Protein AF-0000000077149762 (afdb_homodimer)

Organism: Ruminiclostridium cellulolyticum (strain ATCC 35319 / DSM 5812 / JCM 6584 / H10) (NCBI:txid394503)

InterPro domains:
  IPR023753 FAD/NAD(P)-binding domain [PF07992] (4-326)
  IPR036188 FAD/NAD(P)-binding domain superfamily [SSF51905] (1-201)
  IPR036188 FAD/NAD(P)-binding domain superfamily [SSF51905] (157-342)
  IPR045024 Alternative NADH dehydrogenase [PTHR43706] (2-403)

Radius of gyration: 37.46 Å; Cα contacts (8 Å, |Δi|>4): 2854; chains: 2; bounding box: 97×114×78 Å

Structure (mmCIF, N/CA/C/O backbone):
data_AF-0000000077149762-model_v1
#
loop_
_entity.id
_entity.type
_entity.pdbx_description
1 polymer 'NADH:ubiquinone reductase (non-electrogenic)'
#
loop_
_atom_site.group_PDB
_atom_site.id
_atom_site.type_symbol
_atom_site.label_atom_id
_atom_site.label_alt_id
_atom_site.label_comp_id
_atom_site.label_asym_id
_atom_site.label_entity_id
_atom_site.label_seq_id
_atom_site.pdbx_PDB_ins_code
_atom_site.Cartn_x
_atom_site.Cartn_y
_atom_site.Cartn_z
_atom_site.occupancy
_atom_site.B_iso_or_equiv
_atom_site.auth_seq_id
_atom_site.auth_comp_id
_atom_site.auth_asym_id
_atom_site.auth_atom_id
_atom_site.pdbx_PDB_model_num
ATOM 1 N N . MET A 1 1 ? -48.406 -6.746 23.219 1 47.84 1 MET A N 1
ATOM 2 C CA . MET A 1 1 ? -47.719 -7.703 22.344 1 47.84 1 MET A CA 1
ATOM 3 C C . MET A 1 1 ? -46.562 -7.051 21.609 1 47.84 1 MET A C 1
ATOM 5 O O . MET A 1 1 ? -46.625 -5.879 21.25 1 47.84 1 MET A O 1
ATOM 9 N N . LYS A 1 2 ? -45.281 -7.645 21.672 1 76.12 2 LYS A N 1
ATOM 10 C CA . LYS A 1 2 ? -44.094 -7.02 21.109 1 76.12 2 LYS A CA 1
ATOM 11 C C . LYS A 1 2 ? -44.125 -7.043 19.578 1 76.12 2 LYS A C 1
ATOM 13 O O . LYS A 1 2 ? -44.406 -8.078 18.969 1 76.12 2 LYS A O 1
ATOM 18 N N . SER A 1 3 ? -44.219 -5.879 18.953 1 90.88 3 SER A N 1
ATOM 19 C CA . SER A 1 3 ? -44.188 -5.773 17.5 1 90.88 3 SER A CA 1
ATOM 20 C C . SER A 1 3 ? -42.844 -6.152 16.922 1 90.88 3 SER A C 1
ATOM 22 O O . SER A 1 3 ? -41.812 -5.723 17.438 1 90.88 3 SER A O 1
ATOM 24 N N . LYS A 1 4 ? -42.875 -7.105 15.977 1 97.12 4 LYS A N 1
ATOM 25 C CA . LYS A 1 4 ? -41.656 -7.59 15.344 1 97.12 4 LYS A CA 1
ATOM 26 C C . LYS A 1 4 ? -41.531 -7.082 13.914 1 97.12 4 LYS A C 1
ATOM 28 O O . LYS A 1 4 ? -42.375 -7.395 13.062 1 97.12 4 LYS A O 1
ATOM 33 N N . ILE A 1 5 ? -40.562 -6.266 13.711 1 98.5 5 ILE A N 1
ATOM 34 C CA . ILE A 1 5 ? -40.25 -5.809 12.359 1 98.5 5 ILE A CA 1
ATOM 35 C C . ILE A 1 5 ? -39.031 -6.582 11.82 1 98.5 5 ILE A C 1
ATOM 37 O O . ILE A 1 5 ? -38 -6.637 12.461 1 98.5 5 ILE A O 1
ATOM 41 N N . LEU A 1 6 ? -39.188 -7.246 10.688 1 98.81 6 LEU A N 1
ATOM 42 C CA . LEU A 1 6 ? -38.125 -8.008 10.047 1 98.81 6 LEU A CA 1
ATOM 43 C C . LEU A 1 6 ? -37.75 -7.379 8.719 1 98.81 6 LEU A C 1
ATOM 45 O O . LEU A 1 6 ? -38.594 -7.098 7.879 1 98.81 6 LEU A O 1
ATOM 49 N N . ILE A 1 7 ? -36.469 -7.07 8.547 1 98.81 7 ILE A N 1
ATOM 50 C CA . ILE A 1 7 ? -35.938 -6.5 7.32 1 98.81 7 ILE A CA 1
ATOM 51 C C . ILE A 1 7 ? -35.031 -7.523 6.629 1 98.81 7 ILE A C 1
ATOM 53 O O . ILE A 1 7 ? -34.094 -8.055 7.238 1 98.81 7 ILE A O 1
ATOM 57 N N . ILE A 1 8 ? -35.312 -7.828 5.344 1 98.69 8 ILE A N 1
ATOM 58 C CA . ILE A 1 8 ? -34.5 -8.766 4.57 1 98.69 8 ILE A CA 1
ATOM 59 C C . ILE A 1 8 ? -33.562 -8 3.654 1 98.69 8 ILE A C 1
ATOM 61 O O . ILE A 1 8 ? -33.969 -7.359 2.697 1 98.69 8 ILE A O 1
ATOM 65 N N . GLY A 1 9 ? -32.281 -8.117 3.938 1 98.38 9 GLY A N 1
ATOM 66 C CA . GLY A 1 9 ? -31.266 -7.457 3.127 1 98.38 9 GLY A CA 1
ATOM 67 C C . GLY A 1 9 ? -30.672 -6.234 3.795 1 98.38 9 GLY A C 1
ATOM 68 O O . GLY A 1 9 ? -31.391 -5.316 4.18 1 98.38 9 GLY A O 1
ATOM 69 N N . ALA A 1 10 ? -29.328 -6.23 3.92 1 98.25 10 ALA A N 1
ATOM 70 C CA . ALA A 1 10 ? -28.625 -5.105 4.52 1 98.25 10 ALA A CA 1
ATOM 71 C C . ALA A 1 10 ? -27.875 -4.305 3.463 1 98.25 10 ALA A C 1
ATOM 73 O O . ALA A 1 10 ? -26.688 -4.012 3.629 1 98.25 10 ALA A O 1
ATOM 74 N N . GLY A 1 11 ? -28.562 -4.008 2.322 1 96.94 11 GLY A N 1
ATOM 75 C CA . GLY A 1 11 ? -28.109 -2.988 1.393 1 96.94 11 GLY A CA 1
ATOM 76 C C . GLY A 1 11 ? -28.422 -1.577 1.854 1 96.94 11 GLY A C 1
ATOM 77 O O . GLY A 1 11 ? -28.781 -1.364 3.014 1 96.94 11 GLY A O 1
ATOM 78 N N . TYR A 1 12 ? -28.312 -0.644 1.003 1 96.5 12 TYR A N 1
ATOM 79 C CA . TYR A 1 12 ? -28.562 0.747 1.365 1 96.5 12 TYR A CA 1
ATOM 80 C C . TYR A 1 12 ? -29.969 0.922 1.92 1 96.5 12 TYR A C 1
ATOM 82 O O . TYR A 1 12 ? -30.156 1.502 2.992 1 96.5 12 TYR A O 1
ATOM 90 N N . ALA A 1 13 ? -30.938 0.388 1.232 1 98 13 ALA A N 1
ATOM 91 C CA . ALA A 1 13 ? -32.344 0.579 1.619 1 98 13 ALA A CA 1
ATOM 92 C C . ALA A 1 13 ? -32.625 -0.089 2.959 1 98 13 ALA A C 1
ATOM 94 O O . ALA A 1 13 ? -33.281 0.503 3.826 1 98 13 ALA A O 1
ATOM 95 N N . GLY A 1 14 ? -32.125 -1.307 3.109 1 98.62 14 GLY A N 1
ATOM 96 C CA . GLY A 1 14 ? -32.344 -2.029 4.352 1 98.62 14 GLY A CA 1
ATOM 97 C C . GLY A 1 14 ? -31.703 -1.369 5.555 1 98.62 14 GLY A C 1
ATOM 98 O O . GLY A 1 14 ? -32.344 -1.189 6.59 1 98.62 14 GLY A O 1
ATOM 99 N N . ILE A 1 15 ? -30.5 -0.98 5.453 1 98.5 15 ILE A N 1
ATOM 100 C CA . ILE A 1 15 ? -29.75 -0.365 6.535 1 98.5 15 ILE A CA 1
ATOM 101 C C . ILE A 1 15 ? -30.406 0.948 6.949 1 98.5 15 ILE A C 1
ATOM 103 O O . ILE A 1 15 ? -30.609 1.198 8.141 1 98.5 15 ILE A O 1
ATOM 107 N N . LEU A 1 16 ? -30.75 1.756 5.98 1 98.44 16 LEU A N 1
ATOM 108 C CA . LEU A 1 16 ? -31.328 3.061 6.285 1 98.44 16 LEU A CA 1
ATOM 109 C C . LEU A 1 16 ? -32.719 2.912 6.902 1 98.44 16 LEU A C 1
ATOM 111 O O . LEU A 1 16 ? -33.094 3.68 7.789 1 98.44 16 LEU A O 1
ATOM 115 N N . THR A 1 17 ? -33.5 1.919 6.422 1 98.75 17 THR A N 1
ATOM 116 C CA . THR A 1 17 ? -34.812 1.645 7.039 1 98.75 17 THR A CA 1
ATOM 117 C C . THR A 1 17 ? -34.625 1.252 8.5 1 98.75 17 THR A C 1
ATOM 119 O O . THR A 1 17 ? -35.281 1.803 9.383 1 98.75 17 THR A O 1
ATOM 122 N N . ALA A 1 18 ? -33.688 0.333 8.734 1 98.69 18 ALA A N 1
ATOM 123 C CA . ALA A 1 18 ? -33.438 -0.144 10.094 1 98.69 18 ALA A CA 1
ATOM 124 C C . ALA A 1 18 ? -33.031 0.999 11.008 1 98.69 18 ALA A C 1
ATOM 126 O O . ALA A 1 18 ? -33.5 1.124 12.133 1 98.69 18 ALA A O 1
ATOM 127 N N . LYS A 1 19 ? -32.125 1.81 10.531 1 97.88 19 LYS A N 1
ATOM 128 C CA . LYS A 1 19 ? -31.625 2.924 11.328 1 97.88 19 LYS A CA 1
ATOM 129 C C . LYS A 1 19 ? -32.75 3.916 11.656 1 97.88 19 LYS A C 1
ATOM 131 O O . LYS A 1 19 ? -32.844 4.398 12.789 1 97.88 19 LYS A O 1
ATOM 136 N N . LYS A 1 20 ? -33.562 4.262 10.734 1 98.06 20 LYS A N 1
ATOM 137 C CA . LYS A 1 20 ? -34.625 5.223 10.938 1 98.06 20 LYS A CA 1
ATOM 138 C C . LYS A 1 20 ? -35.688 4.668 11.883 1 98.06 20 LYS A C 1
ATOM 140 O O . LYS A 1 20 ? -36.219 5.391 12.734 1 98.06 20 LYS A O 1
ATOM 145 N N . LEU A 1 21 ? -36 3.402 11.719 1 98.19 21 LEU A N 1
ATOM 146 C CA . LEU A 1 21 ? -36.938 2.76 12.641 1 98.19 21 LEU A CA 1
ATOM 147 C C . LEU A 1 21 ? -36.375 2.764 14.062 1 98.19 21 LEU A C 1
ATOM 149 O O . LEU A 1 21 ? -37.125 3.051 15.016 1 98.19 21 LEU A O 1
ATOM 153 N N . ALA A 1 22 ? -35.094 2.389 14.148 1 97.25 22 ALA A N 1
ATOM 154 C CA . ALA A 1 22 ? -34.469 2.375 15.461 1 97.25 22 ALA A CA 1
ATOM 155 C C . ALA A 1 22 ? -34.562 3.74 16.141 1 97.25 22 ALA A C 1
ATOM 157 O O . ALA A 1 22 ? -34.781 3.828 17.344 1 97.25 22 ALA A O 1
ATOM 158 N N . LYS A 1 23 ? -34.375 4.781 15.359 1 95.69 23 LYS A N 1
ATOM 159 C CA . LYS A 1 23 ? -34.469 6.141 15.883 1 95.69 23 LYS A CA 1
ATOM 160 C C . LYS A 1 23 ? -35.906 6.465 16.328 1 95.69 23 LYS A C 1
ATOM 162 O O . LYS A 1 23 ? -36.094 7.043 17.391 1 95.69 23 LYS A O 1
ATOM 167 N N . LYS A 1 24 ? -36.812 6.043 15.562 1 95.62 24 LYS A N 1
ATOM 168 C CA . LYS A 1 24 ? -38.219 6.344 15.836 1 95.62 24 LYS A CA 1
ATOM 169 C C . LYS A 1 24 ? -38.719 5.578 17.047 1 95.62 24 LYS A C 1
ATOM 171 O O . LYS A 1 24 ? -39.531 6.09 17.828 1 95.62 24 LYS A O 1
ATOM 176 N N . PHE A 1 25 ? -38.219 4.406 17.234 1 95.94 25 PHE A N 1
ATOM 177 C CA . PHE A 1 25 ? -38.688 3.559 18.312 1 95.94 25 PHE A CA 1
ATOM 178 C C . PHE A 1 25 ? -37.656 3.506 19.453 1 95.94 25 PHE A C 1
ATOM 180 O O . PHE A 1 25 ? -37.656 2.551 20.234 1 95.94 25 PHE A O 1
ATOM 187 N N . LYS A 1 26 ? -36.75 4.402 19.516 1 91.38 26 LYS A N 1
ATOM 188 C CA . LYS A 1 26 ? -35.656 4.414 20.469 1 91.38 26 LYS A CA 1
ATOM 189 C C . LYS A 1 26 ? -36.156 4.211 21.891 1 91.38 26 LYS A C 1
ATOM 191 O O . LYS A 1 26 ? -35.5 3.516 22.688 1 91.38 26 LYS A O 1
ATOM 196 N N . LYS A 1 27 ? -37.312 4.734 22.266 1 90.31 27 LYS A N 1
ATOM 197 C CA . LYS A 1 27 ? -37.812 4.688 23.641 1 90.31 27 LYS A CA 1
ATOM 198 C C . LYS A 1 27 ? -38.938 3.648 23.766 1 90.31 27 LYS A C 1
ATOM 200 O O . LYS A 1 27 ? -39.562 3.549 24.812 1 90.31 27 LYS A O 1
ATOM 205 N N . ASN A 1 28 ? -39.188 2.947 22.734 1 91.94 28 ASN A N 1
ATOM 206 C CA . ASN A 1 28 ? -40.25 1.927 22.75 1 91.94 28 ASN A CA 1
ATOM 207 C C . ASN A 1 28 ? -39.656 0.521 22.797 1 91.94 28 ASN A C 1
ATOM 209 O O . ASN A 1 28 ? -39.25 -0.018 21.766 1 91.94 28 ASN A O 1
ATOM 213 N N . TYR A 1 29 ? -39.688 -0.065 23.891 1 89.62 29 TYR A N 1
ATOM 214 C CA . TYR A 1 29 ? -39.031 -1.356 24.109 1 89.62 29 TYR A CA 1
ATOM 215 C C . TYR A 1 29 ? -39.969 -2.498 23.688 1 89.62 29 TYR A C 1
ATOM 217 O O . TYR A 1 29 ? -39.562 -3.664 23.703 1 89.62 29 TYR A O 1
ATOM 225 N N . ASP A 1 30 ? -41.094 -2.154 23.172 1 93.31 30 ASP A N 1
ATOM 226 C CA . ASP A 1 30 ? -42.031 -3.174 22.734 1 93.31 30 ASP A CA 1
ATOM 227 C C . ASP A 1 30 ? -41.906 -3.467 21.25 1 93.31 30 ASP A C 1
ATOM 229 O O . ASP A 1 30 ? -42.625 -4.293 20.703 1 93.31 30 ASP A O 1
ATOM 233 N N . VAL A 1 31 ? -41 -2.82 20.609 1 96.31 31 VAL A N 1
ATOM 234 C CA . VAL A 1 31 ? -40.781 -3.037 19.188 1 96.31 31 VAL A CA 1
ATOM 235 C C . VAL A 1 31 ? -39.406 -3.652 18.969 1 96.31 31 VAL A C 1
ATOM 237 O O . VAL A 1 31 ? -38.406 -3.123 19.453 1 96.31 31 VAL A O 1
ATOM 240 N N . ASN A 1 32 ? -39.344 -4.809 18.359 1 96.75 32 ASN A N 1
ATOM 241 C CA . ASN A 1 32 ? -38.094 -5.477 18 1 96.75 32 ASN A CA 1
ATOM 242 C C . ASN A 1 32 ? -37.812 -5.352 16.516 1 96.75 32 ASN A C 1
ATOM 244 O O . ASN A 1 32 ? -38.656 -5.684 15.672 1 96.75 32 ASN A O 1
ATOM 248 N N . ILE A 1 33 ? -36.625 -4.828 16.203 1 98.31 33 ILE A N 1
ATOM 249 C CA . ILE A 1 33 ? -36.219 -4.672 14.82 1 98.31 33 ILE A CA 1
ATOM 250 C C . ILE A 1 33 ? -35.062 -5.652 14.523 1 98.31 33 ILE A C 1
ATOM 252 O O . ILE A 1 33 ? -34.062 -5.656 15.203 1 98.31 33 ILE A O 1
ATOM 256 N N . THR A 1 34 ? -35.219 -6.535 13.531 1 98.44 34 THR A N 1
ATOM 257 C CA . THR A 1 34 ? -34.219 -7.5 13.102 1 98.44 34 THR A CA 1
ATOM 258 C C . THR A 1 34 ? -33.906 -7.32 11.617 1 98.44 34 THR A C 1
ATOM 260 O O . THR A 1 34 ? -34.781 -7.168 10.797 1 98.44 34 THR A O 1
ATOM 263 N N . ILE A 1 35 ? -32.656 -7.25 11.297 1 98.69 35 ILE A N 1
ATOM 264 C CA . ILE A 1 35 ? -32.219 -7.207 9.914 1 98.69 35 ILE A CA 1
ATOM 265 C C . ILE A 1 35 ? -31.375 -8.453 9.602 1 98.69 35 ILE A C 1
ATOM 267 O O . ILE A 1 35 ? -30.5 -8.836 10.383 1 98.69 35 ILE A O 1
ATOM 271 N N . ILE A 1 36 ? -31.703 -9.172 8.508 1 98.44 36 ILE A N 1
ATOM 272 C CA . ILE A 1 36 ? -31.016 -10.398 8.109 1 98.44 36 ILE A CA 1
ATOM 273 C C . ILE A 1 36 ? -30.25 -10.164 6.816 1 98.44 36 ILE A C 1
ATOM 275 O O . ILE A 1 36 ? -30.766 -9.562 5.871 1 98.44 36 ILE A O 1
ATOM 279 N N . ASP A 1 37 ? -29.047 -10.523 6.809 1 98.12 37 ASP A N 1
ATOM 280 C CA . ASP A 1 37 ? -28.25 -10.508 5.586 1 98.12 37 ASP A CA 1
ATOM 281 C C . ASP A 1 37 ? -27.312 -11.711 5.523 1 98.12 37 ASP A C 1
ATOM 283 O O . ASP A 1 37 ? -26.938 -12.266 6.555 1 98.12 37 ASP A O 1
ATOM 287 N N . LYS A 1 38 ? -26.969 -12.094 4.32 1 96.38 38 LYS A N 1
ATOM 288 C CA . LYS A 1 38 ? -26.078 -13.227 4.129 1 96.38 38 LYS A CA 1
ATOM 289 C C . LYS A 1 38 ? -24.625 -12.828 4.387 1 96.38 38 LYS A C 1
ATOM 291 O O . LYS A 1 38 ? -23.75 -13.695 4.516 1 96.38 38 LYS A O 1
ATOM 296 N N . ASN A 1 39 ? -24.359 -11.547 4.398 1 96.25 39 ASN A N 1
ATOM 297 C CA . ASN A 1 39 ? -23.031 -11.023 4.668 1 96.25 39 ASN A CA 1
ATOM 298 C C . ASN A 1 39 ? -22.984 -10.227 5.969 1 96.25 39 ASN A C 1
ATOM 300 O O . ASN A 1 39 ? -23.969 -9.586 6.34 1 96.25 39 ASN A O 1
ATOM 304 N N . PRO A 1 40 ? -21.891 -10.211 6.648 1 96.69 40 PRO A N 1
ATOM 305 C CA . PRO A 1 40 ? -21.75 -9.391 7.852 1 96.69 40 PRO A CA 1
ATOM 306 C C . PRO A 1 40 ? -21.375 -7.945 7.539 1 96.69 40 PRO A C 1
ATOM 308 O O . PRO A 1 40 ? -21.016 -7.188 8.445 1 96.69 40 PRO A O 1
ATOM 311 N N . PHE A 1 41 ? -21.391 -7.586 6.305 1 97.19 41 PHE A N 1
ATOM 312 C CA . PHE A 1 41 ? -21.031 -6.242 5.867 1 97.19 41 PHE A CA 1
ATOM 313 C C . PHE A 1 41 ? -21.922 -5.789 4.715 1 97.19 41 PHE A C 1
ATOM 315 O O . PHE A 1 41 ? -22.484 -6.621 4 1 97.19 41 PHE A O 1
ATOM 322 N N . HIS A 1 42 ? -22.078 -4.457 4.66 1 97 42 HIS A N 1
ATOM 323 C CA . HIS A 1 42 ? -22.672 -3.805 3.502 1 97 42 HIS A CA 1
ATOM 324 C C . HIS A 1 42 ? -21.641 -3.572 2.402 1 97 42 HIS A C 1
ATOM 326 O O . HIS A 1 42 ? -20.516 -3.174 2.682 1 97 42 HIS A O 1
ATOM 332 N N . THR A 1 43 ? -22 -3.912 1.165 1 96.75 43 THR A N 1
ATOM 333 C CA . THR A 1 43 ? -21.094 -3.717 0.036 1 96.75 43 THR A CA 1
ATOM 334 C C . THR A 1 43 ? -21.453 -2.443 -0.728 1 96.75 43 THR A C 1
ATOM 336 O O . THR A 1 43 ? -22.609 -2.227 -1.072 1 96.75 43 THR A O 1
ATOM 339 N N . MET A 1 44 ? -20.5 -1.652 -0.975 1 95.81 44 MET A N 1
ATOM 340 C CA . MET A 1 44 ? -20.672 -0.488 -1.84 1 95.81 44 MET A CA 1
ATOM 341 C C . MET A 1 44 ? -20.656 -0.895 -3.309 1 95.81 44 MET A C 1
ATOM 343 O O . MET A 1 44 ? -19.625 -0.774 -3.98 1 95.81 44 MET A O 1
ATOM 347 N N . LEU A 1 45 ? -21.766 -1.16 -3.822 1 94.06 45 LEU A N 1
ATOM 348 C CA . LEU A 1 45 ? -21.906 -1.725 -5.16 1 94.06 45 LEU A CA 1
ATOM 349 C C . LEU A 1 45 ? -21.406 -0.749 -6.219 1 94.06 45 LEU A C 1
ATOM 351 O O . LEU A 1 45 ? -20.891 -1.164 -7.262 1 94.06 45 LEU A O 1
ATOM 355 N N . THR A 1 46 ? -21.484 0.52 -5.93 1 92.19 46 THR A N 1
ATOM 356 C CA . THR A 1 46 ? -21.141 1.546 -6.906 1 92.19 46 THR A CA 1
ATOM 357 C C . THR A 1 46 ? -19.641 1.628 -7.094 1 92.19 46 THR A C 1
ATOM 359 O O . THR A 1 46 ? -19.156 2.285 -8.016 1 92.19 46 THR A O 1
ATOM 362 N N . GLU A 1 47 ? -18.891 0.898 -6.277 1 95.94 47 GLU A N 1
ATOM 363 C CA . GLU A 1 47 ? -17.438 1.016 -6.336 1 95.94 47 GLU A CA 1
ATOM 364 C C . GLU A 1 47 ? -16.781 -0.336 -6.605 1 95.94 47 GLU A C 1
ATOM 366 O O . GLU A 1 47 ? -15.578 -0.494 -6.43 1 95.94 47 GLU A O 1
ATOM 371 N N . LEU A 1 48 ? -17.5 -1.308 -7.039 1 97.81 48 LEU A N 1
ATOM 372 C CA . LEU A 1 48 ? -16.984 -2.654 -7.266 1 97.81 48 LEU A CA 1
ATOM 373 C C . LEU A 1 48 ? -15.852 -2.643 -8.297 1 97.81 48 LEU A C 1
ATOM 375 O O . LEU A 1 48 ? -14.852 -3.348 -8.133 1 97.81 48 LEU A O 1
ATOM 379 N N . HIS A 1 49 ? -16.031 -1.818 -9.375 1 98.19 49 HIS A N 1
ATOM 380 C CA . HIS A 1 49 ? -15.086 -1.791 -10.477 1 98.19 49 HIS A CA 1
ATOM 381 C C . HIS A 1 49 ? -13.719 -1.3 -10.016 1 98.19 49 HIS A C 1
ATOM 383 O O . HIS A 1 49 ? -12.688 -1.664 -10.594 1 98.19 49 HIS A O 1
ATOM 389 N N . GLU A 1 50 ? -13.688 -0.48 -8.945 1 98.25 50 GLU A N 1
ATOM 390 C CA . GLU A 1 50 ? -12.422 0.037 -8.43 1 98.25 50 GLU A CA 1
ATOM 391 C C . GLU A 1 50 ? -11.57 -1.078 -7.824 1 98.25 50 GLU A C 1
ATOM 393 O O . GLU A 1 50 ? -10.352 -1.094 -7.988 1 98.25 50 GLU A O 1
ATOM 398 N N . VAL A 1 51 ? -12.219 -2.016 -7.105 1 98.19 51 VAL A N 1
ATOM 399 C CA . VAL A 1 51 ? -11.531 -3.164 -6.531 1 98.19 51 VAL A CA 1
ATOM 400 C C . VAL A 1 51 ? -11.156 -4.148 -7.633 1 98.19 51 VAL A C 1
ATOM 402 O O . VAL A 1 51 ? -10.039 -4.672 -7.652 1 98.19 51 VAL A O 1
ATOM 405 N N . ALA A 1 52 ? -12.062 -4.332 -8.586 1 98.62 52 ALA A N 1
ATOM 406 C CA . ALA A 1 52 ? -11.844 -5.285 -9.672 1 98.62 52 ALA A CA 1
ATOM 407 C C . ALA A 1 52 ? -10.609 -4.91 -10.484 1 98.62 52 ALA A C 1
ATOM 409 O O . ALA A 1 52 ? -9.875 -5.785 -10.953 1 98.62 52 ALA A O 1
ATOM 410 N N . ALA A 1 53 ? -10.414 -3.619 -10.641 1 98.38 53 ALA A N 1
ATOM 411 C CA . ALA A 1 53 ? -9.258 -3.145 -11.391 1 98.38 53 ALA A CA 1
ATOM 412 C C . ALA A 1 53 ? -8.141 -2.688 -10.453 1 98.38 53 ALA A C 1
ATOM 414 O O . ALA A 1 53 ? -7.25 -1.938 -10.859 1 98.38 53 ALA A O 1
ATOM 415 N N . ASN A 1 54 ? -8.195 -2.969 -9.195 1 98 54 ASN A N 1
ATOM 416 C CA . ASN A 1 54 ? -7.129 -2.861 -8.203 1 98 54 ASN A CA 1
ATOM 417 C C . ASN A 1 54 ? -6.734 -1.407 -7.957 1 98 54 ASN A C 1
ATOM 419 O O . ASN A 1 54 ? -5.559 -1.105 -7.758 1 98 54 ASN A O 1
ATOM 423 N N . ARG A 1 55 ? -7.652 -0.526 -8.047 1 97.75 55 ARG A N 1
ATOM 424 C CA . ARG A 1 55 ? -7.352 0.874 -7.766 1 97.75 55 ARG A CA 1
ATOM 425 C C . ARG A 1 55 ? -7.34 1.137 -6.262 1 97.75 55 ARG A C 1
ATOM 427 O O . ARG A 1 55 ? -6.539 1.937 -5.773 1 97.75 55 ARG A O 1
ATOM 434 N N . VAL A 1 56 ? -8.234 0.45 -5.547 1 97.25 56 VAL A N 1
ATOM 435 C CA . VAL A 1 56 ? -8.352 0.59 -4.098 1 97.25 56 VAL A CA 1
ATOM 436 C C . VAL A 1 56 ? -8.32 -0.789 -3.443 1 97.25 56 VAL A C 1
ATOM 438 O O . VAL A 1 56 ? -8.492 -1.807 -4.117 1 97.25 56 VAL A O 1
ATOM 441 N N . ASP A 1 57 ? -8.078 -0.793 -2.137 1 94.69 57 ASP A N 1
ATOM 442 C CA . ASP A 1 57 ? -8.094 -2.029 -1.36 1 94.69 57 ASP A CA 1
ATOM 443 C C . ASP A 1 57 ? -9.508 -2.613 -1.293 1 94.69 57 ASP A C 1
ATOM 445 O O . ASP A 1 57 ? -10.492 -1.873 -1.324 1 94.69 57 ASP A O 1
ATOM 449 N N . GLU A 1 58 ? -9.594 -3.871 -1.203 1 95.69 58 GLU A N 1
ATOM 450 C CA . GLU A 1 58 ? -10.898 -4.531 -1.22 1 95.69 58 GLU A CA 1
ATOM 451 C C . GLU A 1 58 ? -11.742 -4.121 -0.013 1 95.69 58 GLU A C 1
ATOM 453 O O . GLU A 1 58 ? -12.969 -4.098 -0.086 1 95.69 58 GLU A O 1
ATOM 458 N N . ASP A 1 59 ? -11.141 -3.682 1.041 1 93.81 59 ASP A N 1
ATOM 459 C CA . ASP A 1 59 ? -11.875 -3.299 2.244 1 93.81 59 ASP A CA 1
ATOM 460 C C . ASP A 1 59 ? -12.57 -1.956 2.059 1 93.81 59 ASP A C 1
ATOM 462 O O . ASP A 1 59 ? -13.453 -1.593 2.844 1 93.81 59 ASP A O 1
ATOM 466 N N . SER A 1 60 ? -12.156 -1.307 1.041 1 95.56 60 SER A N 1
ATOM 467 C CA . SER A 1 60 ? -12.695 0.029 0.815 1 95.56 60 SER A CA 1
ATOM 468 C C . SER A 1 60 ? -14.188 -0.027 0.506 1 95.56 60 SER A C 1
ATOM 470 O O . SER A 1 60 ? -14.914 0.945 0.735 1 95.56 60 SER A O 1
ATOM 472 N N . ILE A 1 61 ? -14.648 -1.162 0.052 1 96.44 61 ILE A N 1
ATOM 473 C CA . ILE A 1 61 ? -16.031 -1.199 -0.432 1 96.44 61 ILE A CA 1
ATOM 474 C C . ILE A 1 61 ? -16.891 -1.976 0.551 1 96.44 61 ILE A C 1
ATOM 476 O O . ILE A 1 61 ? -18.016 -2.383 0.215 1 96.44 61 ILE A O 1
ATOM 480 N N . LYS A 1 62 ? -16.422 -2.229 1.743 1 95.81 62 LYS A N 1
ATOM 481 C CA . LYS A 1 62 ? -17.156 -2.928 2.785 1 95.81 62 LYS A CA 1
ATOM 482 C C . LYS A 1 62 ? -17.5 -1.994 3.945 1 95.81 62 LYS A C 1
ATOM 484 O O . LYS A 1 62 ? -16.672 -1.169 4.34 1 95.81 62 LYS A O 1
ATOM 489 N N . ILE A 1 63 ? -18.641 -2.164 4.5 1 96.88 63 ILE A N 1
ATOM 490 C CA . ILE A 1 63 ? -19.062 -1.487 5.723 1 96.88 63 ILE A CA 1
ATOM 491 C C . ILE A 1 63 ? -19.594 -2.512 6.723 1 96.88 63 ILE A C 1
ATOM 493 O O . ILE A 1 63 ? -20.625 -3.143 6.488 1 96.88 63 ILE A O 1
ATOM 497 N N . SER A 1 64 ? -18.953 -2.654 7.844 1 96.81 64 SER A N 1
ATOM 498 C CA . SER A 1 64 ? -19.328 -3.637 8.859 1 96.81 64 SER A CA 1
ATOM 499 C C . SER A 1 64 ? -20.703 -3.336 9.445 1 96.81 64 SER A C 1
ATOM 501 O O . SER A 1 64 ? -20.953 -2.215 9.891 1 96.81 64 SER A O 1
ATOM 503 N N . LEU A 1 65 ? -21.547 -4.34 9.453 1 97.94 65 LEU A N 1
ATOM 504 C CA . LEU A 1 65 ? -22.875 -4.152 10.008 1 97.94 65 LEU A CA 1
ATOM 505 C C . LEU A 1 65 ? -22.812 -4.008 11.523 1 97.94 65 LEU A C 1
ATOM 507 O O . LEU A 1 65 ? -23.625 -3.287 12.117 1 97.94 65 LEU A O 1
ATOM 511 N N . SER A 1 66 ? -21.812 -4.668 12.102 1 95.12 66 SER A N 1
ATOM 512 C CA . SER A 1 66 ? -21.625 -4.531 13.547 1 95.12 66 SER A CA 1
ATOM 513 C C . SER A 1 66 ? -21.281 -3.094 13.93 1 95.12 66 SER A C 1
ATOM 515 O O . SER A 1 66 ? -21.688 -2.617 14.984 1 95.12 66 SER A O 1
ATOM 517 N N . LYS A 1 67 ? -20.562 -2.441 13.109 1 95.62 67 LYS A N 1
ATOM 518 C CA . LYS A 1 67 ? -20.25 -1.035 13.344 1 95.62 67 LYS A CA 1
ATOM 519 C C . LYS A 1 67 ? -21.469 -0.149 13.102 1 95.62 67 LYS A C 1
ATOM 521 O O . LYS A 1 67 ? -21.75 0.769 13.875 1 95.62 67 LYS A O 1
ATOM 526 N N . VAL A 1 68 ? -22.188 -0.429 12.07 1 97.62 68 VAL A N 1
ATOM 527 C CA . VAL A 1 68 ? -23.328 0.38 11.656 1 97.62 68 VAL A CA 1
ATOM 528 C C . VAL A 1 68 ? -24.375 0.425 12.773 1 97.62 68 VAL A C 1
ATOM 530 O O . VAL A 1 68 ? -24.922 1.485 13.07 1 97.62 68 VAL A O 1
ATOM 533 N N . PHE A 1 69 ? -24.625 -0.682 13.406 1 97.44 69 PHE A N 1
ATOM 534 C CA . PHE A 1 69 ? -25.75 -0.754 14.32 1 97.44 69 PHE A CA 1
ATOM 535 C C . PHE A 1 69 ? -25.281 -0.815 15.766 1 97.44 69 PHE A C 1
ATOM 537 O O . PHE A 1 69 ? -26.047 -1.152 16.672 1 97.44 69 PHE A O 1
ATOM 544 N N . ALA A 1 70 ? -23.984 -0.515 15.938 1 94.44 70 ALA A N 1
ATOM 545 C CA . ALA A 1 70 ? -23.453 -0.498 17.297 1 94.44 70 ALA A CA 1
ATOM 546 C C . ALA A 1 70 ? -24.234 0.464 18.188 1 94.44 70 ALA A C 1
ATOM 548 O O . ALA A 1 70 ? -24.375 1.644 17.859 1 94.44 70 ALA A O 1
ATOM 549 N N . GLY A 1 71 ? -24.734 -0.1 19.297 1 91.44 71 GLY A N 1
ATOM 550 C CA . GLY A 1 71 ? -25.453 0.732 20.25 1 91.44 71 GLY A CA 1
ATOM 551 C C . GLY A 1 71 ? -26.875 1.05 19.828 1 91.44 71 GLY A C 1
ATOM 552 O O . GLY A 1 71 ? -27.547 1.853 20.469 1 91.44 71 GLY A O 1
ATOM 553 N N . ARG A 1 72 ? -27.328 0.486 18.766 1 93.12 72 ARG A N 1
ATOM 554 C CA . ARG A 1 72 ? -28.688 0.697 18.312 1 93.12 72 ARG A CA 1
ATOM 555 C C . ARG A 1 72 ? -29.547 -0.533 18.578 1 93.12 72 ARG A C 1
ATOM 557 O O . ARG A 1 72 ? -29.031 -1.64 18.734 1 93.12 72 ARG A O 1
ATOM 564 N N . LYS A 1 73 ? -30.812 -0.268 18.672 1 93.44 73 LYS A N 1
ATOM 565 C CA . LYS A 1 73 ? -31.781 -1.335 18.953 1 93.44 73 LYS A CA 1
ATOM 566 C C . LYS A 1 73 ? -32.156 -2.092 17.688 1 93.44 73 LYS A C 1
ATOM 568 O O . LYS A 1 73 ? -33.312 -2.096 17.281 1 93.44 73 LYS A O 1
ATOM 573 N N . VAL A 1 74 ? -31.188 -2.639 16.984 1 97.5 74 VAL A N 1
ATOM 574 C CA . VAL A 1 74 ? -31.359 -3.451 15.781 1 97.5 74 VAL A CA 1
ATOM 575 C C . VAL A 1 74 ? -30.609 -4.777 15.938 1 97.5 74 VAL A C 1
ATOM 577 O O . VAL A 1 74 ? -29.422 -4.793 16.234 1 97.5 74 VAL A O 1
ATOM 580 N N . ASN A 1 75 ? -31.281 -5.844 15.898 1 97.38 75 ASN A N 1
ATOM 581 C CA . ASN A 1 75 ? -30.672 -7.168 15.914 1 97.38 75 ASN A CA 1
ATOM 582 C C . ASN A 1 75 ? -30.203 -7.586 14.523 1 97.38 75 ASN A C 1
ATOM 584 O O . ASN A 1 75 ? -31.016 -7.777 13.617 1 97.38 75 ASN A O 1
ATOM 588 N N . VAL A 1 76 ? -28.906 -7.73 14.359 1 97.94 76 VAL A N 1
ATOM 589 C CA . VAL A 1 76 ? -28.328 -8.133 13.078 1 97.94 76 VAL A CA 1
ATOM 590 C C . VAL A 1 76 ? -28.141 -9.648 13.055 1 97.94 76 VAL A C 1
ATOM 592 O O . VAL A 1 76 ? -27.469 -10.211 13.922 1 97.94 76 VAL A O 1
ATOM 595 N N . VAL A 1 77 ? -28.719 -10.289 12.07 1 97.81 77 VAL A N 1
ATOM 596 C CA . VAL A 1 77 ? -28.625 -11.742 11.961 1 97.81 77 VAL A CA 1
ATOM 597 C C . VAL A 1 77 ? -27.938 -12.125 10.656 1 97.81 77 VAL A C 1
ATOM 599 O O . VAL A 1 77 ? -28.328 -11.672 9.586 1 97.81 77 VAL A O 1
ATOM 602 N N . LEU A 1 78 ? -26.906 -12.898 10.812 1 97.38 78 LEU A N 1
ATOM 603 C CA . LEU A 1 78 ? -26.25 -13.469 9.648 1 97.38 78 LEU A CA 1
ATOM 604 C C . LEU A 1 78 ? -26.938 -14.742 9.188 1 97.38 78 LEU A C 1
ATOM 606 O O . LEU A 1 78 ? -26.891 -15.766 9.875 1 97.38 78 LEU A O 1
ATOM 610 N N . ASP A 1 79 ? -27.641 -14.664 8.016 1 97.38 79 ASP A N 1
ATOM 611 C CA . ASP A 1 79 ? -28.359 -15.82 7.48 1 97.38 79 ASP A CA 1
ATOM 612 C C . ASP A 1 79 ? -28.75 -15.602 6.02 1 97.38 79 ASP A C 1
ATOM 614 O O . ASP A 1 79 ? -28.766 -14.469 5.539 1 97.38 79 ASP A O 1
ATOM 618 N N . THR A 1 80 ? -28.906 -16.703 5.316 1 96.75 80 THR A N 1
ATOM 619 C CA . THR A 1 80 ? -29.453 -16.656 3.961 1 96.75 80 THR A CA 1
ATOM 620 C C . THR A 1 80 ? -30.922 -17.031 3.955 1 96.75 80 THR A C 1
ATOM 622 O O . THR A 1 80 ? -31.281 -18.156 4.316 1 96.75 80 THR A O 1
ATOM 625 N N . VAL A 1 81 ? -31.75 -16.078 3.551 1 97.81 81 VAL A N 1
ATOM 626 C CA . VAL A 1 81 ? -33.188 -16.312 3.531 1 97.81 81 VAL A CA 1
ATOM 627 C C . VAL A 1 81 ? -33.562 -17.188 2.33 1 97.81 81 VAL A C 1
ATOM 629 O O . VAL A 1 81 ? -33.188 -16.875 1.197 1 97.81 81 VAL A O 1
ATOM 632 N N . GLU A 1 82 ? -34.375 -18.188 2.615 1 96.38 82 GLU A N 1
ATOM 633 C CA . GLU A 1 82 ? -34.688 -19.156 1.572 1 96.38 82 GLU A CA 1
ATOM 634 C C . GLU A 1 82 ? -36.125 -19 1.099 1 96.38 82 GLU A C 1
ATOM 636 O O . GLU A 1 82 ? -36.438 -19.219 -0.077 1 96.38 82 GLU A O 1
ATOM 641 N N . SER A 1 83 ? -37 -18.688 2.047 1 97.06 83 SER A N 1
ATOM 642 C CA . SER A 1 83 ? -38.406 -18.562 1.667 1 97.06 83 SER A CA 1
ATOM 643 C C . SER A 1 83 ? -39.156 -17.672 2.652 1 97.06 83 SER A C 1
ATOM 645 O O . SER A 1 83 ? -38.688 -17.453 3.777 1 97.06 83 SER A O 1
ATOM 647 N N . ILE A 1 84 ? -40.281 -17.172 2.145 1 98.06 84 ILE A N 1
ATOM 648 C CA . ILE A 1 84 ? -41.156 -16.344 2.945 1 98.06 84 ILE A CA 1
ATOM 649 C C . ILE A 1 84 ? -42.562 -16.953 2.951 1 98.06 84 ILE A C 1
ATOM 651 O O . ILE A 1 84 ? -43.125 -17.266 1.894 1 98.06 84 ILE A O 1
ATOM 655 N N . ASP A 1 85 ? -43.094 -17.188 4.164 1 97.69 85 ASP A N 1
ATOM 656 C CA . ASP A 1 85 ? -44.5 -17.625 4.344 1 97.69 85 ASP A CA 1
ATOM 657 C C . ASP A 1 85 ? -45.406 -16.469 4.738 1 97.69 85 ASP A C 1
ATOM 659 O O . ASP A 1 85 ? -45.531 -16.141 5.922 1 97.69 85 ASP A O 1
ATOM 663 N N . PHE A 1 86 ? -46.062 -15.891 3.729 1 97.44 86 PHE A N 1
ATOM 664 C CA . PHE A 1 86 ? -46.875 -14.688 3.945 1 97.44 86 PHE A CA 1
ATOM 665 C C . PHE A 1 86 ? -48.156 -15.023 4.715 1 97.44 86 PHE A C 1
ATOM 667 O O . PHE A 1 86 ? -48.781 -14.148 5.32 1 97.44 86 PHE A O 1
ATOM 674 N N . GLU A 1 87 ? -48.562 -16.219 4.75 1 95.88 87 GLU A N 1
ATOM 675 C CA . GLU A 1 87 ? -49.781 -16.641 5.465 1 95.88 87 GLU A CA 1
ATOM 676 C C . GLU A 1 87 ? -49.531 -16.703 6.969 1 95.88 87 GLU A C 1
ATOM 678 O O . GLU A 1 87 ? -50.375 -16.281 7.758 1 95.88 87 GLU A O 1
ATOM 683 N N . ASN A 1 88 ? -48.375 -17.25 7.281 1 96.94 88 ASN A N 1
ATOM 684 C CA . ASN A 1 88 ? -48.062 -17.438 8.695 1 96.94 88 ASN A CA 1
ATOM 685 C C . ASN A 1 88 ? -47.094 -16.344 9.195 1 96.94 88 ASN A C 1
ATOM 687 O O . ASN A 1 88 ? -46.688 -16.375 10.352 1 96.94 88 ASN A O 1
ATOM 691 N N . ASN A 1 89 ? -46.719 -15.414 8.367 1 97.44 89 ASN A N 1
ATOM 692 C CA . ASN A 1 89 ? -45.844 -14.305 8.695 1 97.44 89 ASN A CA 1
ATOM 693 C C . ASN A 1 89 ? -44.5 -14.797 9.266 1 97.44 89 ASN A C 1
ATOM 695 O O . ASN A 1 89 ? -44.094 -14.359 10.336 1 97.44 89 ASN A O 1
ATOM 699 N N . THR A 1 90 ? -43.844 -15.703 8.523 1 98 90 THR A N 1
ATOM 700 C CA . THR A 1 90 ? -42.562 -16.25 8.914 1 98 90 THR A CA 1
ATOM 701 C C . THR A 1 90 ? -41.594 -16.25 7.738 1 98 90 THR A C 1
ATOM 703 O O . THR A 1 90 ? -42 -16.375 6.586 1 98 90 THR A O 1
ATOM 706 N N . VAL A 1 91 ? -40.344 -16.062 8.047 1 98.25 91 VAL A N 1
ATOM 707 C CA . VAL A 1 91 ? -39.25 -16.125 7.082 1 98.25 91 VAL A CA 1
ATOM 708 C C . VAL A 1 91 ? -38.312 -17.281 7.449 1 98.25 91 VAL A C 1
ATOM 710 O O . VAL A 1 91 ? -37.875 -17.391 8.602 1 98.25 91 VAL A O 1
ATOM 713 N N . ALA A 1 92 ? -38.062 -18.141 6.469 1 98.06 92 ALA A N 1
ATOM 714 C CA . ALA A 1 92 ? -37.156 -19.25 6.699 1 98.06 92 ALA A CA 1
ATOM 715 C C . ALA A 1 92 ? -35.781 -18.969 6.129 1 98.06 92 ALA A C 1
ATOM 717 O O . ALA A 1 92 ? -35.625 -18.641 4.945 1 98.06 92 ALA A O 1
ATOM 718 N N . GLY A 1 93 ? -34.812 -19.047 7.023 1 95.88 93 GLY A N 1
ATOM 719 C CA . GLY A 1 93 ? -33.406 -18.984 6.59 1 95.88 93 GLY A CA 1
ATOM 720 C C . GLY A 1 93 ? -32.688 -20.312 6.699 1 95.88 93 GLY A C 1
ATOM 721 O O . GLY A 1 93 ? -33.312 -21.344 7.02 1 95.88 93 GLY A O 1
ATOM 722 N N . ASN A 1 94 ? -31.453 -20.312 6.293 1 94 94 ASN A N 1
ATOM 723 C CA . ASN A 1 94 ? -30.609 -21.5 6.395 1 94 94 ASN A CA 1
ATOM 724 C C . ASN A 1 94 ? -30.344 -21.875 7.852 1 94 94 ASN A C 1
ATOM 726 O O . ASN A 1 94 ? -30.188 -23.062 8.164 1 94 94 ASN A O 1
ATOM 730 N N . SER A 1 95 ? -30.391 -20.859 8.734 1 92.88 95 SER A N 1
ATOM 731 C CA . SER A 1 95 ? -29.938 -21.094 10.109 1 92.88 95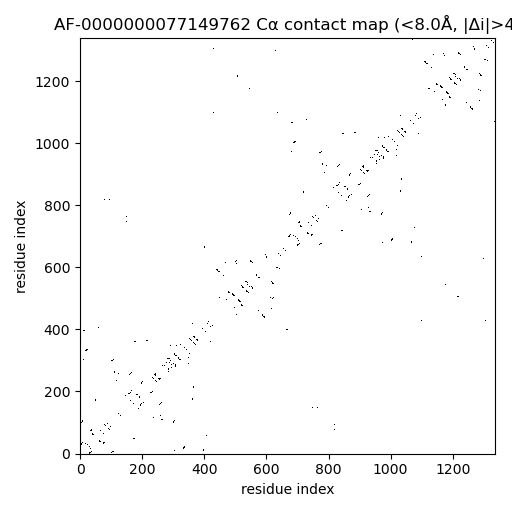 SER A CA 1
ATOM 732 C C . SER A 1 95 ? -31.109 -20.984 11.086 1 92.88 95 SER A C 1
ATOM 734 O O . SER A 1 95 ? -30.953 -21.281 12.281 1 92.88 95 SER A O 1
ATOM 736 N N . GLY A 1 96 ? -32.219 -20.516 10.594 1 94.81 96 GLY A N 1
ATOM 737 C CA . GLY A 1 96 ? -33.344 -20.359 11.523 1 94.81 96 GLY A CA 1
ATOM 738 C C . GLY A 1 96 ? -34.625 -19.875 10.852 1 94.81 96 GLY A C 1
ATOM 739 O O . GLY A 1 96 ? -34.656 -19.719 9.625 1 94.81 96 GLY A O 1
ATOM 740 N N . THR A 1 97 ? -35.656 -19.797 11.711 1 97.94 97 THR A N 1
ATOM 741 C CA . THR A 1 97 ? -36.938 -19.25 11.312 1 97.94 97 THR A CA 1
ATOM 742 C C . THR A 1 97 ? -37.25 -17.984 12.102 1 97.94 97 THR A C 1
ATOM 744 O O . THR A 1 97 ? -37 -17.922 13.305 1 97.94 97 THR A O 1
ATOM 747 N N . TYR A 1 98 ? -37.844 -17.031 11.391 1 98.12 98 TYR A N 1
ATOM 748 C CA . TYR A 1 98 ? -38.031 -15.711 11.984 1 98.12 98 TYR A CA 1
ATOM 749 C C . TYR A 1 98 ? -39.469 -15.242 11.805 1 98.12 98 TYR A C 1
ATOM 751 O O . TYR A 1 98 ? -39.969 -15.117 10.68 1 98.12 98 TYR A O 1
ATOM 759 N N . ASP A 1 99 ? -40.125 -14.914 12.914 1 97.69 99 ASP A N 1
ATOM 760 C CA . ASP A 1 99 ? -41.5 -14.375 12.875 1 97.69 99 ASP A CA 1
ATOM 761 C C . ASP A 1 99 ? -41.469 -12.859 12.672 1 97.69 99 ASP A C 1
ATOM 763 O O . ASP A 1 99 ? -40.5 -12.195 13.031 1 97.69 99 ASP A O 1
ATOM 767 N N . TYR A 1 100 ? -42.594 -12.406 12.047 1 97.94 100 TYR A N 1
ATOM 768 C CA . TYR A 1 100 ? -42.719 -10.961 11.891 1 97.94 100 TYR A CA 1
ATOM 769 C C . TYR A 1 100 ? -44.156 -10.508 11.938 1 97.94 100 TYR A C 1
ATOM 771 O O . TYR A 1 100 ? -45.062 -11.305 11.711 1 97.94 100 TYR A O 1
ATOM 779 N N . GLU A 1 101 ? -44.344 -9.258 12.328 1 98.06 101 GLU A N 1
ATOM 780 C CA . GLU A 1 101 ? -45.594 -8.555 12.133 1 98.06 101 GLU A CA 1
ATOM 781 C C . GLU A 1 101 ? -45.562 -7.676 10.883 1 98.06 101 GLU A C 1
ATOM 783 O O . GLU A 1 101 ? -46.531 -7.637 10.109 1 98.06 101 GLU A O 1
ATOM 788 N N . TYR A 1 102 ? -44.438 -6.984 10.766 1 98.31 102 TYR A N 1
ATOM 789 C CA . TYR A 1 102 ? -44.156 -6.211 9.562 1 98.31 102 TYR A CA 1
ATOM 790 C C . TYR A 1 102 ? -42.906 -6.699 8.883 1 98.31 102 TYR A C 1
ATOM 792 O O . TYR A 1 102 ? -41.906 -7 9.555 1 98.31 102 TYR A O 1
ATOM 800 N N . LEU A 1 103 ? -42.969 -6.859 7.57 1 98.62 103 LEU A N 1
ATOM 801 C CA . LEU A 1 103 ? -41.812 -7.305 6.766 1 98.62 103 LEU A CA 1
ATOM 802 C C . LEU A 1 103 ? -41.375 -6.207 5.801 1 98.62 103 LEU A C 1
ATOM 804 O O . LEU A 1 103 ? -42.219 -5.57 5.156 1 98.62 103 LEU A O 1
ATOM 808 N N . VAL A 1 104 ? -40.094 -5.906 5.777 1 98.81 104 VAL A N 1
ATOM 809 C CA . VAL A 1 104 ? -39.5 -5.016 4.777 1 98.81 104 VAL A CA 1
ATOM 810 C C . VAL A 1 104 ? -38.625 -5.812 3.816 1 98.81 104 VAL A C 1
ATOM 812 O O . VAL A 1 104 ? -37.625 -6.398 4.227 1 98.81 104 VAL A O 1
ATOM 815 N N . LEU A 1 105 ? -39.031 -5.852 2.562 1 98.56 105 LEU A N 1
ATOM 816 C CA . LEU A 1 105 ? -38.25 -6.516 1.527 1 98.56 105 LEU A CA 1
ATOM 817 C C . LEU A 1 105 ? -37.219 -5.555 0.907 1 98.56 105 LEU A C 1
ATOM 819 O O . LEU A 1 105 ? -37.594 -4.656 0.153 1 98.56 105 LEU A O 1
ATOM 823 N N . ALA A 1 106 ? -35.969 -5.746 1.203 1 98.44 106 ALA A N 1
ATOM 824 C CA . ALA A 1 106 ? -34.844 -4.922 0.733 1 98.44 106 ALA A CA 1
ATOM 825 C C . ALA A 1 106 ? -33.688 -5.789 0.29 1 98.44 106 ALA A C 1
ATOM 827 O O . ALA A 1 106 ? -32.531 -5.508 0.631 1 98.44 106 ALA A O 1
ATOM 828 N N . ALA A 1 107 ? -33.938 -6.797 -0.461 1 97.5 107 ALA A N 1
ATOM 829 C CA . ALA A 1 107 ? -32.969 -7.828 -0.773 1 97.5 107 ALA A CA 1
ATOM 830 C C . ALA A 1 107 ? -32.156 -7.461 -2.02 1 97.5 107 ALA A C 1
ATOM 832 O O . ALA A 1 107 ? -31.25 -8.188 -2.408 1 97.5 107 ALA A O 1
ATOM 833 N N . GLY A 1 108 ? -32.469 -6.406 -2.609 1 96.12 108 GLY A N 1
ATOM 834 C CA . GLY A 1 108 ? -31.688 -5.902 -3.725 1 96.12 108 GLY A CA 1
ATOM 835 C C . GLY A 1 108 ? -31.875 -6.695 -5 1 96.12 108 GLY A C 1
ATOM 836 O O . GLY A 1 108 ? -32.969 -7.25 -5.234 1 96.12 108 GLY A O 1
ATOM 837 N N . SER A 1 109 ? -30.906 -6.566 -5.934 1 96.25 109 SER A N 1
ATOM 838 C CA . SER A 1 109 ? -31 -7.148 -7.266 1 96.25 109 SER A CA 1
ATOM 839 C C . SER A 1 109 ? -29.812 -8.047 -7.562 1 96.25 109 SER A C 1
ATOM 841 O O . SER A 1 109 ? -28.922 -8.203 -6.723 1 96.25 109 SER A O 1
ATOM 843 N N . LYS A 1 110 ? -29.812 -8.797 -8.648 1 95.62 110 LYS A N 1
ATOM 844 C CA . LYS A 1 110 ? -28.734 -9.609 -9.195 1 95.62 110 LYS A CA 1
ATOM 845 C C . LYS A 1 110 ? -28.672 -9.492 -10.711 1 95.62 110 LYS A C 1
ATOM 847 O O . LYS A 1 110 ? -29.609 -9 -11.344 1 95.62 110 LYS A O 1
ATOM 852 N N . PRO A 1 111 ? -27.562 -9.898 -11.312 1 95.19 111 PRO A N 1
ATOM 853 C CA . PRO A 1 111 ? -27.469 -9.828 -12.773 1 95.19 111 PRO A CA 1
ATOM 854 C C . PRO A 1 111 ? -28.438 -10.758 -13.484 1 95.19 111 PRO A C 1
ATOM 856 O O . PRO A 1 111 ? -28.797 -11.812 -12.953 1 95.19 111 PRO A O 1
ATOM 859 N N . THR A 1 112 ? -28.875 -10.305 -14.617 1 95.31 112 THR A N 1
ATOM 860 C CA . THR A 1 112 ? -29.641 -11.148 -15.523 1 95.31 112 THR A CA 1
ATOM 861 C C . THR A 1 112 ? -28.844 -11.477 -16.781 1 95.31 112 THR A C 1
ATOM 863 O O . THR A 1 112 ? -28.062 -10.641 -17.266 1 95.31 112 THR A O 1
ATOM 866 N N . TYR A 1 113 ? -29.016 -12.703 -17.359 1 95.19 113 TYR A N 1
ATOM 867 C CA . TYR A 1 113 ? -28.234 -13.133 -18.516 1 95.19 113 TYR A CA 1
ATOM 868 C C . TYR A 1 113 ? -29.094 -13.227 -19.766 1 95.19 113 TYR A C 1
ATOM 870 O O . TYR A 1 113 ? -28.625 -13.625 -20.828 1 95.19 113 TYR A O 1
ATOM 878 N N . PHE A 1 114 ? -30.375 -12.93 -19.609 1 92.94 114 PHE A N 1
ATOM 879 C CA . PHE A 1 114 ? -31.359 -12.836 -20.688 1 92.94 114 PHE A CA 1
ATOM 880 C C . PHE A 1 114 ? -31.422 -14.141 -21.469 1 92.94 114 PHE A C 1
ATOM 882 O O . PHE A 1 114 ? -31.641 -14.133 -22.672 1 92.94 114 PHE A O 1
ATOM 889 N N . GLY A 1 115 ? -30.984 -15.203 -20.891 1 93.38 115 GLY A N 1
ATOM 890 C CA . GLY A 1 115 ? -31.078 -16.5 -21.516 1 93.38 115 GLY A CA 1
ATOM 891 C C . GLY A 1 115 ? -29.969 -16.75 -22.531 1 93.38 115 GLY A C 1
ATOM 892 O O . GLY A 1 115 ? -30 -17.75 -23.266 1 93.38 115 GLY A O 1
ATOM 893 N N . VAL A 1 116 ? -29 -15.891 -22.641 1 96.62 116 VAL A N 1
ATOM 894 C CA . VAL A 1 116 ? -27.875 -16.047 -23.562 1 96.62 116 VAL A CA 1
ATOM 895 C C . VAL A 1 116 ? -27.094 -17.312 -23.203 1 96.62 116 VAL A C 1
ATOM 897 O O . VAL A 1 116 ? -26.609 -17.453 -22.078 1 96.62 116 VAL A O 1
ATOM 900 N N . PRO A 1 117 ? -26.953 -18.25 -24.188 1 97.75 117 PRO A N 1
ATOM 901 C CA . PRO A 1 117 ? -26.25 -19.5 -23.891 1 97.75 117 PRO A CA 1
ATOM 902 C C . PRO A 1 117 ? -24.812 -19.281 -23.438 1 97.75 117 PRO A C 1
ATOM 904 O O . PRO A 1 117 ? -24.062 -18.531 -24.078 1 97.75 117 PRO A O 1
ATOM 907 N N . GLY A 1 118 ? -24.484 -19.875 -22.297 1 97.94 118 GLY A N 1
ATOM 908 C CA . GLY A 1 118 ? -23.109 -19.875 -21.812 1 97.94 118 GLY A CA 1
ATOM 909 C C . GLY A 1 118 ? -22.75 -18.609 -21.031 1 97.94 118 GLY A C 1
ATOM 910 O O . GLY A 1 118 ? -21.703 -18.547 -20.391 1 97.94 118 GLY A O 1
ATOM 911 N N . ALA A 1 119 ? -23.594 -17.625 -21.031 1 97.12 119 ALA A N 1
ATOM 912 C CA . ALA A 1 119 ? -23.266 -16.328 -20.422 1 97.12 119 ALA A CA 1
ATOM 913 C C . ALA A 1 119 ? -23.031 -16.484 -18.922 1 97.12 119 ALA A C 1
ATOM 915 O O . ALA A 1 119 ? -22.031 -15.992 -18.406 1 97.12 119 ALA A O 1
ATOM 916 N N . GLU A 1 120 ? -23.859 -17.156 -18.266 1 95.94 120 GLU A N 1
ATOM 917 C CA . GLU A 1 120 ? -23.719 -17.312 -16.828 1 95.94 120 GLU A CA 1
ATOM 918 C C . GLU A 1 120 ? -22.516 -18.172 -16.469 1 95.94 120 GLU A C 1
ATOM 920 O O . GLU A 1 120 ? -21.812 -17.891 -15.5 1 95.94 120 GLU A O 1
ATOM 925 N N . GLU A 1 121 ? -22.203 -19.094 -17.281 1 96.88 121 GLU A N 1
ATOM 926 C CA . GLU A 1 121 ? -21.156 -20.062 -17 1 96.88 121 GLU A CA 1
ATOM 927 C C . GLU A 1 121 ? -19.781 -19.5 -17.328 1 96.88 121 GLU A C 1
ATOM 929 O O . GLU A 1 121 ? -18.812 -19.766 -16.625 1 96.88 121 GLU A O 1
ATOM 934 N N . PHE A 1 122 ? -19.688 -18.703 -18.328 1 97.94 122 PHE A N 1
ATOM 935 C CA . PHE A 1 122 ? -18.359 -18.422 -18.859 1 97.94 122 PHE A CA 1
ATOM 936 C C . PHE A 1 122 ? -18.016 -16.953 -18.719 1 97.94 122 PHE A C 1
ATOM 938 O O . PHE A 1 122 ? -16.953 -16.516 -19.141 1 97.94 122 PHE A O 1
ATOM 945 N N . SER A 1 123 ? -18.875 -16.156 -18.109 1 98 123 SER A N 1
ATOM 946 C CA . SER A 1 123 ? -18.562 -14.758 -17.891 1 98 123 SER A CA 1
ATOM 947 C C . SER A 1 123 ? -18.344 -14.461 -16.422 1 98 123 SER A C 1
ATOM 949 O O . SER A 1 123 ? -18.672 -15.281 -15.555 1 98 123 SER A O 1
ATOM 951 N N . HIS A 1 124 ? -17.672 -13.406 -16.172 1 98.12 124 HIS A N 1
ATOM 952 C CA . HIS A 1 124 ? -17.5 -12.883 -14.828 1 98.12 124 HIS A CA 1
ATOM 953 C C . HIS A 1 124 ? -18.531 -11.797 -14.531 1 98.12 124 HIS A C 1
ATOM 955 O O . HIS A 1 124 ? -18.641 -10.82 -15.273 1 98.12 124 HIS A O 1
ATOM 961 N N . LYS A 1 125 ? -19.297 -11.969 -13.531 1 96.62 125 LYS A N 1
ATOM 962 C CA . LYS A 1 125 ? -20.219 -10.922 -13.109 1 96.62 125 LYS A CA 1
ATOM 963 C C . LYS A 1 125 ? -19.547 -9.938 -12.156 1 96.62 125 LYS A C 1
ATOM 965 O O . LYS A 1 125 ? -18.453 -10.219 -11.641 1 96.62 125 LYS A O 1
ATOM 970 N N . LEU A 1 126 ? -20.094 -8.812 -11.961 1 96.31 126 LEU A N 1
ATOM 971 C CA . LEU A 1 126 ? -19.609 -7.77 -11.055 1 96.31 126 LEU A CA 1
ATOM 972 C C . LEU A 1 126 ? -20.766 -7.184 -10.242 1 96.31 126 LEU A C 1
ATOM 974 O O . LEU A 1 126 ? -21.234 -6.082 -10.539 1 96.31 126 LEU A O 1
ATOM 978 N N . TRP A 1 127 ? -21.172 -7.926 -9.203 1 96.25 127 TRP A N 1
ATOM 979 C CA . TRP A 1 127 ? -22.375 -7.504 -8.484 1 96.25 127 TRP A CA 1
ATOM 980 C C . TRP A 1 127 ? -22.234 -7.77 -6.992 1 96.25 127 TRP A C 1
ATOM 982 O O . TRP A 1 127 ? -23.203 -7.633 -6.238 1 96.25 127 TRP A O 1
ATOM 992 N N . SER A 1 128 ? -21.141 -8.242 -6.562 1 96.25 128 SER A N 1
ATOM 993 C CA . SER A 1 128 ? -20.859 -8.492 -5.152 1 96.25 128 SER A CA 1
ATOM 994 C C . SER A 1 128 ? -19.406 -8.211 -4.809 1 96.25 128 SER A C 1
ATOM 996 O O . SER A 1 128 ? -18.578 -8.016 -5.699 1 96.25 128 SER A O 1
ATOM 998 N N . PHE A 1 129 ? -19.172 -8.148 -3.514 1 96.25 129 PHE A N 1
ATOM 999 C CA . PHE A 1 129 ? -17.797 -8.031 -3.018 1 96.25 129 PHE A CA 1
ATOM 1000 C C . PHE A 1 129 ? -16.922 -9.141 -3.572 1 96.25 129 PHE A C 1
ATOM 1002 O O . PHE A 1 129 ? -15.836 -8.883 -4.086 1 96.25 129 PHE A O 1
ATOM 1009 N N . GLU A 1 130 ? -17.375 -10.32 -3.523 1 96.5 130 GLU A N 1
ATOM 1010 C CA . GLU A 1 130 ? -16.641 -11.492 -3.992 1 96.5 130 GLU A CA 1
ATOM 1011 C C . GLU A 1 130 ? -16.375 -11.406 -5.492 1 96.5 130 GLU A C 1
ATOM 1013 O O . GLU A 1 130 ? -15.281 -11.766 -5.949 1 96.5 130 GLU A O 1
ATOM 1018 N N . ASP A 1 131 ? -17.391 -10.945 -6.203 1 97.69 131 ASP A N 1
ATOM 1019 C CA . ASP A 1 131 ? -17.219 -10.812 -7.648 1 97.69 131 ASP A CA 1
ATOM 1020 C C . ASP A 1 131 ? -16.047 -9.875 -7.98 1 97.69 131 ASP A C 1
ATOM 1022 O O . ASP A 1 131 ? -15.242 -10.172 -8.859 1 97.69 131 ASP A O 1
ATOM 1026 N N . ALA A 1 132 ? -15.984 -8.773 -7.281 1 98.31 132 ALA A N 1
ATOM 1027 C CA . ALA A 1 132 ? -14.938 -7.785 -7.52 1 98.31 132 ALA A CA 1
ATOM 1028 C C . ALA A 1 132 ? -13.555 -8.367 -7.242 1 98.31 132 ALA A C 1
ATOM 1030 O O . ALA A 1 132 ? -12.633 -8.203 -8.039 1 98.31 132 ALA A O 1
ATOM 1031 N N . VAL A 1 133 ? -13.422 -9.07 -6.148 1 97.81 133 VAL A N 1
ATOM 1032 C CA . VAL A 1 133 ? -12.148 -9.664 -5.746 1 97.81 133 VAL A CA 1
ATOM 1033 C C . VAL A 1 133 ? -11.758 -10.758 -6.742 1 97.81 133 VAL A C 1
ATOM 1035 O O . VAL A 1 133 ? -10.609 -10.805 -7.195 1 97.81 133 VAL A O 1
ATOM 1038 N N . ASN A 1 134 ? -12.719 -11.562 -7.113 1 97.56 134 ASN A N 1
ATOM 1039 C CA . ASN A 1 134 ? -12.461 -12.656 -8.047 1 97.56 134 ASN A CA 1
ATOM 1040 C C . ASN A 1 134 ? -12.031 -12.133 -9.414 1 97.56 134 ASN A C 1
ATOM 1042 O O . ASN A 1 134 ? -11.125 -12.688 -10.039 1 97.56 134 ASN A O 1
ATOM 1046 N N . LEU A 1 135 ? -12.695 -11.109 -9.828 1 98.44 135 LEU A N 1
ATOM 1047 C CA . LEU A 1 135 ? -12.344 -10.539 -11.125 1 98.44 135 LEU A CA 1
ATOM 1048 C C . LEU A 1 135 ? -10.945 -9.945 -11.094 1 98.44 135 LEU A C 1
ATOM 1050 O O . LEU A 1 135 ? -10.172 -10.109 -12.047 1 98.44 135 LEU A O 1
ATOM 1054 N N . ARG A 1 136 ? -10.617 -9.25 -10.039 1 98.31 136 ARG A N 1
ATOM 1055 C CA . ARG A 1 136 ? -9.266 -8.719 -9.875 1 98.31 136 ARG A CA 1
ATOM 1056 C C . ARG A 1 136 ? -8.227 -9.828 -9.984 1 98.31 136 ARG A C 1
ATOM 1058 O O . ARG A 1 136 ? -7.258 -9.703 -10.742 1 98.31 136 ARG A O 1
ATOM 1065 N N . GLU A 1 137 ? -8.422 -10.898 -9.258 1 97.62 137 GLU A N 1
ATOM 1066 C CA . GLU A 1 137 ? -7.484 -12.016 -9.25 1 97.62 137 GLU A CA 1
ATOM 1067 C C . GLU A 1 137 ? -7.398 -12.664 -10.633 1 97.62 137 GLU A C 1
ATOM 1069 O O . GLU A 1 137 ? -6.312 -13.047 -11.078 1 97.62 137 GLU A O 1
ATOM 1074 N N . HIS A 1 138 ? -8.539 -12.742 -11.266 1 98.19 138 HIS A N 1
ATOM 1075 C CA . HIS A 1 138 ? -8.586 -13.328 -12.602 1 98.19 138 HIS A CA 1
ATOM 1076 C C . HIS A 1 138 ? -7.762 -12.508 -13.586 1 98.19 138 HIS A C 1
ATOM 1078 O O . HIS A 1 138 ? -6.965 -13.055 -14.344 1 98.19 138 HIS A O 1
ATOM 1084 N N . ILE A 1 139 ? -7.941 -11.234 -13.531 1 98.56 139 ILE A N 1
ATOM 1085 C CA . ILE A 1 139 ? -7.215 -10.344 -14.43 1 98.56 139 ILE A CA 1
ATOM 108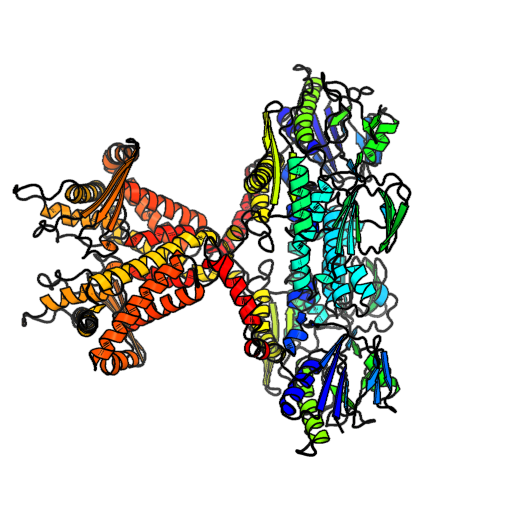6 C C . ILE A 1 139 ? -5.715 -10.5 -14.203 1 98.56 139 ILE A C 1
ATOM 1088 O O . ILE A 1 139 ? -4.949 -10.656 -15.156 1 98.56 139 ILE A O 1
ATOM 1092 N N . HIS A 1 140 ? -5.293 -10.508 -12.984 1 98 140 HIS A N 1
ATOM 1093 C CA . HIS A 1 140 ? -3.879 -10.68 -12.672 1 98 140 HIS A CA 1
ATOM 1094 C C . HIS A 1 140 ? -3.371 -12.031 -13.164 1 98 140 HIS A C 1
ATOM 1096 O O . HIS A 1 140 ? -2.266 -12.125 -13.703 1 98 140 HIS A O 1
ATOM 1102 N N . ASN A 1 141 ? -4.156 -13.023 -12.977 1 97.81 141 ASN A N 1
ATOM 1103 C CA . ASN A 1 141 ? -3.77 -14.359 -13.414 1 97.81 141 ASN A CA 1
ATOM 1104 C C . ASN A 1 141 ? -3.594 -14.43 -14.922 1 97.81 141 ASN A C 1
ATOM 1106 O O . ASN A 1 141 ? -2.676 -15.086 -15.422 1 97.81 141 ASN A O 1
ATOM 1110 N N . CYS A 1 142 ? -4.492 -13.75 -15.633 1 98.38 142 CYS A N 1
ATOM 1111 C CA . CYS A 1 142 ? -4.367 -13.703 -17.078 1 98.38 142 CYS A CA 1
ATOM 1112 C C . CYS A 1 142 ? -3.031 -13.094 -17.5 1 98.38 142 CYS A C 1
ATOM 1114 O O . CYS A 1 142 ? -2.342 -13.633 -18.359 1 98.38 142 CYS A O 1
ATOM 1116 N N . PHE A 1 143 ? -2.656 -12.047 -16.891 1 98.25 143 PHE A N 1
ATOM 1117 C CA . PHE A 1 143 ? -1.397 -11.391 -17.219 1 98.25 143 PHE A CA 1
ATOM 1118 C C . PHE A 1 143 ? -0.212 -12.25 -16.812 1 98.25 143 PHE A C 1
ATOM 1120 O O . PHE A 1 143 ? 0.785 -12.328 -17.531 1 98.25 143 PHE A O 1
ATOM 1127 N N . ARG A 1 144 ? -0.298 -12.906 -15.641 1 96.88 144 ARG A N 1
ATOM 1128 C CA . ARG A 1 144 ? 0.767 -13.805 -15.195 1 96.88 144 ARG A CA 1
ATOM 1129 C C . ARG A 1 144 ? 0.984 -14.938 -16.188 1 96.88 144 ARG A C 1
ATOM 1131 O O . ARG A 1 144 ? 2.119 -15.219 -16.578 1 96.88 144 ARG A O 1
ATOM 1138 N N . LYS A 1 145 ? -0.089 -15.516 -16.625 1 97.44 145 LYS A N 1
ATOM 1139 C CA . LYS A 1 145 ? -0.009 -16.609 -17.578 1 97.44 145 LYS A CA 1
ATOM 1140 C C . LYS A 1 145 ? 0.517 -16.125 -18.938 1 97.44 145 LYS A C 1
ATOM 1142 O O . LYS A 1 145 ? 1.338 -16.797 -19.562 1 97.44 145 LYS A O 1
ATOM 1147 N N . ALA A 1 146 ? 0.044 -14.961 -19.297 1 98.12 146 ALA A N 1
ATOM 1148 C CA . ALA A 1 146 ? 0.468 -14.406 -20.578 1 98.12 146 ALA A CA 1
ATOM 1149 C C . ALA A 1 146 ? 1.967 -14.117 -20.594 1 98.12 146 ALA A C 1
ATOM 1151 O O . ALA A 1 146 ? 2.631 -14.273 -21.609 1 98.12 146 ALA A O 1
ATOM 1152 N N . ALA A 1 147 ? 2.459 -13.742 -19.469 1 96.06 147 ALA A N 1
ATOM 1153 C CA . ALA A 1 147 ? 3.869 -13.375 -19.359 1 96.06 147 ALA A CA 1
ATOM 1154 C C . ALA A 1 147 ? 4.766 -14.578 -19.656 1 96.06 147 ALA A C 1
ATOM 1156 O O . ALA A 1 147 ? 5.891 -14.414 -20.141 1 96.06 147 ALA A O 1
ATOM 1157 N N . THR A 1 148 ? 4.32 -15.797 -19.391 1 95.19 148 THR A N 1
ATOM 1158 C CA . THR A 1 148 ? 5.141 -17 -19.562 1 95.19 148 THR A CA 1
ATOM 1159 C C . THR A 1 148 ? 4.711 -17.766 -20.797 1 95.19 148 THR A C 1
ATOM 1161 O O . THR A 1 148 ? 5.277 -18.812 -21.109 1 95.19 148 THR A O 1
ATOM 1164 N N . GLU A 1 149 ? 3.691 -17.203 -21.531 1 95.88 149 GLU A N 1
ATOM 1165 C CA . GLU A 1 149 ? 3.145 -17.891 -22.703 1 95.88 149 GLU A CA 1
ATOM 1166 C C . GLU A 1 149 ? 4 -17.641 -23.938 1 95.88 149 GLU A C 1
ATOM 1168 O O . GLU A 1 149 ? 4.25 -16.484 -24.312 1 95.88 149 GLU A O 1
ATOM 1173 N N . THR A 1 150 ? 4.438 -18.766 -24.578 1 94.38 150 THR A N 1
ATOM 1174 C CA . THR A 1 150 ? 5.32 -18.625 -25.734 1 94.38 150 THR A CA 1
ATOM 1175 C C . THR A 1 150 ? 4.52 -18.625 -27.031 1 94.38 150 THR A C 1
ATOM 1177 O O . THR A 1 150 ? 5 -18.156 -28.062 1 94.38 150 THR A O 1
ATOM 1180 N N . ASN A 1 151 ? 3.328 -19.188 -27.016 1 95.5 151 ASN A N 1
ATOM 1181 C CA . ASN A 1 151 ? 2.439 -19.125 -28.172 1 95.5 151 ASN A CA 1
ATOM 1182 C C . ASN A 1 151 ? 1.761 -17.766 -28.281 1 95.5 151 ASN A C 1
ATOM 1184 O O . ASN A 1 151 ? 0.962 -17.391 -27.422 1 95.5 151 ASN A O 1
ATOM 1188 N N . LEU A 1 152 ? 2.014 -17.062 -29.312 1 95.69 152 LEU A N 1
ATOM 1189 C CA . LEU A 1 152 ? 1.558 -15.68 -29.453 1 95.69 152 LEU A CA 1
ATOM 1190 C C . LEU A 1 152 ? 0.035 -15.617 -29.516 1 95.69 152 LEU A C 1
ATOM 1192 O O . LEU A 1 152 ? -0.572 -14.703 -28.938 1 95.69 152 LEU A O 1
ATOM 1196 N N . GLU A 1 153 ? -0.637 -16.531 -30.203 1 96.75 153 GLU A N 1
ATOM 1197 C CA . GLU A 1 153 ? -2.092 -16.547 -30.312 1 96.75 153 GLU A CA 1
ATOM 1198 C C . GLU A 1 153 ? -2.746 -16.766 -28.938 1 96.75 153 GLU A C 1
ATOM 1200 O O . GLU A 1 153 ? -3.721 -16.094 -28.609 1 96.75 153 GLU A O 1
ATOM 1205 N N . GLU A 1 154 ? -2.172 -17.688 -28.203 1 97 154 GLU A N 1
ATOM 1206 C CA . GLU A 1 154 ? -2.688 -17.953 -26.859 1 97 154 GLU A CA 1
ATOM 1207 C C . GLU A 1 154 ? -2.438 -16.766 -25.938 1 97 154 GLU A C 1
ATOM 1209 O O . GLU A 1 154 ? -3.295 -16.422 -25.125 1 97 154 GLU A O 1
ATOM 1214 N N . LYS A 1 155 ? -1.243 -16.172 -26.109 1 97.5 155 LYS A N 1
ATOM 1215 C CA . LYS A 1 155 ? -0.92 -14.977 -25.328 1 97.5 155 LYS A CA 1
ATOM 1216 C C . LYS A 1 155 ? -1.941 -13.867 -25.578 1 97.5 155 LYS A C 1
ATOM 1218 O O . LYS A 1 155 ? -2.48 -13.289 -24.641 1 97.5 155 LYS A O 1
ATOM 1223 N N . LYS A 1 156 ? -2.262 -13.641 -26.812 1 98.19 156 LYS A N 1
ATOM 1224 C CA . LYS A 1 156 ? -3.229 -12.617 -27.188 1 98.19 156 LYS A CA 1
ATOM 1225 C C . LYS A 1 156 ? -4.621 -12.953 -26.656 1 98.19 156 LYS A C 1
ATOM 1227 O O . LYS A 1 156 ? -5.336 -12.078 -26.172 1 98.19 156 LYS A O 1
ATOM 1232 N N . ARG A 1 157 ? -5 -14.195 -26.766 1 98.38 157 ARG A N 1
ATOM 1233 C CA . ARG A 1 157 ? -6.305 -14.609 -26.266 1 98.38 157 ARG A CA 1
ATOM 1234 C C . ARG A 1 157 ? -6.445 -14.32 -24.781 1 98.38 157 ARG A C 1
ATOM 1236 O O . ARG A 1 157 ? -7.449 -13.75 -24.344 1 98.38 157 ARG A O 1
ATOM 1243 N N . LEU A 1 158 ? -5.367 -14.703 -24.016 1 98.5 158 LEU A N 1
ATOM 1244 C CA . LEU A 1 158 ? -5.367 -14.508 -22.562 1 98.5 158 LEU A CA 1
ATOM 1245 C C . LEU A 1 158 ? -5.555 -13.031 -22.219 1 98.5 158 LEU A C 1
ATOM 1247 O O . LEU A 1 158 ? -6.098 -12.695 -21.172 1 98.5 158 LEU A O 1
ATOM 1251 N N . LEU A 1 159 ? -5.137 -12.172 -23.203 1 98.81 159 LEU A N 1
ATOM 1252 C CA . LEU A 1 159 ? -5.105 -10.734 -22.953 1 98.81 159 LEU A CA 1
ATOM 1253 C C . LEU A 1 159 ? -6.215 -10.023 -23.703 1 98.81 159 LEU A C 1
ATOM 1255 O O . LEU A 1 159 ? -6.094 -8.836 -24.016 1 98.81 159 LEU A O 1
ATOM 1259 N N . THR A 1 160 ? -7.277 -10.703 -24.047 1 98.81 160 THR A N 1
ATOM 1260 C CA . THR A 1 160 ? -8.438 -10.117 -24.719 1 98.81 160 THR A CA 1
ATOM 1261 C C . THR A 1 160 ? -9.633 -10.07 -23.766 1 98.81 160 THR A C 1
ATOM 1263 O O . THR A 1 160 ? -10.102 -11.109 -23.297 1 98.81 160 THR A O 1
ATOM 1266 N N . PHE A 1 161 ? -10.117 -8.883 -23.516 1 98.88 161 PHE A N 1
ATOM 1267 C CA . PHE A 1 161 ? -11.18 -8.656 -22.547 1 98.88 161 PHE A CA 1
ATOM 1268 C C . PHE A 1 161 ? -12.406 -8.055 -23.219 1 98.88 161 PHE A C 1
ATOM 1270 O O . PHE A 1 161 ? -12.305 -7.055 -23.938 1 98.88 161 PHE A O 1
ATOM 1277 N N . HIS A 1 162 ? -13.578 -8.648 -23.016 1 98.81 162 HIS A N 1
ATOM 1278 C CA . HIS A 1 162 ? -14.859 -8.125 -23.469 1 98.81 162 HIS A CA 1
ATOM 1279 C C . HIS A 1 162 ? -15.75 -7.754 -22.297 1 98.81 162 HIS A C 1
ATOM 1281 O O . HIS A 1 162 ? -16.125 -8.617 -21.5 1 98.81 162 HIS A O 1
ATOM 1287 N N . VAL A 1 163 ? -16.047 -6.504 -22.141 1 98.81 163 VAL A N 1
ATOM 1288 C CA . VAL A 1 163 ? -17.031 -6.055 -21.156 1 98.81 163 VAL A CA 1
ATOM 1289 C C . VAL A 1 163 ? -18.391 -5.883 -21.828 1 98.81 163 VAL A C 1
ATOM 1291 O O . VAL A 1 163 ? -18.562 -5.043 -22.719 1 98.81 163 VAL A O 1
ATOM 1294 N N . VAL A 1 164 ? -19.359 -6.688 -21.391 1 98.62 164 VAL A N 1
ATOM 1295 C CA . VAL A 1 164 ? -20.688 -6.664 -21.953 1 98.62 164 VAL A CA 1
ATOM 1296 C C . VAL A 1 164 ? -21.562 -5.672 -21.188 1 98.62 164 VAL A C 1
ATOM 1298 O O . VAL A 1 164 ? -21.734 -5.785 -19.984 1 98.62 164 VAL A O 1
ATOM 1301 N N . GLY A 1 165 ? -22.141 -4.707 -21.906 1 97.75 165 GLY A N 1
ATOM 1302 C CA . GLY A 1 165 ? -22.938 -3.637 -21.328 1 97.75 165 GLY A CA 1
ATOM 1303 C C . GLY A 1 165 ? -22.297 -2.27 -21.484 1 97.75 165 GLY A C 1
ATOM 1304 O O . GLY A 1 165 ? -21.172 -2.051 -21.031 1 97.75 165 GLY A O 1
ATOM 1305 N N . ALA A 1 166 ? -23 -1.377 -22.125 1 97.81 166 ALA A N 1
ATOM 1306 C CA . ALA A 1 166 ? -22.516 -0.013 -22.297 1 97.81 166 ALA A CA 1
ATOM 1307 C C . ALA A 1 166 ? -23.344 0.974 -21.469 1 97.81 166 ALA A C 1
ATOM 1309 O O . ALA A 1 166 ? -23.438 2.15 -21.828 1 97.81 166 ALA A O 1
ATOM 1310 N N . GLY A 1 167 ? -23.953 0.454 -20.453 1 95.69 167 GLY A N 1
ATOM 1311 C CA . GLY A 1 167 ? -24.578 1.302 -19.453 1 95.69 167 GLY A CA 1
ATOM 1312 C C . GLY A 1 167 ? -23.594 1.795 -18.406 1 95.69 167 GLY A C 1
ATOM 1313 O O . GLY A 1 167 ? -22.375 1.816 -18.641 1 95.69 167 GLY A O 1
ATOM 1314 N N . PHE A 1 168 ? -24.078 2.139 -17.234 1 93.81 168 PHE A N 1
ATOM 1315 C CA . PHE A 1 168 ? -23.25 2.73 -16.188 1 93.81 168 PHE A CA 1
ATOM 1316 C C . PHE A 1 168 ? -22.203 1.745 -15.711 1 93.81 168 PHE A C 1
ATOM 1318 O O . PHE A 1 168 ? -21 2.016 -15.805 1 93.81 168 PHE A O 1
ATOM 1325 N N . THR A 1 169 ? -22.594 0.563 -15.312 1 95.19 169 THR A N 1
ATOM 1326 C CA . THR A 1 169 ? -21.688 -0.423 -14.727 1 95.19 169 THR A CA 1
ATOM 1327 C C . THR A 1 169 ? -20.641 -0.859 -15.75 1 95.19 169 THR A C 1
ATOM 1329 O O . THR A 1 169 ? -19.453 -0.95 -15.422 1 95.19 169 THR A O 1
ATOM 1332 N N . GLY A 1 170 ? -21.094 -1.09 -16.969 1 97.56 170 GLY A N 1
ATOM 1333 C CA . GLY A 1 170 ? -20.156 -1.529 -18 1 97.56 170 GLY A CA 1
ATOM 1334 C C . GLY A 1 170 ? -19.125 -0.484 -18.359 1 97.56 170 GLY A C 1
ATOM 1335 O O . GLY A 1 170 ? -17.938 -0.797 -18.469 1 97.56 170 GLY A O 1
ATOM 1336 N N . VAL A 1 171 ? -19.578 0.75 -18.5 1 97.94 171 VAL A N 1
ATOM 1337 C CA . VAL A 1 171 ? -18.688 1.848 -18.859 1 97.94 171 VAL A CA 1
ATOM 1338 C C . VAL A 1 171 ? -17.688 2.098 -17.719 1 97.94 171 VAL A C 1
ATOM 1340 O O . VAL A 1 171 ? -16.5 2.316 -17.969 1 97.94 171 VAL A O 1
ATOM 1343 N N . GLU A 1 172 ? -18.156 2.029 -16.516 1 97.81 172 GLU A N 1
ATOM 1344 C CA . GLU A 1 172 ? -17.266 2.197 -15.375 1 97.81 172 GLU A CA 1
ATOM 1345 C C . GLU A 1 172 ? -16.219 1.095 -15.32 1 97.81 172 GLU A C 1
ATOM 1347 O O . GLU A 1 172 ? -15.031 1.37 -15.125 1 97.81 172 GLU A O 1
ATOM 1352 N N . MET A 1 173 ? -16.609 -0.12 -15.555 1 98.56 173 MET A N 1
ATOM 1353 C CA . MET A 1 173 ? -15.695 -1.261 -15.484 1 98.56 173 MET A CA 1
ATOM 1354 C C . MET A 1 173 ? -14.664 -1.208 -16.609 1 98.56 173 MET A C 1
ATOM 1356 O O . MET A 1 173 ? -13.469 -1.385 -16.375 1 98.56 173 MET A O 1
ATOM 1360 N N . VAL A 1 174 ? -15.156 -0.947 -17.828 1 98.75 174 VAL A N 1
ATOM 1361 C CA . VAL A 1 174 ? -14.234 -0.956 -18.969 1 98.75 174 VAL A CA 1
ATOM 1362 C C . VAL A 1 174 ? -13.266 0.223 -18.859 1 98.75 174 VAL A C 1
ATOM 1364 O O . VAL A 1 174 ? -12.102 0.111 -19.219 1 98.75 174 VAL A O 1
ATOM 1367 N N . GLY A 1 175 ? -13.812 1.349 -18.391 1 98.56 175 GLY A N 1
ATOM 1368 C CA . GLY A 1 175 ? -12.938 2.488 -18.156 1 98.56 175 GLY A CA 1
ATOM 1369 C C . GLY A 1 175 ? -11.844 2.207 -17.141 1 98.56 175 GLY A C 1
ATOM 1370 O O . GLY A 1 175 ? -10.688 2.559 -17.359 1 98.56 175 GLY A O 1
ATOM 1371 N N . GLU A 1 176 ? -12.195 1.571 -16.047 1 98.38 176 GLU A N 1
ATOM 1372 C CA . GLU A 1 176 ? -11.242 1.199 -15 1 98.38 176 GLU A CA 1
ATOM 1373 C C . GLU A 1 176 ? -10.195 0.228 -15.531 1 98.38 176 GLU A C 1
ATOM 1375 O O . GLU A 1 176 ? -9.008 0.366 -15.234 1 98.38 176 GLU A O 1
ATOM 1380 N N . LEU A 1 177 ? -10.648 -0.693 -16.281 1 98.75 177 LEU A N 1
ATOM 1381 C CA . LEU A 1 177 ? -9.75 -1.691 -16.844 1 98.75 177 LEU A CA 1
ATOM 1382 C C . LEU A 1 177 ? -8.789 -1.053 -17.844 1 98.75 177 LEU A C 1
ATOM 1384 O O . LEU A 1 177 ? -7.586 -1.327 -17.812 1 98.75 177 LEU A O 1
ATOM 1388 N N . ALA A 1 178 ? -9.32 -0.203 -18.688 1 98.75 178 ALA A N 1
ATOM 1389 C CA . ALA A 1 178 ? -8.508 0.474 -19.688 1 98.75 178 ALA A CA 1
ATOM 1390 C C . ALA A 1 178 ? -7.402 1.302 -19.047 1 98.75 178 ALA A C 1
ATOM 1392 O O . ALA A 1 178 ? -6.281 1.365 -19.547 1 98.75 178 ALA A O 1
ATOM 1393 N N . GLU A 1 179 ? -7.73 1.907 -17.953 1 98.06 179 GLU A N 1
ATOM 1394 C CA . GLU A 1 179 ? -6.754 2.697 -17.219 1 98.06 179 GLU A CA 1
ATOM 1395 C C . GLU A 1 179 ? -5.711 1.804 -16.547 1 98.06 179 GLU A C 1
ATOM 1397 O O . GLU A 1 179 ? -4.562 2.213 -16.359 1 98.06 179 GLU A O 1
ATOM 1402 N N . TYR A 1 180 ? -6.035 0.631 -16.234 1 98.44 180 TYR A N 1
ATOM 1403 C CA . TYR A 1 180 ? -5.191 -0.286 -15.477 1 98.44 180 TYR A CA 1
ATOM 1404 C C . TYR A 1 180 ? -4.273 -1.074 -16.406 1 98.44 180 TYR A C 1
ATOM 1406 O O . TYR A 1 180 ? -3.172 -1.463 -16.016 1 98.44 180 TYR A O 1
ATOM 1414 N N . VAL A 1 181 ? -4.652 -1.261 -17.609 1 98.62 181 VAL A N 1
ATOM 1415 C CA . VAL A 1 181 ? -3.988 -2.146 -18.562 1 98.62 181 VAL A CA 1
ATOM 1416 C C . VAL A 1 181 ? -2.541 -1.7 -18.766 1 98.62 181 VAL A C 1
ATOM 1418 O O . VAL A 1 181 ? -1.616 -2.51 -18.656 1 98.62 181 VAL A O 1
ATOM 1421 N N . PRO A 1 182 ? -2.299 -0.385 -19 1 98.06 182 PRO A N 1
ATOM 1422 C CA . PRO A 1 182 ? -0.9 0.012 -19.172 1 98.06 182 PRO A CA 1
ATOM 1423 C C . PRO A 1 182 ? -0.04 -0.291 -17.953 1 98.06 182 PRO A C 1
ATOM 1425 O O . PRO A 1 182 ? 1.137 -0.634 -18.078 1 98.06 182 PRO A O 1
ATOM 1428 N N . ILE A 1 183 ? -0.565 -0.181 -16.781 1 97.56 183 ILE A N 1
ATOM 1429 C CA . ILE A 1 183 ? 0.144 -0.466 -15.531 1 97.56 183 ILE A CA 1
ATOM 1430 C C . ILE A 1 183 ? 0.459 -1.958 -15.453 1 97.56 183 ILE A C 1
ATOM 1432 O O . ILE A 1 183 ? 1.57 -2.344 -15.078 1 97.56 183 ILE A O 1
ATOM 1436 N N . LEU A 1 184 ? -0.533 -2.754 -15.828 1 98.31 184 LEU A N 1
ATOM 1437 C CA . LEU A 1 184 ? -0.341 -4.199 -15.844 1 98.31 184 LEU A CA 1
ATOM 1438 C C . LEU A 1 184 ? 0.734 -4.594 -16.859 1 98.31 184 LEU A C 1
ATOM 1440 O O . LEU A 1 184 ? 1.551 -5.477 -16.578 1 98.31 184 LEU A O 1
ATOM 1444 N N . CYS A 1 185 ? 0.694 -3.953 -18.016 1 98.31 185 CYS A N 1
ATOM 1445 C CA . CYS A 1 185 ? 1.684 -4.238 -19.047 1 98.31 185 CYS A CA 1
ATOM 1446 C C . CYS A 1 185 ? 3.096 -3.982 -18.531 1 98.31 185 CYS A C 1
ATOM 1448 O O . CYS A 1 185 ? 4.004 -4.777 -18.781 1 98.31 185 CYS A O 1
ATOM 1450 N N . GLU A 1 186 ? 3.281 -2.936 -17.812 1 94.81 186 GLU A N 1
ATOM 1451 C CA . GLU A 1 186 ? 4.586 -2.637 -17.234 1 94.81 186 GLU A CA 1
ATOM 1452 C C . GLU A 1 186 ? 4.945 -3.645 -16.141 1 94.81 186 GLU A C 1
ATOM 1454 O O . GLU A 1 186 ? 6.062 -4.172 -16.125 1 94.81 186 GLU A O 1
ATOM 1459 N N . LYS A 1 187 ? 4.023 -3.938 -15.305 1 94.56 187 LYS A N 1
ATOM 1460 C CA . LYS A 1 187 ? 4.23 -4.828 -14.172 1 94.56 187 LYS A CA 1
ATOM 1461 C C . LYS A 1 187 ? 4.656 -6.219 -14.633 1 94.56 187 LYS A C 1
ATOM 1463 O O . LYS A 1 187 ? 5.539 -6.836 -14.031 1 94.56 187 LYS A O 1
ATOM 1468 N N . TYR A 1 188 ? 4.062 -6.664 -15.703 1 96.38 188 TYR A N 1
ATOM 1469 C CA . TYR A 1 188 ? 4.289 -8.039 -16.141 1 96.38 188 TYR A CA 1
ATOM 1470 C C . TYR A 1 188 ? 5.172 -8.078 -17.375 1 96.38 188 TYR A C 1
ATOM 1472 O O . TYR A 1 188 ? 5.344 -9.133 -17.984 1 96.38 188 TYR A O 1
ATOM 1480 N N . GLU A 1 189 ? 5.68 -6.902 -17.766 1 94.56 189 GLU A N 1
ATOM 1481 C CA . GLU A 1 189 ? 6.586 -6.777 -18.906 1 94.56 189 GLU A CA 1
ATOM 1482 C C . GLU A 1 189 ? 5.953 -7.344 -20.188 1 94.56 189 GLU A C 1
ATOM 1484 O O . GLU A 1 189 ? 6.555 -8.18 -20.859 1 94.56 189 GLU A O 1
ATOM 1489 N N . ILE A 1 190 ? 4.758 -6.863 -20.453 1 97.69 190 ILE A N 1
ATOM 1490 C CA . ILE A 1 190 ? 4.004 -7.254 -21.641 1 97.69 190 ILE A CA 1
ATOM 1491 C C . ILE A 1 190 ? 3.785 -6.039 -22.547 1 97.69 190 ILE A C 1
ATOM 1493 O O . ILE A 1 190 ? 3.438 -4.957 -22.062 1 97.69 190 ILE A O 1
ATOM 1497 N N . ASP A 1 191 ? 4.051 -6.191 -23.812 1 97.62 191 ASP A N 1
ATOM 1498 C CA . ASP A 1 191 ? 3.795 -5.113 -24.766 1 97.62 191 ASP A CA 1
ATOM 1499 C C . ASP A 1 191 ? 2.305 -4.793 -24.844 1 97.62 191 ASP A C 1
ATOM 1501 O O . ASP A 1 191 ? 1.478 -5.695 -24.984 1 97.62 191 ASP A O 1
ATOM 1505 N N . ARG A 1 192 ? 1.98 -3.564 -24.781 1 97.81 192 ARG A N 1
ATOM 1506 C CA . ARG A 1 192 ? 0.599 -3.096 -24.766 1 97.81 192 ARG A CA 1
ATOM 1507 C C . ARG A 1 192 ? -0.143 -3.543 -26.031 1 97.81 192 ARG A C 1
ATOM 1509 O O . ARG A 1 192 ? -1.356 -3.756 -26 1 97.81 192 ARG A O 1
ATOM 1516 N N . LYS A 1 193 ? 0.556 -3.795 -27.109 1 97.81 193 LYS A N 1
ATOM 1517 C CA . LYS A 1 193 ? -0.052 -4.137 -28.391 1 97.81 193 LYS A CA 1
ATOM 1518 C C . LYS A 1 193 ? -0.737 -5.496 -28.328 1 97.81 193 LYS A C 1
ATOM 1520 O O . LYS A 1 193 ? -1.568 -5.82 -29.172 1 97.81 193 LYS A O 1
ATOM 1525 N N . TYR A 1 194 ? -0.381 -6.293 -27.297 1 98.25 194 TYR A N 1
ATOM 1526 C CA . TYR A 1 194 ? -0.934 -7.637 -27.219 1 98.25 194 TYR A CA 1
ATOM 1527 C C . TYR A 1 194 ? -2.26 -7.633 -26.469 1 98.25 194 TYR A C 1
ATOM 1529 O O . TYR A 1 194 ? -2.971 -8.641 -26.438 1 98.25 194 TYR A O 1
ATOM 1537 N N . VAL A 1 195 ? -2.656 -6.527 -25.828 1 98.75 195 VAL A N 1
ATOM 1538 C CA . VAL A 1 195 ? -3.855 -6.469 -25 1 98.75 195 VAL A CA 1
ATOM 1539 C C . VAL A 1 195 ? -4.992 -5.809 -25.781 1 98.75 195 VAL A C 1
ATOM 1541 O O . VAL A 1 195 ? -4.816 -4.73 -26.344 1 98.75 195 VAL A O 1
ATOM 1544 N N . SER A 1 196 ? -6.109 -6.426 -25.828 1 98.75 196 SER A N 1
ATOM 1545 C CA . SER A 1 196 ? -7.305 -5.875 -26.469 1 98.75 196 SER A CA 1
ATOM 1546 C C . SER A 1 196 ? -8.453 -5.762 -25.469 1 98.75 196 SER A C 1
ATOM 1548 O O . SER A 1 196 ? -8.727 -6.699 -24.719 1 98.75 196 SER A O 1
ATOM 1550 N N . VAL A 1 197 ? -9.109 -4.637 -25.453 1 98.81 197 VAL A N 1
ATOM 1551 C CA . VAL A 1 197 ? -10.258 -4.387 -24.578 1 98.81 197 VAL A CA 1
ATOM 1552 C C . VAL A 1 197 ? -11.453 -3.936 -25.422 1 98.81 197 VAL A C 1
ATOM 1554 O O . VAL A 1 197 ? -11.352 -2.986 -26.203 1 98.81 197 VAL A O 1
ATOM 1557 N N . TYR A 1 198 ? -12.609 -4.59 -25.234 1 98.81 198 TYR A N 1
ATOM 1558 C CA . TYR A 1 198 ? -13.82 -4.312 -26 1 98.81 198 TYR A CA 1
ATOM 1559 C C . TYR A 1 198 ? -14.984 -3.969 -25.062 1 98.81 198 TYR A C 1
ATOM 1561 O O . TYR A 1 198 ? -15.094 -4.523 -23.969 1 98.81 198 TYR A O 1
ATOM 1569 N N . ASN A 1 199 ? -15.781 -3.039 -25.453 1 98.75 199 ASN A N 1
ATOM 1570 C CA . ASN A 1 199 ? -17.094 -2.795 -24.844 1 98.75 199 ASN A CA 1
ATOM 1571 C C . ASN A 1 199 ? -18.219 -3.152 -25.797 1 98.75 199 ASN A C 1
ATOM 1573 O O . ASN A 1 199 ? -18.375 -2.527 -26.859 1 98.75 199 ASN A O 1
ATOM 1577 N N . VAL A 1 200 ? -19.031 -4.16 -25.406 1 98.44 200 VAL A N 1
ATOM 1578 C CA . VAL A 1 200 ? -20.016 -4.742 -26.312 1 98.44 200 VAL A CA 1
ATOM 1579 C C . VAL A 1 200 ? -21.422 -4.473 -25.781 1 98.44 200 VAL A C 1
ATOM 1581 O O . VAL A 1 200 ? -21.703 -4.688 -24.609 1 98.44 200 VAL A O 1
ATOM 1584 N N . ASP A 1 201 ? -22.25 -4.016 -26.656 1 97.75 201 ASP A N 1
ATOM 1585 C CA . ASP A 1 201 ? -23.641 -3.805 -26.266 1 97.75 201 ASP A CA 1
ATOM 1586 C C . ASP A 1 201 ? -24.547 -3.691 -27.5 1 97.75 201 ASP A C 1
ATOM 1588 O O . ASP A 1 201 ? -24.078 -3.352 -28.578 1 97.75 201 ASP A O 1
ATOM 1592 N N . VAL A 1 202 ? -25.812 -3.979 -27.344 1 96 202 VAL A N 1
ATOM 1593 C CA . VAL A 1 202 ? -26.812 -3.801 -28.406 1 96 202 VAL A CA 1
ATOM 1594 C C . VAL A 1 202 ? -27.172 -2.322 -28.531 1 96 202 VAL A C 1
ATOM 1596 O O . VAL A 1 202 ? -27.672 -1.892 -29.578 1 96 202 VAL A O 1
ATOM 1599 N N . LEU A 1 203 ? -26.844 -1.514 -27.578 1 95.69 203 LEU A N 1
ATOM 1600 C CA . LEU A 1 203 ? -27.156 -0.089 -27.562 1 95.69 203 LEU A CA 1
ATOM 1601 C C . LEU A 1 203 ? -26.453 0.636 -28.703 1 95.69 203 LEU A C 1
ATOM 1603 O O . LEU A 1 203 ? -25.375 0.218 -29.141 1 95.69 203 LEU A O 1
ATOM 1607 N N . THR A 1 204 ? -27.062 1.799 -29.094 1 95.94 204 THR A N 1
ATOM 1608 C CA . THR A 1 204 ? -26.5 2.582 -30.188 1 95.94 204 THR A CA 1
ATOM 1609 C C . THR A 1 204 ? -25.516 3.621 -29.672 1 95.94 204 THR A C 1
ATOM 1611 O O . THR A 1 204 ? -24.719 4.172 -30.422 1 95.94 204 THR A O 1
ATOM 1614 N N . ARG A 1 205 ? -25.672 3.904 -28.422 1 95.88 205 ARG A N 1
ATOM 1615 C CA . ARG A 1 205 ? -24.75 4.828 -27.766 1 95.88 205 ARG A CA 1
ATOM 1616 C C . ARG A 1 205 ? -24.484 4.426 -26.328 1 95.88 205 ARG A C 1
ATOM 1618 O O . ARG A 1 205 ? -25.266 3.67 -25.734 1 95.88 205 ARG A O 1
ATOM 1625 N N . THR A 1 206 ? -23.406 4.93 -25.812 1 96.56 206 THR A N 1
ATOM 1626 C CA . THR A 1 206 ? -23.047 4.602 -24.438 1 96.56 206 THR A CA 1
ATOM 1627 C C . THR A 1 206 ? -23.938 5.359 -23.453 1 96.56 206 THR A C 1
ATOM 1629 O O . THR A 1 206 ? -24.266 6.523 -23.688 1 96.56 206 THR A O 1
ATOM 1632 N N . VAL A 1 207 ? -24.328 4.738 -22.406 1 95.75 207 VAL A N 1
ATOM 1633 C CA . VAL A 1 207 ? -25.094 5.297 -21.297 1 95.75 207 VAL A CA 1
ATOM 1634 C C . VAL A 1 207 ? -26.219 6.188 -21.844 1 95.75 207 VAL A C 1
ATOM 1636 O O . VAL A 1 207 ? -26.234 7.395 -21.578 1 95.75 207 VAL A O 1
ATOM 1639 N N . PRO A 1 208 ? -27.125 5.613 -22.422 1 93.56 208 PRO A N 1
ATOM 1640 C CA . PRO A 1 208 ? -28.172 6.375 -23.109 1 93.56 208 PRO A CA 1
ATOM 1641 C C . PRO A 1 208 ? -29.016 7.199 -22.156 1 93.56 208 PRO A C 1
ATOM 1643 O O . PRO A 1 208 ? -29.781 8.07 -22.594 1 93.56 208 PRO A O 1
ATOM 1646 N N . ASN A 1 209 ? -28.953 6.953 -20.859 1 89 209 ASN A N 1
ATOM 1647 C CA . ASN A 1 209 ? -29.656 7.754 -19.859 1 89 209 ASN A CA 1
ATOM 1648 C C . ASN A 1 209 ? -29.109 9.18 -19.797 1 89 209 ASN A C 1
ATOM 1650 O O . ASN A 1 209 ? -29.766 10.07 -19.25 1 89 209 ASN A O 1
ATOM 1654 N N . LEU A 1 210 ? -27.984 9.391 -20.375 1 92.56 210 LEU A N 1
ATOM 1655 C CA . LEU A 1 210 ? -27.359 10.711 -20.422 1 92.56 210 LEU A CA 1
ATOM 1656 C C . LEU A 1 210 ? -27.656 11.414 -21.734 1 92.56 210 LEU A C 1
ATOM 1658 O O . LEU A 1 210 ? -27.969 10.758 -22.734 1 92.56 210 LEU A O 1
ATOM 1662 N N . PRO A 1 211 ? -27.547 12.773 -21.672 1 93.19 211 PRO A N 1
ATOM 1663 C CA . PRO A 1 211 ? -27.656 13.477 -22.938 1 93.19 211 PRO A CA 1
ATOM 1664 C C . PRO A 1 211 ? -26.609 13.023 -23.969 1 93.19 211 PRO A C 1
ATOM 1666 O O . PRO A 1 211 ? -25.531 12.578 -23.594 1 93.19 211 PRO A O 1
ATOM 1669 N N . GLU A 1 212 ? -26.984 13.203 -25.172 1 95.69 212 GLU A N 1
ATOM 1670 C CA . GLU A 1 212 ? -26.156 12.727 -26.281 1 95.69 212 GLU A CA 1
ATOM 1671 C C . GLU A 1 212 ? -24.75 13.297 -26.188 1 95.69 212 GLU A C 1
ATOM 1673 O O . GLU A 1 212 ? -23.766 12.594 -26.453 1 95.69 212 GLU A O 1
ATOM 1678 N N . LYS A 1 213 ? -24.672 14.508 -25.828 1 95.5 213 LYS A N 1
ATOM 1679 C CA . LYS A 1 213 ? -23.359 15.156 -25.734 1 95.5 213 LYS A CA 1
ATOM 1680 C C . LYS A 1 213 ? -22.469 14.453 -24.719 1 95.5 213 LYS A C 1
ATOM 1682 O O . LYS A 1 213 ? -21.281 14.258 -24.969 1 95.5 213 LYS A O 1
ATOM 1687 N N . LEU A 1 214 ? -23.031 14.125 -23.641 1 96.25 214 LEU A N 1
ATOM 1688 C CA . LEU A 1 214 ? -22.266 13.453 -22.594 1 96.25 214 LEU A CA 1
ATOM 1689 C C . LEU A 1 214 ? -21.953 12.016 -22.984 1 96.25 214 LEU A C 1
ATOM 1691 O O . LEU A 1 214 ? -20.859 11.523 -22.719 1 96.25 214 LEU A O 1
ATOM 1695 N N . SER A 1 215 ? -22.891 11.336 -23.594 1 96.62 215 SER A N 1
ATOM 1696 C CA . SER A 1 215 ? -22.641 9.992 -24.094 1 96.62 215 SER A CA 1
ATOM 1697 C C . SER A 1 215 ? -21.469 9.969 -25.078 1 96.62 215 SER A C 1
ATOM 1699 O O . SER A 1 215 ? -20.641 9.07 -25.031 1 96.62 215 SER A O 1
ATOM 1701 N N . ASN A 1 216 ? -21.438 10.977 -25.906 1 97.06 216 ASN A N 1
ATOM 1702 C CA . ASN A 1 216 ? -20.359 11.094 -26.875 1 97.06 216 ASN A CA 1
ATOM 1703 C C . ASN A 1 216 ? -19 11.305 -26.188 1 97.06 216 ASN A C 1
ATOM 1705 O O . ASN A 1 216 ? -17.984 10.766 -26.625 1 97.06 216 ASN A O 1
ATOM 1709 N N . LYS A 1 217 ? -19.047 12.102 -25.172 1 96.94 217 LYS A N 1
ATOM 1710 C CA . LYS A 1 217 ? -17.812 12.336 -24.422 1 96.94 217 LYS A CA 1
ATOM 1711 C C . LYS A 1 217 ? -17.297 11.031 -23.797 1 96.94 217 LYS A C 1
ATOM 1713 O O . LYS A 1 217 ? -16.094 10.789 -23.797 1 96.94 217 LYS A O 1
ATOM 1718 N N . VAL A 1 218 ? -18.172 10.234 -23.328 1 97.69 218 VAL A N 1
ATOM 1719 C CA . VAL A 1 218 ? -17.812 8.945 -22.734 1 97.69 218 VAL A CA 1
ATOM 1720 C C . VAL A 1 218 ? -17.172 8.055 -23.797 1 97.69 218 VAL A C 1
ATOM 1722 O O . VAL A 1 218 ? -16.078 7.516 -23.578 1 97.69 218 VAL A O 1
ATOM 1725 N N . GLU A 1 219 ? -17.812 7.965 -24.906 1 97.88 219 GLU A N 1
ATOM 1726 C CA . GLU A 1 219 ? -17.328 7.117 -26 1 97.88 219 GLU A CA 1
ATOM 1727 C C . GLU A 1 219 ? -15.961 7.578 -26.484 1 97.88 219 GLU A C 1
ATOM 1729 O O . GLU A 1 219 ? -15.062 6.758 -26.672 1 97.88 219 GLU A O 1
ATOM 1734 N N . ASN A 1 220 ? -15.828 8.875 -26.672 1 98 220 ASN A N 1
ATOM 1735 C CA . ASN A 1 220 ? -14.562 9.43 -27.141 1 98 220 ASN A CA 1
ATOM 1736 C C . ASN A 1 220 ? -13.43 9.156 -26.156 1 98 220 ASN A C 1
ATOM 1738 O O . ASN A 1 220 ? -12.32 8.828 -26.562 1 98 220 ASN A O 1
ATOM 1742 N N . ARG A 1 221 ? -13.719 9.328 -24.875 1 98.06 221 ARG A N 1
ATOM 1743 C CA . ARG A 1 221 ? -12.711 9.078 -23.844 1 98.06 221 ARG A CA 1
ATOM 1744 C C . ARG A 1 221 ? -12.273 7.613 -23.859 1 98.06 221 ARG A C 1
ATOM 1746 O O . ARG A 1 221 ? -11.086 7.316 -23.766 1 98.06 221 ARG A O 1
ATOM 1753 N N . LEU A 1 222 ? -13.203 6.695 -23.969 1 98.56 222 LEU A N 1
ATOM 1754 C CA . LEU A 1 222 ? -12.898 5.27 -23.984 1 98.56 222 LEU A CA 1
ATOM 1755 C C . LEU A 1 222 ? -12.055 4.914 -25.203 1 98.56 222 LEU A C 1
ATOM 1757 O O . LEU A 1 222 ? -11.07 4.172 -25.094 1 98.56 222 LEU A O 1
ATOM 1761 N N . LYS A 1 223 ? -12.422 5.504 -26.375 1 98.56 223 LYS A N 1
ATOM 1762 C CA . LYS A 1 223 ? -11.641 5.273 -27.578 1 98.56 223 LYS A CA 1
ATOM 1763 C C . LYS A 1 223 ? -10.211 5.766 -27.422 1 98.56 223 LYS A C 1
ATOM 1765 O O . LYS A 1 223 ? -9.258 5.078 -27.812 1 98.56 223 LYS A O 1
ATOM 1770 N N . LYS A 1 224 ? -10.07 6.867 -26.812 1 98 224 LYS A N 1
ATOM 1771 C CA . LYS A 1 224 ? -8.742 7.438 -26.562 1 98 224 LYS A CA 1
ATOM 1772 C C . LYS A 1 224 ? -7.918 6.539 -25.656 1 98 224 LYS A C 1
ATOM 1774 O O . LYS A 1 224 ? -6.691 6.512 -25.75 1 98 224 LYS A O 1
ATOM 1779 N N . MET A 1 225 ? -8.602 5.781 -24.828 1 98.06 225 MET A N 1
ATOM 1780 C CA . MET A 1 225 ? -7.93 4.898 -23.891 1 98.06 225 MET A CA 1
ATOM 1781 C C . MET A 1 225 ? -7.652 3.537 -24.516 1 98.06 225 MET A C 1
ATOM 1783 O O . MET A 1 225 ? -7.145 2.631 -23.859 1 98.06 225 MET A O 1
ATOM 1787 N N . GLY A 1 226 ? -8.031 3.365 -25.75 1 98 226 GLY A N 1
ATOM 1788 C CA . GLY A 1 226 ? -7.707 2.15 -26.469 1 98 226 GLY A CA 1
ATOM 1789 C C . GLY A 1 226 ? -8.812 1.113 -26.438 1 98 226 GLY A C 1
ATOM 1790 O O . GLY A 1 226 ? -8.594 -0.053 -26.766 1 98 226 GLY A O 1
ATOM 1791 N N . VAL A 1 227 ? -10.008 1.479 -26.031 1 98.81 227 VAL A N 1
ATOM 1792 C CA . VAL A 1 227 ? -11.141 0.554 -26 1 98.81 227 VAL A CA 1
ATOM 1793 C C . VAL A 1 227 ? -11.82 0.515 -27.359 1 98.81 227 VAL A C 1
ATOM 1795 O O . VAL A 1 227 ? -12.07 1.559 -27.969 1 98.81 227 VAL A O 1
ATOM 1798 N N . VAL A 1 228 ? -12.07 -0.63 -27.844 1 98.69 228 VAL A N 1
ATOM 1799 C CA . VAL A 1 228 ? -12.844 -0.797 -29.078 1 98.69 228 VAL A CA 1
ATOM 1800 C C . VAL A 1 228 ? -14.336 -0.881 -28.734 1 98.69 228 VAL A C 1
ATOM 1802 O O . VAL A 1 228 ? -14.766 -1.794 -28.031 1 98.69 228 VAL A O 1
ATOM 1805 N N . MET A 1 229 ? -15.07 0.061 -29.25 1 98.31 229 MET A N 1
ATOM 1806 C CA . MET A 1 229 ? -16.5 0.097 -28.984 1 98.31 229 MET A CA 1
ATOM 1807 C C . MET A 1 229 ? -17.266 -0.79 -29.969 1 98.31 229 MET A C 1
ATOM 1809 O O . MET A 1 229 ? -17.188 -0.584 -31.172 1 98.31 229 MET A O 1
ATOM 1813 N N . MET A 1 230 ? -17.938 -1.813 -29.469 1 97.94 230 MET A N 1
ATOM 1814 C CA . MET A 1 230 ? -18.781 -2.697 -30.266 1 97.94 230 MET A CA 1
ATOM 1815 C C . MET A 1 230 ? -20.266 -2.461 -29.969 1 97.94 230 MET A C 1
ATOM 1817 O O . MET A 1 230 ? -20.953 -3.357 -29.469 1 97.94 230 MET A O 1
ATOM 1821 N N . LEU A 1 231 ? -20.734 -1.34 -30.344 1 97.44 231 LEU A N 1
ATOM 1822 C CA . LEU A 1 231 ? -22.125 -0.978 -30.172 1 97.44 231 LEU A CA 1
ATOM 1823 C C . LEU A 1 231 ? -22.984 -1.571 -31.281 1 97.44 231 LEU A C 1
ATOM 1825 O O . LEU A 1 231 ? -22.469 -2.055 -32.281 1 97.44 231 LEU A O 1
ATOM 1829 N N . ASN A 1 232 ? -24.266 -1.659 -31.094 1 97.12 232 ASN A N 1
ATOM 1830 C CA . ASN A 1 232 ? -25.203 -2.291 -32.031 1 97.12 232 ASN A CA 1
ATOM 1831 C C . ASN A 1 232 ? -24.875 -3.771 -32.219 1 97.12 232 ASN A C 1
ATOM 1833 O O . ASN A 1 232 ? -25.125 -4.328 -33.281 1 97.12 232 ASN A O 1
ATOM 1837 N N . ASN A 1 233 ? -24.219 -4.355 -31.297 1 96.94 233 ASN A N 1
ATOM 1838 C CA . ASN A 1 233 ? -23.906 -5.777 -31.266 1 96.94 233 ASN A CA 1
ATOM 1839 C C . ASN A 1 233 ? -24.516 -6.473 -30.062 1 96.94 233 ASN A C 1
ATOM 1841 O O . ASN A 1 233 ? -24.125 -6.215 -28.922 1 96.94 233 ASN A O 1
ATOM 1845 N N . GLY A 1 234 ? -25.469 -7.312 -30.328 1 96.94 234 GLY A N 1
ATOM 1846 C CA . GLY A 1 234 ? -26.031 -8.109 -29.25 1 96.94 234 GLY A CA 1
ATOM 1847 C C . GLY A 1 234 ? -25.266 -9.398 -29 1 96.94 234 GLY A C 1
ATOM 1848 O O . GLY A 1 234 ? -24.812 -10.047 -29.953 1 96.94 234 GLY A O 1
ATOM 1849 N N . VAL A 1 235 ? -25 -9.727 -27.75 1 98 235 VAL A N 1
ATOM 1850 C CA . VAL A 1 235 ? -24.328 -10.977 -27.422 1 98 235 VAL A CA 1
ATOM 1851 C C . VAL A 1 235 ? -25.312 -12.141 -27.516 1 98 235 VAL A C 1
ATOM 1853 O O . VAL A 1 235 ? -26.375 -12.117 -26.875 1 98 235 VAL A O 1
ATOM 1856 N N . VAL A 1 236 ? -24.938 -13.172 -28.219 1 98 236 VAL A N 1
ATOM 1857 C CA . VAL A 1 236 ? -25.891 -14.258 -28.438 1 98 236 VAL A CA 1
ATOM 1858 C C . VAL A 1 236 ? -25.297 -15.57 -27.953 1 98 236 VAL A C 1
ATOM 1860 O O . VAL A 1 236 ? -25.953 -16.609 -27.969 1 98 236 VAL A O 1
ATOM 1863 N N . GLY A 1 237 ? -24.062 -15.523 -27.531 1 98.25 237 GLY A N 1
ATOM 1864 C CA . GLY A 1 237 ? -23.406 -16.703 -26.969 1 98.25 237 GLY A CA 1
ATOM 1865 C C . GLY A 1 237 ? -22.047 -16.406 -26.359 1 98.25 237 GLY A C 1
ATOM 1866 O O . GLY A 1 237 ? -21.312 -15.539 -26.844 1 98.25 237 GLY A O 1
ATOM 1867 N N . VAL A 1 238 ? -21.734 -17.094 -25.281 1 98.44 238 VAL A N 1
ATOM 1868 C CA . VAL A 1 238 ? -20.422 -17 -24.641 1 98.44 238 VAL A CA 1
ATOM 1869 C C . VAL A 1 238 ? -19.859 -18.391 -24.375 1 98.44 238 VAL A C 1
ATOM 1871 O O . VAL A 1 238 ? -20.594 -19.297 -23.938 1 98.44 238 VAL A O 1
ATOM 1874 N N . GLY A 1 239 ? -18.625 -18.625 -24.719 1 97.81 239 GLY A N 1
ATOM 1875 C CA . GLY A 1 239 ? -17.938 -19.875 -24.438 1 97.81 239 GLY A CA 1
ATOM 1876 C C . GLY A 1 239 ? -16.672 -19.703 -23.641 1 97.81 239 GLY A C 1
ATOM 1877 O O . GLY A 1 239 ? -16.422 -18.625 -23.094 1 97.81 239 GLY A O 1
ATOM 1878 N N . ALA A 1 240 ? -15.93 -20.797 -23.516 1 96.69 240 ALA A N 1
ATOM 1879 C CA . ALA A 1 240 ? -14.719 -20.812 -22.703 1 96.69 240 ALA A CA 1
ATOM 1880 C C . ALA A 1 240 ? -13.664 -19.875 -23.297 1 96.69 240 ALA A C 1
ATOM 1882 O O . ALA A 1 240 ? -12.883 -19.281 -22.547 1 96.69 240 ALA A O 1
ATOM 1883 N N . ASP A 1 241 ? -13.719 -19.75 -24.625 1 97.38 241 ASP A N 1
ATOM 1884 C CA . ASP A 1 241 ? -12.648 -18.969 -25.25 1 97.38 241 ASP A CA 1
ATOM 1885 C C . ASP A 1 241 ? -13.195 -18.062 -26.344 1 97.38 241 ASP A C 1
ATOM 1887 O O . ASP A 1 241 ? -12.445 -17.625 -27.219 1 97.38 241 ASP A O 1
ATOM 1891 N N . PHE A 1 242 ? -14.578 -17.797 -26.266 1 97.75 242 PHE A N 1
ATOM 1892 C CA . PHE A 1 242 ? -15.109 -16.969 -27.344 1 97.75 242 PHE A CA 1
ATOM 1893 C C . PHE A 1 242 ? -16.359 -16.219 -26.875 1 97.75 242 PHE A C 1
ATOM 1895 O O . PHE A 1 242 ? -16.922 -16.531 -25.812 1 97.75 242 PHE A O 1
ATOM 1902 N N . ILE A 1 243 ? -16.781 -15.25 -27.578 1 98.5 243 ILE A N 1
ATOM 1903 C CA . ILE A 1 243 ? -18.016 -14.5 -27.469 1 98.5 243 ILE A CA 1
ATOM 1904 C C . ILE A 1 243 ? -18.641 -14.32 -28.844 1 98.5 243 ILE A C 1
ATOM 1906 O O . ILE A 1 243 ? -17.938 -14.062 -29.828 1 98.5 243 ILE A O 1
ATOM 1910 N N . GLU A 1 244 ? -19.906 -14.594 -28.938 1 98.56 244 GLU A N 1
ATOM 1911 C CA . GLU A 1 244 ? -20.641 -14.438 -30.188 1 98.56 244 GLU A CA 1
ATOM 1912 C C . GLU A 1 244 ? -21.562 -13.219 -30.141 1 98.56 244 GLU A C 1
ATOM 1914 O O . GLU A 1 244 ? -22.344 -13.062 -29.188 1 98.56 244 GLU A O 1
ATOM 1919 N N . THR A 1 245 ? -21.422 -12.414 -31.125 1 98.12 245 THR A N 1
ATOM 1920 C CA . THR A 1 245 ? -22.234 -11.203 -31.203 1 98.12 245 THR A CA 1
ATOM 1921 C C . THR A 1 245 ? -23.062 -11.195 -32.5 1 98.12 245 THR A C 1
ATOM 1923 O O . THR A 1 245 ? -22.688 -11.828 -33.469 1 98.12 245 THR A O 1
ATOM 1926 N N . LYS A 1 246 ? -24.156 -10.547 -32.375 1 97.5 246 LYS A N 1
ATOM 1927 C CA . LYS A 1 246 ? -25.062 -10.398 -33.5 1 97.5 246 LYS A CA 1
ATOM 1928 C C . LYS A 1 246 ? -25.281 -8.93 -33.844 1 97.5 246 LYS A C 1
ATOM 1930 O O . LYS A 1 246 ? -25.672 -8.141 -32.969 1 97.5 246 LYS A O 1
ATOM 1935 N N . ASN A 1 247 ? -24.953 -8.547 -35 1 95.88 247 ASN A N 1
ATOM 1936 C CA . ASN A 1 247 ? -25.234 -7.238 -35.594 1 95.88 247 ASN A CA 1
ATOM 1937 C C . ASN A 1 247 ? -26.141 -7.355 -36.812 1 95.88 247 ASN A C 1
ATOM 1939 O O . ASN A 1 247 ? -25.703 -7.793 -37.875 1 95.88 247 ASN A O 1
ATOM 1943 N N . GLY A 1 248 ? -27.375 -6.949 -36.719 1 92.69 248 GLY A N 1
ATOM 1944 C CA . GLY A 1 248 ? -28.344 -7.273 -37.781 1 92.69 248 GLY A CA 1
ATOM 1945 C C . GLY A 1 248 ? -28.547 -8.766 -37.938 1 92.69 248 GLY A C 1
ATOM 1946 O O . GLY A 1 248 ? -28.922 -9.461 -36.969 1 92.69 248 GLY A O 1
ATOM 1947 N N . ASP A 1 249 ? -28.234 -9.25 -39.125 1 91.88 249 ASP A N 1
ATOM 1948 C CA . ASP A 1 249 ? -28.438 -10.672 -39.375 1 91.88 249 ASP A CA 1
ATOM 1949 C C . ASP A 1 249 ? -27.109 -11.422 -39.344 1 91.88 249 ASP A C 1
ATOM 1951 O O . ASP A 1 249 ? -27.078 -12.648 -39.5 1 91.88 249 ASP A O 1
ATOM 1955 N N . LYS A 1 250 ? -26.078 -10.781 -38.938 1 95.75 250 LYS A N 1
ATOM 1956 C CA . LYS A 1 250 ? -24.766 -11.391 -38.969 1 95.75 250 LYS A CA 1
ATOM 1957 C C . LYS A 1 250 ? -24.297 -11.773 -37.562 1 95.75 250 LYS A C 1
ATOM 1959 O O . LYS A 1 250 ? -24.281 -10.93 -36.656 1 95.75 250 LYS A O 1
ATOM 1964 N N . VAL A 1 251 ? -24 -12.984 -37.375 1 97.25 251 VAL A N 1
ATOM 1965 C CA . VAL A 1 251 ? -23.453 -13.492 -36.125 1 97.25 251 VAL A CA 1
ATOM 1966 C C . VAL A 1 251 ? -21.938 -13.695 -36.281 1 97.25 251 VAL A C 1
ATOM 1968 O O . VAL A 1 251 ? -21.484 -14.312 -37.25 1 97.25 251 VAL A O 1
ATOM 1971 N N . THR A 1 252 ? -21.125 -13.133 -35.5 1 97.75 252 THR A N 1
ATOM 1972 C CA . THR A 1 252 ? -19.672 -13.227 -35.531 1 97.75 252 THR A CA 1
ATOM 1973 C C . THR A 1 252 ? -19.125 -13.797 -34.219 1 97.75 252 THR A C 1
ATOM 1975 O O . THR A 1 252 ? -19.531 -13.375 -33.156 1 97.75 252 THR A O 1
ATOM 1978 N N . ARG A 1 253 ? -18.25 -14.797 -34.344 1 97.44 253 ARG A N 1
ATOM 1979 C CA . ARG A 1 253 ? -17.562 -15.367 -33.188 1 97.44 253 ARG A CA 1
ATOM 1980 C C . ARG A 1 253 ? -16.203 -14.711 -33 1 97.44 253 ARG A C 1
ATOM 1982 O O . ARG A 1 253 ? -15.375 -14.672 -33.906 1 97.44 253 ARG A O 1
ATOM 1989 N N . HIS A 1 254 ? -15.938 -14.102 -31.891 1 97.94 254 HIS A N 1
ATOM 1990 C CA . HIS A 1 254 ? -14.68 -13.445 -31.531 1 97.94 254 HIS A CA 1
ATOM 1991 C C . HIS A 1 254 ? -13.93 -14.234 -30.469 1 97.94 254 HIS A C 1
ATOM 1993 O O . HIS A 1 254 ? -14.555 -14.805 -29.562 1 97.94 254 HIS A O 1
ATOM 1999 N N . THR A 1 255 ? -12.617 -14.281 -30.578 1 97 255 THR A N 1
ATOM 2000 C CA . THR A 1 255 ? -11.797 -14.852 -29.516 1 97 255 THR A CA 1
ATOM 2001 C C . THR A 1 255 ? -11.883 -14.008 -28.25 1 97 255 THR A C 1
ATOM 2003 O O . THR A 1 255 ? -11.844 -12.773 -28.312 1 97 255 THR A O 1
ATOM 2006 N N . ALA A 1 256 ? -12.094 -14.695 -27.125 1 97.12 256 ALA A N 1
ATOM 2007 C CA . ALA A 1 256 ? -12.211 -13.984 -25.844 1 97.12 256 ALA A CA 1
ATOM 2008 C C . ALA A 1 256 ? -11.414 -14.695 -24.75 1 97.12 256 ALA A C 1
ATOM 2010 O O . ALA A 1 256 ? -11.477 -15.914 -24.625 1 97.12 256 ALA A O 1
ATOM 2011 N N . GLY A 1 257 ? -10.562 -13.961 -24.062 1 97.75 257 GLY A N 1
ATOM 2012 C CA . GLY A 1 257 ? -9.922 -14.484 -22.875 1 97.75 257 GLY A CA 1
ATOM 2013 C C . GLY A 1 257 ? -10.766 -14.305 -21.625 1 97.75 257 GLY A C 1
ATOM 2014 O O . GLY A 1 257 ? -10.828 -15.203 -20.781 1 97.75 257 GLY A O 1
ATOM 2015 N N . THR A 1 258 ? -11.391 -13.172 -21.5 1 98.62 258 THR A N 1
ATOM 2016 C CA . THR A 1 258 ? -12.242 -12.828 -20.375 1 98.62 258 THR A CA 1
ATOM 2017 C C . THR A 1 258 ? -13.5 -12.109 -20.844 1 98.62 258 THR A C 1
ATOM 2019 O O . THR A 1 258 ? -13.43 -11.18 -21.656 1 98.62 258 THR A O 1
ATOM 2022 N N . VAL A 1 259 ? -14.641 -12.562 -20.422 1 98.81 259 VAL A N 1
ATOM 2023 C CA . VAL A 1 259 ? -15.906 -11.867 -20.656 1 98.81 259 VAL A CA 1
ATOM 2024 C C . VAL A 1 259 ? -16.469 -11.391 -19.312 1 98.81 259 VAL A C 1
ATOM 2026 O O . VAL A 1 259 ? -16.672 -12.188 -18.391 1 98.81 259 VAL A O 1
ATOM 2029 N N . ILE A 1 260 ? -16.641 -10.109 -19.172 1 98.75 260 ILE A N 1
ATOM 2030 C CA . ILE A 1 260 ? -17.234 -9.5 -17.984 1 98.75 260 ILE A CA 1
ATOM 2031 C C . ILE A 1 260 ? -18.672 -9.07 -18.297 1 98.75 260 ILE A C 1
ATOM 2033 O O . ILE A 1 260 ? -18.906 -8.297 -19.219 1 98.75 260 ILE A O 1
ATOM 2037 N N . TRP A 1 261 ? -19.609 -9.555 -17.516 1 98.38 261 TRP A N 1
ATOM 2038 C CA . TRP A 1 261 ? -21.016 -9.344 -17.781 1 98.38 261 TRP A CA 1
ATOM 2039 C C . TRP A 1 261 ? -21.578 -8.227 -16.906 1 98.38 261 TRP A C 1
ATOM 2041 O O . TRP A 1 261 ? -21.703 -8.375 -15.695 1 98.38 261 TRP A O 1
ATOM 2051 N N . ALA A 1 262 ? -21.875 -7.141 -17.531 1 96.38 262 ALA A N 1
ATOM 2052 C CA . ALA A 1 262 ? -22.484 -5.988 -16.859 1 96.38 262 ALA A CA 1
ATOM 2053 C C . ALA A 1 262 ? -23.734 -5.512 -17.609 1 96.38 262 ALA A C 1
ATOM 2055 O O . ALA A 1 262 ? -23.984 -4.309 -17.703 1 96.38 262 ALA A O 1
ATOM 2056 N N . ALA A 1 263 ? -24.5 -6.504 -18.125 1 91.75 263 ALA A N 1
ATOM 2057 C CA . ALA A 1 263 ? -25.641 -6.145 -18.969 1 91.75 263 ALA A CA 1
ATOM 2058 C C . ALA A 1 263 ? -26.969 -6.488 -18.297 1 91.75 263 ALA A C 1
ATOM 2060 O O . ALA A 1 263 ? -27.469 -7.605 -18.422 1 91.75 263 ALA A O 1
ATOM 2061 N N . GLY A 1 264 ? -27.547 -5.645 -17.422 1 88.88 264 GLY A N 1
ATOM 2062 C CA . GLY A 1 264 ? -28.906 -5.793 -16.922 1 88.88 264 GLY A CA 1
ATOM 2063 C C . GLY A 1 264 ? -28.953 -6.41 -15.539 1 88.88 264 GLY A C 1
ATOM 2064 O O . GLY A 1 264 ? -28.047 -7.145 -15.141 1 88.88 264 GLY A O 1
ATOM 2065 N N . ILE A 1 265 ? -30.109 -6.148 -14.852 1 92.19 265 ILE A N 1
ATOM 2066 C CA . ILE A 1 265 ? -30.312 -6.684 -13.508 1 92.19 265 ILE A CA 1
ATOM 2067 C C . ILE A 1 265 ? -31.734 -7.188 -13.359 1 92.19 265 ILE A C 1
ATOM 2069 O O . ILE A 1 265 ? -32.594 -6.859 -14.172 1 92.19 265 ILE A O 1
ATOM 2073 N N . GLU A 1 266 ? -31.969 -8.07 -12.492 1 95.38 266 GLU A N 1
ATOM 2074 C CA . GLU A 1 266 ? -33.281 -8.555 -12.047 1 95.38 266 GLU A CA 1
ATOM 2075 C C . GLU A 1 266 ? -33.344 -8.625 -10.523 1 95.38 266 GLU A C 1
ATOM 2077 O O . GLU A 1 266 ? -32.344 -8.398 -9.844 1 95.38 266 GLU A O 1
ATOM 2082 N N . SER A 1 267 ? -34.531 -8.844 -10.023 1 96.5 267 SER A N 1
ATOM 2083 C CA . SER A 1 267 ? -34.688 -8.891 -8.578 1 96.5 267 SER A CA 1
ATOM 2084 C C . SER A 1 267 ? -33.906 -10.055 -7.977 1 96.5 267 SER A C 1
ATOM 2086 O O . SER A 1 267 ? -33.625 -11.039 -8.664 1 96.5 267 SER A O 1
ATOM 2088 N N . SER A 1 268 ? -33.531 -9.961 -6.766 1 96.5 268 SER A N 1
ATOM 2089 C CA . SER A 1 268 ? -32.844 -11.023 -6.051 1 96.5 268 SER A CA 1
ATOM 2090 C C . SER A 1 268 ? -33.625 -12.312 -6.047 1 96.5 268 SER A C 1
ATOM 2092 O O . SER A 1 268 ? -34.844 -12.312 -6.355 1 96.5 268 SER A O 1
ATOM 2094 N N . ASP A 1 269 ? -33 -13.414 -5.676 1 95.19 269 ASP A N 1
ATOM 2095 C CA . ASP A 1 269 ? -33.656 -14.719 -5.68 1 95.19 269 ASP A CA 1
ATOM 2096 C C . ASP A 1 269 ? -34.844 -14.742 -4.723 1 95.19 269 ASP A C 1
ATOM 2098 O O . ASP A 1 269 ? -35.938 -15.242 -5.074 1 95.19 269 ASP A O 1
ATOM 2102 N N . ILE A 1 270 ? -34.688 -14.18 -3.568 1 96.94 270 ILE A N 1
ATOM 2103 C CA . ILE A 1 270 ? -35.719 -14.227 -2.562 1 96.94 270 ILE A CA 1
ATOM 2104 C C . ILE A 1 270 ? -36.906 -13.344 -2.998 1 96.94 270 ILE A C 1
ATOM 2106 O O . ILE A 1 270 ? -38.062 -13.664 -2.75 1 96.94 270 ILE A O 1
ATOM 2110 N N . THR A 1 271 ? -36.594 -12.211 -3.609 1 97.25 271 THR A N 1
ATOM 2111 C CA . THR A 1 271 ? -37.656 -11.344 -4.105 1 97.25 271 THR A CA 1
ATOM 2112 C C . THR A 1 271 ? -38.375 -12 -5.27 1 97.25 271 THR A C 1
ATOM 2114 O O . THR A 1 271 ? -39.594 -11.875 -5.395 1 97.25 271 THR A O 1
ATOM 2117 N N . ASN A 1 272 ? -37.625 -12.656 -6.129 1 96.38 272 ASN A N 1
ATOM 2118 C CA . ASN A 1 272 ? -38.25 -13.398 -7.219 1 96.38 272 ASN A CA 1
ATOM 2119 C C . ASN A 1 272 ? -39.188 -14.484 -6.691 1 96.38 272 ASN A C 1
ATOM 2121 O O . ASN A 1 272 ? -40.25 -14.727 -7.266 1 96.38 272 ASN A O 1
ATOM 2125 N N . LYS A 1 273 ? -38.812 -15.125 -5.656 1 96.56 273 LYS A N 1
ATOM 2126 C CA . LYS A 1 273 ? -39.656 -16.125 -5.027 1 96.56 273 LYS A CA 1
ATOM 2127 C C . LYS A 1 273 ? -40.906 -15.461 -4.438 1 96.56 273 LYS A C 1
ATOM 2129 O O . LYS A 1 273 ? -42.031 -15.984 -4.57 1 96.56 273 LYS A O 1
ATOM 2134 N N . ALA A 1 274 ? -40.719 -14.359 -3.814 1 96.56 274 ALA A N 1
ATOM 2135 C CA . ALA A 1 274 ? -41.844 -13.602 -3.27 1 96.56 274 ALA A CA 1
ATOM 2136 C C . ALA A 1 274 ? -42.812 -13.172 -4.375 1 96.56 274 ALA A C 1
ATOM 2138 O O . ALA A 1 274 ? -44 -13.094 -4.16 1 96.56 274 ALA A O 1
ATOM 2139 N N . ALA A 1 275 ? -42.25 -12.906 -5.496 1 95.81 275 ALA A N 1
ATOM 2140 C CA . ALA A 1 275 ? -43 -12.43 -6.656 1 95.81 275 ALA A CA 1
ATOM 2141 C C . ALA A 1 275 ? -43.938 -13.5 -7.172 1 95.81 275 ALA A C 1
ATOM 2143 O O . ALA A 1 275 ? -44.875 -13.203 -7.926 1 95.81 275 ALA A O 1
ATOM 2144 N N . ASN A 1 276 ? -43.75 -14.734 -6.758 1 94.75 276 ASN A N 1
ATOM 2145 C CA . ASN A 1 276 ? -44.688 -15.805 -7.113 1 94.75 276 ASN A CA 1
ATOM 2146 C C . ASN A 1 276 ? -46 -15.68 -6.344 1 94.75 276 ASN A C 1
ATOM 2148 O O . ASN A 1 276 ? -47 -16.219 -6.766 1 94.75 276 ASN A O 1
ATOM 2152 N N . THR A 1 277 ? -45.906 -14.984 -5.211 1 95.81 277 THR A N 1
ATOM 2153 C CA . THR A 1 277 ? -47.094 -14.836 -4.352 1 95.81 277 THR A CA 1
ATOM 2154 C C . THR A 1 277 ? -47.625 -13.414 -4.406 1 95.81 277 THR A C 1
ATOM 2156 O O . THR A 1 277 ? -48.844 -13.203 -4.383 1 95.81 277 THR A O 1
ATOM 2159 N N . LEU A 1 278 ? -46.75 -12.508 -4.484 1 97.19 278 LEU A N 1
ATOM 2160 C CA . LEU A 1 278 ? -47.125 -11.094 -4.551 1 97.19 278 LEU A CA 1
ATOM 2161 C C . LEU A 1 278 ? -47.156 -10.609 -5.996 1 97.19 278 LEU A C 1
ATOM 2163 O O . LEU A 1 278 ? -46.312 -10.992 -6.801 1 97.19 278 LEU A O 1
ATOM 2167 N N . GLN A 1 279 ? -48.094 -9.719 -6.309 1 97.56 279 GLN A N 1
ATOM 2168 C CA . GLN A 1 279 ? -48.125 -9.164 -7.656 1 97.56 279 GLN A CA 1
ATOM 2169 C C . GLN A 1 279 ? -46.812 -8.484 -8.008 1 97.56 279 GLN A C 1
ATOM 2171 O O . GLN A 1 279 ? -46.281 -7.691 -7.223 1 97.56 279 GLN A O 1
ATOM 2176 N N . SER A 1 280 ? -46.281 -8.891 -9.156 1 97.06 280 SER A N 1
ATOM 2177 C CA . SER A 1 280 ? -44.969 -8.438 -9.57 1 97.06 280 SER A CA 1
ATOM 2178 C C . SER A 1 280 ? -44.906 -8.25 -11.078 1 97.06 280 SER A C 1
ATOM 2180 O O . SER A 1 280 ? -45.781 -8.688 -11.812 1 97.06 280 SER A O 1
ATOM 2182 N N . ALA A 1 281 ? -44 -7.496 -11.562 1 95.38 281 ALA A N 1
ATOM 2183 C CA . ALA A 1 281 ? -43.656 -7.301 -12.961 1 95.38 281 ALA A CA 1
ATOM 2184 C C . ALA A 1 281 ? -42.219 -6.836 -13.109 1 95.38 281 ALA A C 1
ATOM 2186 O O . ALA A 1 281 ? -41.469 -6.785 -12.125 1 95.38 281 ALA A O 1
ATOM 2187 N N . ALA A 1 282 ? -41.781 -6.668 -14.367 1 93.06 282 ALA A N 1
ATOM 2188 C CA . ALA A 1 282 ? -40.469 -6.066 -14.672 1 93.06 282 ALA A CA 1
ATOM 2189 C C . ALA A 1 282 ? -39.344 -6.836 -14 1 93.06 282 ALA A C 1
ATOM 2191 O O . ALA A 1 282 ? -38.531 -6.254 -13.258 1 93.06 282 ALA A O 1
ATOM 2192 N N . ARG A 1 283 ? -39.312 -8.148 -14.234 1 92.56 283 ARG A N 1
ATOM 2193 C CA . ARG A 1 283 ? -38.219 -9.023 -13.82 1 92.56 283 ARG A CA 1
ATOM 2194 C C . ARG A 1 283 ? -38.188 -9.156 -12.305 1 92.56 283 ARG A C 1
ATOM 2196 O O . ARG A 1 283 ? -37.125 -8.93 -11.68 1 92.56 283 ARG A O 1
ATOM 2203 N N . GLY A 1 284 ? -39.375 -9.359 -11.656 1 95.12 284 GLY A N 1
ATOM 2204 C CA . GLY A 1 284 ? -39.438 -9.773 -10.266 1 95.12 284 GLY A CA 1
ATOM 2205 C C . GLY A 1 284 ? -39.656 -8.617 -9.312 1 95.12 284 GLY A C 1
ATOM 2206 O O . GLY A 1 284 ? -39.625 -8.805 -8.094 1 95.12 284 GLY A O 1
ATOM 2207 N N . ARG A 1 285 ? -39.906 -7.41 -9.805 1 97.5 285 ARG A N 1
ATOM 2208 C CA . ARG A 1 285 ? -40.188 -6.285 -8.922 1 97.5 285 ARG A CA 1
ATOM 2209 C C . ARG A 1 285 ? -41.625 -6.344 -8.414 1 97.5 285 ARG A C 1
ATOM 2211 O O . ARG A 1 285 ? -42.531 -6.719 -9.156 1 97.5 285 ARG A O 1
ATOM 2218 N N . ILE A 1 286 ? -41.844 -5.926 -7.199 1 98.44 286 ILE A N 1
ATOM 2219 C CA . ILE A 1 286 ? -43.125 -6.086 -6.539 1 98.44 286 ILE A CA 1
ATOM 2220 C C . ILE A 1 286 ? -43.969 -4.824 -6.723 1 98.44 286 ILE A C 1
ATOM 2222 O O . ILE A 1 286 ? -43.469 -3.711 -6.527 1 98.44 286 ILE A O 1
ATOM 2226 N N . LYS A 1 287 ? -45.219 -4.996 -7.098 1 98.25 287 LYS A N 1
ATOM 2227 C CA . LYS A 1 287 ? -46.125 -3.867 -7.266 1 98.25 287 LYS A CA 1
ATOM 2228 C C . LYS A 1 287 ? -46.531 -3.283 -5.918 1 98.25 287 LYS A C 1
ATOM 2230 O O . LYS A 1 287 ? -46.906 -4.02 -5.008 1 98.25 287 LYS A O 1
ATOM 2235 N N . LEU A 1 288 ? -46.5 -1.95 -5.855 1 98.44 288 LEU A N 1
ATOM 2236 C CA . LEU A 1 288 ? -46.719 -1.317 -4.559 1 98.44 288 LEU A CA 1
ATOM 2237 C C . LEU A 1 288 ? -47.812 -0.257 -4.645 1 98.44 288 LEU A C 1
ATOM 2239 O O . LEU A 1 288 ? -48.094 0.258 -5.727 1 98.44 288 LEU A O 1
ATOM 2243 N N . ASP A 1 289 ? -48.406 0.014 -3.459 1 97.69 289 ASP A N 1
ATOM 2244 C CA . ASP A 1 289 ? -49.25 1.188 -3.346 1 97.69 289 ASP A CA 1
ATOM 2245 C C . ASP A 1 289 ? -48.438 2.441 -3.043 1 97.69 289 ASP A C 1
ATOM 2247 O O . ASP A 1 289 ? -47.219 2.391 -3.004 1 97.69 289 ASP A O 1
ATOM 2251 N N . LYS A 1 290 ? -49.062 3.549 -2.867 1 97.31 290 LYS A N 1
ATOM 2252 C CA . LYS A 1 290 ? -48.375 4.84 -2.73 1 97.31 290 LYS A CA 1
ATOM 2253 C C . LYS A 1 290 ? -47.656 4.949 -1.387 1 97.31 290 LYS A C 1
ATOM 2255 O O . LYS A 1 290 ? -46.875 5.879 -1.169 1 97.31 290 LYS A O 1
ATOM 2260 N N . TYR A 1 291 ? -47.969 4.008 -0.444 1 98.06 291 TYR A N 1
ATOM 2261 C CA . TYR A 1 291 ? -47.312 4.004 0.869 1 98.06 291 TYR A CA 1
ATOM 2262 C C . TYR A 1 291 ? -46.188 2.988 0.927 1 98.06 291 TYR A C 1
ATOM 2264 O O . TYR A 1 291 ? -45.625 2.727 1.997 1 98.06 291 TYR A O 1
ATOM 2272 N N . LEU A 1 292 ? -45.875 2.359 -0.201 1 98.31 292 LEU A N 1
ATOM 2273 C CA . LEU A 1 292 ? -44.781 1.413 -0.427 1 98.31 292 LEU A CA 1
ATOM 2274 C C . LEU A 1 292 ? -45.125 0.052 0.179 1 98.31 292 LEU A C 1
ATOM 2276 O O . LEU A 1 292 ? -44.219 -0.705 0.54 1 98.31 292 LEU A O 1
ATOM 2280 N N . ARG A 1 293 ? -46.469 -0.281 0.349 1 97.75 293 ARG A N 1
ATOM 2281 C CA . ARG A 1 293 ? -46.969 -1.598 0.745 1 97.75 293 ARG A CA 1
ATOM 2282 C C . ARG A 1 293 ? -47.312 -2.445 -0.476 1 97.75 293 ARG A C 1
ATOM 2284 O O . ARG A 1 293 ? -47.781 -1.924 -1.49 1 97.75 293 ARG A O 1
ATOM 2291 N N . SER A 1 294 ? -46.938 -3.727 -0.31 1 98.25 294 SER A N 1
ATOM 2292 C CA . SER A 1 294 ? -47.438 -4.613 -1.354 1 98.25 294 SER A CA 1
ATOM 2293 C C . SER A 1 294 ? -48.938 -4.441 -1.551 1 98.25 294 SER A C 1
ATOM 2295 O O . SER A 1 294 ? -49.688 -4.309 -0.579 1 98.25 294 SER A O 1
ATOM 2297 N N . ILE A 1 295 ? -49.375 -4.516 -2.781 1 97.62 295 ILE A N 1
ATOM 2298 C CA . ILE A 1 295 ? -50.812 -4.34 -3.068 1 97.62 295 ILE A CA 1
ATOM 2299 C C . ILE A 1 295 ? -51.594 -5.535 -2.533 1 97.62 295 ILE A C 1
ATOM 2301 O O . ILE A 1 295 ? -52.812 -5.457 -2.361 1 97.62 295 ILE A O 1
ATOM 2305 N N . ASP A 1 296 ? -50.844 -6.594 -2.201 1 97.38 296 ASP A N 1
ATOM 2306 C CA . ASP A 1 296 ? -51.5 -7.836 -1.788 1 97.38 296 ASP A CA 1
ATOM 2307 C C . ASP A 1 296 ? -51.406 -8.023 -0.276 1 97.38 296 ASP A C 1
ATOM 2309 O O . ASP A 1 296 ? -52.094 -8.875 0.291 1 97.38 296 ASP A O 1
ATOM 2313 N N . ASN A 1 297 ? -50.562 -7.277 0.384 1 97.31 297 ASN A N 1
ATOM 2314 C CA . ASN A 1 297 ? -50.344 -7.461 1.812 1 97.31 297 ASN A CA 1
ATOM 2315 C C . ASN A 1 297 ? -49.844 -6.176 2.473 1 97.31 297 ASN A C 1
ATOM 2317 O O . ASN A 1 297 ? -48.688 -5.797 2.328 1 97.31 297 ASN A O 1
ATOM 2321 N N . ASP A 1 298 ? -50.656 -5.562 3.293 1 96.19 298 ASP A N 1
ATOM 2322 C CA . ASP A 1 298 ? -50.344 -4.242 3.84 1 96.19 298 ASP A CA 1
ATOM 2323 C C . ASP A 1 298 ? -49.312 -4.324 4.953 1 96.19 298 ASP A C 1
ATOM 2325 O O . ASP A 1 298 ? -48.844 -3.299 5.461 1 96.19 298 ASP A O 1
ATOM 2329 N N . HIS A 1 299 ? -48.875 -5.535 5.297 1 97.25 299 HIS A N 1
ATOM 2330 C CA . HIS A 1 299 ? -47.812 -5.703 6.301 1 97.25 299 HIS A CA 1
ATOM 2331 C C . HIS A 1 299 ? -46.469 -5.902 5.648 1 97.25 299 HIS A C 1
ATOM 2333 O O . HIS A 1 299 ? -45.438 -6.012 6.34 1 97.25 299 HIS A O 1
ATOM 2339 N N . VAL A 1 300 ? -46.469 -5.895 4.336 1 98.5 300 VAL A N 1
ATOM 2340 C CA . VAL A 1 300 ? -45.25 -6.098 3.596 1 98.5 300 VAL A CA 1
ATOM 2341 C C . VAL A 1 300 ? -44.844 -4.809 2.871 1 98.5 300 VAL A C 1
ATOM 2343 O O . VAL A 1 300 ? -45.562 -4.379 1.947 1 98.5 300 VAL A O 1
ATOM 2346 N N . TYR A 1 301 ? -43.812 -4.203 3.344 1 98.69 301 TYR A N 1
ATOM 2347 C CA . TYR A 1 301 ? -43.219 -3.039 2.691 1 98.69 301 TYR A CA 1
ATOM 2348 C C . TYR A 1 301 ? -42.031 -3.443 1.814 1 98.69 301 TYR A C 1
ATOM 2350 O O . TYR A 1 301 ? -41.312 -4.402 2.123 1 98.69 301 TYR A O 1
ATOM 2358 N N . VAL A 1 302 ? -41.875 -2.781 0.635 1 98.62 302 VAL A N 1
ATOM 2359 C CA . VAL A 1 302 ? -40.781 -3.041 -0.287 1 98.62 302 VAL A CA 1
ATOM 2360 C C . VAL A 1 302 ? -40 -1.744 -0.575 1 98.62 302 VAL A C 1
ATOM 2362 O O . VAL A 1 302 ? -40.625 -0.713 -0.858 1 98.62 302 VAL A O 1
ATOM 2365 N N . VAL A 1 303 ? -38.688 -1.788 -0.46 1 98.44 303 VAL A N 1
ATOM 2366 C CA . VAL A 1 303 ? -37.875 -0.591 -0.66 1 98.44 303 VAL A CA 1
ATOM 2367 C C . VAL A 1 303 ? -36.688 -0.909 -1.58 1 98.44 303 VAL A C 1
ATOM 2369 O O . VAL A 1 303 ? -36.312 -2.074 -1.744 1 98.44 303 VAL A O 1
ATOM 2372 N N . GLY A 1 304 ? -36.125 0.12 -2.229 1 97.19 304 GLY A N 1
ATOM 2373 C CA . GLY A 1 304 ? -34.969 -0.014 -3.061 1 97.19 304 GLY A CA 1
ATOM 2374 C C . GLY A 1 304 ? -35.25 -0.631 -4.414 1 97.19 304 GLY A C 1
ATOM 2375 O O . GLY A 1 304 ? -36.25 -0.285 -5.062 1 97.19 304 GLY A O 1
ATOM 2376 N N . ASP A 1 305 ? -34.375 -1.545 -4.82 1 95.88 305 ASP A N 1
ATOM 2377 C CA . ASP A 1 305 ? -34.406 -2.086 -6.176 1 95.88 305 ASP A CA 1
ATOM 2378 C C . ASP A 1 305 ? -35.594 -3.016 -6.379 1 95.88 305 ASP A C 1
ATOM 2380 O O . ASP A 1 305 ? -35.969 -3.334 -7.516 1 95.88 305 ASP A O 1
ATOM 2384 N N . ASN A 1 306 ? -36.25 -3.418 -5.34 1 96.94 306 ASN A N 1
ATOM 2385 C CA . ASN A 1 306 ? -37.312 -4.426 -5.441 1 96.94 306 ASN A CA 1
ATOM 2386 C C . ASN A 1 306 ? -38.656 -3.787 -5.699 1 96.94 306 ASN A C 1
ATOM 2388 O O . ASN A 1 306 ? -39.656 -4.492 -5.902 1 96.94 306 ASN A O 1
ATOM 2392 N N . MET A 1 307 ? -38.719 -2.547 -5.867 1 97 307 MET A N 1
ATOM 2393 C CA . MET A 1 307 ? -39.969 -1.805 -5.945 1 97 307 MET A CA 1
ATOM 2394 C C . MET A 1 307 ? -40.438 -1.665 -7.395 1 97 307 MET A C 1
ATOM 2396 O O . MET A 1 307 ? -39.625 -1.315 -8.273 1 97 307 MET A O 1
ATOM 2400 N N . LEU A 1 308 ? -41.594 -1.995 -7.641 1 97.75 308 LEU A N 1
ATOM 2401 C CA . LEU A 1 308 ? -42.281 -1.527 -8.836 1 97.75 308 LEU A CA 1
ATOM 2402 C C . LEU A 1 308 ? -43.344 -0.491 -8.477 1 97.75 308 LEU A C 1
ATOM 2404 O O . LEU A 1 308 ? -44.469 -0.846 -8.117 1 97.75 308 LEU A O 1
ATOM 2408 N N . TYR A 1 309 ? -43 0.775 -8.531 1 97.69 309 TYR A N 1
ATOM 2409 C CA . TYR A 1 309 ? -43.844 1.89 -8.156 1 97.69 309 TYR A CA 1
ATOM 2410 C C . TYR A 1 309 ? -43.75 3.02 -9.172 1 97.69 309 TYR A C 1
ATOM 2412 O O . TYR A 1 309 ? -42.656 3.463 -9.516 1 97.69 309 TYR A O 1
ATOM 2420 N N . ILE A 1 310 ? -44.844 3.451 -9.656 1 96.19 310 ILE A N 1
ATOM 2421 C CA . ILE A 1 310 ? -44.906 4.59 -10.562 1 96.19 310 ILE A CA 1
ATOM 2422 C C . ILE A 1 310 ? -45.531 5.781 -9.844 1 96.19 310 ILE A C 1
ATOM 2424 O O . ILE A 1 310 ? -46.719 5.777 -9.531 1 96.19 310 ILE A O 1
ATOM 2428 N N . PRO A 1 311 ? -44.75 6.754 -9.547 1 94.75 311 PRO A N 1
ATOM 2429 C CA . PRO A 1 311 ? -45.281 7.926 -8.852 1 94.75 311 PRO A CA 1
ATOM 2430 C C . PRO A 1 311 ? -46.406 8.609 -9.625 1 94.75 311 PRO A C 1
ATOM 2432 O O . PRO A 1 311 ? -46.438 8.523 -10.859 1 94.75 311 PRO A O 1
ATOM 2435 N N . GLU A 1 312 ? -47.188 9.328 -8.883 1 91.31 312 GLU A N 1
ATOM 2436 C CA . GLU A 1 312 ? -48.281 10.062 -9.516 1 91.31 312 GLU A CA 1
ATOM 2437 C C . GLU A 1 312 ? -47.75 11.078 -10.523 1 91.31 312 GLU A C 1
ATOM 2439 O O . GLU A 1 312 ? -46.812 11.836 -10.227 1 91.31 312 GLU A O 1
ATOM 2444 N N . GLY A 1 313 ? -48.219 10.992 -11.633 1 89.56 313 GLY A N 1
ATOM 2445 C CA . GLY A 1 313 ? -47.844 11.938 -12.664 1 89.56 313 GLY A CA 1
ATOM 2446 C C . GLY A 1 313 ? -46.688 11.438 -13.531 1 89.56 313 GLY A C 1
ATOM 2447 O O . GLY A 1 313 ? -46.312 12.078 -14.508 1 89.56 313 GLY A O 1
ATOM 2448 N N . GLU A 1 314 ? -46.188 10.305 -13.148 1 91.12 314 GLU A N 1
ATOM 2449 C CA . GLU A 1 314 ? -45.094 9.719 -13.922 1 91.12 314 GLU A CA 1
ATOM 2450 C C . GLU A 1 314 ? -45.562 8.523 -14.734 1 91.12 314 GLU A C 1
ATOM 2452 O O . GLU A 1 314 ? -46.625 7.961 -14.453 1 91.12 314 GLU A O 1
ATOM 2457 N N . GLU A 1 315 ? -44.781 8.258 -15.781 1 91.12 315 GLU A N 1
ATOM 2458 C CA . GLU A 1 315 ? -45.125 7.125 -16.641 1 91.12 315 GLU A CA 1
ATOM 2459 C C . GLU A 1 315 ? -44.25 5.922 -16.359 1 91.12 315 GLU A C 1
ATOM 2461 O O . GLU A 1 315 ? -44.594 4.785 -16.672 1 91.12 315 GLU A O 1
ATOM 2466 N N . ARG A 1 316 ? -43.125 6.184 -15.945 1 89 316 ARG A N 1
ATOM 2467 C CA . ARG A 1 316 ? -42.125 5.117 -15.734 1 89 316 ARG A CA 1
ATOM 2468 C C . ARG A 1 316 ? -41.938 4.832 -14.25 1 89 316 ARG A C 1
ATOM 2470 O O . ARG A 1 316 ? -42.094 5.73 -13.414 1 89 316 ARG A O 1
ATOM 2477 N N . PRO A 1 317 ? -41.594 3.586 -13.961 1 94.5 317 PRO A N 1
ATOM 2478 C CA . PRO A 1 317 ? -41.312 3.252 -12.562 1 94.5 317 PRO A CA 1
ATOM 2479 C C . PRO A 1 317 ? -40.031 3.934 -12.039 1 94.5 317 PRO A C 1
ATOM 2481 O O . PRO A 1 317 ? -39.188 4.332 -12.828 1 94.5 317 PRO A O 1
ATOM 2484 N N . VAL A 1 318 ? -40 4.043 -10.758 1 94.25 318 VAL A N 1
ATOM 2485 C CA . VAL A 1 318 ? -38.812 4.633 -10.125 1 94.25 318 VAL A CA 1
ATOM 2486 C C . VAL A 1 318 ? -37.562 3.83 -10.508 1 94.25 318 VAL A C 1
ATOM 2488 O O . VAL A 1 318 ? -37.625 2.604 -10.617 1 94.25 318 VAL A O 1
ATOM 2491 N N . PRO A 1 319 ? -36.5 4.535 -10.742 1 90.31 319 PRO A N 1
ATOM 2492 C CA . PRO A 1 319 ? -35.281 3.842 -11.141 1 90.31 319 PRO A CA 1
ATOM 2493 C C . PRO A 1 319 ? -34.625 3.082 -9.984 1 90.31 319 PRO A C 1
ATOM 2495 O O . PRO A 1 319 ? -34.938 3.338 -8.82 1 90.31 319 PRO A O 1
ATOM 2498 N N . GLN A 1 320 ? -33.812 2.137 -10.305 1 91.62 320 GLN A N 1
ATOM 2499 C CA . GLN A 1 320 ? -33.062 1.345 -9.328 1 91.62 320 GLN A CA 1
ATOM 2500 C C . GLN A 1 320 ? -31.703 1.967 -9.039 1 91.62 320 GLN A C 1
ATOM 2502 O O . GLN A 1 320 ? -30.688 1.523 -9.578 1 91.62 320 GLN A O 1
ATOM 2507 N N . MET A 1 321 ? -31.672 3 -8.219 1 90.44 321 MET A N 1
ATOM 2508 C CA . MET A 1 321 ? -30.469 3.754 -7.863 1 90.44 321 MET A CA 1
ATOM 2509 C C . MET A 1 321 ? -30.406 3.99 -6.355 1 90.44 321 MET A C 1
ATOM 2511 O O . MET A 1 321 ? -31.406 3.834 -5.656 1 90.44 321 MET A O 1
ATOM 2515 N N . VAL A 1 322 ? -29.312 4.41 -5.895 1 91 322 VAL A N 1
ATOM 2516 C CA . VAL A 1 322 ? -29.047 4.582 -4.465 1 91 322 VAL A CA 1
ATOM 2517 C C . VAL A 1 322 ? -29.984 5.652 -3.9 1 91 322 VAL A C 1
ATOM 2519 O O . VAL A 1 322 ? -30.5 5.512 -2.787 1 91 322 VAL A O 1
ATOM 2522 N N . GLU A 1 323 ? -30.203 6.672 -4.668 1 91.31 323 GLU A N 1
ATOM 2523 C CA . GLU A 1 323 ? -31.078 7.746 -4.195 1 91.31 323 GLU A CA 1
ATOM 2524 C C . GLU A 1 323 ? -32.5 7.23 -3.91 1 91.31 323 GLU A C 1
ATOM 2526 O O . GLU A 1 323 ? -33.125 7.684 -2.967 1 91.31 323 GLU A O 1
ATOM 2531 N N . ASN A 1 324 ? -32.969 6.363 -4.734 1 95.19 324 ASN A N 1
ATOM 2532 C CA . ASN A 1 324 ? -34.25 5.738 -4.488 1 95.19 324 ASN A CA 1
ATOM 2533 C C . ASN A 1 324 ? -34.219 4.914 -3.203 1 95.19 324 ASN A C 1
ATOM 2535 O O . ASN A 1 324 ? -35.219 4.863 -2.48 1 95.19 324 ASN A O 1
ATOM 2539 N N . CYS A 1 325 ? -33.125 4.234 -2.938 1 95.88 325 CYS A N 1
ATOM 2540 C CA . CYS A 1 325 ? -33 3.469 -1.703 1 95.88 325 CYS A CA 1
ATOM 2541 C C . CYS A 1 325 ? -33.156 4.367 -0.484 1 95.88 325 CYS A C 1
ATOM 2543 O O . CYS A 1 325 ? -33.906 4.031 0.437 1 95.88 325 CYS A O 1
ATOM 2545 N N . GLU A 1 326 ? -32.531 5.508 -0.549 1 95.31 326 GLU A N 1
ATOM 2546 C CA . GLU A 1 326 ? -32.562 6.441 0.573 1 95.31 326 GLU A CA 1
ATOM 2547 C C . GLU A 1 326 ? -33.969 6.984 0.804 1 95.31 326 GLU A C 1
ATOM 2549 O O . GLU A 1 326 ? -34.469 6.973 1.932 1 95.31 326 GLU A O 1
ATOM 2554 N N . GLN A 1 327 ? -34.594 7.402 -0.245 1 96.31 327 GLN A N 1
ATOM 2555 C CA . GLN A 1 327 ? -35.906 8.055 -0.135 1 96.31 327 GLN A CA 1
ATOM 2556 C C . GLN A 1 327 ? -37 7.051 0.227 1 96.31 327 GLN A C 1
ATOM 2558 O O . GLN A 1 327 ? -37.844 7.34 1.059 1 96.31 327 GLN A O 1
ATOM 2563 N N . SER A 1 328 ? -36.938 5.918 -0.369 1 98.31 328 SER A N 1
ATOM 2564 C CA . SER A 1 328 ? -37.938 4.902 -0.064 1 98.31 328 SER A CA 1
ATOM 2565 C C . SER A 1 328 ? -37.781 4.406 1.372 1 98.31 328 SER A C 1
ATOM 2567 O O . SER A 1 328 ? -38.781 4.141 2.039 1 98.31 328 SER A O 1
ATOM 2569 N N . ALA A 1 329 ? -36.562 4.266 1.84 1 98.38 329 ALA A N 1
ATOM 2570 C CA . ALA A 1 329 ? -36.312 3.828 3.213 1 98.38 329 ALA A CA 1
ATOM 2571 C C . ALA A 1 329 ? -36.969 4.777 4.215 1 98.38 329 ALA A C 1
ATOM 2573 O O . ALA A 1 329 ? -37.594 4.336 5.184 1 98.38 329 ALA A O 1
ATOM 2574 N N . ALA A 1 330 ? -36.812 6.055 3.986 1 97.75 330 ALA A N 1
ATOM 2575 C CA . ALA A 1 330 ? -37.375 7.066 4.883 1 97.75 330 ALA A CA 1
ATOM 2576 C C . ALA A 1 330 ? -38.906 6.965 4.941 1 97.75 330 ALA A C 1
ATOM 2578 O O . ALA A 1 330 ? -39.5 7.02 6.023 1 97.75 330 ALA A O 1
ATOM 2579 N N . VAL A 1 331 ? -39.531 6.785 3.832 1 98.31 331 VAL A N 1
ATOM 2580 C CA . VAL A 1 331 ? -40.969 6.727 3.748 1 98.31 331 VAL A CA 1
ATOM 2581 C C . VAL A 1 331 ? -41.469 5.434 4.383 1 98.31 331 VAL A C 1
ATOM 2583 O O . VAL A 1 331 ? -42.438 5.449 5.152 1 98.31 331 VAL A O 1
ATOM 2586 N N . ALA A 1 332 ? -40.844 4.324 4.066 1 98.62 332 ALA A N 1
ATOM 2587 C CA . ALA A 1 332 ? -41.25 3.049 4.648 1 98.62 332 ALA A CA 1
ATOM 2588 C C . ALA A 1 332 ? -41.156 3.084 6.168 1 98.62 332 ALA A C 1
ATOM 2590 O O . ALA A 1 332 ? -42.062 2.629 6.867 1 98.62 332 ALA A O 1
ATOM 2591 N N . ALA A 1 333 ? -40.062 3.607 6.688 1 98.44 333 ALA A N 1
ATOM 2592 C CA . ALA A 1 333 ? -39.844 3.684 8.133 1 98.44 333 ALA A CA 1
ATOM 2593 C C . ALA A 1 333 ? -40.938 4.527 8.789 1 98.44 333 ALA A C 1
ATOM 2595 O O . ALA A 1 333 ? -41.5 4.145 9.82 1 98.44 333 ALA A O 1
ATOM 2596 N N . LYS A 1 334 ? -41.25 5.637 8.203 1 98.06 334 LYS A N 1
ATOM 2597 C CA . LYS A 1 334 ? -42.281 6.52 8.734 1 98.06 334 LYS A CA 1
ATOM 2598 C C . LYS A 1 334 ? -43.656 5.828 8.734 1 98.06 334 LYS A C 1
ATOM 2600 O O . LYS A 1 334 ? -44.406 5.906 9.711 1 98.06 334 LYS A O 1
ATOM 2605 N N . ASN A 1 335 ? -43.969 5.188 7.688 1 98.56 335 ASN A N 1
ATOM 2606 C CA . ASN A 1 335 ? -45.281 4.566 7.539 1 98.56 335 ASN A CA 1
ATOM 2607 C C . ASN A 1 335 ? -45.438 3.359 8.453 1 98.56 335 ASN A C 1
ATOM 2609 O O . ASN A 1 335 ? -46.5 3.125 9.008 1 98.56 335 ASN A O 1
ATOM 2613 N N . ILE A 1 336 ? -44.375 2.549 8.633 1 98.19 336 ILE A N 1
ATOM 2614 C CA . ILE A 1 336 ? -44.406 1.431 9.57 1 98.19 336 ILE A CA 1
ATOM 2615 C C . ILE A 1 336 ? -44.625 1.953 10.992 1 98.19 336 ILE A C 1
ATOM 2617 O O . ILE A 1 336 ? -45.406 1.393 11.766 1 98.19 336 ILE A O 1
ATOM 2621 N N . CYS A 1 337 ? -43.906 3.016 11.305 1 97 337 CYS A N 1
ATOM 2622 C CA . CYS A 1 337 ? -44.062 3.625 12.625 1 97 337 CYS A CA 1
ATOM 2623 C C . CYS A 1 337 ? -45.5 4.078 12.852 1 97 337 CYS A C 1
ATOM 2625 O O . CYS A 1 337 ? -46.062 3.82 13.914 1 97 337 CYS A O 1
ATOM 2627 N N . SER A 1 338 ? -46.031 4.699 11.859 1 96.94 338 SER A N 1
ATOM 2628 C CA . SER A 1 338 ? -47.438 5.152 11.953 1 96.94 338 SER A CA 1
ATOM 2629 C C . SER A 1 338 ? -48.375 3.973 12.117 1 96.94 338 SER A C 1
ATOM 2631 O O . SER A 1 338 ? -49.344 4.047 12.883 1 96.94 338 SER A O 1
ATOM 2633 N N . ALA A 1 339 ? -48.156 2.926 11.438 1 96.69 339 ALA A N 1
ATOM 2634 C CA . ALA A 1 339 ? -49 1.742 11.492 1 96.69 339 ALA A CA 1
ATOM 2635 C C . ALA A 1 339 ? -48.938 1.089 12.867 1 96.69 339 ALA A C 1
ATOM 2637 O O . ALA A 1 339 ? -49.969 0.636 13.391 1 96.69 339 ALA A O 1
ATOM 2638 N N . ILE A 1 340 ? -47.812 1.039 13.438 1 95.69 340 ILE A N 1
ATOM 2639 C CA . ILE A 1 340 ? -47.625 0.348 14.711 1 95.69 340 ILE A CA 1
ATOM 2640 C C . ILE A 1 340 ? -48.156 1.203 15.852 1 95.69 340 ILE A C 1
ATOM 2642 O O . ILE A 1 340 ? -48.812 0.694 16.75 1 95.69 340 ILE A O 1
ATOM 2646 N N . THR A 1 341 ? -47.938 2.504 15.805 1 94.38 341 THR A N 1
ATOM 2647 C CA . THR A 1 341 ? -48.281 3.377 16.922 1 94.38 341 THR A CA 1
ATOM 2648 C C . THR A 1 341 ? -49.688 3.9 16.797 1 94.38 341 THR A C 1
ATOM 2650 O O . THR A 1 341 ? -50.281 4.348 17.781 1 94.38 341 THR A O 1
ATOM 2653 N N . GLY A 1 342 ? -50.125 3.93 15.609 1 93.31 342 GLY A N 1
ATOM 2654 C CA . GLY A 1 342 ? -51.406 4.547 15.359 1 93.31 342 GLY A CA 1
ATOM 2655 C C . GLY A 1 342 ? -51.375 6.062 15.383 1 93.31 342 GLY A C 1
ATOM 2656 O O . GLY A 1 342 ? -52.406 6.723 15.398 1 93.31 342 GLY A O 1
ATOM 2657 N N . LYS A 1 343 ? -50.188 6.512 15.422 1 92.69 343 LYS A N 1
ATOM 2658 C CA . LYS A 1 343 ? -50 7.957 15.484 1 92.69 343 LYS A CA 1
ATOM 2659 C C . LYS A 1 343 ? -49.406 8.484 14.172 1 92.69 343 LYS A C 1
ATOM 2661 O O . LYS A 1 343 ? -48.531 7.852 13.578 1 92.69 343 LYS A O 1
ATOM 2666 N N . GLY A 1 344 ? -49.969 9.531 13.711 1 89.06 344 GLY A N 1
ATOM 2667 C CA . GLY A 1 344 ? -49.469 10.172 12.516 1 89.06 344 GLY A CA 1
ATOM 2668 C C . GLY A 1 344 ? -50.125 9.68 11.242 1 89.06 344 GLY A C 1
ATOM 2669 O O . GLY A 1 344 ? -50.812 8.664 11.25 1 89.06 344 GLY A O 1
ATOM 2670 N N . GLU A 1 345 ? -49.969 10.43 10.148 1 94.06 345 GLU A N 1
ATOM 2671 C CA . GLU A 1 345 ? -50.469 10.062 8.836 1 94.06 345 GLU A CA 1
ATOM 2672 C C . GLU A 1 345 ? -49.406 9.398 7.977 1 94.06 345 GLU A C 1
ATOM 2674 O O . GLU A 1 345 ? -48.219 9.75 8.07 1 94.06 345 GLU A O 1
ATOM 2679 N N . MET A 1 346 ? -49.875 8.398 7.293 1 96.19 346 MET A N 1
ATOM 2680 C CA . MET A 1 346 ? -48.969 7.77 6.344 1 96.19 346 MET A CA 1
ATOM 2681 C C . MET A 1 346 ? -48.531 8.758 5.266 1 96.19 346 MET A C 1
ATOM 2683 O O . MET A 1 346 ? -49.312 9.633 4.875 1 96.19 346 MET A O 1
ATOM 2687 N N . THR A 1 347 ? -47.375 8.609 4.832 1 96.81 347 THR A N 1
ATOM 2688 C CA . THR A 1 347 ? -46.781 9.5 3.836 1 96.81 347 THR A CA 1
ATOM 2689 C C . THR A 1 347 ? -46.75 8.836 2.463 1 96.81 347 THR A C 1
ATOM 2691 O O . THR A 1 347 ? -46.375 7.668 2.334 1 96.81 347 THR A O 1
ATOM 2694 N N . VAL A 1 348 ? -47.156 9.609 1.459 1 97.44 348 VAL A N 1
ATOM 2695 C CA . VAL A 1 348 ? -47.094 9.156 0.074 1 97.44 348 VAL A CA 1
ATOM 2696 C C . VAL A 1 348 ? -45.656 9.297 -0.447 1 97.44 348 VAL A C 1
ATOM 2698 O O . VAL A 1 348 ? -45 10.297 -0.177 1 97.44 348 VAL A O 1
ATOM 2701 N N . TYR A 1 349 ? -45.219 8.289 -1.186 1 97.62 349 TYR A N 1
ATOM 2702 C CA . TYR A 1 349 ? -43.875 8.328 -1.735 1 97.62 349 TYR A CA 1
ATOM 2703 C C . TYR A 1 349 ? -43.812 9.211 -2.977 1 97.62 349 TYR A C 1
ATOM 2705 O O . TYR A 1 349 ? -44.406 8.875 -4.012 1 97.62 349 TYR A O 1
ATOM 2713 N N . LYS A 1 350 ? -43.125 10.352 -2.936 1 95.44 350 LYS A N 1
ATOM 2714 C CA . LYS A 1 350 ? -42.906 11.305 -4.02 1 95.44 350 LYS A CA 1
ATOM 2715 C C . LYS A 1 350 ? -41.406 11.57 -4.195 1 95.44 350 LYS A C 1
ATOM 2717 O O . LYS A 1 350 ? -40.906 12.586 -3.721 1 95.44 350 LYS A O 1
ATOM 2722 N N . PRO A 1 351 ? -40.844 10.688 -4.977 1 92.94 351 PRO A N 1
ATOM 2723 C CA . PRO A 1 351 ? -39.375 10.781 -5.09 1 92.94 351 PRO A CA 1
ATOM 2724 C C . PRO A 1 351 ? -38.938 11.945 -5.973 1 92.94 351 PRO A C 1
ATOM 2726 O O . PRO A 1 351 ? -39.688 12.391 -6.848 1 92.94 351 PRO A O 1
ATOM 2729 N N . SER A 1 352 ? -37.781 12.523 -5.688 1 90.5 352 SER A N 1
ATOM 2730 C CA . SER A 1 352 ? -37.062 13.5 -6.504 1 90.5 352 SER A CA 1
ATOM 2731 C C . SER A 1 352 ? -35.594 13.07 -6.73 1 90.5 352 SER A C 1
ATOM 2733 O O . SER A 1 352 ? -34.875 12.828 -5.773 1 90.5 352 SER A O 1
ATOM 2735 N N . PHE A 1 353 ? -35.25 12.977 -7.98 1 89.06 353 PHE A N 1
ATOM 2736 C CA . PHE A 1 353 ? -33.906 12.508 -8.305 1 89.06 353 PHE A CA 1
ATOM 2737 C C . PHE A 1 353 ? -33.062 13.656 -8.812 1 89.06 353 PHE A C 1
ATOM 2739 O O . PHE A 1 353 ? -33.531 14.523 -9.555 1 89.06 353 PHE A O 1
ATOM 2746 N N . HIS A 1 354 ? -31.75 13.75 -8.469 1 88.5 354 HIS A N 1
ATOM 2747 C CA . HIS A 1 354 ? -30.891 14.922 -8.633 1 88.5 354 HIS A CA 1
ATOM 2748 C C . HIS A 1 354 ? -29.828 14.688 -9.703 1 88.5 354 HIS A C 1
ATOM 2750 O O . HIS A 1 354 ? -28.859 15.438 -9.789 1 88.5 354 HIS A O 1
ATOM 2756 N N . GLY A 1 355 ? -29.969 13.664 -10.461 1 87.62 355 GLY A N 1
ATOM 2757 C CA . GLY A 1 355 ? -29.062 13.531 -11.594 1 87.62 355 GLY A CA 1
ATOM 2758 C C . GLY A 1 355 ? -28.312 12.211 -11.602 1 87.62 355 GLY A C 1
ATOM 2759 O O . GLY A 1 355 ? -28.641 11.305 -10.836 1 87.62 355 GLY A O 1
ATOM 2760 N N . MET A 1 356 ? -27.375 12.102 -12.648 1 89.44 356 MET A N 1
ATOM 2761 C CA . MET A 1 356 ? -26.594 10.891 -12.875 1 89.44 356 MET A CA 1
ATOM 2762 C C . MET A 1 356 ? -25.156 11.242 -13.219 1 89.44 356 MET A C 1
ATOM 2764 O O . MET A 1 356 ? -24.875 12.336 -13.703 1 89.44 356 MET A O 1
ATOM 2768 N N . MET A 1 357 ? -24.359 10.328 -12.852 1 92.06 357 MET A N 1
ATOM 2769 C CA . MET A 1 357 ? -22.938 10.508 -13.148 1 92.06 357 MET A CA 1
ATOM 2770 C C . MET A 1 357 ? -22.281 9.172 -13.5 1 92.06 357 MET A C 1
ATOM 2772 O O . MET A 1 357 ? -22.75 8.117 -13.086 1 92.06 357 MET A O 1
ATOM 2776 N N . VAL A 1 358 ? -21.219 9.234 -14.328 1 94.75 358 VAL A N 1
ATOM 2777 C CA . VAL A 1 358 ? -20.469 8.039 -14.688 1 94.75 358 VAL A CA 1
ATOM 2778 C C . VAL A 1 358 ? -18.969 8.375 -14.766 1 94.75 358 VAL A C 1
ATOM 2780 O O . VAL A 1 358 ? -18.594 9.406 -15.32 1 94.75 358 VAL A O 1
ATOM 2783 N N . CYS A 1 359 ? -18.25 7.57 -14.102 1 96.44 359 CYS A N 1
ATOM 2784 C CA . CYS A 1 359 ? -16.812 7.762 -14.156 1 96.44 359 CYS A CA 1
ATOM 2785 C C . CYS A 1 359 ? -16.172 6.836 -15.188 1 96.44 359 CYS A C 1
ATOM 2787 O O . CYS A 1 359 ? -16.641 5.711 -15.383 1 96.44 359 CYS A O 1
ATOM 2789 N N . ILE A 1 360 ? -15.172 7.289 -15.891 1 97.69 360 ILE A N 1
ATOM 2790 C CA . ILE A 1 360 ? -14.32 6.512 -16.781 1 97.69 360 ILE A CA 1
ATOM 2791 C C . ILE A 1 360 ? -12.914 6.418 -16.203 1 97.69 360 ILE A C 1
ATOM 2793 O O . ILE A 1 360 ? -12.078 7.289 -16.438 1 97.69 360 ILE A O 1
ATOM 2797 N N . GLY A 1 361 ? -12.703 5.312 -15.469 1 96.56 361 GLY A N 1
ATOM 2798 C CA . GLY A 1 361 ? -11.484 5.266 -14.68 1 96.56 361 GLY A CA 1
ATOM 2799 C C . GLY A 1 361 ? -11.492 6.238 -13.516 1 96.56 361 GLY A C 1
ATOM 2800 O O . GLY A 1 361 ? -12.555 6.688 -13.078 1 96.56 361 GLY A O 1
ATOM 2801 N N . GLY A 1 362 ? -10.383 6.48 -12.977 1 96.38 362 GLY A N 1
ATOM 2802 C CA . GLY A 1 362 ? -10.273 7.332 -11.805 1 96.38 362 GLY A CA 1
ATOM 2803 C C . GLY A 1 362 ? -10.047 8.789 -12.141 1 96.38 362 GLY A C 1
ATOM 2804 O O . GLY A 1 362 ? -10.164 9.664 -11.281 1 96.38 362 GLY A O 1
ATOM 2805 N N . ARG A 1 363 ? -9.906 9.195 -13.383 1 95.88 363 ARG A N 1
ATOM 2806 C CA . ARG A 1 363 ? -9.398 10.531 -13.703 1 95.88 363 ARG A CA 1
ATOM 2807 C C . ARG A 1 363 ? -10.43 11.344 -14.477 1 95.88 363 ARG A C 1
ATOM 2809 O O . ARG A 1 363 ? -10.297 12.562 -14.609 1 95.88 363 ARG A O 1
ATOM 2816 N N . TYR A 1 364 ? -11.453 10.656 -14.992 1 97.06 364 TYR A N 1
ATOM 2817 C CA . TYR A 1 364 ? -12.398 11.32 -15.883 1 97.06 364 TYR A CA 1
ATOM 2818 C C . TYR A 1 364 ? -13.828 10.898 -15.562 1 97.06 364 TYR A C 1
ATOM 2820 O O . TYR A 1 364 ? -14.07 9.773 -15.125 1 97.06 364 TYR A O 1
ATOM 2828 N N . GLY A 1 365 ? -14.75 11.789 -15.664 1 96.75 365 GLY A N 1
ATOM 2829 C CA . GLY A 1 365 ? -16.156 11.492 -15.477 1 96.75 365 GLY A CA 1
ATOM 2830 C C . GLY A 1 365 ? -17.078 12.539 -16.094 1 96.75 365 GLY A C 1
ATOM 2831 O O . GLY A 1 365 ? -16.609 13.609 -16.484 1 96.75 365 GLY A O 1
ATOM 2832 N N . VAL A 1 366 ? -18.25 12.172 -16.359 1 96.75 366 VAL A N 1
ATOM 2833 C CA . VAL A 1 366 ? -19.297 13.086 -16.828 1 96.75 366 VAL A CA 1
ATOM 2834 C C . VAL A 1 366 ? -20.484 13.047 -15.867 1 96.75 366 VAL A C 1
ATOM 2836 O O . VAL A 1 366 ? -20.703 12.047 -15.172 1 96.75 366 VAL A O 1
ATOM 2839 N N . ALA A 1 367 ? -21.172 14.164 -15.805 1 95.38 367 ALA A N 1
ATOM 2840 C CA . ALA A 1 367 ? -22.297 14.234 -14.883 1 95.38 367 ALA A CA 1
ATOM 2841 C C . ALA A 1 367 ? -23.344 15.219 -15.383 1 95.38 367 ALA A C 1
ATOM 2843 O O . ALA A 1 367 ? -23.016 16.234 -15.992 1 95.38 367 ALA A O 1
ATOM 2844 N N . ARG A 1 368 ? -24.531 14.859 -15.258 1 94.06 368 ARG A N 1
ATOM 2845 C CA . ARG A 1 368 ? -25.703 15.727 -15.367 1 94.06 368 ARG A CA 1
ATOM 2846 C C . ARG A 1 368 ? -26.438 15.828 -14.031 1 94.06 368 ARG A C 1
ATOM 2848 O O . ARG A 1 368 ? -27.078 14.867 -13.594 1 94.06 368 ARG A O 1
ATOM 2855 N N . VAL A 1 369 ? -26.219 16.984 -13.391 1 92.19 369 VAL A N 1
ATOM 2856 C CA . VAL A 1 369 ? -26.734 17.109 -12.031 1 92.19 369 VAL A CA 1
ATOM 2857 C C . VAL A 1 369 ? -27.562 18.391 -11.906 1 92.19 369 VAL A C 1
ATOM 2859 O O . VAL A 1 369 ? -27.469 19.297 -12.734 1 92.19 369 VAL A O 1
ATOM 2862 N N . GLY A 1 370 ? -28.469 18.453 -10.93 1 87.75 370 GLY A N 1
ATOM 2863 C CA . GLY A 1 370 ? -29.297 19.625 -10.648 1 87.75 370 GLY A CA 1
ATOM 2864 C C . GLY A 1 370 ? -30.625 19.266 -10.008 1 87.75 370 GLY A C 1
ATOM 2865 O O . GLY A 1 370 ? -30.766 18.203 -9.422 1 87.75 370 GLY A O 1
ATOM 2866 N N . LEU A 1 371 ? -31.469 20.25 -10.047 1 82.75 371 LEU A N 1
ATOM 2867 C CA . LEU A 1 371 ? -32.844 20.047 -9.617 1 82.75 371 LEU A CA 1
ATOM 2868 C C . LEU A 1 371 ? -33.719 19.516 -10.758 1 82.75 371 LEU A C 1
ATOM 2870 O O . LEU A 1 371 ? -33.406 19.75 -11.93 1 82.75 371 LEU A O 1
ATOM 2874 N N . PRO A 1 372 ? -34.688 18.656 -10.461 1 75.25 372 PRO A N 1
ATOM 2875 C CA . PRO A 1 372 ? -35.5 18.016 -11.492 1 75.25 372 PRO A CA 1
ATOM 2876 C C . PRO A 1 372 ? -35.875 18.953 -12.641 1 75.25 372 PRO A C 1
ATOM 2878 O O . PRO A 1 372 ? -35.938 18.531 -13.797 1 75.25 372 PRO A O 1
ATOM 2881 N N . LYS A 1 373 ? -36.062 20.266 -12.477 1 80.44 373 LYS A N 1
ATOM 2882 C CA . LYS A 1 373 ? -36.438 21.188 -13.547 1 80.44 373 LYS A CA 1
ATOM 2883 C C . LYS A 1 373 ? -35.25 21.984 -14.055 1 80.44 373 LYS A C 1
ATOM 2885 O O . LYS A 1 373 ? -35.344 22.719 -15.039 1 80.44 373 LYS A O 1
ATOM 2890 N N . PHE A 1 374 ? -34.156 21.703 -13.445 1 87 374 PHE A N 1
ATOM 2891 C CA . PHE A 1 374 ? -33 22.484 -13.836 1 87 374 PHE A CA 1
ATOM 2892 C C . PHE A 1 374 ? -31.719 21.641 -13.727 1 87 374 PHE A C 1
ATOM 2894 O O . PHE A 1 374 ? -31.016 21.703 -12.727 1 87 374 PHE A O 1
ATOM 2901 N N . MET A 1 375 ? -31.453 20.906 -14.781 1 88.62 375 MET A N 1
ATOM 2902 C CA . MET A 1 375 ? -30.281 20.047 -14.805 1 88.62 375 MET A CA 1
ATOM 2903 C C . MET A 1 375 ? -29.172 20.672 -15.641 1 88.62 375 MET A C 1
ATOM 2905 O O . MET A 1 375 ? -29.438 21.344 -16.641 1 88.62 375 MET A O 1
ATOM 2909 N N . PHE A 1 376 ? -27.891 20.531 -15.219 1 91.25 376 PHE A N 1
ATOM 2910 C CA . PHE A 1 376 ? -26.766 21.031 -16 1 91.25 376 PHE A CA 1
ATOM 2911 C C . PHE A 1 376 ? -25.656 19.984 -16.094 1 91.25 376 PHE A C 1
ATOM 2913 O O . PHE A 1 376 ? -25.594 19.078 -15.266 1 91.25 376 PHE A O 1
ATOM 2920 N N . ASN A 1 377 ? -24.922 20.125 -17.188 1 93.25 377 ASN A N 1
ATOM 2921 C CA . ASN A 1 377 ? -23.781 19.234 -17.422 1 93.25 377 ASN A CA 1
ATOM 2922 C C . ASN A 1 377 ? -22.516 19.766 -16.734 1 93.25 377 ASN A C 1
ATOM 2924 O O . ASN A 1 377 ? -22.266 20.984 -16.734 1 93.25 377 ASN A O 1
ATOM 2928 N N . LEU A 1 378 ? -21.781 18.891 -16.156 1 92.88 378 LEU A N 1
ATOM 2929 C CA . LEU A 1 378 ? -20.547 19.281 -15.492 1 92.88 378 LEU A CA 1
ATOM 2930 C C . LEU A 1 378 ? -19.328 18.812 -16.297 1 92.88 378 LEU A C 1
ATOM 2932 O O . LEU A 1 378 ? -19.359 17.734 -16.891 1 92.88 378 LEU A O 1
ATOM 2936 N N . PRO A 1 379 ? -18.328 19.719 -16.266 1 90.69 379 PRO A N 1
ATOM 2937 C CA . PRO A 1 379 ? -17.078 19.219 -16.812 1 90.69 379 PRO A CA 1
ATOM 2938 C C . PRO A 1 379 ? -16.469 18.078 -15.992 1 90.69 379 PRO A C 1
ATOM 2940 O O . PRO A 1 379 ? -16.906 17.828 -14.867 1 90.69 379 PRO A O 1
ATOM 2943 N N . SER A 1 380 ? -15.516 17.438 -16.578 1 94.44 380 SER A N 1
ATOM 2944 C CA . SER A 1 380 ? -15 16.188 -16.031 1 94.44 380 SER A CA 1
ATOM 2945 C C . SER A 1 380 ? -14.5 16.375 -14.602 1 94.44 380 SER A C 1
ATOM 2947 O O . SER A 1 380 ? -14.859 15.602 -13.703 1 94.44 380 SER A O 1
ATOM 2949 N N . PHE A 1 381 ? -13.688 17.375 -14.344 1 94.81 381 PHE A N 1
ATOM 2950 C CA . PHE A 1 381 ? -13.109 17.578 -13.023 1 94.81 381 PHE A CA 1
ATOM 2951 C C . PHE A 1 381 ? -14.203 17.781 -11.977 1 94.81 381 PHE A C 1
ATOM 2953 O O . PHE A 1 381 ? -14.18 17.156 -10.914 1 94.81 381 PHE A O 1
ATOM 2960 N N . LEU A 1 382 ? -15.141 18.594 -12.266 1 95.56 382 LEU A N 1
ATOM 2961 C CA . LEU A 1 382 ? -16.234 18.891 -11.344 1 95.56 382 LEU A CA 1
ATOM 2962 C C . LEU A 1 382 ? -17.172 17.688 -11.227 1 95.56 382 LEU A C 1
ATOM 2964 O O . LEU A 1 382 ? -17.766 17.453 -10.164 1 95.56 382 LEU A O 1
ATOM 2968 N N . ALA A 1 383 ? -17.297 16.953 -12.336 1 96.25 383 ALA A N 1
ATOM 2969 C CA . ALA A 1 383 ? -18.109 15.734 -12.297 1 96.25 383 ALA A CA 1
ATOM 2970 C C . ALA A 1 383 ? -17.531 14.727 -11.297 1 96.25 383 ALA A C 1
ATOM 2972 O O . ALA A 1 383 ? -18.281 14.148 -10.5 1 96.25 383 ALA A O 1
ATOM 2973 N N . MET A 1 384 ? -16.25 14.633 -11.328 1 96.44 384 MET A N 1
ATOM 2974 C CA . MET A 1 384 ? -15.586 13.711 -10.406 1 96.44 384 MET A CA 1
ATOM 2975 C C . MET A 1 384 ? -15.719 14.195 -8.969 1 96.44 384 MET A C 1
ATOM 2977 O O . MET A 1 384 ? -15.945 13.398 -8.055 1 96.44 384 MET A O 1
ATOM 2981 N N . PHE A 1 385 ? -15.547 15.469 -8.789 1 95.31 385 PHE A N 1
ATOM 2982 C CA . PHE A 1 385 ? -15.742 16.047 -7.465 1 95.31 385 PHE A CA 1
ATOM 2983 C C . PHE A 1 385 ? -17.141 15.773 -6.953 1 95.31 385 PHE A C 1
ATOM 2985 O O . PHE A 1 385 ? -17.328 15.375 -5.801 1 95.31 385 PHE A O 1
ATOM 2992 N N . ALA A 1 386 ? -18.125 15.961 -7.809 1 93.75 386 ALA A N 1
ATOM 2993 C CA . ALA A 1 386 ? -19.516 15.727 -7.445 1 93.75 386 ALA A CA 1
ATOM 2994 C C . ALA A 1 386 ? -19.75 14.266 -7.074 1 93.75 386 ALA A C 1
ATOM 2996 O O . ALA A 1 386 ? -20.469 13.969 -6.117 1 93.75 386 ALA A O 1
ATOM 2997 N N . LYS A 1 387 ? -19.172 13.422 -7.816 1 93.69 387 LYS A N 1
ATOM 2998 C CA . LYS A 1 387 ? -19.312 12 -7.52 1 93.69 387 LYS A CA 1
ATOM 2999 C C . LYS A 1 387 ? -18.828 11.688 -6.105 1 93.69 387 LYS A C 1
ATOM 3001 O O . LYS A 1 387 ? -19.547 11.031 -5.336 1 93.69 387 LYS A O 1
ATOM 3006 N N . HIS A 1 388 ? -17.656 12.133 -5.789 1 95.5 388 HIS A N 1
ATOM 3007 C CA . HIS A 1 388 ? -17.094 11.867 -4.469 1 95.5 388 HIS A CA 1
ATOM 3008 C C . HIS A 1 388 ? -17.906 12.555 -3.379 1 95.5 388 HIS A C 1
ATOM 3010 O O . HIS A 1 388 ? -18.094 12 -2.293 1 95.5 388 HIS A O 1
ATOM 3016 N N . PHE A 1 389 ? -18.375 13.734 -3.629 1 94.12 389 PHE A N 1
ATOM 3017 C CA . PHE A 1 389 ? -19.188 14.461 -2.668 1 94.12 389 PHE A CA 1
ATOM 3018 C C . PHE A 1 389 ? -20.484 13.711 -2.371 1 94.12 389 PHE A C 1
ATOM 3020 O O . PHE A 1 389 ? -20.875 13.57 -1.211 1 94.12 389 PHE A O 1
ATOM 3027 N N . ILE A 1 390 ? -21.125 13.242 -3.391 1 92.12 390 ILE A N 1
ATOM 3028 C CA . ILE A 1 390 ? -22.391 12.516 -3.236 1 92.12 390 ILE A CA 1
ATOM 3029 C C . ILE A 1 390 ? -22.141 11.227 -2.459 1 92.12 390 ILE A C 1
ATOM 3031 O O . ILE A 1 390 ? -22.938 10.852 -1.595 1 92.12 390 ILE A O 1
ATOM 3035 N N . ASN A 1 391 ? -21.062 10.531 -2.785 1 93.5 391 ASN A N 1
ATOM 3036 C CA . ASN A 1 391 ? -20.719 9.336 -2.029 1 93.5 391 ASN A CA 1
ATOM 3037 C C . ASN A 1 391 ? -20.531 9.641 -0.544 1 93.5 391 ASN A C 1
ATOM 3039 O O . ASN A 1 391 ? -21 8.883 0.309 1 93.5 391 ASN A O 1
ATOM 3043 N N . ILE A 1 392 ? -19.906 10.711 -0.26 1 94.81 392 ILE A N 1
ATOM 3044 C CA . ILE A 1 392 ? -19.672 11.109 1.124 1 94.81 392 ILE A CA 1
ATOM 3045 C C . ILE A 1 392 ? -21.016 11.344 1.823 1 94.81 392 ILE A C 1
ATOM 3047 O O . ILE A 1 392 ? -21.188 10.93 2.971 1 94.81 392 ILE A O 1
ATOM 3051 N N . ILE A 1 393 ? -21.953 11.914 1.144 1 92.06 393 ILE A N 1
ATOM 3052 C CA . ILE A 1 393 ? -23.281 12.164 1.701 1 92.06 393 ILE A CA 1
ATOM 3053 C C . ILE A 1 393 ? -23.969 10.836 2.018 1 92.06 393 ILE A C 1
ATOM 3055 O O . ILE A 1 393 ? -24.578 10.688 3.08 1 92.06 393 ILE A O 1
ATOM 3059 N N . TYR A 1 394 ? -23.844 9.883 1.134 1 91.75 394 TYR A N 1
ATOM 3060 C CA . TYR A 1 394 ? -24.453 8.578 1.356 1 91.75 394 TYR A CA 1
ATOM 3061 C C . TYR A 1 394 ? -23.797 7.867 2.539 1 91.75 394 TYR A C 1
ATOM 3063 O O . TYR A 1 394 ? -24.484 7.301 3.389 1 91.75 394 TYR A O 1
ATOM 3071 N N . PHE A 1 395 ? -22.5 7.977 2.662 1 94.12 395 PHE A N 1
ATOM 3072 C CA . PHE A 1 395 ? -21.75 7.23 3.67 1 94.12 395 PHE A CA 1
ATOM 3073 C C . PHE A 1 395 ? -21.969 7.832 5.055 1 94.12 395 PHE A C 1
ATOM 3075 O O . PHE A 1 395 ? -21.969 7.113 6.055 1 94.12 395 PHE A O 1
ATOM 3082 N N . ILE A 1 396 ? -22.188 9.156 5.051 1 94.44 396 ILE A N 1
ATOM 3083 C CA . ILE A 1 396 ? -22.484 9.797 6.332 1 94.44 396 ILE A CA 1
ATOM 3084 C C . ILE A 1 396 ? -23.75 9.203 6.934 1 94.44 396 ILE A C 1
ATOM 3086 O O . ILE A 1 396 ? -23.844 9.031 8.148 1 94.44 396 ILE A O 1
ATOM 3090 N N . GLN A 1 397 ? -24.688 8.844 6.086 1 94.81 397 GLN A N 1
ATOM 3091 C CA . GLN A 1 397 ? -25.953 8.312 6.547 1 94.81 397 GLN A CA 1
ATOM 3092 C C . GLN A 1 397 ? -25.797 6.879 7.059 1 94.81 397 GLN A C 1
ATOM 3094 O O . GLN A 1 397 ? -26.547 6.445 7.938 1 94.81 397 GLN A O 1
ATOM 3099 N N . VAL A 1 398 ? -24.828 6.195 6.559 1 95.75 398 VAL A N 1
ATOM 3100 C CA . VAL A 1 398 ? -24.703 4.773 6.871 1 95.75 398 VAL A CA 1
ATOM 3101 C C . VAL A 1 398 ? -23.797 4.59 8.094 1 95.75 398 VAL A C 1
ATOM 3103 O O . VAL A 1 398 ? -24.188 3.936 9.062 1 95.75 398 VAL A O 1
ATOM 3106 N N . LEU A 1 399 ? -22.625 5.246 8.055 1 95.31 399 LEU A N 1
ATOM 3107 C CA . LEU A 1 399 ? -21.656 4.988 9.109 1 95.31 399 LEU A CA 1
ATOM 3108 C C . LEU A 1 399 ? -20.953 6.273 9.531 1 95.31 399 LEU A C 1
ATOM 3110 O O . LEU A 1 399 ? -19.812 6.242 9.984 1 95.31 399 LEU A O 1
ATOM 3114 N N . GLY A 1 400 ? -21.453 7.348 9.258 1 94.94 400 GLY A N 1
ATOM 3115 C CA . GLY A 1 400 ? -21 8.633 9.758 1 94.94 400 GLY A CA 1
ATOM 3116 C C . GLY A 1 400 ? -19.547 8.922 9.406 1 94.94 400 GLY A C 1
ATOM 3117 O O . GLY A 1 400 ? -19.109 8.633 8.297 1 94.94 400 GLY A O 1
ATOM 3118 N N . TRP A 1 401 ? -18.891 9.484 10.375 1 94.12 401 TRP A N 1
ATOM 3119 C CA . TRP A 1 401 ? -17.531 9.961 10.211 1 94.12 401 TRP A CA 1
ATOM 3120 C C . TRP A 1 401 ? -16.578 8.797 9.922 1 94.12 401 TRP A C 1
ATOM 3122 O O . TRP A 1 401 ? -15.617 8.945 9.172 1 94.12 401 TRP A O 1
ATOM 3132 N N . ASN A 1 402 ? -16.828 7.695 10.469 1 95.31 402 ASN A N 1
ATOM 3133 C CA . ASN A 1 402 ? -15.953 6.543 10.289 1 95.31 402 ASN A CA 1
ATOM 3134 C C . ASN A 1 402 ? -15.812 6.172 8.82 1 95.31 402 ASN A C 1
ATOM 3136 O O . ASN A 1 402 ? -14.703 6.004 8.32 1 95.31 402 ASN A O 1
ATOM 3140 N N . LYS A 1 403 ? -16.844 6.113 8.086 1 95 403 LYS A N 1
ATOM 3141 C CA . LYS A 1 403 ? -16.766 5.707 6.684 1 95 403 LYS A CA 1
ATOM 3142 C C . LYS A 1 403 ? -16.266 6.848 5.809 1 95 403 LYS A C 1
ATOM 3144 O O . LYS A 1 403 ? -15.578 6.613 4.812 1 95 403 LYS A O 1
ATOM 3149 N N . ILE A 1 404 ? -16.594 8.086 6.195 1 95.38 404 ILE A N 1
ATOM 3150 C CA . ILE A 1 404 ? -16.078 9.227 5.445 1 95.38 404 ILE A CA 1
ATOM 3151 C C . ILE A 1 404 ? -14.555 9.188 5.43 1 95.38 404 ILE A C 1
ATOM 3153 O O . ILE A 1 404 ? -13.93 9.305 4.371 1 95.38 404 ILE A O 1
ATOM 3157 N N . PHE A 1 405 ? -14.016 9 6.555 1 94.69 405 PHE A N 1
ATOM 3158 C CA . PHE A 1 405 ? -12.555 8.977 6.656 1 94.69 405 PHE A CA 1
ATOM 3159 C C . PHE A 1 405 ? -11.977 7.809 5.859 1 94.69 405 PHE A C 1
ATOM 3161 O O . PHE A 1 405 ? -11.008 7.977 5.125 1 94.69 405 PHE A O 1
ATOM 3168 N N . SER A 1 406 ? -12.602 6.676 6.074 1 95.25 406 SER A N 1
ATOM 3169 C CA . SER A 1 406 ? -12.133 5.5 5.348 1 95.25 406 SER A CA 1
ATOM 3170 C C . SER A 1 406 ? -12.203 5.719 3.84 1 95.25 406 SER A C 1
ATOM 3172 O O . SER A 1 406 ? -11.273 5.359 3.113 1 95.25 406 SER A O 1
ATOM 3174 N N . TYR A 1 407 ? -13.266 6.34 3.389 1 96.31 407 TYR A N 1
ATOM 3175 C CA . TYR A 1 407 ? -13.469 6.605 1.969 1 96.31 407 TYR A CA 1
ATOM 3176 C C . TYR A 1 407 ? -12.422 7.578 1.442 1 96.31 407 TYR A C 1
ATOM 3178 O O . TYR A 1 407 ? -11.789 7.324 0.416 1 96.31 407 TYR A O 1
ATOM 3186 N N . ILE A 1 408 ? -12.18 8.633 2.082 1 96.12 408 ILE A N 1
ATOM 3187 C CA . ILE A 1 408 ? -11.211 9.648 1.676 1 96.12 408 ILE A CA 1
ATOM 3188 C C . ILE A 1 408 ? -9.812 9.047 1.673 1 96.12 408 ILE A C 1
ATOM 3190 O O . ILE A 1 408 ? -9.016 9.312 0.764 1 96.12 408 ILE A O 1
ATOM 3194 N N . LYS A 1 409 ? -9.539 8.297 2.662 1 95.56 409 LYS A N 1
ATOM 3195 C CA . LYS A 1 409 ? -8.242 7.633 2.738 1 95.56 409 LYS A CA 1
ATOM 3196 C C . LYS A 1 409 ? -8 6.75 1.518 1 95.56 409 LYS A C 1
ATOM 3198 O O . LYS A 1 409 ? -6.961 6.855 0.864 1 95.56 409 LYS A O 1
ATOM 3203 N N . HIS A 1 410 ? -8.953 5.934 1.115 1 96 410 HIS A N 1
ATOM 3204 C CA . HIS A 1 410 ? -8.797 4.969 0.033 1 96 410 HIS A CA 1
ATOM 3205 C C . HIS A 1 410 ? -8.805 5.66 -1.326 1 96 410 HIS A C 1
ATOM 3207 O O . HIS A 1 410 ? -8.047 5.281 -2.223 1 96 410 HIS A O 1
ATOM 3213 N N . GLU A 1 411 ? -9.617 6.715 -1.422 1 96.5 411 GLU A N 1
ATOM 3214 C CA . GLU A 1 411 ? -9.828 7.328 -2.729 1 96.5 411 GLU A CA 1
ATOM 3215 C C . GLU A 1 411 ? -8.758 8.375 -3.027 1 96.5 411 GLU A C 1
ATOM 3217 O O . GLU A 1 411 ? -8.508 8.703 -4.191 1 96.5 411 GLU A O 1
ATOM 3222 N N . PHE A 1 412 ? -8.125 8.891 -1.942 1 96 412 PHE A N 1
ATOM 3223 C CA . PHE A 1 412 ? -7.234 10.016 -2.211 1 96 412 PHE A CA 1
ATOM 3224 C C . PHE A 1 412 ? -5.867 9.781 -1.582 1 96 412 PHE A C 1
ATOM 3226 O O . PHE A 1 412 ? -4.836 10.016 -2.219 1 96 412 PHE A O 1
ATOM 3233 N N . PHE A 1 413 ? -5.836 9.281 -0.41 1 94.75 413 PHE A N 1
ATOM 3234 C CA . PHE A 1 413 ? -4.574 9.266 0.325 1 94.75 413 PHE A CA 1
ATOM 3235 C C . PHE A 1 413 ? -3.783 8 0.008 1 94.75 413 PHE A C 1
ATOM 3237 O O . PHE A 1 413 ? -2.551 8 0.069 1 94.75 413 PHE A O 1
ATOM 3244 N N . THR A 1 414 ? -4.457 6.914 -0.275 1 94.62 414 THR A N 1
ATOM 3245 C CA . THR A 1 414 ? -3.75 5.656 -0.499 1 94.62 414 THR A CA 1
ATOM 3246 C C . THR A 1 414 ? -4.102 5.074 -1.865 1 94.62 414 THR A C 1
ATOM 3248 O O . THR A 1 414 ? -3.9 3.883 -2.107 1 94.62 414 THR A O 1
ATOM 3251 N N . ILE A 1 415 ? -4.672 5.883 -2.734 1 96.5 415 ILE A N 1
ATOM 3252 C CA . ILE A 1 415 ? -5.062 5.422 -4.062 1 96.5 415 ILE A CA 1
ATOM 3253 C C . ILE A 1 415 ? -3.84 4.887 -4.805 1 96.5 415 ILE A C 1
ATOM 3255 O O . ILE A 1 415 ? -2.746 5.445 -4.695 1 96.5 415 ILE A O 1
ATOM 3259 N N . ARG A 1 416 ? -3.996 3.828 -5.535 1 96.56 416 ARG A N 1
ATOM 3260 C CA . ARG A 1 416 ? -2.877 3.182 -6.211 1 96.56 416 ARG A CA 1
ATOM 3261 C C . ARG A 1 416 ? -2.629 3.809 -7.578 1 96.56 416 ARG A C 1
ATOM 3263 O O . ARG A 1 416 ? -3.574 4.145 -8.297 1 96.56 416 ARG A O 1
ATOM 3270 N N . ASN A 1 417 ? -1.37 4.078 -7.934 1 96.25 417 ASN A N 1
ATOM 3271 C CA . ASN A 1 417 ? -0.909 4.488 -9.258 1 96.25 417 ASN A CA 1
ATOM 3272 C C . ASN A 1 417 ? -1.44 5.867 -9.633 1 96.25 417 ASN A C 1
ATOM 3274 O O . ASN A 1 417 ? -1.715 6.133 -10.805 1 96.25 417 ASN A O 1
ATOM 3278 N N . CYS A 1 418 ? -1.774 6.641 -8.664 1 95.69 418 CYS A N 1
ATOM 3279 C CA . CYS A 1 418 ? -2.18 8.023 -8.859 1 95.69 418 CYS A CA 1
ATOM 3280 C C . CYS A 1 418 ? -3.451 8.109 -9.695 1 95.69 418 CYS A C 1
ATOM 3282 O O . CYS A 1 418 ? -3.617 9.039 -10.492 1 95.69 418 CYS A O 1
ATOM 3284 N N . ARG A 1 419 ? -4.348 7.078 -9.617 1 96.75 419 ARG A N 1
ATOM 3285 C CA . ARG A 1 419 ? -5.559 7.035 -10.438 1 96.75 419 ARG A CA 1
ATOM 3286 C C . ARG A 1 419 ? -6.711 7.746 -9.734 1 96.75 419 ARG A C 1
ATOM 3288 O O . ARG A 1 419 ? -7.668 7.105 -9.297 1 96.75 419 ARG A O 1
ATOM 3295 N N . SER A 1 420 ? -6.586 9.023 -9.664 1 96.81 420 SER A N 1
ATOM 3296 C CA . SER A 1 420 ? -7.578 9.953 -9.125 1 96.81 420 SER A CA 1
ATOM 3297 C C . SER A 1 420 ? -7.688 11.211 -9.977 1 96.81 420 SER A C 1
ATOM 3299 O O . SER A 1 420 ? -6.785 11.508 -10.766 1 96.81 420 SER A O 1
ATOM 3301 N N . PHE A 1 421 ? -8.773 11.906 -9.844 1 96.12 421 PHE A N 1
ATOM 3302 C CA . PHE A 1 421 ? -8.953 13.109 -10.641 1 96.12 421 PHE A CA 1
ATOM 3303 C C . PHE A 1 421 ? -8.016 14.219 -10.172 1 96.12 421 PHE A C 1
ATOM 3305 O O . PHE A 1 421 ? -7.805 15.195 -10.891 1 96.12 421 PHE A O 1
ATOM 3312 N N . VAL A 1 422 ? -7.355 14 -8.992 1 95.88 422 VAL A N 1
ATOM 3313 C CA . VAL A 1 422 ? -6.371 14.969 -8.508 1 95.88 422 VAL A CA 1
ATOM 3314 C C . VAL A 1 422 ? -4.965 14.391 -8.656 1 95.88 422 VAL A C 1
ATOM 3316 O O . VAL A 1 422 ? -4.008 14.922 -8.086 1 95.88 422 VAL A O 1
ATOM 3319 N N . GLY A 1 423 ? -4.898 13.344 -9.375 1 95.12 423 GLY A N 1
ATOM 3320 C CA . GLY A 1 423 ? -3.605 12.719 -9.586 1 95.12 423 GLY A CA 1
ATOM 3321 C C . GLY A 1 423 ? -3.008 12.148 -8.312 1 95.12 423 GLY A C 1
ATOM 3322 O O . GLY A 1 423 ? -3.727 11.594 -7.477 1 95.12 423 GLY A O 1
ATOM 3323 N N . GLY A 1 424 ? -1.731 12.188 -8.219 1 95.19 424 GLY A N 1
ATOM 3324 C CA . GLY A 1 424 ? -1.029 11.664 -7.055 1 95.19 424 GLY A CA 1
ATOM 3325 C C . GLY A 1 424 ? -0.721 12.727 -6.016 1 95.19 424 GLY A C 1
ATOM 3326 O O . GLY A 1 424 ? 0.03 12.477 -5.07 1 95.19 424 GLY A O 1
ATOM 3327 N N . HIS A 1 425 ? -1.298 13.859 -6.055 1 95.62 425 HIS A N 1
ATOM 3328 C CA . HIS A 1 425 ? -0.914 15 -5.223 1 95.62 425 HIS A CA 1
ATOM 3329 C C . HIS A 1 425 ? -1.305 14.773 -3.766 1 95.62 425 HIS A C 1
ATOM 3331 O O . HIS A 1 425 ? -0.685 15.328 -2.859 1 95.62 425 HIS A O 1
ATOM 3337 N N . PHE A 1 426 ? -2.289 13.898 -3.564 1 95.44 426 PHE A N 1
ATOM 3338 C CA . PHE A 1 426 ? -2.682 13.641 -2.184 1 95.44 426 PHE A CA 1
ATOM 3339 C C . PHE A 1 426 ? -2.303 12.227 -1.765 1 95.44 426 PHE A C 1
ATOM 3341 O O . PHE A 1 426 ? -2.395 11.875 -0.587 1 95.44 426 PHE A O 1
ATOM 3348 N N . SER A 1 427 ? -1.887 11.406 -2.734 1 95.62 427 SER A N 1
ATOM 3349 C CA . SER A 1 427 ? -1.55 10.023 -2.406 1 95.62 427 SER A CA 1
ATOM 3350 C C . SER A 1 427 ? -0.042 9.844 -2.266 1 95.62 427 SER A C 1
ATOM 3352 O O . SER A 1 427 ? 0.42 8.828 -1.744 1 95.62 427 SER A O 1
ATOM 3354 N N . ASN A 1 428 ? 0.701 10.875 -2.748 1 94.94 428 ASN A N 1
ATOM 3355 C CA . ASN A 1 428 ? 2.143 10.797 -2.541 1 94.94 428 ASN A CA 1
ATOM 3356 C C . ASN A 1 428 ? 2.504 10.906 -1.062 1 94.94 428 ASN A C 1
ATOM 3358 O O . ASN A 1 428 ? 1.9 11.688 -0.328 1 94.94 428 ASN A O 1
ATOM 3362 N N . ARG A 1 429 ? 3.496 10.141 -0.646 1 93.25 429 ARG A N 1
ATOM 3363 C CA . ARG A 1 429 ? 3.867 10.102 0.764 1 93.25 429 ARG A CA 1
ATOM 3364 C C . ARG A 1 429 ? 5.383 10.164 0.933 1 93.25 429 ARG A C 1
ATOM 3366 O O . ARG A 1 429 ? 6.129 9.703 0.068 1 93.25 429 ARG A O 1
ATOM 3373 N N . THR A 1 430 ? 5.766 10.711 2.01 1 93.81 430 THR A N 1
ATOM 3374 C CA . THR A 1 430 ? 7.164 10.836 2.402 1 93.81 430 THR A CA 1
ATOM 3375 C C . THR A 1 430 ? 7.461 9.977 3.629 1 93.81 430 THR A C 1
ATOM 3377 O O . THR A 1 430 ? 6.637 9.883 4.539 1 93.81 430 THR A O 1
ATOM 3380 N N . PRO A 1 431 ? 8.641 9.273 3.637 1 94.19 431 PRO A N 1
ATOM 3381 C CA . PRO A 1 431 ? 8.984 8.523 4.844 1 94.19 431 PRO A CA 1
ATOM 3382 C C . PRO A 1 431 ? 9 9.398 6.098 1 94.19 431 PRO A C 1
ATOM 3384 O O . PRO A 1 431 ? 9.672 10.43 6.129 1 94.19 431 PRO A O 1
ATOM 3387 N N . SER A 1 432 ? 8.344 8.977 7.105 1 96.12 432 SER A N 1
ATOM 3388 C CA . SER A 1 432 ? 8.18 9.773 8.312 1 96.12 432 SER A CA 1
ATOM 3389 C C . SER A 1 432 ? 9.508 9.938 9.055 1 96.12 432 SER A C 1
ATOM 3391 O O . SER A 1 432 ? 9.672 10.875 9.836 1 96.12 432 SER A O 1
ATOM 3393 N N . PHE A 1 433 ? 10.406 8.977 8.883 1 96.25 433 PHE A N 1
ATOM 3394 C CA . PHE A 1 433 ? 11.656 9.055 9.633 1 96.25 433 PHE A CA 1
ATOM 3395 C C . PHE A 1 433 ? 12.453 10.289 9.227 1 96.25 433 PHE A C 1
ATOM 3397 O O . PHE A 1 433 ? 13.289 10.773 9.984 1 96.25 433 PHE A O 1
ATOM 3404 N N . LEU A 1 434 ? 12.203 10.859 8.055 1 97.06 434 LEU A N 1
ATOM 3405 C CA . LEU A 1 434 ? 12.867 12.078 7.605 1 97.06 434 LEU A CA 1
ATOM 3406 C C . LEU A 1 434 ? 12.383 13.289 8.398 1 97.06 434 LEU A C 1
ATOM 3408 O O . LEU A 1 434 ? 13.023 14.336 8.391 1 97.06 434 LEU A O 1
ATOM 3412 N N . LEU A 1 435 ? 11.227 13.164 9.07 1 97.88 435 LEU A N 1
ATOM 3413 C CA . LEU A 1 435 ? 10.625 14.281 9.781 1 97.88 435 LEU A CA 1
ATOM 3414 C C . LEU A 1 435 ? 11.031 14.281 11.25 1 97.88 435 LEU A C 1
ATOM 3416 O O . LEU A 1 435 ? 10.734 15.227 11.984 1 97.88 435 LEU A O 1
ATOM 3420 N N . VAL A 1 436 ? 11.75 13.242 11.711 1 98.19 436 VAL A N 1
ATOM 3421 C CA . VAL A 1 436 ? 12.047 13.062 13.125 1 98.19 436 VAL A CA 1
ATOM 3422 C C . VAL A 1 436 ? 12.883 14.234 13.633 1 98.19 436 VAL A C 1
ATOM 3424 O O . VAL A 1 436 ? 12.562 14.836 14.656 1 98.19 436 VAL A O 1
ATOM 3427 N N . ALA A 1 437 ? 13.906 14.562 12.867 1 98.19 437 ALA A N 1
ATOM 3428 C CA . ALA A 1 437 ? 14.789 15.641 13.297 1 98.19 437 ALA A CA 1
ATOM 3429 C C . ALA A 1 437 ? 14.039 16.969 13.344 1 98.19 437 ALA A C 1
ATOM 3431 O O . ALA A 1 437 ? 14.258 17.781 14.258 1 98.19 437 ALA A O 1
ATOM 3432 N N . LEU A 1 438 ? 13.211 17.188 12.383 1 98.44 438 LEU A N 1
ATOM 3433 C CA . LEU A 1 438 ? 12.414 18.406 12.344 1 98.44 438 LEU A CA 1
ATOM 3434 C C . LEU A 1 438 ? 11.453 18.469 13.523 1 98.44 438 LEU A C 1
ATOM 3436 O O . LEU A 1 438 ? 11.297 19.516 14.156 1 98.44 438 LEU A O 1
ATOM 3440 N N . ARG A 1 439 ? 10.758 17.359 13.789 1 98.5 439 ARG A N 1
ATOM 3441 C CA . ARG A 1 439 ? 9.828 17.297 14.914 1 98.5 439 ARG A CA 1
ATOM 3442 C C . ARG A 1 439 ? 10.539 17.578 16.234 1 98.5 439 ARG A C 1
ATOM 3444 O O . ARG A 1 439 ? 10.062 18.391 17.031 1 98.5 439 ARG A O 1
ATOM 3451 N N . VAL A 1 440 ? 11.688 16.969 16.438 1 98.62 440 VAL A N 1
ATOM 3452 C CA . VAL A 1 440 ? 12.445 17.125 17.672 1 98.62 440 VAL A CA 1
ATOM 3453 C C . VAL A 1 440 ? 12.93 18.562 17.797 1 98.62 440 VAL A C 1
ATOM 3455 O O . VAL A 1 440 ? 12.859 19.156 18.875 1 98.62 440 VAL A O 1
ATOM 3458 N N . TRP A 1 441 ? 13.367 19.109 16.688 1 98.31 441 TRP A N 1
ATOM 3459 C CA . TRP A 1 441 ? 13.867 20.484 16.719 1 98.31 441 TRP A CA 1
ATOM 3460 C C . TRP A 1 441 ? 12.734 21.469 17.031 1 98.31 441 TRP A C 1
ATOM 3462 O O . TRP A 1 441 ? 12.898 22.359 17.859 1 98.31 441 TRP A O 1
ATOM 3472 N N . LEU A 1 442 ? 11.609 21.312 16.359 1 98.38 442 LEU A N 1
ATOM 3473 C CA . LEU A 1 442 ? 10.453 22.156 16.641 1 98.38 442 LEU A CA 1
ATOM 3474 C C . LEU A 1 442 ? 10.094 22.078 18.125 1 98.38 442 LEU A C 1
ATOM 3476 O O . LEU A 1 442 ? 9.82 23.109 18.766 1 98.38 442 LEU A O 1
ATOM 3480 N N . GLY A 1 443 ? 10.125 20.859 18.656 1 98.56 443 GLY A N 1
ATOM 3481 C CA . GLY A 1 443 ? 9.859 20.688 20.078 1 98.56 443 GLY A CA 1
ATOM 3482 C C . GLY A 1 443 ? 10.891 21.359 20.953 1 98.56 443 GLY A C 1
ATOM 3483 O O . GLY A 1 443 ? 10.547 21.984 21.953 1 98.56 443 GLY A O 1
ATOM 3484 N N . ALA A 1 444 ? 12.133 21.25 20.594 1 98.19 444 ALA A N 1
ATOM 3485 C CA . ALA A 1 444 ? 13.211 21.844 21.375 1 98.19 444 ALA A CA 1
ATOM 3486 C C . ALA A 1 444 ? 13.07 23.375 21.422 1 98.19 444 ALA A C 1
ATOM 3488 O O . ALA A 1 444 ? 13.32 23.984 22.453 1 98.19 444 ALA A O 1
ATOM 3489 N N . VAL A 1 445 ? 12.688 23.922 20.344 1 97.38 445 VAL A N 1
ATOM 3490 C CA . VAL A 1 445 ? 12.531 25.375 20.281 1 97.38 445 VAL A CA 1
ATOM 3491 C C . VAL A 1 445 ? 11.375 25.797 21.172 1 97.38 445 VAL A C 1
ATOM 3493 O O . VAL A 1 445 ? 11.484 26.781 21.938 1 97.38 445 VAL A O 1
ATOM 3496 N N . TRP A 1 446 ? 10.25 25.062 21.109 1 97.69 446 TRP A N 1
ATOM 3497 C CA . TRP A 1 446 ? 9.133 25.375 21.984 1 97.69 446 TRP A CA 1
ATOM 3498 C C . TRP A 1 446 ? 9.547 25.25 23.453 1 97.69 446 TRP A C 1
ATOM 3500 O O . TRP A 1 446 ? 9.195 26.109 24.266 1 97.69 446 TRP A O 1
ATOM 3510 N N . LEU A 1 447 ? 10.242 24.188 23.781 1 97.56 447 LEU A N 1
ATOM 3511 C CA . LEU A 1 447 ? 10.695 23.969 25.141 1 97.56 447 LEU A CA 1
ATOM 3512 C C . LEU A 1 447 ? 11.609 25.094 25.594 1 97.56 447 LEU A C 1
ATOM 3514 O O . LEU A 1 447 ? 11.469 25.609 26.719 1 97.56 447 LEU A O 1
ATOM 3518 N N . PHE A 1 448 ? 12.539 25.469 24.766 1 96.06 448 PHE A N 1
ATOM 3519 C CA . PHE A 1 448 ? 13.469 26.547 25.062 1 96.06 448 PHE A CA 1
ATOM 3520 C C . PHE A 1 448 ? 12.727 27.844 25.328 1 96.06 448 PHE A C 1
ATOM 3522 O O . PHE A 1 448 ? 13.008 28.547 26.312 1 96.06 448 PHE A O 1
ATOM 3529 N N . GLU A 1 449 ? 11.789 28.188 24.469 1 93.69 449 GLU A N 1
ATOM 3530 C CA . GLU A 1 449 ? 11.016 29.422 24.625 1 93.69 449 GLU A CA 1
ATOM 3531 C C . GLU A 1 449 ? 10.258 29.422 25.953 1 93.69 449 GLU A C 1
ATOM 3533 O O . GLU A 1 449 ? 10.203 30.438 26.656 1 93.69 449 GLU A O 1
ATOM 3538 N N . GLY A 1 450 ? 9.656 28.297 26.281 1 94.69 450 GLY A N 1
ATOM 3539 C CA . GLY A 1 450 ? 8.961 28.188 27.547 1 94.69 450 GLY A CA 1
ATOM 3540 C C . GLY A 1 450 ? 9.875 28.391 28.75 1 94.69 450 GLY A C 1
ATOM 3541 O O . GLY A 1 450 ? 9.555 29.141 29.672 1 94.69 450 GLY A O 1
ATOM 3542 N N . ILE A 1 451 ? 11 27.75 28.734 1 95 451 ILE A N 1
ATOM 3543 C CA . ILE A 1 451 ? 11.945 27.812 29.828 1 95 451 ILE A CA 1
ATOM 3544 C C . ILE A 1 451 ? 12.469 29.25 29.969 1 95 451 ILE A C 1
ATOM 3546 O O . ILE A 1 451 ? 12.57 29.766 31.078 1 95 451 ILE A O 1
ATOM 3550 N N . MET A 1 452 ? 12.82 29.906 28.875 1 92.12 452 MET A N 1
ATOM 3551 C CA . MET A 1 452 ? 13.375 31.266 28.922 1 92.12 452 MET A CA 1
ATOM 3552 C C . MET A 1 452 ? 12.336 32.25 29.438 1 92.12 452 MET A C 1
ATOM 3554 O O . MET A 1 452 ? 12.688 33.219 30.109 1 92.12 452 MET A O 1
ATOM 3558 N N . LYS A 1 453 ? 11.078 32.031 29.172 1 92.12 453 LYS A N 1
ATOM 3559 C CA . LYS A 1 453 ? 10.031 32.875 29.719 1 92.12 453 LYS A CA 1
ATOM 3560 C C . LYS A 1 453 ? 9.914 32.719 31.234 1 92.12 453 LYS A C 1
ATOM 3562 O O . LYS A 1 453 ? 9.625 33.656 31.953 1 92.12 453 LYS A O 1
ATOM 3567 N N . ILE A 1 454 ? 10.141 31.469 31.656 1 93.19 454 ILE A N 1
ATOM 3568 C CA . ILE A 1 454 ? 10.156 31.25 33.094 1 93.19 454 ILE A CA 1
ATOM 3569 C C . ILE A 1 454 ? 11.305 32.031 33.719 1 93.19 454 ILE A C 1
ATOM 3571 O O . ILE A 1 454 ? 11.117 32.719 34.75 1 93.19 454 ILE A O 1
ATOM 3575 N N . VAL A 1 455 ? 12.43 32 33.094 1 90.94 455 VAL A N 1
ATOM 3576 C CA . VAL A 1 455 ? 13.609 32.719 33.562 1 90.94 455 VAL A CA 1
ATOM 3577 C C . VAL A 1 455 ? 13.359 34.219 33.5 1 90.94 455 VAL A C 1
ATOM 3579 O O . VAL A 1 455 ? 13.836 34.969 34.375 1 90.94 455 VAL A O 1
ATOM 3582 N N . GLY A 1 456 ? 12.578 34.625 32.531 1 87.88 456 GLY A N 1
ATOM 3583 C CA . GLY A 1 456 ? 12.266 36.031 32.375 1 87.88 456 GLY A CA 1
ATOM 3584 C C . GLY A 1 456 ? 11.219 36.531 33.344 1 87.88 456 GLY A C 1
ATOM 3585 O O . GLY A 1 456 ? 10.844 37.688 33.312 1 87.88 456 GLY A O 1
ATOM 3586 N N . GLY A 1 457 ? 10.617 35.688 34.219 1 90.38 457 GLY A N 1
ATOM 3587 C CA . GLY A 1 457 ? 9.75 36.125 35.312 1 90.38 457 GLY A CA 1
ATOM 3588 C C . GLY A 1 457 ? 8.281 36.031 34.969 1 90.38 457 GLY A C 1
ATOM 3589 O O . GLY A 1 457 ? 7.445 36.656 35.625 1 90.38 457 GLY A O 1
ATOM 3590 N N . TRP A 1 458 ? 7.891 35.281 33.969 1 92.19 458 TRP A N 1
ATOM 3591 C CA . TRP A 1 458 ? 6.504 35.219 33.5 1 92.19 458 TRP A CA 1
ATOM 3592 C C . TRP A 1 458 ? 5.633 34.5 34.531 1 92.19 458 TRP A C 1
ATOM 3594 O O . TRP A 1 458 ? 4.406 34.594 34.5 1 92.19 458 TRP A O 1
ATOM 3604 N N . PHE A 1 459 ? 6.23 33.844 35.531 1 93.44 459 PHE A N 1
ATOM 3605 C CA . PHE A 1 459 ? 5.465 33.188 36.594 1 93.44 459 PHE A CA 1
ATOM 3606 C C . PHE A 1 459 ? 5.328 34.094 37.781 1 93.44 459 PHE A C 1
ATOM 3608 O O . PHE A 1 459 ? 4.547 33.812 38.688 1 93.44 459 PHE A O 1
ATOM 3615 N N . ASN A 1 460 ? 6.02 35.281 37.781 1 92.62 460 ASN A N 1
ATOM 3616 C CA . ASN A 1 460 ? 6.133 36.094 39 1 92.62 460 ASN A CA 1
ATOM 3617 C C . ASN A 1 460 ? 5.324 37.375 38.906 1 92.62 460 ASN A C 1
ATOM 3619 O O . ASN A 1 460 ? 4.688 37.781 39.875 1 92.62 460 ASN A O 1
ATOM 3623 N N . LYS A 1 461 ? 5.414 38.062 37.781 1 91.06 461 LYS A N 1
ATOM 3624 C CA . LYS A 1 461 ? 4.734 39.344 37.625 1 91.06 461 LYS A CA 1
ATOM 3625 C C . LYS A 1 461 ? 4.039 39.406 36.25 1 91.06 461 LYS A C 1
ATOM 3627 O O . LYS A 1 461 ? 4.457 38.75 35.312 1 91.06 461 LYS A O 1
ATOM 3632 N N . PRO A 1 462 ? 2.934 40.156 36.219 1 90.31 462 PRO A N 1
ATOM 3633 C CA . PRO A 1 462 ? 2.268 40.312 34.938 1 90.31 462 PRO A CA 1
ATOM 3634 C C . PRO A 1 462 ? 3.158 41.031 33.906 1 90.31 462 PRO A C 1
ATOM 3636 O O . PRO A 1 462 ? 3.732 42.062 34.188 1 90.31 462 PRO A O 1
ATOM 3639 N N . GLN A 1 463 ? 3.309 40.438 32.75 1 86.88 463 GLN A N 1
ATOM 3640 C CA . GLN A 1 463 ? 4.219 40.938 31.734 1 86.88 463 GLN A CA 1
ATOM 3641 C C . GLN A 1 463 ? 3.473 41.25 30.438 1 86.88 463 GLN A C 1
ATOM 3643 O O . GLN A 1 463 ? 4.016 41.906 29.547 1 86.88 463 GLN A O 1
ATOM 3648 N N . LEU A 1 464 ? 2.197 40.938 30.312 1 89.19 464 LEU A N 1
ATOM 3649 C CA . LEU A 1 464 ? 1.506 40.969 29.031 1 89.19 464 LEU A CA 1
ATOM 3650 C C . LEU A 1 464 ? 1.213 42.375 28.594 1 89.19 464 LEU A C 1
ATOM 3652 O O . LEU A 1 464 ? 1.201 42.688 27.406 1 89.19 464 LEU A O 1
ATOM 3656 N N . LYS A 1 465 ? 0.918 43.219 29.562 1 85.62 465 LYS A N 1
ATOM 3657 C CA . LYS A 1 465 ? 0.673 44.625 29.219 1 85.62 465 LYS A CA 1
ATOM 3658 C C . LYS A 1 465 ? 1.881 45.219 28.531 1 85.62 465 LYS A C 1
ATOM 3660 O O . LYS A 1 465 ? 1.736 45.906 27.5 1 85.62 465 LYS A O 1
ATOM 3665 N N . GLY A 1 466 ? 2.992 45 29.094 1 79.88 466 GLY A N 1
ATOM 3666 C CA . GLY A 1 466 ? 4.215 45.469 28.469 1 79.88 466 GLY A CA 1
ATOM 3667 C C . GLY A 1 466 ? 4.527 44.781 27.156 1 79.88 466 GLY A C 1
ATOM 3668 O O . GLY A 1 466 ? 5.008 45.406 26.219 1 79.88 466 GLY A O 1
ATOM 3669 N N . PHE A 1 467 ? 4.195 43.594 27.203 1 84.5 467 PHE A N 1
ATOM 3670 C CA . PHE A 1 467 ? 4.484 42.75 26.047 1 84.5 467 PHE A CA 1
ATOM 3671 C C . PHE A 1 467 ? 3.654 43.188 24.844 1 84.5 467 PHE A C 1
ATOM 3673 O O . PHE A 1 467 ? 4.195 43.438 23.766 1 84.5 467 PHE A O 1
ATOM 3680 N N . PHE A 1 468 ? 2.424 43.312 24.969 1 86.62 468 PHE A N 1
ATOM 3681 C CA . PHE A 1 468 ? 1.535 43.75 23.891 1 86.62 468 PHE A CA 1
ATOM 3682 C C . PHE A 1 468 ? 1.731 45.219 23.562 1 86.62 468 PHE A C 1
ATOM 3684 O O . PHE A 1 468 ? 1.714 45.594 22.391 1 86.62 468 PHE A O 1
ATOM 3691 N N . GLY A 1 469 ? 1.865 46 24.578 1 80.19 469 GLY A N 1
ATOM 3692 C CA . GLY A 1 469 ? 2.098 47.438 24.375 1 80.19 469 GLY A CA 1
ATOM 3693 C C . GLY A 1 469 ? 3.377 47.719 23.625 1 80.19 469 GLY A C 1
ATOM 3694 O O . GLY A 1 469 ? 3.404 48.594 22.766 1 80.19 469 GLY A O 1
ATOM 3695 N N . GLY A 1 470 ? 4.348 47 24 1 78.12 470 GLY A N 1
ATOM 3696 C CA . GLY A 1 470 ? 5.609 47.156 23.281 1 78.12 470 GLY A CA 1
ATOM 3697 C C . GLY A 1 470 ? 5.512 46.812 21.812 1 78.12 470 GLY A C 1
ATOM 3698 O O . GLY A 1 470 ? 6.047 47.5 20.969 1 78.12 470 GLY A O 1
ATOM 3699 N N . ALA A 1 471 ? 4.875 45.719 21.531 1 84.75 471 ALA A N 1
ATOM 3700 C CA . ALA A 1 471 ? 4.691 45.312 20.141 1 84.75 471 ALA A CA 1
ATOM 3701 C C . ALA A 1 471 ? 3.887 46.344 19.359 1 84.75 471 ALA A C 1
ATOM 3703 O O . ALA A 1 471 ? 4.273 46.75 18.266 1 84.75 471 ALA A O 1
ATOM 3704 N N . ASN A 1 472 ? 2.84 46.781 19.953 1 84.12 472 ASN A N 1
ATOM 3705 C CA . ASN A 1 472 ? 2.01 47.781 19.297 1 84.12 472 ASN A CA 1
ATOM 3706 C C . ASN A 1 472 ? 2.783 49.062 19.062 1 84.12 472 ASN A C 1
ATOM 3708 O O . ASN A 1 472 ? 2.652 49.688 18 1 84.12 472 ASN A O 1
ATOM 3712 N N . GLY A 1 473 ? 3.51 49.469 20.078 1 81.38 473 GLY A N 1
ATOM 3713 C CA . GLY A 1 473 ? 4.328 50.656 19.938 1 81.38 473 GLY A CA 1
ATOM 3714 C C . GLY A 1 473 ? 5.34 50.562 18.812 1 81.38 473 GLY A C 1
ATOM 3715 O O . GLY A 1 473 ? 5.559 51.531 18.078 1 81.38 473 GLY A O 1
ATOM 3716 N N . TRP A 1 474 ? 5.898 49.406 18.672 1 82.62 474 TRP A N 1
ATOM 3717 C CA . TRP A 1 474 ? 6.879 49.188 17.609 1 82.62 474 TRP A CA 1
ATOM 3718 C C . TRP A 1 474 ? 6.23 49.281 16.234 1 82.62 474 TRP A C 1
ATOM 3720 O O . TRP A 1 474 ? 6.742 50 15.359 1 82.62 474 TRP A O 1
ATOM 3730 N N . TYR A 1 475 ? 5.137 48.625 16 1 87.19 475 TYR A N 1
ATOM 3731 C CA . TYR A 1 475 ? 4.438 48.688 14.719 1 87.19 475 TYR A CA 1
ATOM 3732 C C . TYR A 1 475 ? 3.996 50.125 14.414 1 87.19 475 TYR A C 1
ATOM 3734 O O . TYR A 1 475 ? 4.133 50.594 13.273 1 87.19 475 TYR A O 1
ATOM 3742 N N . ASP A 1 476 ? 3.514 50.844 15.43 1 84.75 476 ASP A N 1
ATOM 3743 C CA . ASP A 1 476 ? 3.043 52.219 15.25 1 84.75 476 ASP A CA 1
ATOM 3744 C C . ASP A 1 476 ? 4.191 53.125 14.844 1 84.75 476 ASP A C 1
ATOM 3746 O O . ASP A 1 476 ? 4.004 54.031 14.039 1 84.75 476 ASP A O 1
ATOM 3750 N N . SER A 1 477 ? 5.293 52.875 15.445 1 83 477 SER A N 1
ATOM 3751 C CA . SER A 1 477 ? 6.453 53.688 15.125 1 83 477 SER A CA 1
ATOM 3752 C C . SER A 1 477 ? 6.836 53.562 13.656 1 83 477 SER A C 1
ATOM 3754 O O . SER A 1 477 ? 7.34 54.5 13.055 1 83 477 SER A O 1
ATOM 3756 N N . ILE A 1 478 ? 6.684 52.375 13.055 1 86.5 478 ILE A N 1
ATOM 3757 C CA . ILE A 1 478 ? 7.031 52.125 11.656 1 86.5 478 ILE A CA 1
ATOM 3758 C C . ILE A 1 478 ? 5.906 52.594 10.75 1 86.5 478 ILE A C 1
ATOM 3760 O O . ILE A 1 478 ? 6.16 53.188 9.695 1 86.5 478 ILE A O 1
ATOM 3764 N N . LEU A 1 479 ? 4.727 52.406 11.086 1 87.44 479 LEU A N 1
ATOM 3765 C CA . LEU A 1 479 ? 3.576 52.75 10.258 1 87.44 479 LEU A CA 1
ATOM 3766 C C . LEU A 1 479 ? 3.367 54.281 10.219 1 87.44 479 LEU A C 1
ATOM 3768 O O . LEU A 1 479 ? 2.932 54.812 9.195 1 87.44 479 LEU A O 1
ATOM 3772 N N . LYS A 1 480 ? 3.508 55.156 11.266 1 79.88 480 LYS A N 1
ATOM 3773 C CA . LYS A 1 480 ? 3.27 56.594 11.305 1 79.88 480 LYS A CA 1
ATOM 3774 C C . LYS A 1 480 ? 4.504 57.375 10.859 1 79.88 480 LYS A C 1
ATOM 3776 O O . LYS A 1 480 ? 4.402 58.531 10.445 1 79.88 480 LYS A O 1
ATOM 3781 N N . GLY A 1 481 ? 5.574 56.875 10.273 1 61.5 481 GLY A N 1
ATOM 3782 C CA . GLY A 1 481 ? 6.77 57.594 9.844 1 61.5 481 GLY A CA 1
ATOM 3783 C C . GLY A 1 481 ? 7.406 58.406 10.953 1 61.5 481 GLY A C 1
ATOM 3784 O O . GLY A 1 481 ? 6.801 58.625 12.008 1 61.5 481 GLY A O 1
ATOM 3785 N N . ALA A 1 482 ? 8.859 58.625 10.914 1 44.69 482 ALA A N 1
ATOM 3786 C CA . ALA A 1 482 ? 9.539 59.594 11.797 1 44.69 482 ALA A CA 1
ATOM 3787 C C . ALA A 1 482 ? 8.812 60.938 11.812 1 44.69 482 ALA A C 1
ATOM 3789 O O . ALA A 1 482 ? 8.938 61.719 10.875 1 44.69 482 ALA A O 1
ATOM 3790 N N . THR A 1 483 ? 7.59 61.062 11.945 1 37.44 483 THR A N 1
ATOM 3791 C CA . THR A 1 483 ? 7.277 62.5 12.07 1 37.44 483 THR A CA 1
ATOM 3792 C C . THR A 1 483 ? 8.359 63.219 12.867 1 37.44 483 THR A C 1
ATOM 3794 O O . THR A 1 483 ? 9.078 62.594 13.648 1 37.44 483 THR A O 1
ATOM 3797 N N . ASP A 1 484 ? 8.258 64.812 12.844 1 32.72 484 ASP A N 1
ATOM 3798 C CA . ASP A 1 484 ? 9.148 65.812 13.383 1 32.72 484 ASP A CA 1
ATOM 3799 C C . ASP A 1 484 ? 9.734 65.375 14.727 1 32.72 484 ASP A C 1
ATOM 3801 O O . ASP A 1 484 ? 9.211 64.5 15.383 1 32.72 484 ASP A O 1
ATOM 3805 N N . GLY A 1 485 ? 10.492 66.438 15.469 1 31.55 485 GLY A N 1
ATOM 3806 C CA . GLY A 1 485 ? 11.383 66.812 16.562 1 31.55 485 GLY A CA 1
ATOM 3807 C C . GLY A 1 485 ? 10.93 66.25 17.906 1 31.55 485 GLY A C 1
ATOM 3808 O O . GLY A 1 485 ? 11.453 66.625 18.953 1 31.55 485 GLY A O 1
ATOM 3809 N N . THR A 1 486 ? 9.68 66.188 18.234 1 30.23 486 THR A N 1
ATOM 3810 C CA . THR A 1 486 ? 9.508 66.125 19.688 1 30.23 486 THR A CA 1
ATOM 3811 C C . THR A 1 486 ? 10.172 64.875 20.266 1 30.23 486 THR A C 1
ATOM 3813 O O . THR A 1 486 ? 10.172 63.812 19.641 1 30.23 486 THR A O 1
ATOM 3816 N N . SER A 1 487 ? 10.922 65.062 21.5 1 29.06 487 SER A N 1
ATOM 3817 C CA . SER A 1 487 ? 12.023 64.562 22.297 1 29.06 487 SER A CA 1
ATOM 3818 C C . SER A 1 487 ? 11.891 63.031 22.453 1 29.06 487 SER A C 1
ATOM 3820 O O . SER A 1 487 ? 12.82 62.281 22.141 1 29.06 487 SER A O 1
ATOM 3822 N N . SER A 1 488 ? 11.742 62.562 23.828 1 31.72 488 SER A N 1
ATOM 3823 C CA . SER A 1 488 ? 12.414 61.781 24.875 1 31.72 488 SER A CA 1
ATOM 3824 C C . SER A 1 488 ? 11.961 60.312 24.859 1 31.72 488 SER A C 1
ATOM 3826 O O . SER A 1 488 ? 12.578 59.469 25.5 1 31.72 488 SER A O 1
ATOM 3828 N N . ALA A 1 489 ? 10.711 60.031 24.75 1 30.58 489 ALA A N 1
ATOM 3829 C CA . ALA A 1 489 ? 10.227 58.781 25.328 1 30.58 489 ALA A CA 1
ATOM 3830 C C . ALA A 1 489 ? 10.516 57.594 24.406 1 30.58 489 ALA A C 1
ATOM 3832 O O . ALA A 1 489 ? 10.078 56.469 24.672 1 30.58 489 ALA A O 1
ATOM 3833 N N . PRO A 1 490 ? 10.984 57.844 23.312 1 33.84 490 PRO A N 1
ATOM 3834 C CA . PRO A 1 490 ? 10.914 56.688 22.406 1 33.84 490 PRO A CA 1
ATOM 3835 C C . PRO A 1 490 ? 11.891 55.594 22.797 1 33.84 490 PRO A C 1
ATOM 3837 O O . PRO A 1 490 ? 11.883 54.5 22.188 1 33.84 490 PRO A O 1
ATOM 3840 N N . ALA A 1 491 ? 13.016 55.938 23.469 1 34.06 491 ALA A N 1
ATOM 3841 C CA . ALA A 1 491 ? 14.109 54.969 23.609 1 34.06 491 ALA A CA 1
ATOM 3842 C C . ALA A 1 491 ? 13.656 53.75 24.406 1 34.06 491 ALA A C 1
ATOM 3844 O O . ALA A 1 491 ? 14.211 52.656 24.25 1 34.06 491 ALA A O 1
ATOM 3845 N N . LYS A 1 492 ? 12.906 53.938 25.422 1 35.97 492 LYS A N 1
ATOM 3846 C CA . LYS A 1 492 ? 12.531 52.844 26.328 1 35.97 492 LYS A CA 1
ATOM 3847 C C . LYS A 1 492 ? 11.578 51.875 25.641 1 35.97 492 LYS A C 1
ATOM 3849 O O . LYS A 1 492 ? 11.523 50.688 26.016 1 35.97 492 LYS A O 1
ATOM 3854 N N . ALA A 1 493 ? 10.734 52.375 24.844 1 33.62 493 ALA A N 1
ATOM 3855 C CA . ALA A 1 493 ? 9.734 51.5 24.219 1 33.62 493 ALA A CA 1
ATOM 3856 C C . ALA A 1 493 ? 10.375 50.562 23.203 1 33.62 493 ALA A C 1
ATOM 3858 O O . ALA A 1 493 ? 9.883 49.438 22.984 1 33.62 493 ALA A O 1
ATOM 3859 N N . GLY A 1 494 ? 11.406 50.938 22.5 1 34.81 494 GLY A N 1
ATOM 3860 C CA . GLY A 1 494 ? 12.078 50.125 21.516 1 34.81 494 GLY A CA 1
ATOM 3861 C C . GLY A 1 494 ? 12.664 48.844 22.094 1 34.81 494 GLY A C 1
ATOM 3862 O O . GLY A 1 494 ? 12.688 47.812 21.438 1 34.81 494 GLY A O 1
ATOM 3863 N N . ALA A 1 495 ? 13.336 49.062 23.281 1 36.38 495 ALA A N 1
ATOM 3864 C CA . ALA A 1 495 ? 13.938 47.906 23.969 1 36.38 495 ALA A CA 1
ATOM 3865 C C . ALA A 1 495 ? 12.875 46.875 24.328 1 36.38 495 ALA A C 1
ATOM 3867 O O . ALA A 1 495 ? 13.117 45.656 24.219 1 36.38 495 ALA A O 1
ATOM 3868 N N . ALA A 1 496 ? 11.828 47.344 24.859 1 37.84 496 ALA A N 1
ATOM 3869 C CA . ALA A 1 496 ? 10.727 46.438 25.25 1 37.84 496 ALA A CA 1
ATOM 3870 C C . ALA A 1 496 ? 10.086 45.812 24.031 1 37.84 496 ALA A C 1
ATOM 3872 O O . ALA A 1 496 ? 9.547 44.688 24.109 1 37.84 496 ALA A O 1
ATOM 3873 N N . VAL A 1 497 ? 9.992 46.438 22.906 1 39.38 497 VAL A N 1
ATOM 3874 C CA . VAL A 1 497 ? 9.328 46.062 21.672 1 39.38 497 VAL A CA 1
ATOM 3875 C C . VAL A 1 497 ? 10.07 44.875 21.031 1 39.38 497 VAL A C 1
ATOM 3877 O O . VAL A 1 497 ? 9.445 43.938 20.547 1 39.38 497 VAL A O 1
ATOM 3880 N N . ALA A 1 498 ? 11.414 45.156 20.859 1 39.41 498 ALA A N 1
ATOM 3881 C CA . ALA A 1 498 ? 12.25 44.094 20.297 1 39.41 498 ALA A CA 1
ATOM 3882 C C . ALA A 1 498 ? 12.086 42.812 21.078 1 39.41 498 ALA A C 1
ATOM 3884 O O . ALA A 1 498 ? 12.07 41.719 20.484 1 39.41 498 ALA A O 1
ATOM 3885 N N . GLU A 1 499 ? 11.852 42.969 22.281 1 39.97 499 GLU A N 1
ATOM 3886 C CA . GLU A 1 499 ? 11.617 41.812 23.141 1 39.97 499 GLU A CA 1
ATOM 3887 C C . GLU A 1 499 ? 10.25 41.188 22.875 1 39.97 499 GLU A C 1
ATOM 3889 O O . GLU A 1 499 ? 10.094 39.969 22.922 1 39.97 499 GLU A O 1
ATOM 3894 N N . ALA A 1 500 ? 9.281 42.062 22.688 1 38.5 500 ALA A N 1
ATOM 3895 C CA . ALA A 1 500 ? 7.895 41.625 22.562 1 38.5 500 ALA A CA 1
ATOM 3896 C C . ALA A 1 500 ? 7.664 40.875 21.25 1 38.5 500 ALA A C 1
ATOM 3898 O O . ALA A 1 500 ? 6.973 39.875 21.219 1 38.5 500 ALA A O 1
ATOM 3899 N N . VAL A 1 501 ? 8.047 41.531 20.141 1 38.59 501 VAL A N 1
ATOM 3900 C CA . VAL A 1 501 ? 7.855 40.844 18.859 1 38.59 501 VAL A CA 1
ATOM 3901 C C . VAL A 1 501 ? 8.727 39.594 18.812 1 38.59 501 VAL A C 1
ATOM 3903 O O . VAL A 1 501 ? 8.367 38.594 18.156 1 38.59 501 VAL A O 1
ATOM 3906 N N . SER A 1 502 ? 9.945 39.781 19.5 1 36.88 502 SER A N 1
ATOM 3907 C CA . SER A 1 502 ? 10.852 38.625 19.531 1 36.88 502 SER A CA 1
ATOM 3908 C C . SER A 1 502 ? 10.258 37.469 20.344 1 36.88 502 SER A C 1
ATOM 3910 O O . SER A 1 502 ? 10.781 36.375 20.328 1 36.88 502 SER A O 1
ATOM 3912 N N . SER A 1 503 ? 9.523 37.844 21.406 1 37.03 503 SER A N 1
ATOM 3913 C CA . SER A 1 503 ? 9.133 36.719 22.266 1 37.03 503 SER A CA 1
ATOM 3914 C C . SER A 1 503 ? 8.281 35.719 21.5 1 37.03 503 SER A C 1
ATOM 3916 O O . SER A 1 503 ? 7.688 34.812 22.094 1 37.03 503 SER A O 1
ATOM 3918 N N . ALA A 1 504 ? 7.676 35.812 20.469 1 36.75 504 ALA A N 1
ATOM 3919 C CA . ALA A 1 504 ? 7.328 34.469 20.078 1 36.75 504 ALA A CA 1
ATOM 3920 C C . ALA A 1 504 ? 8.57 33.594 19.984 1 36.75 504 ALA A C 1
ATOM 3922 O O . ALA A 1 504 ? 8.516 32.375 20.25 1 36.75 504 ALA A O 1
ATOM 3923 N N . THR A 1 505 ? 9.711 33.562 19.234 1 34.53 505 THR A N 1
ATOM 3924 C CA . THR A 1 505 ? 11.086 33.156 19.516 1 34.53 505 THR A CA 1
ATOM 3925 C C . THR A 1 505 ? 11.898 34.344 20.031 1 34.53 505 THR A C 1
ATOM 3927 O O . THR A 1 505 ? 13.125 34.25 20.141 1 34.53 505 THR A O 1
ATOM 3930 N N . THR A 1 506 ? 11.742 35.688 19.922 1 31.56 506 THR A N 1
ATOM 3931 C CA . THR A 1 506 ? 12.688 36.781 20 1 31.56 506 THR A CA 1
ATOM 3932 C C . THR A 1 506 ? 13.141 37 21.438 1 31.56 506 THR A C 1
ATOM 3934 O O . THR A 1 506 ? 12.305 37.125 22.344 1 31.56 506 THR A O 1
ATOM 3937 N N . ALA A 1 507 ? 14.523 36.906 21.766 1 31.58 507 ALA A N 1
ATOM 3938 C CA . ALA A 1 507 ? 15.461 37.344 22.797 1 31.58 507 ALA A CA 1
ATOM 3939 C C . ALA A 1 507 ? 15.234 38.812 23.172 1 31.58 507 ALA A C 1
ATOM 3941 O O . ALA A 1 507 ? 14.445 39.5 22.516 1 31.58 507 ALA A O 1
ATOM 3942 N N . GLY A 1 508 ? 16.531 39.531 23.281 1 29.03 508 GLY A N 1
ATOM 3943 C CA . GLY A 1 508 ? 17.328 40.531 23.938 1 29.03 508 GLY A CA 1
ATOM 3944 C C . GLY A 1 508 ? 17.031 41.938 23.438 1 29.03 508 GLY A C 1
ATOM 3945 O O . GLY A 1 508 ? 17.812 42.875 23.672 1 29.03 508 GLY A O 1
ATOM 3946 N N . GLY A 1 509 ? 16.297 42.219 22.484 1 28.86 509 GLY A N 1
ATOM 3947 C CA . GLY A 1 509 ? 16.609 43.562 22 1 28.86 509 GLY A CA 1
ATOM 3948 C C . GLY A 1 509 ? 16.297 44.656 23 1 28.86 509 GLY A C 1
ATOM 3949 O O . GLY A 1 509 ? 15.18 45.188 23 1 28.86 509 GLY A O 1
ATOM 3950 N N . GLY A 1 510 ? 16.688 44.438 24.312 1 28.41 510 GLY A N 1
ATOM 3951 C CA . GLY A 1 510 ? 16.359 45.594 25.141 1 28.41 510 GLY A CA 1
ATOM 3952 C C . GLY A 1 510 ? 16.641 46.906 24.469 1 28.41 510 GLY A C 1
ATOM 3953 O O . GLY A 1 510 ? 15.727 47.625 24.078 1 28.41 510 GLY A O 1
ATOM 3954 N N . GLU A 1 511 ? 17.984 47.531 24.812 1 28.78 511 GLU A N 1
ATOM 3955 C CA . GLU A 1 511 ? 18.422 48.906 24.984 1 28.78 511 GLU A CA 1
ATOM 3956 C C . GLU A 1 511 ? 18.641 49.594 23.625 1 28.78 511 GLU A C 1
ATOM 3958 O O . GLU A 1 511 ? 19.141 50.719 23.562 1 28.78 511 GLU A O 1
ATOM 3963 N N . ALA A 1 512 ? 18.641 48.938 22.531 1 31.95 512 ALA A N 1
ATOM 3964 C CA . ALA A 1 512 ? 19.031 49.688 21.344 1 31.95 512 ALA A CA 1
ATOM 3965 C C . ALA A 1 512 ? 18.094 50.844 21.109 1 31.95 512 ALA A C 1
ATOM 3967 O O . ALA A 1 512 ? 18.266 51.625 20.156 1 31.95 512 ALA A O 1
ATOM 3968 N N . VAL A 1 513 ? 16.906 50.781 21.672 1 31.28 513 VAL A N 1
ATOM 3969 C CA . VAL A 1 513 ? 16.094 51.781 20.984 1 31.28 513 VAL A CA 1
ATOM 3970 C C . VAL A 1 513 ? 16.516 53.188 21.406 1 31.28 513 VAL A C 1
ATOM 3972 O O . VAL A 1 513 ? 15.875 54.156 21.031 1 31.28 513 VAL A O 1
ATOM 3975 N N . ALA A 1 514 ? 17.203 53.344 22.484 1 29.16 514 ALA A N 1
ATOM 3976 C CA . ALA A 1 514 ? 17.047 54.75 22.812 1 29.16 514 ALA A CA 1
ATOM 3977 C C . ALA A 1 514 ? 17.719 55.656 21.766 1 29.16 514 ALA A C 1
ATOM 3979 O O . ALA A 1 514 ? 17.266 56.75 21.484 1 29.16 514 ALA A O 1
ATOM 3980 N N . GLU A 1 515 ? 19.047 55.375 21.422 1 30.3 515 GLU A N 1
ATOM 3981 C CA . GLU A 1 515 ? 19.609 56.5 20.703 1 30.3 515 GLU A CA 1
ATOM 39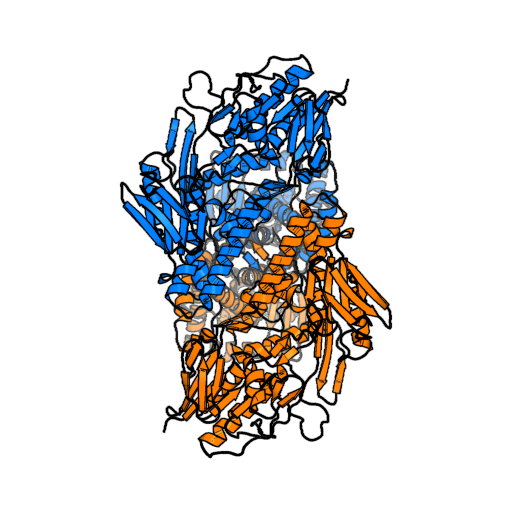82 C C . GLU A 1 515 ? 19 56.625 19.297 1 30.3 515 GLU A C 1
ATOM 3984 O O . GLU A 1 515 ? 18.562 57.719 18.906 1 30.3 515 GLU A O 1
ATOM 3989 N N . GLY A 1 516 ? 19.672 55.938 18.156 1 30.12 516 GLY A N 1
ATOM 3990 C CA . GLY A 1 516 ? 19.375 56.344 16.797 1 30.12 516 GLY A CA 1
ATOM 3991 C C . GLY A 1 516 ? 18.016 55.875 16.312 1 30.12 516 GLY A C 1
ATOM 3992 O O . GLY A 1 516 ? 17.891 54.75 15.812 1 30.12 516 GLY A O 1
ATOM 3993 N N . ILE A 1 517 ? 16.938 55.969 16.938 1 35.72 517 ILE A N 1
ATOM 3994 C CA . ILE A 1 517 ? 15.555 56.031 16.484 1 35.72 517 ILE A CA 1
ATOM 3995 C C . ILE A 1 517 ? 15.508 56.594 15.062 1 35.72 517 ILE A C 1
ATOM 3997 O O . ILE A 1 517 ? 14.422 56.812 14.516 1 35.72 517 ILE A O 1
ATOM 4001 N N . ASN A 1 518 ? 16.609 57.156 14.586 1 36.44 518 ASN A N 1
ATOM 4002 C CA . ASN A 1 518 ? 16.359 57.75 13.281 1 36.44 518 ASN A CA 1
ATOM 4003 C C . ASN A 1 518 ? 16.016 56.688 12.242 1 36.44 518 ASN A C 1
ATOM 4005 O O . ASN A 1 518 ? 15.781 57 11.07 1 36.44 518 ASN A O 1
ATOM 4009 N N . GLN A 1 519 ? 16.672 55.469 12.258 1 47.03 519 GLN A N 1
ATOM 4010 C CA . GLN A 1 519 ? 16.438 54.719 11.023 1 47.03 519 GLN A CA 1
ATOM 4011 C C . GLN A 1 519 ? 15.07 54.062 11.031 1 47.03 519 GLN A C 1
ATOM 4013 O O . GLN A 1 519 ? 14.805 53.188 11.852 1 47.03 519 GLN A O 1
ATOM 4018 N N . ILE A 1 520 ? 13.953 54.656 10.555 1 59.34 520 ILE A N 1
ATOM 4019 C CA . ILE A 1 520 ? 12.531 54.406 10.359 1 59.34 520 ILE A CA 1
ATOM 4020 C C . ILE A 1 520 ? 12.32 53.094 9.594 1 59.34 520 ILE A C 1
ATOM 4022 O O . ILE A 1 520 ? 12.906 52.906 8.523 1 59.34 520 ILE A O 1
ATOM 4026 N N . GLY A 1 521 ? 11.891 51.906 10.188 1 76.81 521 GLY A N 1
ATOM 4027 C CA . GLY A 1 521 ? 11.375 50.719 9.531 1 76.81 521 GLY A CA 1
ATOM 4028 C C . GLY A 1 521 ? 10.594 51.031 8.266 1 76.81 521 GLY A C 1
ATOM 4029 O O . GLY A 1 521 ? 10.461 52.219 7.883 1 76.81 521 GLY A O 1
ATOM 4030 N N . THR A 1 522 ? 10.477 50.094 7.41 1 88 522 THR A N 1
ATOM 4031 C CA . THR A 1 522 ? 9.766 50.25 6.145 1 88 522 THR A CA 1
ATOM 4032 C C . THR A 1 522 ? 8.461 49.469 6.168 1 88 522 THR A C 1
ATOM 4034 O O . THR A 1 522 ? 8.438 48.281 6.566 1 88 522 THR A O 1
ATOM 4037 N N . THR A 1 523 ? 7.336 50.094 5.812 1 90.81 523 THR A N 1
ATOM 4038 C CA . THR A 1 523 ? 6.051 49.438 5.672 1 90.81 523 THR A CA 1
ATOM 4039 C C . THR A 1 523 ? 5.926 48.812 4.285 1 90.81 523 THR A C 1
ATOM 4041 O O . THR A 1 523 ? 6.016 49.5 3.271 1 90.81 523 THR A O 1
ATOM 4044 N N . ILE A 1 524 ? 5.727 47.531 4.18 1 91.94 524 ILE A N 1
ATOM 4045 C CA . ILE A 1 524 ? 5.613 46.844 2.91 1 91.94 524 ILE A CA 1
ATOM 4046 C C . ILE A 1 524 ? 4.141 46.656 2.557 1 91.94 524 ILE A C 1
ATOM 4048 O O . ILE A 1 524 ? 3.727 46.906 1.427 1 91.94 524 ILE A O 1
ATOM 4052 N N . ILE A 1 525 ? 3.414 46.125 3.473 1 92.12 525 ILE A N 1
ATOM 4053 C CA . ILE A 1 525 ? 1.979 45.969 3.283 1 92.12 525 ILE A CA 1
ATOM 4054 C C . ILE A 1 525 ? 1.226 46.5 4.496 1 92.12 525 ILE A C 1
ATOM 4056 O O . ILE A 1 525 ? 1.624 46.281 5.637 1 92.12 525 ILE A O 1
ATOM 4060 N N . ASN A 1 526 ? 0.312 47.312 4.367 1 92.5 526 ASN A N 1
ATOM 4061 C CA . ASN A 1 526 ? -0.675 47.781 5.332 1 92.5 526 ASN A CA 1
ATOM 4062 C C . ASN A 1 526 ? -2.066 47.875 4.711 1 92.5 526 ASN A C 1
ATOM 4064 O O . ASN A 1 526 ? -2.463 48.938 4.227 1 92.5 526 ASN A O 1
ATOM 4068 N N . PHE A 1 527 ? -2.699 46.781 4.75 1 93.31 527 PHE A N 1
ATOM 4069 C CA . PHE A 1 527 ? -3.947 46.688 4 1 93.31 527 PHE A CA 1
ATOM 4070 C C . PHE A 1 527 ? -5.105 46.344 4.926 1 93.31 527 PHE A C 1
ATOM 4072 O O . PHE A 1 527 ? -5.016 45.406 5.719 1 93.31 527 PHE A O 1
ATOM 4079 N N . ASP A 1 528 ? -6.129 47.094 4.895 1 90.81 528 ASP A N 1
ATOM 4080 C CA . ASP A 1 528 ? -7.336 46.875 5.688 1 90.81 528 ASP A CA 1
ATOM 4081 C C . ASP A 1 528 ? -8.383 46.094 4.887 1 90.81 528 ASP A C 1
ATOM 4083 O O . ASP A 1 528 ? -8.852 46.562 3.846 1 90.81 528 ASP A O 1
ATOM 4087 N N . PHE A 1 529 ? -8.711 44.938 5.254 1 92.5 529 PHE A N 1
ATOM 4088 C CA . PHE A 1 529 ? -9.711 44.125 4.578 1 92.5 529 PHE A CA 1
ATOM 4089 C C . PHE A 1 529 ? -11.094 44.375 5.152 1 92.5 529 PHE A C 1
ATOM 4091 O O . PHE A 1 529 ? -11.57 43.625 6.008 1 92.5 529 PHE A O 1
ATOM 4098 N N . LEU A 1 530 ? -11.93 45.281 4.672 1 89.56 530 LEU A N 1
ATOM 4099 C CA . LEU A 1 530 ? -13.312 45.625 4.961 1 89.56 530 LEU A CA 1
ATOM 4100 C C . LEU A 1 530 ? -13.523 45.812 6.457 1 89.56 530 LEU A C 1
ATOM 4102 O O . LEU A 1 530 ? -14.523 45.375 7.016 1 89.56 530 LEU A O 1
ATOM 4106 N N . ASN A 1 531 ? -12.523 46.281 7.176 1 83.06 531 ASN A N 1
ATOM 4107 C CA . ASN A 1 531 ? -12.586 46.594 8.602 1 83.06 531 ASN A CA 1
ATOM 4108 C C . ASN A 1 531 ? -12.727 45.312 9.43 1 83.06 531 ASN A C 1
ATOM 4110 O O . ASN A 1 531 ? -13.141 45.375 10.594 1 83.06 531 ASN A O 1
ATOM 4114 N N . LEU A 1 532 ? -12.555 44.188 8.711 1 89.44 532 LEU A N 1
ATOM 4115 C CA . LEU A 1 532 ? -12.594 42.938 9.43 1 89.44 532 LEU A CA 1
ATOM 4116 C C . LEU A 1 532 ? -11.234 42.594 10.047 1 89.44 532 LEU A C 1
ATOM 4118 O O . LEU A 1 532 ? -11.164 42.125 11.18 1 89.44 532 LEU A O 1
ATOM 4122 N N . PHE A 1 533 ? -10.273 42.844 9.312 1 91.06 533 PHE A N 1
ATOM 4123 C CA . PHE A 1 533 ? -8.906 42.688 9.812 1 91.06 533 PHE A CA 1
ATOM 4124 C C . PHE A 1 533 ? -7.926 43.469 8.953 1 91.06 533 PHE A C 1
ATOM 4126 O O . PHE A 1 533 ? -8.234 43.812 7.812 1 91.06 533 PHE A O 1
ATOM 4133 N N . ARG A 1 534 ? -6.777 43.875 9.492 1 93.06 534 ARG A N 1
ATOM 4134 C CA . ARG A 1 534 ? -5.703 44.594 8.805 1 93.06 534 ARG A CA 1
ATOM 4135 C C . ARG A 1 534 ? -4.473 43.688 8.656 1 93.06 534 ARG A C 1
ATOM 4137 O O . ARG A 1 534 ? -4.066 43.031 9.609 1 93.06 534 ARG A O 1
ATOM 4144 N N . VAL A 1 535 ? -3.971 43.531 7.43 1 94.88 535 VAL A N 1
ATOM 4145 C CA . VAL A 1 535 ? -2.736 42.812 7.152 1 94.88 535 VAL A CA 1
ATOM 4146 C C . VAL A 1 535 ? -1.553 43.781 7.168 1 94.88 535 VAL A C 1
ATOM 4148 O O . VAL A 1 535 ? -1.508 44.719 6.383 1 94.88 535 VAL A O 1
ATOM 4151 N N . ILE A 1 536 ? -0.601 43.594 8.109 1 93.94 536 ILE A N 1
ATOM 4152 C CA . ILE A 1 536 ? 0.546 44.469 8.281 1 93.94 536 ILE A CA 1
ATOM 4153 C C . ILE A 1 536 ? 1.839 43.688 8.062 1 93.94 536 ILE A C 1
ATOM 4155 O O . ILE A 1 536 ? 2.059 42.656 8.703 1 93.94 536 ILE A O 1
ATOM 4159 N N . PHE A 1 537 ? 2.602 44.031 7.168 1 94.12 537 PHE A N 1
ATOM 4160 C CA . PHE A 1 537 ? 3.922 43.469 6.875 1 94.12 537 PHE A CA 1
ATOM 4161 C C . PHE A 1 537 ? 4.969 44.594 6.836 1 94.12 537 PHE A C 1
ATOM 4163 O O . PHE A 1 537 ? 4.879 45.5 6.02 1 94.12 537 PHE A O 1
ATOM 4170 N N . VAL A 1 538 ? 5.961 44.594 7.805 1 91.94 538 VAL A N 1
ATOM 4171 C CA . VAL A 1 538 ? 6.918 45.688 7.934 1 91.94 538 VAL A CA 1
ATOM 4172 C C . VAL A 1 538 ? 8.328 45.125 8.07 1 91.94 538 VAL A C 1
ATOM 4174 O O . VAL A 1 538 ? 8.508 43.938 8.312 1 91.94 538 VAL A O 1
ATOM 4177 N N . SER A 1 539 ? 9.266 45.938 7.816 1 90.62 539 SER A N 1
ATOM 4178 C CA . SER A 1 539 ? 10.664 45.688 8.125 1 90.62 539 SER A CA 1
ATOM 4179 C C . SER A 1 539 ? 11.203 46.656 9.156 1 90.62 539 SER A C 1
ATOM 4181 O O . SER A 1 539 ? 10.953 47.875 9.055 1 90.62 539 SER A O 1
ATOM 4183 N N . GLY A 1 540 ? 11.867 46.156 10.164 1 83.5 540 GLY A N 1
ATOM 4184 C CA . GLY A 1 540 ? 12.438 47.031 11.195 1 83.5 540 GLY A CA 1
ATOM 4185 C C . GLY A 1 540 ? 13.602 47.844 10.695 1 83.5 540 GLY A C 1
ATOM 4186 O O . GLY A 1 540 ? 14.047 48.781 11.375 1 83.5 540 GLY A O 1
ATOM 4187 N N . LYS A 1 541 ? 14.047 47.469 9.508 1 83.06 541 LYS A N 1
ATOM 4188 C CA . LYS A 1 541 ? 15.133 48.156 8.844 1 83.06 541 LYS A CA 1
ATOM 4189 C C . LYS A 1 541 ? 14.781 48.469 7.387 1 83.06 541 LYS A C 1
ATOM 4191 O O . LYS A 1 541 ? 13.688 48.125 6.922 1 83.06 541 LYS A O 1
ATOM 4196 N N . GLN A 1 542 ? 15.711 49.25 6.785 1 85.31 542 GLN A N 1
ATOM 4197 C CA . GLN A 1 542 ? 15.562 49.406 5.344 1 85.31 542 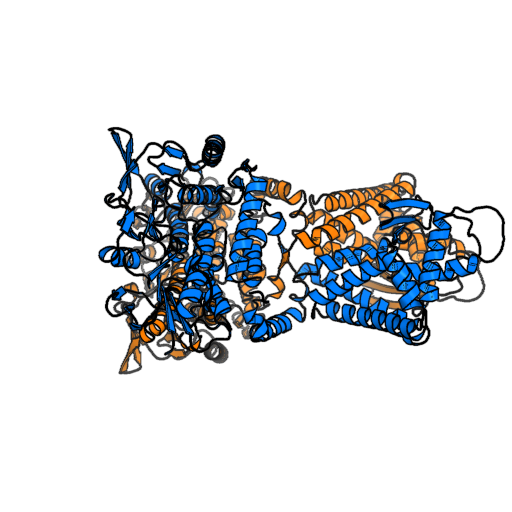GLN A CA 1
ATOM 4198 C C . GLN A 1 542 ? 15.672 48.062 4.629 1 85.31 542 GLN A C 1
ATOM 4200 O O . GLN A 1 542 ? 16.484 47.219 5.008 1 85.31 542 GLN A O 1
ATOM 4205 N N . ILE A 1 543 ? 14.906 47.875 3.672 1 83.94 543 ILE A N 1
ATOM 4206 C CA . ILE A 1 543 ? 14.734 46.594 2.996 1 83.94 543 ILE A CA 1
ATOM 4207 C C . ILE A 1 543 ? 16.094 46.094 2.516 1 83.94 543 ILE A C 1
ATOM 4209 O O . ILE A 1 543 ? 16.406 44.906 2.656 1 83.94 543 ILE A O 1
ATOM 4213 N N . ALA A 1 544 ? 16.922 46.969 2.016 1 81.31 544 ALA A N 1
ATOM 4214 C CA . ALA A 1 544 ? 18.203 46.562 1.434 1 81.31 544 ALA A CA 1
ATOM 4215 C C . ALA A 1 544 ? 19.156 46.031 2.502 1 81.31 544 ALA A C 1
ATOM 4217 O O . ALA A 1 544 ? 20.078 45.281 2.195 1 81.31 544 ALA A O 1
ATOM 4218 N N . GLU A 1 545 ? 18.891 46.375 3.758 1 80.62 545 GLU A N 1
ATOM 4219 C CA . GLU A 1 545 ? 19.781 45.969 4.848 1 80.62 545 GLU A CA 1
ATOM 4220 C C . GLU A 1 545 ? 19.094 44.969 5.77 1 80.62 545 GLU A C 1
ATOM 4222 O O . GLU A 1 545 ? 19.672 44.531 6.77 1 80.62 545 GLU A O 1
ATOM 4227 N N . SER A 1 546 ? 17.969 44.562 5.324 1 82.5 546 SER A N 1
ATOM 4228 C CA . SER A 1 546 ? 17.156 43.719 6.219 1 82.5 546 SER A CA 1
ATOM 4229 C C . SER A 1 546 ? 17.469 42.25 6.059 1 82.5 546 SER A C 1
ATOM 4231 O O . SER A 1 546 ? 17.781 41.781 4.961 1 82.5 546 SER A O 1
ATOM 4233 N N . THR A 1 547 ? 17.438 41.531 7.168 1 82.88 547 THR A N 1
ATOM 4234 C CA . THR A 1 547 ? 17.438 40.062 7.207 1 82.88 547 THR A CA 1
ATOM 4235 C C . THR A 1 547 ? 16.047 39.531 7.48 1 82.88 547 THR A C 1
ATOM 4237 O O . THR A 1 547 ? 15.102 40.312 7.684 1 82.88 547 THR A O 1
ATOM 4240 N N . LEU A 1 548 ? 15.93 38.281 7.477 1 84.75 548 LEU A N 1
ATOM 4241 C CA . LEU A 1 548 ? 14.625 37.656 7.676 1 84.75 548 LEU A CA 1
ATOM 4242 C C . LEU A 1 548 ? 14.062 38 9.047 1 84.75 548 LEU A C 1
ATOM 4244 O O . LEU A 1 548 ? 12.844 38.094 9.219 1 84.75 548 LEU A O 1
ATOM 4248 N N . SER A 1 549 ? 14.93 38.25 9.992 1 81.25 549 SER A N 1
ATOM 4249 C CA . SER A 1 549 ? 14.516 38.5 11.367 1 81.25 549 SER A CA 1
ATOM 4250 C C . SER A 1 549 ? 14.102 39.938 11.547 1 81.25 549 SER A C 1
ATOM 4252 O O . SER A 1 549 ? 13.648 40.344 12.633 1 81.25 549 SER A O 1
ATOM 4254 N N . ASP A 1 550 ? 14.172 40.75 10.484 1 84.44 550 ASP A N 1
ATOM 4255 C CA . ASP A 1 550 ? 13.766 42.156 10.547 1 84.44 550 ASP A CA 1
ATOM 4256 C C . ASP A 1 550 ? 12.352 42.344 10.008 1 84.44 550 ASP A C 1
ATOM 4258 O O . ASP A 1 550 ? 11.734 43.375 10.219 1 84.44 550 ASP A O 1
ATOM 4262 N N . PHE A 1 551 ? 11.953 41.312 9.305 1 89.62 551 PHE A N 1
ATOM 4263 C CA . PHE A 1 551 ? 10.609 41.375 8.75 1 89.62 551 PHE A CA 1
ATOM 4264 C C . PHE A 1 551 ? 9.594 40.781 9.727 1 89.62 551 PHE A C 1
ATOM 4266 O O . PHE A 1 551 ? 9.852 39.781 10.367 1 89.62 551 PHE A O 1
ATOM 4273 N N . ALA A 1 552 ? 8.508 41.469 9.836 1 92.25 552 ALA A N 1
ATOM 4274 C CA . ALA A 1 552 ? 7.457 41 10.75 1 92.25 552 ALA A CA 1
ATOM 4275 C C . ALA A 1 552 ? 6.082 41.094 10.086 1 92.25 552 ALA A C 1
ATOM 4277 O O . ALA A 1 552 ? 5.816 42 9.305 1 92.25 552 ALA A O 1
ATOM 4278 N N . PHE A 1 553 ? 5.332 40.125 10.344 1 94.31 553 PHE A N 1
ATOM 4279 C CA . PHE A 1 553 ? 3.98 40.031 9.805 1 94.31 553 PHE A CA 1
ATOM 4280 C C . PHE A 1 553 ? 2.955 39.969 10.938 1 94.31 553 PHE A C 1
ATOM 4282 O O . PHE A 1 553 ? 3.148 39.281 11.93 1 94.31 553 PHE A O 1
ATOM 4289 N N . ARG A 1 554 ? 1.832 40.781 10.797 1 94.38 554 ARG A N 1
ATOM 4290 C CA . ARG A 1 554 ? 0.788 40.844 11.82 1 94.38 554 ARG A CA 1
ATOM 4291 C C . ARG A 1 554 ? -0.595 40.906 11.18 1 94.38 554 ARG A C 1
ATOM 4293 O O . ARG A 1 554 ? -0.779 41.625 10.172 1 94.38 554 ARG A O 1
ATOM 4300 N N . LEU A 1 555 ? -1.492 40.125 11.672 1 94.56 555 LEU A N 1
ATOM 4301 C CA . LEU A 1 555 ? -2.914 40.25 11.367 1 94.56 555 LEU A CA 1
ATOM 4302 C C . LEU A 1 555 ? -3.658 40.938 12.5 1 94.56 555 LEU A C 1
ATOM 4304 O O . LEU A 1 555 ? -3.941 40.344 13.531 1 94.56 555 LEU A O 1
ATOM 4308 N N . ASP A 1 556 ? -3.936 42.156 12.258 1 92.44 556 ASP A N 1
ATOM 4309 C CA . ASP A 1 556 ? -4.621 42.969 13.266 1 92.44 556 ASP A CA 1
ATOM 4310 C C . ASP A 1 556 ? -6.133 42.75 13.188 1 92.44 556 ASP A C 1
ATOM 4312 O O . ASP A 1 556 ? -6.789 43.281 12.289 1 92.44 556 ASP A O 1
ATOM 4316 N N . ILE A 1 557 ? -6.672 42.031 14.102 1 93.25 557 ILE A N 1
ATOM 4317 C CA . ILE A 1 557 ? -8.094 41.688 14.148 1 93.25 557 ILE A CA 1
ATOM 4318 C C . ILE A 1 557 ? -8.75 42.438 15.312 1 93.25 557 ILE A C 1
ATOM 4320 O O . ILE A 1 557 ? -8.453 42.156 16.484 1 93.25 557 ILE A O 1
ATOM 4324 N N . PRO A 1 558 ? -9.633 43.25 15.094 1 90.69 558 PRO A N 1
ATOM 4325 C CA . PRO A 1 558 ? -10.258 44.062 16.141 1 90.69 558 PRO A CA 1
ATOM 4326 C C . PRO A 1 558 ? -10.883 43.219 17.25 1 90.69 558 PRO A C 1
ATOM 4328 O O . PRO A 1 558 ? -10.758 43.562 18.422 1 90.69 558 PRO A O 1
ATOM 4331 N N . LEU A 1 559 ? -11.594 42.156 16.859 1 88.94 559 LEU A N 1
ATOM 4332 C CA . LEU A 1 559 ? -12.211 41.281 17.859 1 88.94 559 LEU A CA 1
ATOM 4333 C C . LEU A 1 559 ? -11.164 40.719 18.812 1 88.94 559 LEU A C 1
ATOM 4335 O O . LEU A 1 559 ? -11.414 40.625 20.016 1 88.94 559 LEU A O 1
ATOM 4339 N N . MET A 1 560 ? -10.102 40.406 18.297 1 90.25 560 MET A N 1
ATOM 4340 C CA . MET A 1 560 ? -9.023 39.875 19.125 1 90.25 560 MET A CA 1
ATOM 4341 C C . MET A 1 560 ? -8.445 40.969 20.031 1 90.25 560 MET A C 1
ATOM 4343 O O . MET A 1 560 ? -8.07 40.688 21.172 1 90.25 560 MET A O 1
ATOM 4347 N N . ASN A 1 561 ? -8.281 42.156 19.547 1 89 561 ASN A N 1
ATOM 4348 C CA . ASN A 1 561 ? -7.777 43.25 20.328 1 89 561 ASN A CA 1
ATOM 4349 C C . ASN A 1 561 ? -8.703 43.594 21.5 1 89 561 ASN A C 1
ATOM 4351 O O . ASN A 1 561 ? -8.234 43.906 22.609 1 89 561 ASN A O 1
ATOM 4355 N N . THR A 1 562 ? -9.922 43.469 21.172 1 90 562 THR A N 1
ATOM 4356 C CA . THR A 1 562 ? -10.891 43.719 22.219 1 90 562 THR A CA 1
ATOM 4357 C C . THR A 1 562 ? -10.805 42.656 23.312 1 90 562 THR A C 1
ATOM 4359 O O . THR A 1 562 ? -10.867 42.969 24.5 1 90 562 THR A O 1
ATOM 4362 N N . PHE A 1 563 ? -10.734 41.5 22.891 1 90.5 563 PHE A N 1
ATOM 4363 C CA . PHE A 1 563 ? -10.602 40.406 23.828 1 90.5 563 PHE A CA 1
ATOM 4364 C C . PHE A 1 563 ? -9.359 40.562 24.688 1 90.5 563 PHE A C 1
ATOM 4366 O O . PHE A 1 563 ? -9.414 40.406 25.906 1 90.5 563 PHE A O 1
ATOM 4373 N N . VAL A 1 564 ? -8.234 40.938 24.125 1 90 564 VAL A N 1
ATOM 4374 C CA . VAL A 1 564 ? -6.973 41.094 24.844 1 90 564 VAL A CA 1
ATOM 4375 C C . VAL A 1 564 ? -7.082 42.281 25.828 1 90 564 VAL A C 1
ATOM 4377 O O . VAL A 1 564 ? -6.699 42.156 27 1 90 564 VAL A O 1
ATOM 4380 N N . ASN A 1 565 ? -7.648 43.375 25.438 1 89.81 565 ASN A N 1
ATOM 4381 C CA . ASN A 1 565 ? -7.699 44.594 26.25 1 89.81 565 ASN A CA 1
ATOM 4382 C C . ASN A 1 565 ? -8.75 44.5 27.359 1 89.81 565 ASN A C 1
ATOM 4384 O O . ASN A 1 565 ? -8.508 44.906 28.484 1 89.81 565 ASN A O 1
ATOM 4388 N N . LYS A 1 566 ? -9.859 43.844 26.953 1 91.25 566 LYS A N 1
ATOM 4389 C CA . LYS A 1 566 ? -10.984 43.875 27.891 1 91.25 566 LYS A CA 1
ATOM 4390 C C . LYS A 1 566 ? -11.008 42.656 28.781 1 91.25 566 LYS A C 1
ATOM 4392 O O . LYS A 1 566 ? -11.562 42.656 29.875 1 91.25 566 LYS A O 1
ATOM 4397 N N . VAL A 1 567 ? -10.453 41.656 28.281 1 89.94 567 VAL A N 1
ATOM 4398 C CA . VAL A 1 567 ? -10.555 40.406 29.047 1 89.94 567 VAL A CA 1
ATOM 4399 C C . VAL A 1 567 ? -9.195 40.062 29.656 1 89.94 567 VAL A C 1
ATOM 4401 O O . VAL A 1 567 ? -9.062 39.969 30.875 1 89.94 567 VAL A O 1
ATOM 4404 N N . ILE A 1 568 ? -8.203 40.031 28.922 1 89.44 568 ILE A N 1
ATOM 4405 C CA . ILE A 1 568 ? -6.906 39.562 29.375 1 89.44 568 ILE A CA 1
ATOM 4406 C C . ILE A 1 568 ? -6.215 40.625 30.219 1 89.44 568 ILE A C 1
ATOM 4408 O O . ILE A 1 568 ? -5.746 40.344 31.312 1 89.44 568 ILE A O 1
ATOM 4412 N N . LEU A 1 569 ? -6.148 41.938 29.75 1 89.56 569 LEU A N 1
ATOM 4413 C CA . LEU A 1 569 ? -5.371 43 30.391 1 89.56 569 LEU A CA 1
ATOM 4414 C C . LEU A 1 569 ? -6.207 43.75 31.422 1 89.56 569 LEU A C 1
ATOM 4416 O O . LEU A 1 569 ? -5.699 44.625 32.125 1 89.56 569 LEU A O 1
ATOM 4420 N N . ALA A 1 570 ? -7.473 43.375 31.531 1 85.69 570 ALA A N 1
ATOM 4421 C CA . ALA A 1 570 ? -8.375 44.094 32.438 1 85.69 570 ALA A CA 1
ATOM 4422 C C . ALA A 1 570 ? -8.039 43.812 33.906 1 85.69 570 ALA A C 1
ATOM 4424 O O . ALA A 1 570 ? -8.305 44.625 34.781 1 85.69 570 ALA A O 1
ATOM 4425 N N . ASN A 1 571 ? -7.535 42.531 34.125 1 89.25 571 ASN A N 1
ATOM 4426 C CA . ASN A 1 571 ? -7.23 42.094 35.5 1 89.25 571 ASN A CA 1
ATOM 4427 C C . ASN A 1 571 ? -5.883 41.406 35.594 1 89.25 571 ASN A C 1
ATOM 4429 O O . ASN A 1 571 ? -5.57 40.562 34.75 1 89.25 571 ASN A O 1
ATOM 4433 N N . ASP A 1 572 ? -5.145 41.688 36.594 1 90.06 572 ASP A N 1
ATOM 4434 C CA . ASP A 1 572 ? -3.816 41.125 36.781 1 90.06 572 ASP A CA 1
ATOM 4435 C C . ASP A 1 572 ? -3.9 39.625 37 1 90.06 572 ASP A C 1
ATOM 4437 O O . ASP A 1 572 ? -3.01 38.875 36.562 1 90.06 572 ASP A O 1
ATOM 4441 N N . SER A 1 573 ? -4.934 39.219 37.594 1 92.19 573 SER A N 1
ATOM 4442 C CA . SER A 1 573 ? -5.086 37.812 37.844 1 92.19 573 SER A CA 1
ATOM 4443 C C . SER A 1 573 ? -5.305 37.031 36.531 1 92.19 573 SER A C 1
ATOM 4445 O O . SER A 1 573 ? -4.758 35.938 36.344 1 92.19 573 SER A O 1
ATOM 4447 N N . ILE A 1 574 ? -6.059 37.625 35.719 1 93.12 574 ILE A N 1
ATOM 4448 C CA . ILE A 1 574 ? -6.32 36.969 34.438 1 93.12 574 ILE A CA 1
ATOM 4449 C C . ILE A 1 574 ? -5.062 37.031 33.562 1 93.12 574 ILE A C 1
ATOM 4451 O O . ILE A 1 574 ? -4.758 36.094 32.844 1 93.12 574 ILE A O 1
ATOM 4455 N N . GLN A 1 575 ? -4.379 38.094 33.656 1 92.88 575 GLN A N 1
ATOM 4456 C CA . GLN A 1 575 ? -3.121 38.25 32.938 1 92.88 575 GLN A CA 1
ATOM 4457 C C . GLN A 1 575 ? -2.119 37.156 33.344 1 92.88 575 GLN A C 1
ATOM 4459 O O . GLN A 1 575 ? -1.496 36.531 32.5 1 92.88 575 GLN A O 1
ATOM 4464 N N . MET A 1 576 ? -2.037 37 34.625 1 94.19 576 MET A N 1
ATOM 4465 C CA . MET A 1 576 ? -1.109 36 35.156 1 94.19 576 MET A CA 1
ATOM 4466 C C . MET A 1 576 ? -1.53 34.594 34.719 1 94.19 576 MET A C 1
ATOM 4468 O O . MET A 1 576 ? -0.688 33.75 34.344 1 94.19 576 MET A O 1
ATOM 4472 N N . PHE A 1 577 ? -2.789 34.344 34.812 1 94.06 577 PHE A N 1
ATOM 4473 C CA . PHE A 1 577 ? -3.299 33.031 34.438 1 94.06 577 PHE A CA 1
ATOM 4474 C C . PHE A 1 577 ? -2.992 32.75 32.969 1 94.06 577 PHE A C 1
ATOM 4476 O O . PHE A 1 577 ? -2.521 31.641 32.656 1 94.06 577 PHE A O 1
ATOM 4483 N N . MET A 1 578 ? -3.26 33.688 32.156 1 92.5 578 MET A N 1
ATOM 4484 C CA . MET A 1 578 ? -3.07 33.469 30.734 1 92.5 578 MET A CA 1
ATOM 4485 C C . MET A 1 578 ? -1.594 33.312 30.406 1 92.5 578 MET A C 1
ATOM 4487 O O . MET A 1 578 ? -1.23 32.406 29.625 1 92.5 578 MET A O 1
ATOM 4491 N N . GLN A 1 579 ? -0.758 34.188 30.922 1 93.44 579 GLN A N 1
ATOM 4492 C CA . GLN A 1 579 ? 0.66 34.094 30.594 1 93.44 579 GLN A CA 1
ATOM 4493 C C . GLN A 1 579 ? 1.26 32.781 31.125 1 93.44 579 GLN A C 1
ATOM 4495 O O . GLN A 1 579 ? 2.088 32.156 30.469 1 93.44 579 GLN A O 1
ATOM 4500 N N . ILE A 1 580 ? 0.892 32.312 32.281 1 95.88 580 ILE A N 1
ATOM 4501 C CA . ILE A 1 580 ? 1.38 31.047 32.844 1 95.88 580 ILE A CA 1
ATOM 4502 C C . ILE A 1 580 ? 0.884 29.891 31.984 1 95.88 580 ILE A C 1
ATOM 4504 O O . ILE A 1 580 ? 1.632 28.938 31.719 1 95.88 580 ILE A O 1
ATOM 4508 N N . SER A 1 581 ? -0.353 29.969 31.562 1 95.5 581 SER A N 1
ATOM 4509 C CA . SER A 1 581 ? -0.926 28.938 30.719 1 95.5 581 SER A CA 1
ATOM 4510 C C . SER A 1 581 ? -0.177 28.812 29.391 1 95.5 581 SER A C 1
ATOM 4512 O O . SER A 1 581 ? 0.045 27.703 28.891 1 95.5 581 SER A O 1
ATOM 4514 N N . ILE A 1 582 ? 0.101 29.875 28.844 1 94.44 582 ILE A N 1
ATOM 4515 C CA . ILE A 1 582 ? 0.838 29.875 27.578 1 94.44 582 ILE A CA 1
ATOM 4516 C C . ILE A 1 582 ? 2.203 29.219 27.781 1 94.44 582 ILE A C 1
ATOM 4518 O O . ILE A 1 582 ? 2.625 28.406 26.969 1 94.44 582 ILE A O 1
ATOM 4522 N N . VAL A 1 583 ? 2.906 29.609 28.844 1 96 583 VAL A N 1
ATOM 4523 C CA . VAL A 1 583 ? 4.234 29.062 29.125 1 96 583 VAL A CA 1
ATOM 4524 C C . VAL A 1 583 ? 4.141 27.562 29.344 1 96 583 VAL A C 1
ATOM 4526 O O . VAL A 1 583 ? 4.949 26.797 28.797 1 96 583 VAL A O 1
ATOM 4529 N N . ILE A 1 584 ? 3.178 27.125 30.078 1 97.62 584 ILE A N 1
ATOM 4530 C CA . ILE A 1 584 ? 2.986 25.703 30.312 1 97.62 584 ILE A CA 1
ATOM 4531 C C . ILE A 1 584 ? 2.701 24.984 29 1 97.62 584 ILE A C 1
ATOM 4533 O O . ILE A 1 584 ? 3.23 23.906 28.734 1 97.62 584 ILE A O 1
ATOM 4537 N N . ALA A 1 585 ? 1.859 25.594 28.219 1 97.56 585 ALA A N 1
ATOM 4538 C CA . ALA A 1 585 ? 1.55 25.016 26.922 1 97.56 585 ALA A CA 1
ATOM 4539 C C . ALA A 1 585 ? 2.811 24.875 26.078 1 97.56 585 ALA A C 1
ATOM 4541 O O . ALA A 1 585 ? 3.002 23.859 25.406 1 97.56 585 ALA A O 1
ATOM 4542 N N . GLU A 1 586 ? 3.602 25.844 26.062 1 97.75 586 GLU A N 1
ATOM 4543 C CA . GLU A 1 586 ? 4.836 25.812 25.281 1 97.75 586 GLU A CA 1
ATOM 4544 C C . GLU A 1 586 ? 5.738 24.672 25.75 1 97.75 586 GLU A C 1
ATOM 4546 O O . GLU A 1 586 ? 6.285 23.938 24.922 1 97.75 586 GLU A O 1
ATOM 4551 N N . ILE A 1 587 ? 5.824 24.5 26.984 1 98.25 587 ILE A N 1
ATOM 4552 C CA . ILE A 1 587 ? 6.668 23.453 27.562 1 98.25 587 ILE A CA 1
ATOM 4553 C C . ILE A 1 587 ? 6.09 22.078 27.219 1 98.25 587 ILE A C 1
ATOM 4555 O O . ILE A 1 587 ? 6.816 21.188 26.781 1 98.25 587 ILE A O 1
ATOM 4559 N N . LEU A 1 588 ? 4.812 21.953 27.344 1 98.44 588 LEU A N 1
ATOM 4560 C CA . LEU A 1 588 ? 4.172 20.672 27.078 1 98.44 588 LEU A CA 1
ATOM 4561 C C . LEU A 1 588 ? 4.254 20.312 25.594 1 98.44 588 LEU A C 1
ATOM 4563 O O . LEU A 1 588 ? 4.496 19.156 25.25 1 98.44 588 LEU A O 1
ATOM 4567 N N . ILE A 1 589 ? 4 21.281 24.75 1 98.44 589 ILE A N 1
ATOM 4568 C CA . ILE A 1 589 ? 4.141 21.078 23.312 1 98.44 589 ILE A CA 1
ATOM 4569 C C . ILE A 1 589 ? 5.562 20.609 23 1 98.44 589 ILE A C 1
ATOM 4571 O O . ILE A 1 589 ? 5.754 19.656 22.25 1 98.44 589 ILE A O 1
ATOM 4575 N N . GLY A 1 590 ? 6.527 21.344 23.578 1 98.62 590 GLY A N 1
ATOM 4576 C CA . GLY A 1 590 ? 7.922 21 23.328 1 98.62 590 GLY A CA 1
ATOM 4577 C C . GLY A 1 590 ? 8.266 19.578 23.734 1 98.62 590 GLY A C 1
ATOM 4578 O O . GLY A 1 590 ? 8.812 18.828 22.922 1 98.62 590 GLY A O 1
ATOM 4579 N N . LEU A 1 591 ? 7.883 19.203 24.906 1 98.62 591 LEU A N 1
ATOM 4580 C CA . LEU A 1 591 ? 8.18 17.875 25.406 1 98.62 591 LEU A CA 1
ATOM 4581 C C . LEU A 1 591 ? 7.469 16.812 24.578 1 98.62 591 LEU A C 1
ATOM 4583 O O . LEU A 1 591 ? 8.047 15.766 24.281 1 98.62 591 LEU A O 1
ATOM 4587 N N . ALA A 1 592 ? 6.254 17.047 24.234 1 98.62 592 ALA A N 1
ATOM 4588 C CA . ALA A 1 592 ? 5.473 16.109 23.422 1 98.62 592 ALA A CA 1
ATOM 4589 C C . ALA A 1 592 ? 6.121 15.898 22.062 1 98.62 592 ALA A C 1
ATOM 4591 O O . ALA A 1 592 ? 6.266 14.758 21.609 1 98.62 592 ALA A O 1
ATOM 4592 N N . LEU A 1 593 ? 6.492 16.906 21.438 1 98.69 593 LEU A N 1
ATOM 4593 C CA . LEU A 1 593 ? 7.074 16.812 20.094 1 98.69 593 LEU A CA 1
ATOM 4594 C C . LEU A 1 593 ? 8.461 16.172 20.156 1 98.69 593 LEU A C 1
ATOM 4596 O O . LEU A 1 593 ? 8.812 15.383 19.281 1 98.69 593 LEU A O 1
ATOM 4600 N N . ILE A 1 594 ? 9.289 16.5 21.188 1 98.69 594 ILE A N 1
ATOM 4601 C CA . ILE A 1 594 ? 10.594 15.883 21.344 1 98.69 594 ILE A CA 1
ATOM 4602 C C . ILE A 1 594 ? 10.438 14.383 21.547 1 98.69 594 ILE A C 1
ATOM 4604 O O . ILE A 1 594 ? 11.117 13.586 20.891 1 98.69 594 ILE A O 1
ATOM 4608 N N . GLY A 1 595 ? 9.492 14.016 22.375 1 98.38 595 GLY A N 1
ATOM 4609 C CA . GLY A 1 595 ? 9.273 12.609 22.688 1 98.38 595 GLY A CA 1
ATOM 4610 C C . GLY A 1 595 ? 8.422 11.891 21.656 1 98.38 595 GLY A C 1
ATOM 4611 O O . GLY A 1 595 ? 8.352 10.664 21.656 1 98.38 595 GLY A O 1
ATOM 4612 N N . GLY A 1 596 ? 7.805 12.602 20.812 1 98.19 596 GLY A N 1
ATOM 4613 C CA . GLY A 1 596 ? 6.867 12.016 19.859 1 98.19 596 GLY A CA 1
ATOM 4614 C C . GLY A 1 596 ? 5.625 11.445 20.531 1 98.19 596 GLY A C 1
ATOM 4615 O O . GLY A 1 596 ? 5.199 10.336 20.203 1 98.19 596 GLY A O 1
ATOM 4616 N N . LEU A 1 597 ? 5.168 12.062 21.516 1 97.88 597 LEU A N 1
ATOM 4617 C CA . LEU A 1 597 ? 3.959 11.68 22.234 1 97.88 597 LEU A CA 1
ATOM 4618 C C . LEU A 1 597 ? 2.84 12.688 21.984 1 97.88 597 LEU A C 1
ATOM 4620 O O . LEU A 1 597 ? 3.023 13.891 22.203 1 97.88 597 LEU A O 1
ATOM 4624 N N . PHE A 1 598 ? 1.639 12.242 21.547 1 97.56 598 PHE A N 1
ATOM 4625 C CA . PHE A 1 598 ? 0.53 13.125 21.203 1 97.56 598 PHE A CA 1
ATOM 4626 C C . PHE A 1 598 ? 0.972 14.195 20.219 1 97.56 598 PHE A C 1
ATOM 4628 O O . PHE A 1 598 ? 0.722 15.383 20.422 1 97.56 598 PHE A O 1
ATOM 4635 N N . THR A 1 599 ? 1.678 13.75 19.219 1 97.94 599 THR A N 1
ATOM 4636 C CA . THR A 1 599 ? 2.301 14.656 18.266 1 97.94 599 THR A CA 1
ATOM 4637 C C . THR A 1 599 ? 1.242 15.453 17.5 1 97.94 599 THR A C 1
ATOM 4639 O O . THR A 1 599 ? 1.389 16.656 17.312 1 97.94 599 THR A O 1
ATOM 4642 N N . THR A 1 600 ? 0.122 14.852 17.125 1 96.62 600 THR A N 1
ATOM 4643 C CA . THR A 1 600 ? -0.913 15.531 16.344 1 96.62 600 THR A CA 1
ATOM 4644 C C . THR A 1 600 ? -1.556 16.641 17.156 1 96.62 600 THR A C 1
ATOM 4646 O O . THR A 1 600 ? -1.566 17.797 16.734 1 96.62 600 THR A O 1
ATOM 4649 N N . PRO A 1 601 ? -2.051 16.344 18.359 1 97 601 PRO A N 1
ATOM 4650 C CA . PRO A 1 601 ? -2.615 17.453 19.141 1 97 601 PRO A CA 1
ATOM 4651 C C . PRO A 1 601 ? -1.573 18.5 19.5 1 97 601 PRO A C 1
ATOM 4653 O O . PRO A 1 601 ? -1.879 19.703 19.531 1 97 601 PRO A O 1
ATOM 4656 N N . ALA A 1 602 ? -0.376 18.078 19.812 1 98.19 602 ALA A N 1
ATOM 4657 C CA . ALA A 1 602 ? 0.676 19.031 20.141 1 98.19 602 ALA A CA 1
ATOM 4658 C C . ALA A 1 602 ? 0.957 19.969 18.969 1 98.19 602 ALA A C 1
ATOM 4660 O O . ALA A 1 602 ? 1.092 21.172 19.141 1 98.19 602 ALA A O 1
ATOM 4661 N N . SER A 1 603 ? 1.069 19.391 17.812 1 98.19 603 SER A N 1
ATOM 4662 C CA . SER A 1 603 ? 1.298 20.188 16.625 1 98.19 603 SER A CA 1
ATOM 4663 C C . SER A 1 603 ? 0.12 21.109 16.344 1 98.19 603 SER A C 1
ATOM 4665 O O . SER A 1 603 ? 0.31 22.266 15.93 1 98.19 603 SER A O 1
ATOM 4667 N N . ALA A 1 604 ? -1.073 20.672 16.578 1 97.81 604 ALA A N 1
ATOM 4668 C CA . ALA A 1 604 ? -2.26 21.5 16.375 1 97.81 604 ALA A CA 1
ATOM 4669 C C . ALA A 1 604 ? -2.252 22.688 17.328 1 97.81 604 ALA A C 1
ATOM 4671 O O . ALA A 1 604 ? -2.541 23.812 16.922 1 97.81 604 ALA A O 1
ATOM 4672 N N . VAL A 1 605 ? -1.935 22.453 18.578 1 97.56 605 VAL A N 1
ATOM 4673 C CA . VAL A 1 605 ? -1.881 23.531 19.547 1 97.56 605 VAL A CA 1
ATOM 4674 C C . VAL A 1 605 ? -0.75 24.5 19.203 1 97.56 605 VAL A C 1
ATOM 4676 O O . VAL A 1 605 ? -0.88 25.703 19.375 1 97.56 605 VAL A O 1
ATOM 4679 N N . SER A 1 606 ? 0.325 23.875 18.734 1 97.88 606 SER A N 1
ATOM 4680 C CA . SER A 1 606 ? 1.408 24.719 18.25 1 97.88 606 SER A CA 1
ATOM 4681 C C . SER A 1 606 ? 0.916 25.688 17.172 1 97.88 606 SER A C 1
ATOM 4683 O O . SER A 1 606 ? 1.227 26.875 17.203 1 97.88 606 SER A O 1
ATOM 4685 N N . LEU A 1 607 ? 0.166 25.203 16.234 1 97.88 607 LEU A N 1
ATOM 4686 C CA . LEU A 1 607 ? -0.356 26.016 15.148 1 97.88 607 LEU A CA 1
ATOM 4687 C C . LEU A 1 607 ? -1.34 27.062 15.664 1 97.88 607 LEU A C 1
ATOM 4689 O O . LEU A 1 607 ? -1.347 28.203 15.195 1 97.88 607 LEU A O 1
ATOM 4693 N N . ILE A 1 608 ? -2.111 26.688 16.625 1 96.75 608 ILE A N 1
ATOM 4694 C CA . ILE A 1 608 ? -3.068 27.609 17.219 1 96.75 608 ILE A CA 1
ATOM 4695 C C . ILE A 1 608 ? -2.32 28.75 17.922 1 96.75 608 ILE A C 1
ATOM 4697 O O . ILE A 1 608 ? -2.676 29.922 17.781 1 96.75 608 ILE A O 1
ATOM 4701 N N . LEU A 1 609 ? -1.31 28.391 18.688 1 95.12 609 LEU A N 1
ATOM 4702 C CA . LEU A 1 609 ? -0.518 29.406 19.375 1 95.12 609 LEU A CA 1
ATOM 4703 C C . LEU A 1 609 ? 0.141 30.344 18.375 1 95.12 609 LEU A C 1
ATOM 4705 O O . LEU A 1 609 ? 0.164 31.562 18.594 1 95.12 609 LEU A O 1
ATOM 4709 N N . GLN A 1 610 ? 0.697 29.797 17.344 1 95.69 610 GLN A N 1
ATOM 4710 C CA . GLN A 1 610 ? 1.325 30.625 16.328 1 95.69 610 GLN A CA 1
ATOM 4711 C C . GLN A 1 610 ? 0.313 31.578 15.688 1 95.69 610 GLN A C 1
ATOM 4713 O O . GLN A 1 610 ? 0.631 32.75 15.406 1 95.69 610 GLN A O 1
ATOM 4718 N N . PHE A 1 611 ? -0.815 31.031 15.414 1 94.62 611 PHE A N 1
ATOM 4719 C CA . PHE A 1 611 ? -1.868 31.875 14.867 1 94.62 611 PHE A CA 1
ATOM 4720 C C . PHE A 1 611 ? -2.219 33 15.828 1 94.62 611 PHE A C 1
ATOM 4722 O O . PHE A 1 611 ? -2.396 34.156 15.414 1 94.62 611 PHE A O 1
ATOM 4729 N N . MET A 1 612 ? -2.295 32.719 17.062 1 91.5 612 MET A N 1
ATOM 4730 C CA . MET A 1 612 ? -2.588 33.719 18.078 1 91.5 612 MET A CA 1
ATOM 4731 C C . MET A 1 612 ? -1.494 34.781 18.125 1 91.5 612 MET A C 1
ATOM 4733 O O . MET A 1 612 ? -1.784 35.969 18.25 1 91.5 612 MET A O 1
ATOM 4737 N N . PHE A 1 613 ? -0.284 34.344 17.969 1 91.56 613 PHE A N 1
ATOM 4738 C CA . PHE A 1 613 ? 0.828 35.312 17.969 1 91.56 613 PHE A CA 1
ATOM 4739 C C . PHE A 1 613 ? 0.748 36.219 16.766 1 91.56 613 PHE A C 1
ATOM 4741 O O . PHE A 1 613 ? 0.971 37.438 16.891 1 91.56 613 PHE A O 1
ATOM 4748 N N . VAL A 1 614 ? 0.396 35.719 15.672 1 93.44 614 VAL A N 1
ATOM 4749 C CA . VAL A 1 614 ? 0.273 36.531 14.453 1 93.44 614 VAL A CA 1
ATOM 4750 C C . VAL A 1 614 ? -0.823 37.562 14.625 1 93.44 614 VAL A C 1
ATOM 4752 O O . VAL A 1 614 ? -0.708 38.688 14.125 1 93.44 614 VAL A O 1
ATOM 4755 N N . CYS A 1 615 ? -1.786 37.281 15.422 1 92.25 615 CYS A N 1
ATOM 4756 C CA . CYS A 1 615 ? -2.945 38.156 15.555 1 92.25 615 CYS A CA 1
ATOM 4757 C C . CYS A 1 615 ? -2.748 39.156 16.703 1 92.25 615 CYS A C 1
ATOM 4759 O O . CYS A 1 615 ? -3.498 40.125 16.812 1 92.25 615 CYS A O 1
ATOM 4761 N N . THR A 1 616 ? -1.745 39 17.531 1 90 616 THR A N 1
ATOM 4762 C CA . THR A 1 616 ? -1.563 39.875 18.672 1 90 616 THR A CA 1
ATOM 4763 C C . THR A 1 616 ? -0.264 40.656 18.547 1 90 616 THR A C 1
ATOM 4765 O O . THR A 1 616 ? -0.269 41.812 18.078 1 90 616 THR A O 1
ATOM 4768 N N . THR A 1 617 ? 0.856 40 18.719 1 88.62 617 THR A N 1
ATOM 4769 C CA . THR A 1 617 ? 2.146 40.688 18.703 1 88.62 617 THR A CA 1
ATOM 4770 C C . THR A 1 617 ? 2.74 40.688 17.297 1 88.62 617 THR A C 1
ATOM 4772 O O . THR A 1 617 ? 3.658 41.438 17 1 88.62 617 THR A O 1
ATOM 4775 N N . GLY A 1 618 ? 2.146 39.844 16.453 1 91.19 618 GLY A N 1
ATOM 4776 C CA . GLY A 1 618 ? 2.826 39.594 15.188 1 91.19 618 GLY A CA 1
ATOM 4777 C C . GLY A 1 618 ? 3.979 38.625 15.305 1 91.19 618 GLY A C 1
ATOM 4778 O O . GLY A 1 618 ? 4.371 38.25 16.406 1 91.19 618 GLY A O 1
ATOM 4779 N N . LEU A 1 619 ? 4.477 38.156 14.125 1 91.5 619 LEU A N 1
ATOM 4780 C CA . LEU A 1 619 ? 5.582 37.188 14.078 1 91.5 619 LEU A CA 1
ATOM 4781 C C . LEU A 1 619 ? 6.633 37.625 13.07 1 91.5 619 LEU A C 1
ATOM 4783 O O . LEU A 1 619 ? 6.297 38.125 11.984 1 91.5 619 LEU A O 1
ATOM 4787 N N . TYR A 1 620 ? 7.891 37.5 13.531 1 88.81 620 TYR A N 1
ATOM 4788 C CA . TYR A 1 620 ? 8.984 37.719 12.602 1 88.81 620 TYR A CA 1
ATOM 4789 C C . TYR A 1 620 ? 9.055 36.625 11.555 1 88.81 620 TYR A C 1
ATOM 4791 O O . TYR A 1 620 ? 8.797 35.438 11.867 1 88.81 620 TYR A O 1
ATOM 4799 N N . LEU A 1 621 ? 9.422 36.875 10.367 1 90.81 621 LEU A N 1
ATOM 4800 C CA . LEU A 1 621 ? 9.516 35.906 9.281 1 90.81 621 LEU A CA 1
ATOM 4801 C C . LEU A 1 621 ? 10.523 34.812 9.617 1 90.81 621 LEU A C 1
ATOM 4803 O O . LEU A 1 621 ? 10.391 33.688 9.156 1 90.81 621 LEU A O 1
ATOM 4807 N N . GLY A 1 622 ? 11.469 35.188 10.422 1 89.06 622 GLY A N 1
ATOM 4808 C CA . GLY A 1 622 ? 12.477 34.219 10.812 1 89.06 622 GLY A CA 1
ATOM 4809 C C . GLY A 1 622 ? 11.914 33.062 11.617 1 89.06 622 GLY A C 1
ATOM 4810 O O . GLY A 1 622 ? 12.539 32 11.719 1 89.06 622 GLY A O 1
ATOM 4811 N N . THR A 1 623 ? 10.734 33.219 12.141 1 92.38 623 THR A N 1
ATOM 4812 C CA . THR A 1 623 ? 10.156 32.188 12.977 1 92.38 623 THR A CA 1
ATOM 4813 C C . THR A 1 623 ? 9.016 31.469 12.242 1 92.38 623 THR A C 1
ATOM 4815 O O . THR A 1 623 ? 8.406 30.547 12.781 1 92.38 623 THR A O 1
ATOM 4818 N N . PHE A 1 624 ? 8.719 31.859 11.023 1 95.31 624 PHE A N 1
ATOM 4819 C CA . PHE A 1 624 ? 7.605 31.312 10.258 1 95.31 624 PHE A CA 1
ATOM 4820 C C . PHE A 1 624 ? 7.805 29.812 10.008 1 95.31 624 PHE A C 1
ATOM 4822 O O . PHE A 1 624 ? 6.84 29.078 9.789 1 95.31 624 PHE A O 1
ATOM 4829 N N . TRP A 1 625 ? 9.055 29.438 10.016 1 96.31 625 TRP A N 1
ATOM 4830 C CA . TRP A 1 625 ? 9.312 28.031 9.781 1 96.31 625 TRP A CA 1
ATOM 4831 C C . TRP A 1 625 ? 8.57 27.156 10.789 1 96.31 625 TRP A C 1
ATOM 4833 O O . TRP A 1 625 ? 8.211 26.016 10.492 1 96.31 625 TRP A O 1
ATOM 4843 N N . MET A 1 626 ? 8.312 27.625 11.961 1 97.5 626 MET A N 1
ATOM 4844 C CA . MET A 1 626 ? 7.637 26.844 13 1 97.5 626 MET A CA 1
ATOM 4845 C C . MET A 1 626 ? 6.211 26.5 12.586 1 97.5 626 MET A C 1
ATOM 4847 O O . MET A 1 626 ? 5.699 25.438 12.922 1 97.5 626 MET A O 1
ATOM 4851 N N . ILE A 1 627 ? 5.566 27.453 11.891 1 98 627 ILE A N 1
ATOM 4852 C CA . ILE A 1 627 ? 4.219 27.203 11.383 1 98 627 ILE A CA 1
ATOM 4853 C C . ILE A 1 627 ? 4.25 26.062 10.383 1 98 627 ILE A C 1
ATOM 4855 O O . ILE A 1 627 ? 3.484 25.094 10.5 1 98 627 ILE A O 1
ATOM 4859 N N . PHE A 1 628 ? 5.141 26.156 9.453 1 98.38 628 PHE A N 1
ATOM 4860 C CA . PHE A 1 628 ? 5.195 25.172 8.375 1 98.38 628 PHE A CA 1
ATOM 4861 C C . PHE A 1 628 ? 5.707 23.828 8.883 1 98.38 628 PHE A C 1
ATOM 4863 O O . PHE A 1 628 ? 5.281 22.781 8.406 1 98.38 628 PHE A O 1
ATOM 4870 N N . ALA A 1 629 ? 6.641 23.875 9.852 1 98.38 629 ALA A N 1
ATOM 4871 C CA . ALA A 1 629 ? 7.059 22.641 10.5 1 98.38 629 ALA A CA 1
ATOM 4872 C C . ALA A 1 629 ? 5.898 22 11.25 1 98.38 629 ALA A C 1
ATOM 4874 O O . ALA A 1 629 ? 5.746 20.781 11.234 1 98.38 629 ALA A O 1
ATOM 4875 N N . GLY A 1 630 ? 5.125 22.859 11.945 1 98.44 630 GLY A N 1
ATOM 4876 C CA . GLY A 1 630 ? 3.945 22.344 12.625 1 98.44 630 GLY A CA 1
ATOM 4877 C C . GLY A 1 630 ? 2.982 21.641 11.688 1 98.44 630 GLY A C 1
ATOM 4878 O O . GLY A 1 630 ? 2.414 20.609 12.047 1 98.44 630 GLY A O 1
ATOM 4879 N N . ILE A 1 631 ? 2.785 22.141 10.516 1 98.38 631 ILE A N 1
ATOM 4880 C CA . ILE A 1 631 ? 1.927 21.516 9.516 1 98.38 631 ILE A CA 1
ATOM 4881 C C . ILE A 1 631 ? 2.549 20.203 9.047 1 98.38 631 ILE A C 1
ATOM 4883 O O . ILE A 1 631 ? 1.857 19.188 8.93 1 98.38 631 ILE A O 1
ATOM 4887 N N . ALA A 1 632 ? 3.816 20.203 8.836 1 98.06 632 ALA A N 1
ATOM 4888 C CA . ALA A 1 632 ? 4.531 19.047 8.297 1 98.06 632 ALA A CA 1
ATOM 4889 C C . ALA A 1 632 ? 4.434 17.844 9.242 1 98.06 632 ALA A C 1
ATOM 4891 O O . ALA A 1 632 ? 4.332 16.703 8.797 1 98.06 632 ALA A O 1
ATOM 4892 N N . VAL A 1 633 ? 4.457 18.125 10.57 1 97.88 633 VAL A N 1
ATOM 4893 C CA . VAL A 1 633 ? 4.539 17.016 11.508 1 97.88 633 VAL A CA 1
ATOM 4894 C C . VAL A 1 633 ? 3.154 16.719 12.078 1 97.88 633 VAL A C 1
ATOM 4896 O O . VAL A 1 633 ? 3.023 15.961 13.047 1 97.88 633 VAL A O 1
ATOM 4899 N N . LEU A 1 634 ? 2.162 17.281 11.5 1 96.69 634 LEU A N 1
ATOM 4900 C CA . LEU A 1 634 ? 0.797 17.219 12.016 1 96.69 634 LEU A CA 1
ATOM 4901 C C . LEU A 1 634 ? 0.283 15.773 12 1 96.69 634 LEU A C 1
ATOM 4903 O O . LEU A 1 634 ? -0.436 15.359 12.906 1 96.69 634 LEU A O 1
ATOM 4907 N N . ILE A 1 635 ? 0.723 14.992 10.945 1 92.88 635 ILE A N 1
ATOM 4908 C CA . ILE A 1 635 ? 0.174 13.648 10.805 1 92.88 635 ILE A CA 1
ATOM 4909 C C . ILE A 1 635 ? 1.312 12.641 10.688 1 92.88 635 ILE A C 1
ATOM 4911 O O . ILE A 1 635 ? 2.141 12.734 9.773 1 92.88 635 ILE A O 1
ATOM 4915 N N . GLY A 1 636 ? 1.378 11.727 11.609 1 88.12 636 GLY A N 1
ATOM 4916 C CA . GLY A 1 636 ? 2.211 10.547 11.438 1 88.12 636 GLY A CA 1
ATOM 4917 C C . GLY A 1 636 ? 3.625 10.734 11.953 1 88.12 636 GLY A C 1
ATOM 4918 O O . GLY A 1 636 ? 4.363 9.766 12.125 1 88.12 636 GLY A O 1
ATOM 4919 N N . ALA A 1 637 ? 4.02 11.914 12.297 1 92.38 637 ALA A N 1
ATOM 4920 C CA . ALA A 1 637 ? 5.418 12.18 12.617 1 92.38 637 ALA A CA 1
ATOM 4921 C C . ALA A 1 637 ? 5.797 11.578 13.961 1 92.38 637 ALA A C 1
ATOM 4923 O O . ALA A 1 637 ? 6.969 11.273 14.211 1 92.38 637 ALA A O 1
ATOM 4924 N N . GLY A 1 638 ? 4.875 11.406 14.781 1 95.44 638 GLY A N 1
ATOM 4925 C CA . GLY A 1 638 ? 5.172 10.867 16.094 1 95.44 638 GLY A CA 1
ATOM 4926 C C . GLY A 1 638 ? 5.258 9.352 16.109 1 95.44 638 GLY A C 1
ATOM 4927 O O . GLY A 1 638 ? 5.68 8.758 17.094 1 95.44 638 GLY A O 1
ATOM 4928 N N . ARG A 1 639 ? 4.961 8.695 14.984 1 95.19 639 ARG A N 1
ATOM 4929 C CA . ARG A 1 639 ? 4.902 7.234 14.93 1 95.19 639 ARG A CA 1
ATOM 4930 C C . ARG A 1 639 ? 6.254 6.648 14.523 1 95.19 639 ARG A C 1
ATOM 4932 O O . ARG A 1 639 ? 6.387 5.43 14.383 1 95.19 639 ARG A O 1
ATOM 4939 N N . THR A 1 640 ? 7.203 7.492 14.344 1 96.5 640 THR A N 1
ATOM 4940 C CA . THR A 1 640 ? 8.562 7.07 14.016 1 96.5 640 THR A CA 1
ATOM 4941 C C . THR A 1 640 ? 9.555 7.582 15.062 1 96.5 640 THR A C 1
ATOM 4943 O O . THR A 1 640 ? 9.719 8.789 15.227 1 96.5 640 THR A O 1
ATOM 4946 N N . PHE A 1 641 ? 10.133 6.641 15.664 1 97.12 641 PHE A N 1
ATOM 4947 C CA . PHE A 1 641 ? 11.055 6.961 16.75 1 97.12 641 PHE A CA 1
ATOM 4948 C C . PHE A 1 641 ? 10.398 7.91 17.75 1 97.12 641 PHE A C 1
ATOM 4950 O O . PHE A 1 641 ? 11.023 8.883 18.172 1 97.12 641 PHE A O 1
ATOM 4957 N N . GLY A 1 642 ? 9.172 7.766 17.984 1 97.44 642 GLY A N 1
ATOM 4958 C CA . GLY A 1 642 ? 8.344 8.5 18.938 1 97.44 642 GLY A CA 1
ATOM 4959 C C . GLY A 1 642 ? 7.414 7.613 19.734 1 97.44 642 GLY A C 1
ATOM 4960 O O . GLY A 1 642 ? 7.121 6.484 19.328 1 97.44 642 GLY A O 1
ATOM 4961 N N . LEU A 1 643 ? 6.914 8.094 20.797 1 97.94 643 LEU A N 1
ATOM 4962 C CA . LEU A 1 643 ? 6.102 7.312 21.719 1 97.94 643 LEU A CA 1
ATOM 4963 C C . LEU A 1 643 ? 4.707 7.078 21.156 1 97.94 643 LEU A C 1
ATOM 4965 O O . LEU A 1 643 ? 3.982 6.191 21.625 1 97.94 643 LEU A O 1
ATOM 4969 N N . ASP A 1 644 ? 4.352 7.863 20.156 1 97.62 644 ASP A N 1
ATOM 4970 C CA . ASP A 1 644 ? 3.061 7.656 19.516 1 97.62 644 ASP A CA 1
ATOM 4971 C C . ASP A 1 644 ? 2.979 6.27 18.875 1 97.62 644 ASP A C 1
ATOM 4973 O O . ASP A 1 644 ? 1.889 5.711 18.734 1 97.62 644 ASP A O 1
ATOM 4977 N N . TYR A 1 645 ? 4.102 5.703 18.5 1 96.5 645 TYR A N 1
ATOM 4978 C CA . TYR A 1 645 ? 4.172 4.375 17.891 1 96.5 645 TYR A CA 1
ATOM 4979 C C . TYR A 1 645 ? 3.574 3.322 18.828 1 96.5 645 TYR A C 1
ATOM 4981 O O . TYR A 1 645 ? 2.947 2.367 18.359 1 96.5 645 TYR A O 1
ATOM 4989 N N . TYR A 1 646 ? 3.666 3.553 20.125 1 95.81 646 TYR A N 1
ATOM 4990 C CA . TYR A 1 646 ? 3.221 2.572 21.109 1 95.81 646 TYR A CA 1
ATOM 4991 C C . TYR A 1 646 ? 1.911 3.006 21.766 1 95.81 646 TYR A C 1
ATOM 4993 O O . TYR A 1 646 ? 0.994 2.197 21.922 1 95.81 646 TYR A O 1
ATOM 5001 N N . VAL A 1 647 ? 1.808 4.246 22.016 1 96.56 647 VAL A N 1
ATOM 5002 C CA . VAL A 1 647 ? 0.729 4.758 22.859 1 96.56 647 VAL A CA 1
ATOM 5003 C C . VAL A 1 647 ? -0.54 4.922 22.031 1 96.56 647 VAL A C 1
ATOM 5005 O O . VAL A 1 647 ? -1.63 4.543 22.453 1 96.56 647 VAL A O 1
ATOM 5008 N N . MET A 1 648 ? -0.418 5.422 20.859 1 94.38 648 MET A N 1
ATOM 5009 C CA . MET A 1 648 ? -1.591 5.812 20.094 1 94.38 648 MET A CA 1
ATOM 5010 C C . MET A 1 648 ? -2.424 4.594 19.703 1 94.38 648 MET A C 1
ATOM 5012 O O . MET A 1 648 ? -3.65 4.617 19.828 1 94.38 648 MET A O 1
ATOM 5016 N N . PRO A 1 649 ? -1.799 3.492 19.25 1 93.12 649 PRO A N 1
ATOM 5017 C CA . PRO A 1 649 ? -2.619 2.312 18.953 1 93.12 649 PRO A CA 1
ATOM 5018 C C . PRO A 1 649 ? -3.387 1.817 20.188 1 93.12 649 PRO A C 1
ATOM 5020 O O . PRO A 1 649 ? -4.543 1.405 20.062 1 93.12 649 PRO A O 1
ATOM 5023 N N . PHE A 1 650 ? -2.775 1.86 21.328 1 94.62 650 PHE A N 1
ATOM 5024 C CA . PHE A 1 650 ? -3.426 1.455 22.562 1 94.62 650 PHE A CA 1
ATOM 5025 C C . PHE A 1 650 ? -4.609 2.361 22.875 1 94.62 650 PHE A C 1
ATOM 5027 O O . PHE A 1 650 ? -5.707 1.88 23.172 1 94.62 650 PHE A O 1
ATOM 5034 N N . LEU A 1 651 ? -4.355 3.637 22.75 1 94.75 651 LEU A N 1
ATOM 5035 C CA . LEU A 1 651 ? -5.41 4.602 23.047 1 94.75 651 LEU A CA 1
ATOM 5036 C C . LEU A 1 651 ? -6.562 4.477 22.062 1 94.75 651 LEU A C 1
ATOM 5038 O O . LEU A 1 651 ? -7.727 4.617 22.438 1 94.75 651 LEU A O 1
ATOM 5042 N N . LYS A 1 652 ? -6.254 4.289 20.859 1 93.62 652 LYS A N 1
ATOM 5043 C CA . LYS A 1 652 ? -7.293 4.129 19.859 1 93.62 652 LYS A CA 1
ATOM 5044 C C . LYS A 1 652 ? -8.164 2.912 20.141 1 93.62 652 LYS A C 1
ATOM 5046 O O . LYS A 1 652 ? -9.383 2.967 19.984 1 93.62 652 LYS A O 1
ATOM 5051 N N . ARG A 1 653 ? -7.637 1.808 20.594 1 92.25 653 ARG A N 1
ATOM 5052 C CA . ARG A 1 653 ? -8.383 0.603 20.938 1 92.25 653 ARG A CA 1
ATOM 5053 C C . ARG A 1 653 ? -9.336 0.866 22.109 1 92.25 653 ARG A C 1
ATOM 5055 O O . ARG A 1 653 ? -10.477 0.401 22.094 1 92.25 653 ARG A O 1
ATOM 5062 N N . GLN A 1 654 ? -8.805 1.64 23.031 1 95.12 654 GLN A N 1
ATOM 5063 C CA . GLN A 1 654 ? -9.641 1.986 24.188 1 95.12 654 GLN A CA 1
ATOM 5064 C C . GLN A 1 654 ? -10.766 2.936 23.781 1 95.12 654 GLN A C 1
ATOM 5066 O O . GLN A 1 654 ? -11.898 2.799 24.234 1 95.12 654 GLN A O 1
ATOM 5071 N N . TRP A 1 655 ? -10.391 3.826 22.891 1 94.5 655 TRP A N 1
ATOM 5072 C CA . TRP A 1 655 ? -11.359 4.805 22.406 1 94.5 655 TRP A CA 1
ATOM 5073 C C . TRP A 1 655 ? -12.508 4.117 21.672 1 94.5 655 TRP A C 1
ATOM 5075 O O . TRP A 1 655 ? -13.672 4.465 21.875 1 94.5 655 TRP A O 1
ATOM 5085 N N . LYS A 1 656 ? -12.234 3.121 20.953 1 92.12 656 LYS A N 1
ATOM 5086 C CA . LYS A 1 656 ? -13.227 2.402 20.156 1 92.12 656 LYS A CA 1
ATOM 5087 C C . LYS A 1 656 ? -14.164 1.587 21.047 1 92.12 656 LYS A C 1
ATOM 5089 O O . LYS A 1 656 ? -15.25 1.2 20.625 1 92.12 656 LYS A O 1
ATOM 5094 N N . LYS A 1 657 ? -13.766 1.336 22.281 1 92.62 657 LYS A N 1
ATOM 5095 C CA . LYS A 1 657 ? -14.555 0.517 23.203 1 92.62 657 LYS A CA 1
ATOM 5096 C C . LYS A 1 657 ? -15.609 1.356 23.922 1 92.62 657 LYS A C 1
ATOM 5098 O O . LYS A 1 657 ? -16.547 0.815 24.516 1 92.62 657 LYS A O 1
ATOM 5103 N N . ILE A 1 658 ? -15.438 2.65 23.828 1 95.06 658 ILE A N 1
ATOM 5104 C CA . ILE A 1 658 ? -16.391 3.533 24.5 1 95.06 658 ILE A CA 1
ATOM 5105 C C . ILE A 1 658 ? -17.719 3.51 23.766 1 95.06 658 ILE A C 1
ATOM 5107 O O . ILE A 1 658 ? -17.781 3.779 22.562 1 95.06 658 ILE A O 1
ATOM 5111 N N . PRO A 1 659 ? -18.781 3.219 24.422 1 93.62 659 PRO A N 1
ATOM 5112 C CA . PRO A 1 659 ? -20.094 3.02 23.797 1 93.62 659 PRO A CA 1
ATOM 5113 C C . PRO A 1 659 ? -20.562 4.246 23.016 1 93.62 659 PRO A C 1
ATOM 5115 O O . PRO A 1 659 ? -21.047 4.125 21.891 1 93.62 659 PRO A O 1
ATOM 5118 N N . ILE A 1 660 ? -20.375 5.438 23.562 1 94 660 ILE A N 1
ATOM 5119 C CA . ILE A 1 660 ? -20.859 6.652 22.922 1 94 660 ILE A CA 1
ATOM 5120 C C . ILE A 1 660 ? -20.062 6.902 21.641 1 94 660 ILE A C 1
ATOM 5122 O O . ILE A 1 660 ? -20.609 7.391 20.641 1 94 660 ILE A O 1
ATOM 5126 N N . VAL A 1 661 ? -18.797 6.543 21.656 1 94.88 661 VAL A N 1
ATOM 5127 C CA . VAL A 1 661 ? -17.922 6.719 20.5 1 94.88 661 VAL A CA 1
ATOM 5128 C C . VAL A 1 661 ? -18.359 5.781 19.375 1 94.88 661 VAL A C 1
ATOM 5130 O O . VAL A 1 661 ? -18.422 6.184 18.219 1 94.88 661 VAL A O 1
ATOM 5133 N N . ARG A 1 662 ? -18.75 4.598 19.688 1 92.75 662 ARG A N 1
ATOM 5134 C CA . ARG A 1 662 ? -19.219 3.617 18.703 1 92.75 662 ARG A CA 1
ATOM 5135 C C . ARG A 1 662 ? -20.562 4.008 18.125 1 92.75 662 ARG A C 1
ATOM 5137 O O . ARG A 1 662 ? -20.781 3.92 16.922 1 92.75 662 ARG A O 1
ATOM 5144 N N . LYS A 1 663 ? -21.391 4.48 19.031 1 92.25 663 LYS A N 1
ATOM 5145 C CA . LYS A 1 663 ? -22.734 4.824 18.609 1 92.25 663 LYS A CA 1
ATOM 5146 C C . LYS A 1 663 ? -22.734 5.984 17.625 1 92.25 663 LYS A C 1
ATOM 5148 O O . LYS A 1 663 ? -23.469 5.969 16.625 1 92.25 663 LYS A O 1
ATOM 5153 N N . TRP A 1 664 ? -21.766 6.902 17.859 1 93.81 664 TRP A N 1
ATOM 5154 C CA . TRP A 1 664 ? -21.75 8.102 17.031 1 93.81 664 TRP A CA 1
ATOM 5155 C C . TRP A 1 664 ? -20.656 8.023 15.977 1 93.81 664 TRP A C 1
ATOM 5157 O O . TRP A 1 664 ? -20.406 8.984 15.242 1 93.81 664 TRP A O 1
ATOM 5167 N N . TYR A 1 665 ? -20.062 6.918 15.891 1 95.06 665 TYR A N 1
ATOM 5168 C CA . TYR A 1 665 ? -19.078 6.609 14.859 1 95.06 665 TYR A CA 1
ATOM 5169 C C . TYR A 1 665 ? -17.906 7.594 14.914 1 95.06 665 TYR A C 1
ATOM 5171 O O . TYR A 1 665 ? -17.422 8.039 13.867 1 95.06 665 TYR A O 1
ATOM 5179 N N . ILE A 1 666 ? -17.469 8.008 16.094 1 93.31 666 ILE A N 1
ATOM 5180 C CA . ILE A 1 666 ? -16.438 9.016 16.25 1 93.31 666 ILE A CA 1
ATOM 5181 C C . ILE A 1 666 ? -15.078 8.336 16.453 1 93.31 666 ILE A C 1
ATOM 5183 O O . ILE A 1 666 ? -14.438 8.516 17.5 1 93.31 666 ILE A O 1
ATOM 5187 N N . TYR A 1 667 ? -14.68 7.543 15.516 1 91.69 667 TYR A N 1
ATOM 5188 C CA . TYR A 1 667 ? -13.398 6.844 15.5 1 91.69 667 TYR A CA 1
ATOM 5189 C C . TYR A 1 667 ? -12.969 6.531 14.07 1 91.69 667 TYR A C 1
ATOM 5191 O O . TYR A 1 667 ? -13.758 6.652 13.133 1 91.69 667 TYR A O 1
ATOM 5199 N N . ASN A 1 668 ? -11.742 6.348 13.875 1 86.62 668 ASN A N 1
ATOM 5200 C CA . ASN A 1 668 ? -11.219 5.941 12.578 1 86.62 668 ASN A CA 1
ATOM 5201 C C . ASN A 1 668 ? -10.492 4.598 12.664 1 86.62 668 ASN A C 1
ATOM 5203 O O . ASN A 1 668 ? -9.883 4.281 13.688 1 86.62 668 ASN A O 1
ATOM 5207 N N . ASP A 1 669 ? -10.695 3.889 11.539 1 80.31 669 ASP A N 1
ATOM 5208 C CA . ASP A 1 669 ? -10.008 2.604 11.477 1 80.31 669 ASP A CA 1
ATOM 5209 C C . ASP A 1 669 ? -8.555 2.781 11.023 1 80.31 669 ASP A C 1
ATOM 5211 O O . ASP A 1 669 ? -8.25 3.682 10.242 1 80.31 669 ASP A O 1
ATOM 5215 N N . MET B 1 1 ? 35.094 -22.328 -35.344 1 47.69 1 MET B N 1
ATOM 5216 C CA . MET B 1 1 ? 33.75 -22.828 -35 1 47.69 1 MET B CA 1
ATOM 5217 C C . MET B 1 1 ? 33.219 -22.172 -33.75 1 47.69 1 MET B C 1
ATOM 5219 O O . MET B 1 1 ? 33.969 -21.922 -32.812 1 47.69 1 MET B O 1
ATOM 5223 N N . LYS B 1 2 ? 31.969 -21.516 -33.781 1 76.12 2 LYS B N 1
ATOM 5224 C CA . LYS B 1 2 ? 31.422 -20.75 -32.688 1 76.12 2 LYS B CA 1
ATOM 5225 C C . LYS B 1 2 ? 31.016 -21.672 -31.531 1 76.12 2 LYS B C 1
ATOM 5227 O O . LYS B 1 2 ? 30.312 -22.672 -31.75 1 76.12 2 LYS B O 1
ATOM 5232 N N . SER B 1 3 ? 31.703 -21.562 -30.406 1 90.56 3 SER B N 1
ATOM 5233 C CA . SER B 1 3 ? 31.359 -22.359 -29.234 1 90.56 3 SER B CA 1
ATOM 5234 C C . SER B 1 3 ? 30.031 -21.938 -28.641 1 90.56 3 SER B C 1
ATOM 5236 O O . SER B 1 3 ? 29.75 -20.75 -28.516 1 90.56 3 SER B O 1
ATOM 5238 N N . LYS B 1 4 ? 29.156 -22.953 -28.469 1 97.06 4 LYS B N 1
ATOM 5239 C CA . LYS B 1 4 ? 27.828 -22.719 -27.922 1 97.06 4 LYS B CA 1
ATOM 5240 C C . LYS B 1 4 ? 27.703 -23.25 -26.5 1 97.06 4 LYS B C 1
ATOM 5242 O O . LYS B 1 4 ? 27.828 -24.453 -26.266 1 97.06 4 LYS B O 1
ATOM 5247 N N . ILE B 1 5 ? 27.531 -22.344 -25.609 1 98.5 5 ILE B N 1
ATOM 5248 C CA . ILE B 1 5 ? 27.25 -22.703 -24.219 1 98.5 5 ILE B CA 1
ATOM 5249 C C . ILE B 1 5 ? 25.766 -22.547 -23.938 1 98.5 5 ILE B C 1
ATOM 5251 O O . ILE B 1 5 ? 25.188 -21.484 -24.172 1 98.5 5 ILE B O 1
ATOM 5255 N N . LEU B 1 6 ? 25.109 -23.625 -23.5 1 98.81 6 LEU B N 1
ATOM 5256 C CA . LEU B 1 6 ? 23.688 -23.609 -23.156 1 98.81 6 LEU B CA 1
ATOM 5257 C C . LEU B 1 6 ? 23.484 -23.844 -21.672 1 98.81 6 LEU B C 1
ATOM 5259 O O . LEU B 1 6 ? 24.031 -24.781 -21.094 1 98.81 6 LEU B O 1
ATOM 5263 N N . ILE B 1 7 ? 22.781 -22.938 -21.016 1 98.81 7 ILE B N 1
ATOM 5264 C CA . ILE B 1 7 ? 22.453 -23.031 -19.594 1 98.81 7 ILE B CA 1
ATOM 5265 C C . ILE B 1 7 ? 20.969 -23.281 -19.422 1 98.81 7 ILE B C 1
ATOM 5267 O O . ILE B 1 7 ? 20.141 -22.531 -19.938 1 98.81 7 ILE B O 1
ATOM 5271 N N . ILE B 1 8 ? 20.594 -24.359 -18.688 1 98.69 8 ILE B N 1
ATOM 5272 C CA . ILE B 1 8 ? 19.203 -24.672 -18.422 1 98.69 8 ILE B CA 1
ATOM 5273 C C . ILE B 1 8 ? 18.828 -24.219 -17.016 1 98.69 8 ILE B C 1
ATOM 5275 O O . ILE B 1 8 ? 19.297 -24.797 -16.031 1 98.69 8 ILE B O 1
ATOM 5279 N N . GLY B 1 9 ? 17.938 -23.25 -16.953 1 98.44 9 GLY B N 1
ATOM 5280 C CA . GLY B 1 9 ? 17.484 -22.734 -15.664 1 98.44 9 GLY B CA 1
ATOM 5281 C C . GLY B 1 9 ? 18.094 -21.406 -15.297 1 98.44 9 GLY B C 1
ATOM 5282 O O . GLY B 1 9 ? 19.312 -21.25 -15.258 1 98.44 9 GLY B O 1
ATOM 5283 N N . ALA B 1 10 ? 17.219 -20.422 -15.031 1 98.25 10 ALA B N 1
ATOM 5284 C CA . ALA B 1 10 ? 17.672 -19.078 -14.641 1 98.25 10 ALA B CA 1
ATOM 5285 C C . ALA B 1 10 ? 17.406 -18.828 -13.156 1 98.25 10 ALA B C 1
ATOM 5287 O O . ALA B 1 10 ? 16.844 -17.797 -12.789 1 98.25 10 ALA B O 1
ATOM 5288 N N . GLY B 1 11 ? 17.766 -19.828 -12.297 1 97 11 GLY B N 1
ATOM 5289 C CA . GLY B 1 11 ? 17.891 -19.609 -10.867 1 97 11 GLY B CA 1
ATOM 5290 C C . GLY B 1 11 ? 19.188 -18.922 -10.484 1 97 11 GLY B C 1
ATOM 5291 O O . GLY B 1 11 ? 19.906 -18.391 -11.352 1 97 11 GLY B O 1
ATOM 5292 N N . TYR B 1 12 ? 19.531 -18.922 -9.258 1 96.62 12 TYR B N 1
ATOM 5293 C CA . TYR B 1 12 ? 20.734 -18.266 -8.797 1 96.62 12 TYR B CA 1
ATOM 5294 C C . TYR B 1 12 ? 21.969 -18.812 -9.508 1 96.62 12 TYR B C 1
ATOM 5296 O O . TYR B 1 12 ? 22.781 -18.062 -10.039 1 96.62 12 TYR B O 1
ATOM 5304 N N . ALA B 1 13 ? 22.062 -20.109 -9.555 1 98.06 13 ALA B N 1
ATOM 5305 C CA . ALA B 1 13 ? 23.25 -20.75 -10.125 1 98.06 13 ALA B CA 1
ATOM 5306 C C . ALA B 1 13 ? 23.375 -20.469 -11.617 1 98.06 13 ALA B C 1
ATOM 5308 O O . ALA B 1 13 ? 24.453 -20.141 -12.109 1 98.06 13 ALA B O 1
ATOM 5309 N N . GLY B 1 14 ? 22.234 -20.578 -12.305 1 98.62 14 GLY B N 1
ATOM 5310 C CA . GLY B 1 14 ? 22.25 -20.328 -13.734 1 98.62 14 GLY B CA 1
ATOM 5311 C C . GLY B 1 14 ? 22.594 -18.891 -14.094 1 98.62 14 GLY B C 1
ATOM 5312 O O . GLY B 1 14 ? 23.422 -18.656 -14.961 1 98.62 14 GLY B O 1
ATOM 5313 N N . ILE B 1 15 ? 22 -17.984 -13.461 1 98.5 15 ILE B N 1
ATOM 5314 C CA . ILE B 1 15 ? 22.203 -16.562 -13.727 1 98.5 15 ILE B CA 1
ATOM 5315 C C . ILE B 1 15 ? 23.656 -16.172 -13.453 1 98.5 15 ILE B C 1
ATOM 5317 O O . ILE B 1 15 ? 24.281 -15.508 -14.281 1 98.5 15 ILE B O 1
ATOM 5321 N N . LEU B 1 16 ? 24.172 -16.609 -12.336 1 98.44 16 LEU B N 1
ATOM 5322 C CA . LEU B 1 16 ? 25.531 -16.234 -11.969 1 98.44 16 LEU B CA 1
ATOM 5323 C C . LEU B 1 16 ? 26.547 -16.875 -12.906 1 98.44 16 LEU B C 1
ATOM 5325 O O . LEU B 1 16 ? 27.562 -16.266 -13.242 1 98.44 16 LEU B O 1
ATOM 5329 N N . THR B 1 17 ? 26.281 -18.141 -13.344 1 98.75 17 THR B N 1
ATOM 5330 C CA . THR B 1 17 ? 27.141 -18.781 -14.328 1 98.75 17 THR B CA 1
ATOM 5331 C C . THR B 1 17 ? 27.156 -17.984 -15.633 1 98.75 17 THR B C 1
ATOM 5333 O O . THR B 1 17 ? 28.234 -17.688 -16.172 1 98.75 17 THR B O 1
ATOM 5336 N N . ALA B 1 18 ? 25.969 -17.625 -16.078 1 98.69 18 ALA B N 1
ATOM 5337 C CA . ALA B 1 18 ? 25.844 -16.891 -17.328 1 98.69 18 ALA B CA 1
ATOM 5338 C C . ALA B 1 18 ? 26.578 -15.547 -17.25 1 98.69 18 ALA B C 1
ATOM 5340 O O . ALA B 1 18 ? 27.297 -15.164 -18.172 1 98.69 18 ALA B O 1
ATOM 5341 N N . LYS B 1 19 ? 26.391 -14.867 -16.172 1 97.88 19 LYS B N 1
ATOM 5342 C CA . LYS B 1 19 ? 27.031 -13.562 -15.984 1 97.88 19 LYS B CA 1
ATOM 5343 C C . LYS B 1 19 ? 28.547 -13.68 -15.969 1 97.88 19 LYS B C 1
ATOM 5345 O O . LYS B 1 19 ? 29.25 -12.875 -16.578 1 97.88 19 LYS B O 1
ATOM 5350 N N . LYS B 1 20 ? 29.078 -14.609 -15.266 1 98.06 20 LYS B N 1
ATOM 5351 C CA . LYS B 1 20 ? 30.516 -14.797 -15.164 1 98.06 20 LYS B CA 1
ATOM 5352 C C . LYS B 1 20 ? 31.125 -15.203 -16.5 1 98.06 20 LYS B C 1
ATOM 5354 O O . LYS B 1 20 ? 32.188 -14.734 -16.875 1 98.06 20 LYS B O 1
ATOM 5359 N N . LEU B 1 21 ? 30.438 -16.078 -17.203 1 98.19 21 LEU B N 1
ATOM 5360 C CA . LEU B 1 21 ? 30.891 -16.453 -18.531 1 98.19 21 LEU B CA 1
ATOM 5361 C C . LEU B 1 21 ? 30.906 -15.258 -19.469 1 98.19 21 LEU B C 1
ATOM 5363 O O . LEU B 1 21 ? 31.859 -15.07 -20.234 1 98.19 21 LEU B O 1
ATOM 5367 N N . ALA B 1 22 ? 29.781 -14.5 -19.391 1 97.25 22 ALA B N 1
ATOM 5368 C CA . ALA B 1 22 ? 29.703 -13.305 -20.234 1 97.25 22 ALA B CA 1
ATOM 5369 C C . ALA B 1 22 ? 30.875 -12.367 -19.984 1 97.25 22 ALA B C 1
ATOM 5371 O O . ALA B 1 22 ? 31.406 -11.766 -20.906 1 97.25 22 ALA B O 1
ATOM 5372 N N . LYS B 1 23 ? 31.25 -12.227 -18.734 1 95.62 23 LYS B N 1
ATOM 5373 C CA . LYS B 1 23 ? 32.375 -11.375 -18.359 1 95.62 23 LYS B CA 1
ATOM 5374 C C . LYS B 1 23 ? 33.688 -11.938 -18.906 1 95.62 23 LYS B C 1
ATOM 5376 O O . LYS B 1 23 ? 34.531 -11.203 -19.438 1 95.62 23 LYS B O 1
ATOM 5381 N N . LYS B 1 24 ? 33.812 -13.203 -18.812 1 95.62 24 LYS B N 1
ATOM 5382 C CA . LYS B 1 24 ? 35.062 -13.859 -19.234 1 95.62 24 LYS B CA 1
ATOM 5383 C C . LYS B 1 24 ? 35.219 -13.828 -20.75 1 95.62 24 LYS B C 1
ATOM 5385 O O . LYS B 1 24 ? 36.344 -13.703 -21.266 1 95.62 24 LYS B O 1
ATOM 5390 N N . PHE B 1 25 ? 34.125 -13.898 -21.438 1 95.94 25 PHE B N 1
ATOM 5391 C CA . PHE B 1 25 ? 34.156 -13.969 -22.891 1 95.94 25 PHE B CA 1
ATOM 5392 C C . PHE B 1 25 ? 33.75 -12.648 -23.516 1 95.94 25 PHE B C 1
ATOM 5394 O O . PHE B 1 25 ? 33.281 -12.602 -24.656 1 95.94 25 PHE B O 1
ATOM 5401 N N . LYS B 1 26 ? 33.719 -11.594 -22.781 1 91.31 26 LYS B N 1
ATOM 5402 C CA . LYS B 1 26 ? 33.25 -10.289 -23.203 1 91.31 26 LYS B CA 1
ATOM 5403 C C . LYS B 1 26 ? 33.844 -9.883 -24.547 1 91.31 26 LYS B C 1
ATOM 5405 O O . LYS B 1 26 ? 33.125 -9.297 -25.375 1 91.31 26 LYS B O 1
ATOM 5410 N N . LYS B 1 27 ? 35.094 -10.188 -24.891 1 89.75 27 LYS B N 1
ATOM 5411 C CA . LYS B 1 27 ? 35.781 -9.758 -26.109 1 89.75 27 LYS B CA 1
ATOM 5412 C C . LYS B 1 27 ? 35.875 -10.906 -27.125 1 89.75 27 LYS B C 1
ATOM 5414 O O . LYS B 1 27 ? 36.531 -10.773 -28.156 1 89.75 27 LYS B O 1
ATOM 5419 N N . ASN B 1 28 ? 35.312 -12 -26.766 1 91.88 28 ASN B N 1
ATOM 5420 C CA . ASN B 1 28 ? 35.312 -13.156 -27.672 1 91.88 28 ASN B CA 1
ATOM 5421 C C . ASN B 1 28 ? 33.969 -13.367 -28.344 1 91.88 28 ASN B C 1
ATOM 5423 O O . ASN B 1 28 ? 33.062 -13.953 -27.766 1 91.88 28 ASN B O 1
ATOM 5427 N N . TYR B 1 29 ? 33.906 -13.016 -29.547 1 89.5 29 TYR B N 1
ATOM 5428 C CA . TYR B 1 29 ? 32.625 -13.031 -30.281 1 89.5 29 TYR B CA 1
ATOM 5429 C C . TYR B 1 29 ? 32.375 -14.414 -30.875 1 89.5 29 TYR B C 1
ATOM 5431 O O . TYR B 1 29 ? 31.312 -14.656 -31.453 1 89.5 29 TYR B O 1
ATOM 5439 N N . ASP B 1 30 ? 33.25 -15.328 -30.594 1 93.25 30 ASP B N 1
ATOM 5440 C CA . ASP B 1 30 ? 33.094 -16.688 -31.125 1 93.25 30 ASP B CA 1
ATOM 5441 C C . ASP B 1 30 ? 32.375 -17.594 -30.109 1 93.25 30 ASP B C 1
ATOM 5443 O O . ASP B 1 30 ? 32.188 -18.781 -30.375 1 93.25 30 ASP B O 1
ATOM 5447 N N . VAL B 1 31 ? 32.062 -17.078 -29 1 96.31 31 VAL B N 1
ATOM 5448 C CA . VAL B 1 31 ? 31.359 -17.844 -27.984 1 96.31 31 VAL B CA 1
ATOM 5449 C C . VAL B 1 31 ? 29.938 -17.297 -27.797 1 96.31 31 VAL B C 1
ATOM 5451 O O . VAL B 1 31 ? 29.75 -16.109 -27.578 1 96.31 31 VAL B O 1
ATOM 5454 N N . ASN B 1 32 ? 28.969 -18.156 -27.984 1 96.75 32 ASN B N 1
ATOM 5455 C CA . ASN B 1 32 ? 27.562 -17.812 -27.75 1 96.75 32 ASN B CA 1
ATOM 5456 C C . ASN B 1 32 ? 27.031 -18.422 -26.469 1 96.75 32 ASN B C 1
ATOM 5458 O O . ASN B 1 32 ? 27.156 -19.625 -26.25 1 96.75 32 ASN B O 1
ATOM 5462 N N . ILE B 1 33 ? 26.516 -17.578 -25.609 1 98.25 33 ILE B N 1
ATOM 5463 C CA . ILE B 1 33 ? 25.938 -18.031 -24.344 1 98.25 33 ILE B CA 1
ATOM 5464 C C . ILE B 1 33 ? 24.422 -17.875 -24.375 1 98.25 33 ILE B C 1
ATOM 5466 O O . ILE B 1 33 ? 23.906 -16.781 -24.625 1 98.25 33 ILE B O 1
ATOM 5470 N N . THR B 1 34 ? 23.656 -18.938 -24.172 1 98.38 34 THR B N 1
ATOM 5471 C CA . THR B 1 34 ? 22.203 -18.938 -24.125 1 98.38 34 THR B CA 1
ATOM 5472 C C . THR B 1 34 ? 21.703 -19.5 -22.797 1 98.38 34 THR B C 1
ATOM 5474 O O . THR B 1 34 ? 22.188 -20.531 -22.328 1 98.38 34 THR B O 1
ATOM 5477 N N . ILE B 1 35 ? 20.828 -18.828 -22.188 1 98.69 35 ILE B N 1
ATOM 5478 C CA . ILE B 1 35 ? 20.156 -19.312 -20.969 1 98.69 35 ILE B CA 1
ATOM 5479 C C . ILE B 1 35 ? 18.672 -19.484 -21.234 1 98.69 35 ILE B C 1
ATOM 5481 O O . ILE B 1 35 ? 18.031 -18.609 -21.812 1 98.69 35 ILE B O 1
ATOM 5485 N N . ILE B 1 36 ? 18.094 -20.672 -20.906 1 98.44 36 ILE B N 1
ATOM 5486 C CA . ILE B 1 36 ? 16.688 -20.984 -21.125 1 98.44 36 ILE B CA 1
ATOM 5487 C C . ILE B 1 36 ? 15.969 -21.109 -19.781 1 98.44 36 ILE B C 1
ATOM 5489 O O . ILE B 1 36 ? 16.469 -21.75 -18.859 1 98.44 36 ILE B O 1
ATOM 5493 N N . ASP B 1 37 ? 14.906 -20.469 -19.672 1 98.19 37 ASP B N 1
ATOM 5494 C CA . ASP B 1 37 ? 14.039 -20.625 -18.5 1 98.19 37 ASP B CA 1
ATOM 5495 C C . ASP B 1 37 ? 12.57 -20.562 -18.891 1 98.19 37 ASP B C 1
ATOM 5497 O O . ASP B 1 37 ? 12.211 -19.969 -19.906 1 98.19 37 ASP B O 1
ATOM 5501 N N . LYS B 1 38 ? 11.758 -21.203 -18.109 1 96.44 38 LYS B N 1
ATOM 5502 C CA . LYS B 1 38 ? 10.32 -21.219 -18.375 1 96.44 38 LYS B CA 1
ATOM 5503 C C . LYS B 1 38 ? 9.672 -19.906 -17.938 1 96.44 38 LYS B C 1
ATOM 5505 O O . LYS B 1 38 ? 8.523 -19.625 -18.312 1 96.44 38 LYS B O 1
ATOM 5510 N N . ASN B 1 39 ? 10.352 -19.141 -17.141 1 96.38 39 ASN B N 1
ATOM 5511 C CA . ASN B 1 39 ? 9.875 -17.844 -16.672 1 96.38 39 ASN B CA 1
ATOM 5512 C C . ASN B 1 39 ? 10.742 -16.703 -17.188 1 96.38 39 ASN B C 1
ATOM 5514 O O . ASN B 1 39 ? 11.953 -16.875 -17.359 1 96.38 39 ASN B O 1
ATOM 5518 N N . PRO B 1 40 ? 10.203 -15.562 -17.406 1 96.75 40 PRO B N 1
ATOM 5519 C CA . PRO B 1 40 ? 10.992 -14.398 -17.812 1 96.75 40 PRO B CA 1
ATOM 5520 C C . PRO B 1 40 ? 11.625 -13.672 -16.625 1 96.75 40 PRO B C 1
ATOM 5522 O O . PRO B 1 40 ? 12.141 -12.562 -16.766 1 96.75 40 PRO B O 1
ATOM 5525 N N . PHE B 1 41 ? 11.539 -14.25 -15.469 1 97.25 41 PHE B N 1
ATOM 5526 C CA . PHE B 1 41 ? 12.086 -13.664 -14.25 1 97.25 41 PHE B CA 1
ATOM 5527 C C . PHE B 1 41 ? 12.688 -14.742 -13.352 1 97.25 41 PHE B C 1
ATOM 5529 O O . PHE B 1 41 ? 12.32 -15.914 -13.445 1 97.25 41 PHE B O 1
ATOM 5536 N N . HIS B 1 42 ? 13.68 -14.273 -12.578 1 97.06 42 HIS B N 1
ATOM 5537 C CA . HIS B 1 42 ? 14.219 -15.07 -11.477 1 97.06 42 HIS B CA 1
ATOM 5538 C C . HIS B 1 42 ? 13.375 -14.906 -10.219 1 97.06 42 HIS B C 1
ATOM 5540 O O . HIS B 1 42 ? 12.953 -13.797 -9.891 1 97.06 42 HIS B O 1
ATOM 5546 N N . THR B 1 43 ? 13.031 -16.016 -9.562 1 96.75 43 THR B N 1
ATOM 5547 C CA . THR B 1 43 ? 12.242 -15.977 -8.336 1 96.75 43 THR B CA 1
ATOM 5548 C C . THR B 1 43 ? 13.141 -16.094 -7.109 1 96.75 43 THR B C 1
ATOM 5550 O O . THR B 1 43 ? 13.984 -17 -7.039 1 96.75 43 THR B O 1
ATOM 5553 N N . MET B 1 44 ? 12.961 -15.242 -6.199 1 95.88 44 MET B N 1
ATOM 5554 C CA . MET B 1 44 ? 13.633 -15.344 -4.906 1 95.88 44 MET B CA 1
ATOM 5555 C C . MET B 1 44 ? 12.938 -16.375 -4.016 1 95.88 44 MET B C 1
ATOM 5557 O O . MET B 1 44 ? 12.133 -16 -3.156 1 95.88 44 MET B O 1
ATOM 5561 N N . LEU B 1 45 ? 13.367 -17.531 -4.074 1 94.19 45 LEU B N 1
ATOM 5562 C CA . LEU B 1 45 ? 12.711 -18.656 -3.42 1 94.19 45 LEU B CA 1
ATOM 5563 C C . LEU B 1 45 ? 12.742 -18.5 -1.903 1 94.19 45 LEU B C 1
ATOM 5565 O O . LEU B 1 45 ? 11.82 -18.938 -1.21 1 94.19 45 LEU B O 1
ATOM 5569 N N . THR B 1 46 ? 13.742 -17.828 -1.411 1 92.25 46 THR B N 1
ATOM 5570 C CA . THR B 1 46 ? 13.938 -17.703 0.03 1 92.25 46 THR B CA 1
ATOM 5571 C C . THR B 1 46 ? 12.906 -16.75 0.632 1 92.25 46 THR B C 1
ATOM 5573 O O . THR B 1 46 ? 12.766 -16.672 1.854 1 92.25 46 THR B O 1
ATOM 5576 N N . GLU B 1 47 ? 12.133 -16.109 -0.209 1 96 47 GLU B N 1
ATOM 5577 C CA . GLU B 1 47 ? 11.195 -15.102 0.3 1 96 47 GLU B CA 1
ATOM 5578 C C . GLU B 1 47 ? 9.766 -15.422 -0.107 1 96 47 GLU B C 1
ATOM 5580 O O . GLU B 1 47 ? 8.875 -14.57 -0.008 1 96 47 GLU B O 1
ATOM 5585 N N . LEU B 1 48 ? 9.477 -16.594 -0.54 1 97.88 48 LEU B N 1
ATOM 5586 C CA . LEU B 1 48 ? 8.156 -16.984 -1.014 1 97.88 48 LEU B CA 1
ATOM 5587 C C . LEU B 1 48 ? 7.113 -16.812 0.087 1 97.88 48 LEU B C 1
ATOM 5589 O O . LEU B 1 48 ? 5.996 -16.359 -0.173 1 97.88 48 LEU B O 1
ATOM 5593 N N . HIS B 1 49 ? 7.508 -17.203 1.349 1 98.19 49 HIS B N 1
ATOM 5594 C CA . HIS B 1 49 ? 6.574 -17.188 2.469 1 98.19 49 HIS B CA 1
ATOM 5595 C C . HIS B 1 49 ? 6.102 -15.766 2.77 1 98.19 49 HIS B C 1
ATOM 5597 O O . HIS B 1 49 ? 4.996 -15.57 3.281 1 98.19 49 HIS B O 1
ATOM 5603 N N . GLU B 1 50 ? 6.922 -14.75 2.436 1 98.25 50 GLU B N 1
ATOM 5604 C CA . GLU B 1 50 ? 6.547 -13.359 2.688 1 98.25 50 GLU B CA 1
ATOM 5605 C C . GLU B 1 50 ? 5.379 -12.938 1.804 1 98.25 50 GLU B C 1
ATOM 5607 O O . GLU B 1 50 ? 4.488 -12.211 2.25 1 98.25 50 GLU B O 1
ATOM 5612 N N . VAL B 1 51 ? 5.387 -13.375 0.538 1 98.19 51 VAL B N 1
ATOM 5613 C CA . VAL B 1 51 ? 4.293 -13.086 -0.384 1 98.19 51 VAL B CA 1
ATOM 5614 C C . VAL B 1 51 ? 3.066 -13.922 -0.008 1 98.19 51 VAL B C 1
ATOM 5616 O O . VAL B 1 51 ? 1.943 -13.406 0.008 1 98.19 51 VAL B O 1
ATOM 5619 N N . ALA B 1 52 ? 3.301 -15.172 0.365 1 98.62 52 ALA B N 1
ATOM 5620 C CA . ALA B 1 52 ? 2.209 -16.078 0.703 1 98.62 52 ALA B CA 1
ATOM 5621 C C . ALA B 1 52 ? 1.396 -15.547 1.88 1 98.62 52 ALA B C 1
ATOM 5623 O O . ALA B 1 52 ? 0.176 -15.719 1.927 1 98.62 52 ALA B O 1
ATOM 5624 N N . ALA B 1 53 ? 2.098 -14.93 2.799 1 98.38 53 ALA B N 1
ATOM 5625 C CA . ALA B 1 53 ? 1.423 -14.375 3.969 1 98.38 53 ALA B CA 1
ATOM 5626 C C . ALA B 1 53 ? 1.231 -12.867 3.824 1 98.38 53 ALA B C 1
ATOM 5628 O O . ALA B 1 53 ? 1.021 -12.164 4.816 1 98.38 53 ALA B O 1
ATOM 5629 N N . ASN B 1 54 ? 1.42 -12.289 2.682 1 98 54 ASN B N 1
ATOM 5630 C CA . ASN B 1 54 ? 1.039 -10.938 2.273 1 98 54 ASN B CA 1
ATOM 5631 C C . ASN B 1 54 ? 1.822 -9.875 3.043 1 98 54 ASN B C 1
ATOM 5633 O O . ASN B 1 54 ? 1.28 -8.828 3.383 1 98 54 ASN B O 1
ATOM 5637 N N . ARG B 1 55 ? 3.014 -10.156 3.379 1 97.75 55 ARG B N 1
ATOM 5638 C CA . ARG B 1 55 ? 3.838 -9.164 4.059 1 97.75 55 ARG B CA 1
ATOM 5639 C C . ARG B 1 55 ? 4.414 -8.164 3.068 1 97.75 55 ARG B C 1
ATOM 5641 O O . ARG B 1 55 ? 4.547 -6.977 3.381 1 97.75 55 ARG B O 1
ATOM 5648 N N . VAL B 1 56 ? 4.758 -8.656 1.87 1 97.25 56 VAL B N 1
ATOM 5649 C CA . VAL B 1 56 ? 5.328 -7.828 0.812 1 97.25 56 VAL B CA 1
ATOM 5650 C C . VAL B 1 56 ? 4.555 -8.039 -0.487 1 97.25 56 VAL B C 1
ATOM 5652 O O . VAL B 1 56 ? 3.795 -9.008 -0.613 1 97.25 56 VAL B O 1
ATOM 5655 N N . ASP B 1 57 ? 4.738 -7.109 -1.417 1 94.69 57 ASP B N 1
ATOM 5656 C CA . ASP B 1 57 ? 4.129 -7.227 -2.738 1 94.69 57 ASP B CA 1
ATOM 5657 C C . ASP B 1 57 ? 4.707 -8.406 -3.512 1 94.69 57 ASP B C 1
ATOM 5659 O O . ASP B 1 57 ? 5.875 -8.758 -3.33 1 94.69 57 ASP B O 1
ATOM 5663 N N . GLU B 1 58 ? 3.939 -8.984 -4.336 1 95.75 58 GLU B N 1
ATOM 5664 C CA . GLU B 1 58 ? 4.375 -10.172 -5.062 1 95.75 58 GLU B CA 1
ATOM 5665 C C . GLU B 1 58 ? 5.555 -9.859 -5.977 1 95.75 58 GLU B C 1
ATOM 5667 O O . GLU B 1 58 ? 6.391 -10.727 -6.238 1 95.75 58 GLU B O 1
ATOM 5672 N N . ASP B 1 59 ? 5.734 -8.648 -6.371 1 93.81 59 ASP B N 1
ATOM 5673 C CA . ASP B 1 59 ? 6.82 -8.273 -7.273 1 93.81 59 ASP B CA 1
ATOM 5674 C C . ASP B 1 59 ? 8.156 -8.25 -6.539 1 93.81 59 ASP B C 1
ATOM 5676 O O . ASP B 1 59 ? 9.219 -8.227 -7.168 1 93.81 59 ASP B O 1
ATOM 5680 N N . SER B 1 60 ? 8.039 -8.258 -5.266 1 95.62 60 SER B N 1
ATOM 5681 C CA . SER B 1 60 ? 9.25 -8.148 -4.461 1 95.62 60 SER B CA 1
ATOM 5682 C C . SER B 1 60 ? 10.148 -9.367 -4.664 1 95.62 60 SER B C 1
ATOM 5684 O O . SER B 1 60 ? 11.367 -9.281 -4.469 1 95.62 60 SER B O 1
ATOM 5686 N N . ILE B 1 61 ? 9.57 -10.453 -5.105 1 96.44 61 ILE B N 1
ATOM 5687 C CA . ILE B 1 61 ? 10.359 -11.68 -5.125 1 96.44 61 ILE B CA 1
ATOM 5688 C C . ILE B 1 61 ? 10.703 -12.047 -6.566 1 96.44 61 ILE B C 1
ATOM 5690 O O . ILE B 1 61 ? 11.109 -13.18 -6.848 1 96.44 61 ILE B O 1
ATOM 5694 N N . LYS B 1 62 ? 10.531 -11.141 -7.492 1 95.94 62 LYS B N 1
ATOM 5695 C CA . LYS B 1 62 ? 10.852 -11.352 -8.898 1 95.94 62 LYS B CA 1
ATOM 5696 C C . LYS B 1 62 ? 12.031 -10.484 -9.328 1 95.94 62 LYS B C 1
ATOM 5698 O O . LYS B 1 62 ? 12.133 -9.328 -8.922 1 95.94 62 LYS B O 1
ATOM 5703 N N . ILE B 1 63 ? 12.852 -11.016 -10.164 1 96.94 63 ILE B N 1
ATOM 5704 C CA . ILE B 1 63 ? 13.93 -10.281 -10.812 1 96.94 63 ILE B CA 1
ATOM 5705 C C . ILE B 1 63 ? 13.867 -10.508 -12.32 1 96.94 63 ILE B C 1
ATOM 5707 O O . ILE B 1 63 ? 14.078 -11.633 -12.797 1 96.94 63 ILE B O 1
ATOM 5711 N N . SER B 1 64 ? 13.648 -9.484 -13.086 1 96.81 64 SER B N 1
ATOM 5712 C CA . SER B 1 64 ? 13.508 -9.578 -14.531 1 96.81 64 SER B CA 1
ATOM 5713 C C . SER B 1 64 ? 14.805 -10.031 -15.188 1 96.81 64 SER B C 1
ATOM 5715 O O . SER B 1 64 ? 15.867 -9.445 -14.953 1 96.81 64 SER B O 1
ATOM 5717 N N . LEU B 1 65 ? 14.703 -11.047 -16.016 1 97.94 65 LEU B N 1
ATOM 5718 C CA . LEU B 1 65 ? 15.891 -11.547 -16.703 1 97.94 65 LEU B CA 1
ATOM 5719 C C . LEU B 1 65 ? 16.359 -10.555 -17.766 1 97.94 65 LEU B C 1
ATOM 5721 O O . LEU B 1 65 ? 17.562 -10.438 -18.016 1 97.94 65 LEU B O 1
ATOM 5725 N N . SER B 1 66 ? 15.383 -9.828 -18.312 1 95.06 66 SER B N 1
ATOM 5726 C CA . SER B 1 66 ? 15.742 -8.797 -19.281 1 95.06 66 SER B CA 1
ATOM 5727 C C . SER B 1 66 ? 16.594 -7.707 -18.641 1 95.06 66 SER B C 1
ATOM 5729 O O . SER B 1 66 ? 17.484 -7.148 -19.297 1 95.06 66 SER B O 1
ATOM 5731 N N . LYS B 1 67 ? 16.328 -7.402 -17.438 1 95.56 67 LYS B N 1
ATOM 5732 C CA . LYS B 1 67 ? 17.125 -6.426 -16.719 1 95.56 67 LYS B CA 1
ATOM 5733 C C . LYS B 1 67 ? 18.484 -7 -16.344 1 95.56 67 LYS B C 1
ATOM 5735 O O . LYS B 1 67 ? 19.516 -6.324 -16.469 1 95.56 67 LYS B O 1
ATOM 5740 N N . VAL B 1 68 ? 18.516 -8.211 -15.922 1 97.62 68 VAL B N 1
ATOM 5741 C CA . VAL B 1 68 ? 19.719 -8.867 -15.445 1 97.62 68 VAL B CA 1
ATOM 5742 C C . VAL B 1 68 ? 20.766 -8.906 -16.547 1 97.62 68 VAL B C 1
ATOM 5744 O O . VAL B 1 68 ? 21.953 -8.633 -16.312 1 97.62 68 VAL B O 1
ATOM 5747 N N . PHE B 1 69 ? 20.375 -9.211 -17.75 1 97.44 69 PHE B N 1
ATOM 5748 C CA . PHE B 1 69 ? 21.344 -9.469 -18.812 1 97.44 69 PHE B CA 1
ATOM 5749 C C . PHE B 1 69 ? 21.359 -8.328 -19.812 1 97.44 69 PHE B C 1
ATOM 5751 O O . PHE B 1 69 ? 21.906 -8.469 -20.922 1 97.44 69 PHE B O 1
ATOM 5758 N N . ALA B 1 70 ? 20.734 -7.207 -19.406 1 94.38 70 ALA B N 1
ATOM 5759 C CA . ALA B 1 70 ? 20.75 -6.043 -20.281 1 94.38 70 ALA B CA 1
ATOM 5760 C C . ALA B 1 70 ? 22.188 -5.625 -20.609 1 94.38 70 ALA B C 1
ATOM 5762 O O . ALA B 1 70 ? 23 -5.387 -19.719 1 94.38 70 ALA B O 1
ATOM 5763 N N . GLY B 1 71 ? 22.453 -5.574 -21.938 1 91.44 71 GLY B N 1
ATOM 5764 C CA . GLY B 1 71 ? 23.766 -5.125 -22.375 1 91.44 71 GLY B CA 1
ATOM 5765 C C . GLY B 1 71 ? 24.828 -6.195 -22.25 1 91.44 71 GLY B C 1
ATOM 5766 O O . GLY B 1 71 ? 26.016 -5.926 -22.469 1 91.44 71 GLY B O 1
ATOM 5767 N N . ARG B 1 72 ? 24.469 -7.375 -21.906 1 93.06 72 ARG B N 1
ATOM 5768 C CA . ARG B 1 72 ? 25.422 -8.477 -21.797 1 93.06 72 ARG B CA 1
ATOM 5769 C C . ARG B 1 72 ? 25.234 -9.461 -22.953 1 93.06 72 ARG B C 1
ATOM 5771 O O . ARG B 1 72 ? 24.172 -9.508 -23.578 1 93.06 72 ARG B O 1
ATOM 5778 N N . LYS B 1 73 ? 26.312 -10.148 -23.234 1 93.38 73 LYS B N 1
ATOM 5779 C CA . LYS B 1 73 ? 26.312 -11.109 -24.344 1 93.38 73 LYS B CA 1
ATOM 5780 C C . LYS B 1 73 ? 25.703 -12.438 -23.906 1 93.38 73 LYS B C 1
ATOM 5782 O O . LYS B 1 73 ? 26.391 -13.469 -23.922 1 93.38 73 LYS B O 1
ATOM 5787 N N . VAL B 1 74 ? 24.484 -12.438 -23.422 1 97.5 74 VAL B N 1
ATOM 5788 C CA . VAL B 1 74 ? 23.734 -13.625 -23.031 1 97.5 74 VAL B CA 1
ATOM 5789 C C . VAL B 1 74 ? 22.375 -13.617 -23.719 1 97.5 74 VAL B C 1
ATOM 5791 O O . VAL B 1 74 ? 21.625 -12.641 -23.609 1 97.5 74 VAL B O 1
ATOM 5794 N N . ASN B 1 75 ? 22.094 -14.57 -24.5 1 97.31 75 ASN B N 1
ATOM 5795 C CA . ASN B 1 75 ? 20.781 -14.742 -25.109 1 97.31 75 ASN B CA 1
ATOM 5796 C C . ASN B 1 75 ? 19.797 -15.422 -24.156 1 97.31 75 ASN B C 1
ATOM 5798 O O . ASN B 1 75 ? 19.969 -16.594 -23.797 1 97.31 75 ASN B O 1
ATOM 5802 N N . VAL B 1 76 ? 18.766 -14.711 -23.766 1 97.94 76 VAL B N 1
ATOM 5803 C CA . VAL B 1 76 ? 17.75 -15.258 -22.875 1 97.94 76 VAL B CA 1
ATOM 5804 C C . VAL B 1 76 ? 16.594 -15.812 -23.688 1 97.94 76 VAL B C 1
ATOM 5806 O O . VAL B 1 76 ? 15.984 -15.102 -24.484 1 97.94 76 VAL B O 1
ATOM 5809 N N . VAL B 1 77 ? 16.281 -17.062 -23.469 1 97.81 77 VAL B N 1
ATOM 5810 C CA . VAL B 1 77 ? 15.203 -17.719 -24.203 1 97.81 77 VAL B CA 1
ATOM 5811 C C . VAL B 1 77 ? 14.117 -18.172 -23.25 1 97.81 77 VAL B C 1
ATOM 5813 O O . VAL B 1 77 ? 14.398 -18.875 -22.266 1 97.81 77 VAL B O 1
ATOM 5816 N N . LEU B 1 78 ? 12.93 -17.734 -23.531 1 97.38 78 LEU B N 1
ATOM 5817 C CA . LEU B 1 78 ? 11.773 -18.203 -22.781 1 97.38 78 LEU B CA 1
ATOM 5818 C C . LEU B 1 78 ? 11.258 -19.516 -23.375 1 97.38 78 LEU B C 1
ATOM 5820 O O . LEU B 1 78 ? 10.719 -19.547 -24.484 1 97.38 78 LEU B O 1
ATOM 5824 N N . ASP B 1 79 ? 11.469 -20.656 -22.609 1 97.44 79 ASP B N 1
ATOM 5825 C CA . ASP B 1 79 ? 11.031 -21.969 -23.078 1 97.44 79 ASP B CA 1
ATOM 5826 C C . ASP B 1 79 ? 11.039 -22.984 -21.938 1 97.44 79 ASP B C 1
ATOM 5828 O O . ASP B 1 79 ? 11.695 -22.766 -20.922 1 97.44 79 ASP B O 1
ATOM 5832 N N . THR B 1 80 ? 10.203 -24 -22.094 1 96.81 80 THR B N 1
ATOM 5833 C CA . THR B 1 80 ? 10.234 -25.141 -21.188 1 96.81 80 THR B CA 1
ATOM 5834 C C . THR B 1 80 ? 10.984 -26.312 -21.812 1 96.81 80 THR B C 1
ATOM 5836 O O . THR B 1 80 ? 10.57 -26.844 -22.844 1 96.81 80 THR B O 1
ATOM 5839 N N . VAL B 1 81 ? 12.086 -26.672 -21.156 1 97.81 81 VAL B N 1
ATOM 5840 C CA . VAL B 1 81 ? 12.898 -27.766 -21.672 1 97.81 81 VAL B CA 1
ATOM 5841 C C . VAL B 1 81 ? 12.227 -29.109 -21.359 1 97.81 81 VAL B C 1
ATOM 5843 O O . VAL B 1 81 ? 11.867 -29.375 -20.219 1 97.81 81 VAL B O 1
ATOM 5846 N N . GLU B 1 82 ? 12.18 -29.938 -22.406 1 96.38 82 GLU B N 1
ATOM 5847 C CA . GLU B 1 82 ? 11.453 -31.203 -22.25 1 96.38 82 GLU B CA 1
ATOM 5848 C C . GLU B 1 82 ? 12.414 -32.375 -22.203 1 96.38 82 GLU B C 1
ATOM 5850 O O . GLU B 1 82 ? 12.148 -33.375 -21.516 1 96.38 82 GLU B O 1
ATOM 5855 N N . SER B 1 83 ? 13.484 -32.281 -22.969 1 97.12 83 SER B N 1
ATOM 5856 C CA . SER B 1 83 ? 14.422 -33.375 -23 1 97.12 83 SER B CA 1
ATOM 5857 C C . SER B 1 83 ? 15.805 -32.938 -23.438 1 97.12 83 SER B C 1
ATOM 5859 O O . SER B 1 83 ? 15.953 -31.875 -24.047 1 97.12 83 SER B O 1
ATOM 5861 N N . ILE B 1 84 ? 16.766 -33.781 -23.062 1 98.06 84 ILE B N 1
ATOM 5862 C CA . ILE B 1 84 ? 18.156 -33.531 -23.438 1 98.06 84 ILE B CA 1
ATOM 5863 C C . ILE B 1 84 ? 18.703 -34.75 -24.188 1 98.06 84 ILE B C 1
ATOM 5865 O O . ILE B 1 84 ? 18.578 -35.906 -23.703 1 98.06 84 ILE B O 1
ATOM 5869 N N . ASP B 1 85 ? 19.25 -34.531 -25.391 1 97.62 85 ASP B N 1
ATOM 5870 C CA . ASP B 1 85 ? 19.938 -35.531 -26.172 1 97.62 85 ASP B CA 1
ATOM 5871 C C . ASP B 1 85 ? 21.453 -35.406 -26.031 1 97.62 85 ASP B C 1
ATOM 5873 O O . ASP B 1 85 ? 22.078 -34.656 -26.797 1 97.62 85 ASP B O 1
ATOM 5877 N N . PHE B 1 86 ? 22.031 -36.219 -25.125 1 97.44 86 PHE B N 1
ATOM 5878 C CA . PHE B 1 86 ? 23.453 -36.094 -24.812 1 97.44 86 PHE B CA 1
ATOM 5879 C C . PHE B 1 86 ? 24.297 -36.656 -25.953 1 97.44 86 PHE B C 1
ATOM 5881 O O . PHE B 1 86 ? 25.484 -36.344 -26.062 1 97.44 86 PHE B O 1
ATOM 5888 N N . GLU B 1 87 ? 23.781 -37.469 -26.781 1 95.88 87 GLU B N 1
ATOM 5889 C CA . GLU B 1 87 ? 24.516 -38.031 -27.906 1 95.88 87 GLU B CA 1
ATOM 5890 C C . GLU B 1 87 ? 24.703 -37.031 -29.031 1 95.88 87 GLU B C 1
ATOM 5892 O O . GLU B 1 87 ? 25.797 -36.938 -29.609 1 95.88 87 GLU B O 1
ATOM 5897 N N . ASN B 1 88 ? 23.656 -36.312 -29.266 1 96.88 88 ASN B N 1
ATOM 5898 C CA . ASN B 1 88 ? 23.703 -35.344 -30.359 1 96.88 88 ASN B CA 1
ATOM 5899 C C . ASN B 1 88 ? 23.922 -33.906 -29.844 1 96.88 88 ASN B C 1
ATOM 5901 O O . ASN B 1 88 ? 23.953 -32.969 -30.625 1 96.88 88 ASN B O 1
ATOM 5905 N N . ASN B 1 89 ? 24.062 -33.719 -28.562 1 97.38 89 ASN B N 1
ATOM 5906 C CA . ASN B 1 89 ? 24.297 -32.438 -27.922 1 97.38 89 ASN B CA 1
ATOM 5907 C C . ASN B 1 89 ? 23.219 -31.422 -28.281 1 97.38 89 ASN B C 1
ATOM 5909 O O . ASN B 1 89 ? 23.531 -30.328 -28.734 1 97.38 89 ASN B O 1
ATOM 5913 N N . THR B 1 90 ? 21.953 -31.812 -28.062 1 98 90 THR B N 1
ATOM 5914 C CA . THR B 1 90 ? 20.812 -30.953 -28.328 1 98 90 THR B CA 1
ATOM 5915 C C . THR B 1 90 ? 19.828 -30.984 -27.156 1 98 90 THR B C 1
ATOM 5917 O O . THR B 1 90 ? 19.703 -32 -26.469 1 98 90 THR B O 1
ATOM 5920 N N . VAL B 1 91 ? 19.172 -29.875 -26.938 1 98.25 91 VAL B N 1
ATOM 5921 C CA . VAL B 1 91 ? 18.109 -29.734 -25.938 1 98.25 91 VAL B CA 1
ATOM 5922 C C . VAL B 1 91 ? 16.797 -29.391 -26.625 1 98.25 91 VAL B C 1
ATOM 5924 O O . VAL B 1 91 ? 16.75 -28.484 -27.453 1 98.25 91 VAL B O 1
ATOM 5927 N N . ALA B 1 92 ? 15.789 -30.188 -26.328 1 98.06 92 ALA B N 1
ATOM 5928 C CA . ALA B 1 92 ? 14.469 -29.938 -26.906 1 98.06 92 ALA B CA 1
ATOM 5929 C C . ALA B 1 92 ? 13.562 -29.203 -25.938 1 98.06 92 ALA B C 1
ATOM 5931 O O . ALA B 1 92 ? 13.367 -29.641 -24.797 1 98.06 92 ALA B O 1
ATOM 5932 N N . GLY B 1 93 ? 13.086 -28.062 -26.391 1 96 93 GLY B N 1
ATOM 5933 C CA . GLY B 1 93 ? 12.062 -27.344 -25.656 1 96 93 GLY B CA 1
ATOM 5934 C C . GLY B 1 93 ? 10.695 -27.375 -26.312 1 96 93 GLY B C 1
ATOM 5935 O O . GLY B 1 93 ? 10.508 -28.062 -27.328 1 96 93 GLY B O 1
ATOM 5936 N N . ASN B 1 94 ? 9.758 -26.75 -25.656 1 94 94 ASN B N 1
ATOM 5937 C CA . ASN B 1 94 ? 8.406 -26.641 -26.203 1 94 94 ASN B CA 1
ATOM 5938 C C . ASN B 1 94 ? 8.375 -25.781 -27.469 1 94 94 ASN B C 1
ATOM 5940 O O . ASN B 1 94 ? 7.551 -26.016 -28.344 1 94 94 ASN B O 1
ATOM 5944 N N . SER B 1 95 ? 9.344 -24.844 -27.562 1 92.94 95 SER B N 1
ATOM 5945 C CA . SER B 1 95 ? 9.258 -23.859 -28.625 1 92.94 95 SER B CA 1
ATOM 5946 C C . SER B 1 95 ? 10.391 -24.031 -29.625 1 92.94 95 SER B C 1
ATOM 5948 O O . SER B 1 95 ? 10.422 -23.344 -30.656 1 92.94 95 SER B O 1
ATOM 5950 N N . GLY B 1 96 ? 11.328 -24.859 -29.281 1 94.81 96 GLY B N 1
ATOM 5951 C CA . GLY B 1 96 ? 12.445 -25.016 -30.203 1 94.81 96 GLY B CA 1
ATOM 5952 C C . GLY B 1 96 ? 13.453 -26.047 -29.75 1 94.81 96 GLY B C 1
ATOM 5953 O O . GLY B 1 96 ? 13.25 -26.719 -28.734 1 94.81 96 GLY B O 1
ATOM 5954 N N . THR B 1 97 ? 14.453 -26.234 -30.641 1 97.94 97 THR B N 1
ATOM 5955 C CA . THR B 1 97 ? 15.594 -27.094 -30.359 1 97.94 97 THR B CA 1
ATOM 5956 C C . THR B 1 97 ? 16.891 -26.281 -30.312 1 97.94 97 THR B C 1
ATOM 5958 O O . THR B 1 97 ? 17.094 -25.391 -31.141 1 97.94 97 THR B O 1
ATOM 5961 N N . TYR B 1 98 ? 17.734 -26.656 -29.375 1 98.12 98 TYR B N 1
ATOM 5962 C CA . TYR B 1 98 ? 18.922 -25.859 -29.109 1 98.12 98 TYR B CA 1
ATOM 5963 C C . TYR B 1 98 ? 20.172 -26.734 -29.094 1 98.12 98 TYR B C 1
ATOM 5965 O O . TYR B 1 98 ? 20.281 -27.656 -28.297 1 98.12 98 TYR B O 1
ATOM 5973 N N . ASP B 1 99 ? 21.156 -26.375 -29.922 1 97.62 99 ASP B N 1
ATOM 5974 C CA . ASP B 1 99 ? 22.438 -27.078 -29.953 1 97.62 99 ASP B CA 1
ATOM 5975 C C . ASP B 1 99 ? 23.391 -26.5 -28.906 1 97.62 99 ASP B C 1
ATOM 5977 O O . ASP B 1 99 ? 23.281 -25.344 -28.531 1 97.62 99 ASP B O 1
ATOM 5981 N N . TYR B 1 100 ? 24.297 -27.438 -28.484 1 97.94 100 TYR B N 1
ATOM 5982 C CA . TYR B 1 100 ? 25.312 -26.953 -27.562 1 97.94 100 TYR B CA 1
ATOM 5983 C C . TYR B 1 100 ? 26.625 -27.703 -27.734 1 97.94 100 TYR B C 1
ATOM 5985 O O . TYR B 1 100 ? 26.641 -28.812 -28.266 1 97.94 100 TYR B O 1
ATOM 5993 N N . GLU B 1 101 ? 27.703 -27.047 -27.344 1 98.06 101 GLU B N 1
ATOM 5994 C CA . GLU B 1 101 ? 28.984 -27.703 -27.125 1 98.06 101 GLU B CA 1
ATOM 5995 C C . GLU B 1 101 ? 29.219 -28.016 -25.641 1 98.06 101 GLU B C 1
ATOM 5997 O O . GLU B 1 101 ? 29.672 -29.094 -25.297 1 98.06 101 GLU B O 1
ATOM 6002 N N . TYR B 1 102 ? 28.891 -27.016 -24.859 1 98.31 102 TYR B N 1
ATOM 6003 C CA . TYR B 1 102 ? 28.891 -27.188 -23.406 1 98.31 102 TYR B CA 1
ATOM 6004 C C . TYR B 1 102 ? 27.5 -26.938 -22.828 1 98.31 102 TYR B C 1
ATOM 6006 O O . TYR B 1 102 ? 26.812 -26.016 -23.25 1 98.31 102 TYR B O 1
ATOM 6014 N N . LEU B 1 103 ? 27.094 -27.812 -21.922 1 98.69 103 LEU B N 1
ATOM 6015 C CA . LEU B 1 103 ? 25.797 -27.719 -21.25 1 98.69 103 LEU B CA 1
ATOM 6016 C C . LEU B 1 103 ? 25.969 -27.484 -19.766 1 98.69 103 LEU B C 1
ATOM 6018 O O . LEU B 1 103 ? 26.797 -28.141 -19.125 1 98.69 103 LEU B O 1
ATOM 6022 N N . VAL B 1 104 ? 25.281 -26.484 -19.203 1 98.81 104 VAL B N 1
ATOM 6023 C CA . VAL B 1 104 ? 25.219 -26.281 -17.766 1 98.81 104 VAL B CA 1
ATOM 6024 C C . VAL B 1 104 ? 23.812 -26.609 -17.25 1 98.81 104 VAL B C 1
ATOM 6026 O O . VAL B 1 104 ? 22.844 -25.953 -17.625 1 98.81 104 VAL B O 1
ATOM 6029 N N . LEU B 1 105 ? 23.719 -27.625 -16.422 1 98.56 105 LEU B N 1
ATOM 6030 C CA . LEU B 1 105 ? 22.453 -28 -15.812 1 98.56 105 LEU B CA 1
ATOM 6031 C C . LEU B 1 105 ? 22.234 -27.25 -14.5 1 98.56 105 LEU B C 1
ATOM 6033 O O . LEU B 1 105 ? 22.906 -27.531 -13.5 1 98.56 105 LEU B O 1
ATOM 6037 N N . ALA B 1 106 ? 21.328 -26.297 -14.484 1 98.44 106 ALA B N 1
ATOM 6038 C CA . ALA B 1 106 ? 21 -25.453 -13.344 1 98.44 106 ALA B CA 1
ATOM 6039 C C . ALA B 1 106 ? 19.484 -25.297 -13.188 1 98.44 106 ALA B C 1
ATOM 6041 O O . ALA B 1 106 ? 18.984 -24.203 -12.961 1 98.44 106 ALA B O 1
ATOM 6042 N N . ALA B 1 107 ? 18.797 -26.375 -13.281 1 97.56 107 ALA B N 1
ATOM 6043 C CA . ALA B 1 107 ? 17.328 -26.344 -13.375 1 97.56 107 ALA B CA 1
ATOM 6044 C C . ALA B 1 107 ? 16.703 -26.375 -11.984 1 97.56 107 ALA B C 1
ATOM 6046 O O . ALA B 1 107 ? 15.477 -26.297 -11.859 1 97.56 107 ALA B O 1
ATOM 6047 N N . GLY B 1 108 ? 17.453 -26.438 -11 1 96.19 108 GLY B N 1
ATOM 6048 C CA . GLY B 1 108 ? 16.953 -26.328 -9.641 1 96.19 108 GLY B CA 1
ATOM 6049 C C . GLY B 1 108 ? 16.203 -27.562 -9.18 1 96.19 108 GLY B C 1
ATOM 6050 O O . GLY B 1 108 ? 16.5 -28.688 -9.617 1 96.19 108 GLY B O 1
ATOM 6051 N N . SER B 1 109 ? 15.383 -27.406 -8.133 1 96.31 109 SER B N 1
ATOM 6052 C CA . SER B 1 109 ? 14.688 -28.5 -7.477 1 96.31 109 SER B CA 1
ATOM 6053 C C . SER B 1 109 ? 13.18 -28.266 -7.445 1 96.31 109 SER B C 1
ATOM 6055 O O . SER B 1 109 ? 12.695 -27.234 -7.934 1 96.31 109 SER B O 1
ATOM 6057 N N . LYS B 1 110 ? 12.375 -29.234 -7.043 1 95.62 110 LYS B N 1
ATOM 6058 C CA . LYS B 1 110 ? 10.938 -29.172 -6.801 1 95.62 110 LYS B CA 1
ATOM 6059 C C . LYS B 1 110 ? 10.555 -29.969 -5.555 1 95.62 110 LYS B C 1
ATOM 6061 O O . LYS B 1 110 ? 11.359 -30.75 -5.043 1 95.62 110 LYS B O 1
ATOM 6066 N N . PRO B 1 111 ? 9.367 -29.75 -5.035 1 95.12 111 PRO B N 1
ATOM 6067 C CA . PRO B 1 111 ? 8.945 -30.5 -3.852 1 95.12 111 PRO B CA 1
ATOM 6068 C C . PRO B 1 111 ? 8.789 -32 -4.125 1 95.12 111 PRO B C 1
ATOM 6070 O O . PRO B 1 111 ? 8.453 -32.406 -5.242 1 95.12 111 PRO B O 1
ATOM 6073 N N . THR B 1 112 ? 9.07 -32.75 -3.109 1 95.38 112 THR B N 1
ATOM 6074 C CA . THR B 1 112 ? 8.781 -34.188 -3.125 1 95.38 112 THR B CA 1
ATOM 6075 C C . THR B 1 112 ? 7.668 -34.531 -2.133 1 95.38 112 THR B C 1
ATOM 6077 O O . THR B 1 112 ? 7.57 -33.906 -1.07 1 95.38 112 THR B O 1
ATOM 6080 N N . TYR B 1 113 ? 6.781 -35.531 -2.449 1 95.19 113 TYR B N 1
ATOM 6081 C CA . TYR B 1 113 ? 5.645 -35.844 -1.597 1 95.19 113 TYR B CA 1
ATOM 6082 C C . TYR B 1 113 ? 5.832 -37.219 -0.943 1 95.19 113 TYR B C 1
ATOM 6084 O O . TYR B 1 113 ? 4.949 -37.688 -0.229 1 95.19 113 TYR B O 1
ATOM 6092 N N . PHE B 1 114 ? 6.949 -37.875 -1.243 1 93.06 114 PHE B N 1
ATOM 6093 C CA . PHE B 1 114 ? 7.383 -39.125 -0.632 1 93.06 114 PHE B CA 1
ATOM 6094 C C . PHE B 1 114 ? 6.328 -40.188 -0.809 1 93.06 114 PHE B C 1
ATOM 6096 O O . PHE B 1 114 ? 6.156 -41.062 0.064 1 93.06 114 PHE B O 1
ATOM 6103 N N . GLY B 1 115 ? 5.477 -40.031 -1.745 1 93.44 115 GLY B N 1
ATOM 6104 C CA . GLY B 1 115 ? 4.473 -41.031 -2.047 1 93.44 115 GLY B CA 1
ATOM 6105 C C . GLY B 1 115 ? 3.275 -41 -1.119 1 93.44 115 GLY B C 1
ATOM 6106 O O . GLY B 1 115 ? 2.428 -41.875 -1.139 1 93.44 115 GLY B O 1
ATOM 6107 N N . VAL B 1 116 ? 3.162 -40.031 -0.26 1 96.69 116 VAL B N 1
ATOM 6108 C CA . VAL B 1 116 ? 2.035 -39.875 0.653 1 96.69 116 VAL B CA 1
ATOM 6109 C C . VAL B 1 116 ? 0.744 -39.688 -0.145 1 96.69 116 VAL B C 1
ATOM 6111 O O . VAL B 1 116 ? 0.619 -38.781 -0.946 1 96.69 116 VAL B O 1
ATOM 6114 N N . PRO B 1 117 ? -0.253 -40.594 0.115 1 97.75 117 PRO B N 1
ATOM 6115 C CA . PRO B 1 117 ? -1.496 -40.5 -0.655 1 97.75 117 PRO B CA 1
ATOM 6116 C C . PRO B 1 117 ? -2.207 -39.156 -0.483 1 97.75 117 PRO B C 1
ATOM 6118 O O . PRO B 1 117 ? -2.381 -38.688 0.645 1 97.75 117 PRO B O 1
ATOM 6121 N N . GLY B 1 118 ? -2.523 -38.531 -1.597 1 97.94 118 GLY B N 1
ATOM 6122 C CA . GLY B 1 118 ? -3.322 -37.312 -1.596 1 97.94 118 GLY B CA 1
ATOM 6123 C C . GLY B 1 118 ? -2.5 -36.062 -1.361 1 97.94 118 GLY B C 1
ATOM 6124 O O . GLY B 1 118 ? -2.998 -34.938 -1.525 1 97.94 118 GLY B O 1
ATOM 6125 N N . ALA B 1 119 ? -1.257 -36.188 -1.022 1 97.19 119 ALA B N 1
ATOM 6126 C CA . ALA B 1 119 ? -0.438 -35.031 -0.646 1 97.19 119 ALA B CA 1
ATOM 6127 C C . ALA B 1 119 ? -0.29 -34.062 -1.813 1 97.19 119 ALA B C 1
ATOM 6129 O O . ALA B 1 119 ? -0.495 -32.844 -1.654 1 97.19 119 ALA B O 1
ATOM 6130 N N . GLU B 1 120 ? -0.003 -34.562 -2.93 1 96 120 GLU B N 1
ATOM 6131 C CA . GLU B 1 120 ? 0.193 -33.688 -4.094 1 96 120 GLU B CA 1
ATOM 6132 C C . GLU B 1 120 ? -1.119 -33.031 -4.527 1 96 120 GLU B C 1
ATOM 6134 O O . GLU B 1 120 ? -1.142 -31.875 -4.91 1 96 120 GLU B O 1
ATOM 6139 N N . GLU B 1 121 ? -2.168 -33.719 -4.371 1 96.88 121 GLU B N 1
ATOM 6140 C CA . GLU B 1 121 ? -3.473 -33.281 -4.863 1 96.88 121 GLU B CA 1
ATOM 6141 C C . GLU B 1 121 ? -4.117 -32.281 -3.904 1 96.88 121 GLU B C 1
ATOM 6143 O O . GLU B 1 121 ? -4.762 -31.328 -4.34 1 96.88 121 GLU B O 1
ATOM 6148 N N . PHE B 1 122 ? -3.91 -32.438 -2.65 1 97.94 122 PHE B N 1
ATOM 6149 C CA . PHE B 1 122 ? -4.77 -31.734 -1.713 1 97.94 122 PHE B CA 1
ATOM 6150 C C . PHE B 1 122 ? -3.959 -30.766 -0.867 1 97.94 122 PHE B C 1
ATOM 6152 O O . PHE B 1 122 ? -4.508 -30.078 -0.002 1 97.94 122 PHE B O 1
ATOM 6159 N N . SER B 1 123 ? -2.674 -30.641 -1.115 1 98 123 SER B N 1
ATOM 6160 C CA . SER B 1 123 ? -1.875 -29.672 -0.374 1 98 123 SER B CA 1
ATOM 6161 C C . SER B 1 123 ? -1.423 -28.516 -1.273 1 98 123 SER B C 1
ATOM 6163 O O . SER B 1 123 ? -1.518 -28.609 -2.5 1 98 123 SER B O 1
ATOM 6165 N N . HIS B 1 124 ? -1.095 -27.453 -0.659 1 98.12 124 HIS B N 1
ATOM 6166 C CA . HIS B 1 124 ? -0.483 -26.328 -1.342 1 98.12 124 HIS B CA 1
ATOM 6167 C C . HIS B 1 124 ? 1.036 -26.359 -1.216 1 98.12 124 HIS B C 1
ATOM 6169 O O . HIS B 1 124 ? 1.569 -26.422 -0.106 1 98.12 124 HIS B O 1
ATOM 6175 N N . LYS B 1 125 ? 1.715 -26.375 -2.283 1 96.62 125 LYS B N 1
ATOM 6176 C CA . LYS B 1 125 ? 3.172 -26.281 -2.248 1 96.62 125 LYS B CA 1
ATOM 6177 C C . LYS B 1 125 ? 3.631 -24.828 -2.213 1 96.62 125 LYS B C 1
ATOM 6179 O O . LYS B 1 125 ? 2.84 -23.922 -2.463 1 96.62 125 LYS B O 1
ATOM 6184 N N . LEU B 1 126 ? 4.828 -24.594 -1.872 1 96.38 126 LEU B N 1
ATOM 6185 C CA . LEU B 1 126 ? 5.445 -23.281 -1.82 1 96.38 126 LEU B CA 1
ATOM 6186 C C . LEU B 1 126 ? 6.852 -23.312 -2.414 1 96.38 126 LEU B C 1
ATOM 6188 O O . LEU B 1 126 ? 7.84 -23.312 -1.68 1 96.38 126 LEU B O 1
ATOM 6192 N N . TRP B 1 127 ? 6.902 -23.312 -3.756 1 96.31 127 TRP B N 1
ATOM 6193 C CA . TRP B 1 127 ? 8.203 -23.516 -4.387 1 96.31 127 TRP B CA 1
ATOM 6194 C C . TRP B 1 127 ? 8.336 -22.672 -5.645 1 96.31 127 TRP B C 1
ATOM 6196 O O . TRP B 1 127 ? 9.297 -22.828 -6.406 1 96.31 127 TRP B O 1
ATOM 6206 N N . SER B 1 128 ? 7.395 -21.891 -5.949 1 96.31 128 SER B N 1
ATOM 6207 C CA . SER B 1 128 ? 7.426 -20.984 -7.102 1 96.31 128 SER B CA 1
ATOM 6208 C C . SER B 1 128 ? 6.715 -19.672 -6.801 1 96.31 128 SER B C 1
ATOM 6210 O O . SER B 1 128 ? 6.043 -19.547 -5.777 1 96.31 128 SER B O 1
ATOM 6212 N N . PHE B 1 129 ? 6.941 -18.734 -7.684 1 96.31 129 PHE B N 1
ATOM 6213 C CA . PHE B 1 129 ? 6.227 -17.453 -7.613 1 96.31 129 PHE B CA 1
ATOM 6214 C C . PHE B 1 129 ? 4.719 -17.688 -7.602 1 96.31 129 PHE B C 1
ATOM 6216 O O . PHE B 1 129 ? 4.012 -17.125 -6.758 1 96.31 129 PHE B O 1
ATOM 6223 N N . GLU B 1 130 ? 4.246 -18.484 -8.453 1 96.56 130 GLU B N 1
ATOM 6224 C CA . GLU B 1 130 ? 2.822 -18.781 -8.578 1 96.56 130 GLU B CA 1
ATOM 6225 C C . GLU B 1 130 ? 2.283 -19.438 -7.309 1 96.56 130 GLU B C 1
ATOM 6227 O O . GLU B 1 130 ? 1.176 -19.141 -6.867 1 96.56 130 GLU B O 1
ATOM 6232 N N . ASP B 1 131 ? 3.102 -20.344 -6.77 1 97.75 131 ASP B N 1
ATOM 6233 C CA . ASP B 1 131 ? 2.686 -21.016 -5.543 1 97.75 131 ASP B CA 1
ATOM 6234 C C . ASP B 1 131 ? 2.434 -20 -4.426 1 97.75 131 ASP B C 1
ATOM 6236 O O . ASP B 1 131 ? 1.438 -20.109 -3.703 1 97.75 131 ASP B O 1
ATOM 6240 N N . ALA B 1 132 ? 3.316 -19.062 -4.297 1 98.38 132 ALA B N 1
ATOM 6241 C CA . ALA B 1 132 ? 3.205 -18.047 -3.25 1 98.38 132 ALA B CA 1
ATOM 6242 C C . ALA B 1 132 ? 1.942 -17.219 -3.428 1 98.38 132 ALA B C 1
ATOM 6244 O O . ALA B 1 132 ? 1.202 -16.984 -2.467 1 98.38 132 ALA B O 1
ATOM 6245 N N . VAL B 1 133 ? 1.678 -16.797 -4.637 1 97.88 133 VAL B N 1
ATOM 6246 C CA . VAL B 1 133 ? 0.515 -15.961 -4.945 1 97.88 133 VAL B CA 1
ATOM 6247 C C . VAL B 1 133 ? -0.765 -16.766 -4.711 1 97.88 133 VAL B C 1
ATOM 6249 O O . VAL B 1 133 ? -1.704 -16.281 -4.082 1 97.88 133 VAL B O 1
ATOM 6252 N N . ASN B 1 134 ? -0.753 -18 -5.164 1 97.56 134 ASN B N 1
ATOM 6253 C CA . ASN B 1 134 ? -1.927 -18.844 -5.02 1 97.56 134 ASN B CA 1
ATOM 6254 C C . ASN B 1 134 ? -2.238 -19.125 -3.549 1 97.56 134 ASN B C 1
ATOM 6256 O O . ASN B 1 134 ? -3.404 -19.125 -3.148 1 97.56 134 ASN B O 1
ATOM 6260 N N . LEU B 1 135 ? -1.202 -19.359 -2.816 1 98.5 135 LEU B N 1
ATOM 6261 C CA . LEU B 1 135 ? -1.409 -19.625 -1.396 1 98.5 135 LEU B CA 1
ATOM 6262 C C . LEU B 1 135 ? -1.953 -18.391 -0.688 1 98.5 135 LEU B C 1
ATOM 6264 O O . LEU B 1 135 ? -2.848 -18.5 0.155 1 98.5 135 LEU B O 1
ATOM 6268 N N . ARG B 1 136 ? -1.421 -17.234 -1.002 1 98.31 136 ARG B N 1
ATOM 6269 C CA . ARG B 1 136 ? -1.936 -15.992 -0.445 1 98.31 136 ARG B CA 1
ATOM 6270 C C . ARG B 1 136 ? -3.428 -15.844 -0.722 1 98.31 136 ARG B C 1
ATOM 6272 O O . ARG B 1 136 ? -4.211 -15.57 0.191 1 98.31 136 ARG B O 1
ATOM 6279 N N . GLU B 1 137 ? -3.822 -16.016 -1.961 1 97.62 137 GLU B N 1
ATOM 6280 C CA . GLU B 1 137 ? -5.219 -15.891 -2.359 1 97.62 137 GLU B CA 1
ATOM 6281 C C . GLU B 1 137 ? -6.094 -16.922 -1.66 1 97.62 137 GLU B C 1
ATOM 6283 O O . GLU B 1 137 ? -7.215 -16.625 -1.244 1 97.62 137 GLU B O 1
ATOM 6288 N N . HIS B 1 138 ? -5.535 -18.109 -1.532 1 98.19 138 HIS B N 1
ATOM 6289 C CA . HIS B 1 138 ? -6.273 -19.172 -0.864 1 98.19 138 HIS B CA 1
ATOM 6290 C C . HIS B 1 138 ? -6.543 -18.828 0.596 1 98.19 138 HIS B C 1
ATOM 6292 O O . HIS B 1 138 ? -7.672 -18.969 1.074 1 98.19 138 HIS B O 1
ATOM 6298 N N . ILE B 1 139 ? -5.543 -18.344 1.247 1 98.62 139 ILE B N 1
ATOM 6299 C CA . ILE B 1 139 ? -5.68 -17.984 2.652 1 98.62 139 ILE B CA 1
ATOM 6300 C C . ILE B 1 139 ? -6.742 -16.891 2.803 1 98.62 139 ILE B C 1
ATOM 6302 O O . ILE B 1 139 ? -7.637 -17 3.648 1 98.62 139 ILE B O 1
ATOM 6306 N N . HIS B 1 140 ? -6.711 -15.898 1.975 1 97.94 140 HIS B N 1
ATOM 6307 C CA . HIS B 1 140 ? -7.707 -14.836 2.014 1 97.94 140 HIS B CA 1
ATOM 6308 C C . HIS B 1 140 ? -9.109 -15.383 1.746 1 97.94 140 HIS B C 1
ATOM 6310 O O . HIS B 1 140 ? -10.07 -14.992 2.408 1 97.94 140 HIS B O 1
ATOM 6316 N N . ASN B 1 141 ? -9.18 -16.25 0.815 1 97.81 141 ASN B N 1
ATOM 6317 C CA . ASN B 1 141 ? -10.477 -16.844 0.476 1 97.81 141 ASN B CA 1
ATOM 6318 C C . ASN B 1 141 ? -11.055 -17.641 1.646 1 97.81 141 ASN B C 1
ATOM 6320 O O . ASN B 1 141 ? -12.258 -17.594 1.892 1 97.81 141 ASN B O 1
ATOM 6324 N N . CYS B 1 142 ? -10.172 -18.359 2.332 1 98.38 142 CYS B N 1
ATOM 6325 C CA . CYS B 1 142 ? -10.617 -19.094 3.508 1 98.38 142 CYS B CA 1
ATOM 6326 C C . CYS B 1 142 ? -11.234 -18.156 4.543 1 98.38 142 CYS B C 1
ATOM 6328 O O . CYS B 1 142 ? -12.305 -18.438 5.078 1 98.38 142 CYS B O 1
ATOM 6330 N N . PHE B 1 143 ? -10.617 -17.078 4.793 1 98.25 143 PHE B N 1
ATOM 6331 C CA . PHE B 1 143 ? -11.117 -16.125 5.77 1 98.25 143 PHE B CA 1
ATOM 6332 C C . PHE B 1 143 ? -12.398 -15.469 5.277 1 98.25 143 PHE B C 1
ATOM 6334 O O . PHE B 1 143 ? -13.328 -15.242 6.059 1 98.25 143 PHE B O 1
ATOM 6341 N N . ARG B 1 144 ? -12.461 -15.141 3.977 1 96.81 144 ARG B N 1
ATOM 6342 C CA . ARG B 1 144 ? -13.672 -14.547 3.406 1 96.81 144 ARG B CA 1
ATOM 6343 C C . ARG B 1 144 ? -14.867 -15.484 3.562 1 96.81 144 ARG B C 1
ATOM 6345 O O . ARG B 1 144 ? -15.938 -15.07 4.008 1 96.81 144 ARG B O 1
ATOM 6352 N N . LYS B 1 145 ? -14.648 -16.719 3.268 1 97.38 145 LYS B N 1
ATOM 6353 C CA . LYS B 1 145 ? -15.711 -17.719 3.383 1 97.38 145 LYS B CA 1
ATOM 6354 C C . LYS B 1 145 ? -16.109 -17.938 4.84 1 97.38 145 LYS B C 1
ATOM 6356 O O . LYS B 1 145 ? -17.297 -18.031 5.16 1 97.38 145 LYS B O 1
ATOM 6361 N N . ALA B 1 146 ? -15.094 -17.953 5.672 1 98.12 146 ALA B N 1
ATOM 6362 C CA . ALA B 1 146 ? -15.352 -18.156 7.094 1 98.12 146 ALA B CA 1
ATOM 6363 C C . ALA B 1 146 ? -16.188 -17.016 7.676 1 98.12 146 ALA B C 1
ATOM 6365 O O . ALA B 1 146 ? -17.016 -17.234 8.555 1 98.12 146 ALA B O 1
ATOM 6366 N N . ALA B 1 147 ? -15.961 -15.867 7.18 1 96.06 147 ALA B N 1
ATOM 6367 C CA . ALA B 1 147 ? -16.641 -14.688 7.691 1 96.06 147 ALA B CA 1
ATOM 6368 C C . ALA B 1 147 ? -18.156 -14.789 7.469 1 96.06 147 ALA B C 1
ATOM 6370 O O . ALA B 1 147 ? -18.938 -14.234 8.242 1 96.06 147 ALA B O 1
ATOM 6371 N N . THR B 1 148 ? -18.609 -15.469 6.422 1 95.06 148 THR B N 1
ATOM 6372 C CA . THR B 1 148 ? -20.016 -15.547 6.086 1 95.06 148 THR B CA 1
ATOM 6373 C C . THR B 1 148 ? -20.594 -16.906 6.473 1 95.06 148 THR B C 1
ATOM 6375 O O . THR B 1 148 ? -21.781 -17.172 6.25 1 95.06 148 THR B O 1
ATOM 6378 N N . GLU B 1 149 ? -19.719 -17.781 7.07 1 95.88 149 GLU B N 1
ATOM 6379 C CA . GLU B 1 149 ? -20.125 -19.141 7.418 1 95.88 149 GLU B CA 1
ATOM 6380 C C . GLU B 1 149 ? -20.875 -19.156 8.75 1 95.88 149 GLU B C 1
ATOM 6382 O O . GLU B 1 149 ? -20.359 -18.688 9.766 1 95.88 149 GLU B O 1
ATOM 6387 N N . THR B 1 150 ? -22.109 -19.75 8.703 1 94.25 150 THR B N 1
ATOM 6388 C CA . THR B 1 150 ? -22.922 -19.75 9.906 1 94.25 150 THR B CA 1
ATOM 6389 C C . THR B 1 150 ? -22.734 -21.062 10.68 1 94.25 150 THR B C 1
ATOM 6391 O O . THR B 1 150 ? -23.031 -21.125 11.875 1 94.25 150 THR B O 1
ATOM 6394 N N . ASN B 1 151 ? -22.297 -22.125 10.016 1 95.44 151 ASN B N 1
ATOM 6395 C CA . ASN B 1 151 ? -21.969 -23.359 10.695 1 95.44 151 ASN B CA 1
ATOM 6396 C C . ASN B 1 151 ? -20.609 -23.281 11.383 1 95.44 151 ASN B C 1
ATOM 6398 O O . ASN B 1 151 ? -19.578 -23.156 10.719 1 95.44 151 ASN B O 1
ATOM 6402 N N . LEU B 1 152 ? -20.578 -23.375 12.648 1 95.69 152 LEU B N 1
ATOM 6403 C CA . LEU B 1 152 ? -19.375 -23.156 13.445 1 95.69 152 LEU B CA 1
ATOM 6404 C C . LEU B 1 152 ? -18.312 -24.188 13.109 1 95.69 152 LEU B C 1
ATOM 6406 O O . LEU B 1 152 ? -17.125 -23.875 13.039 1 95.69 152 LEU B O 1
ATOM 6410 N N . GLU B 1 153 ? -18.656 -25.469 12.914 1 96.75 153 GLU B N 1
ATOM 6411 C CA . GLU B 1 153 ? -17.703 -26.516 12.594 1 96.75 153 GLU B CA 1
ATOM 6412 C C . GLU B 1 153 ? -17.031 -26.266 11.242 1 96.75 153 GLU B C 1
ATOM 6414 O O . GLU B 1 153 ? -15.82 -26.422 11.109 1 96.75 153 GLU B O 1
ATOM 6419 N N . GLU B 1 154 ? -17.859 -25.859 10.297 1 97.06 154 GLU B N 1
ATOM 6420 C CA . GLU B 1 154 ? -17.312 -25.547 8.977 1 97.06 154 GLU B CA 1
ATOM 6421 C C . GLU B 1 154 ? -16.422 -24.297 9.023 1 97.06 154 GLU B C 1
ATOM 6423 O O . GLU B 1 154 ? -15.383 -24.25 8.375 1 97.06 154 GLU B O 1
ATOM 6428 N N . LYS B 1 155 ? -16.891 -23.328 9.828 1 97.5 155 LYS B N 1
ATOM 6429 C CA . LYS B 1 155 ? -16.094 -22.125 10.023 1 97.5 155 LYS B CA 1
ATOM 6430 C C . LYS B 1 155 ? -14.711 -22.469 10.578 1 97.5 155 LYS B C 1
ATOM 6432 O O . LYS B 1 155 ? -13.688 -22.031 10.047 1 97.5 155 LYS B O 1
ATOM 6437 N N . LYS B 1 156 ? -14.672 -23.312 11.562 1 98.19 156 LYS B N 1
ATOM 6438 C CA . LYS B 1 156 ? -13.414 -23.719 12.18 1 98.19 156 LYS B CA 1
ATOM 6439 C C . LYS B 1 156 ? -12.555 -24.516 11.203 1 98.19 156 LYS B C 1
ATOM 6441 O O . LYS B 1 156 ? -11.336 -24.328 11.141 1 98.19 156 LYS B O 1
ATOM 6446 N N . ARG B 1 157 ? -13.164 -25.375 10.453 1 98.44 157 ARG B N 1
ATOM 6447 C CA . ARG B 1 157 ? -12.422 -26.156 9.477 1 98.44 157 ARG B CA 1
ATOM 6448 C C . ARG B 1 157 ? -11.719 -25.25 8.469 1 98.44 157 ARG B C 1
ATOM 6450 O O . ARG B 1 157 ? -10.531 -25.422 8.195 1 98.44 157 ARG B O 1
ATOM 6457 N N . LEU B 1 158 ? -12.516 -24.25 7.949 1 98.5 158 LEU B N 1
ATOM 6458 C CA . LEU B 1 158 ? -11.984 -23.312 6.961 1 98.5 158 LEU B CA 1
ATOM 6459 C C . LEU B 1 158 ? -10.766 -22.594 7.508 1 98.5 158 LEU B C 1
ATOM 6461 O O . LEU B 1 158 ? -9.875 -22.188 6.746 1 98.5 158 LEU B O 1
ATOM 6465 N N . LEU B 1 159 ? -10.734 -22.5 8.875 1 98.81 159 LEU B N 1
ATOM 6466 C CA . LEU B 1 159 ? -9.711 -21.688 9.516 1 98.81 159 LEU B CA 1
ATOM 6467 C C . LEU B 1 159 ? -8.68 -22.562 10.219 1 98.81 159 LEU B C 1
ATOM 6469 O O . LEU B 1 159 ? -8.039 -22.125 11.18 1 98.81 159 LEU B O 1
ATOM 6473 N N . THR B 1 160 ? -8.508 -23.781 9.789 1 98.81 160 THR B N 1
ATOM 6474 C CA . THR B 1 160 ? -7.5 -24.703 10.312 1 98.81 160 THR B CA 1
ATOM 6475 C C . THR B 1 160 ? -6.395 -24.938 9.289 1 98.81 160 THR B C 1
ATOM 6477 O O . THR B 1 160 ? -6.652 -25.438 8.195 1 98.81 160 THR B O 1
ATOM 6480 N N . PHE B 1 161 ? -5.191 -24.594 9.664 1 98.88 161 PHE B N 1
ATOM 6481 C CA . PHE B 1 161 ? -4.047 -24.641 8.766 1 98.88 161 PHE B CA 1
ATOM 6482 C C . PHE B 1 161 ? -2.984 -25.594 9.289 1 98.88 161 PHE B C 1
ATOM 6484 O O . PHE B 1 161 ? -2.57 -25.5 10.445 1 98.88 161 PHE B O 1
ATOM 6491 N N . HIS B 1 162 ? -2.535 -26.531 8.469 1 98.88 162 HIS B N 1
ATOM 6492 C CA . HIS B 1 162 ? -1.432 -27.438 8.773 1 98.88 162 HIS B CA 1
ATOM 6493 C C . HIS B 1 162 ? -0.246 -27.203 7.848 1 98.88 162 HIS B C 1
ATOM 6495 O O . HIS B 1 162 ? -0.36 -27.359 6.633 1 98.88 162 HIS B O 1
ATOM 6501 N N . VAL B 1 163 ? 0.848 -26.766 8.375 1 98.81 163 VAL B N 1
ATOM 6502 C CA . VAL B 1 163 ? 2.09 -26.656 7.617 1 98.81 163 VAL B CA 1
ATOM 6503 C C . VAL B 1 163 ? 2.953 -27.891 7.852 1 98.81 163 VAL B C 1
ATOM 6505 O O . VAL B 1 163 ? 3.387 -28.141 8.977 1 98.81 163 VAL B O 1
ATOM 6508 N N . VAL B 1 164 ? 3.186 -28.625 6.781 1 98.62 164 VAL B N 1
ATOM 6509 C CA . VAL B 1 164 ? 3.959 -29.859 6.867 1 98.62 164 VAL B CA 1
ATOM 6510 C C . VAL B 1 164 ? 5.438 -29.562 6.621 1 98.62 164 VAL B C 1
ATOM 6512 O O . VAL B 1 164 ? 5.801 -29.031 5.574 1 98.62 164 VAL B O 1
ATOM 6515 N N . GLY B 1 165 ? 6.285 -29.938 7.57 1 97.75 165 GLY B N 1
ATOM 6516 C CA . GLY B 1 165 ? 7.715 -29.672 7.531 1 97.75 165 GLY B CA 1
ATOM 6517 C C . GLY B 1 165 ? 8.164 -28.703 8.617 1 97.75 165 GLY B C 1
ATOM 6518 O O . GLY B 1 165 ? 7.672 -27.578 8.703 1 97.75 165 GLY B O 1
ATOM 6519 N N . ALA B 1 166 ? 9.07 -29.172 9.445 1 97.81 166 ALA B N 1
ATOM 6520 C CA . ALA B 1 166 ? 9.617 -28.328 10.5 1 97.81 166 ALA B CA 1
ATOM 6521 C C . ALA B 1 166 ? 11.07 -27.969 10.227 1 97.81 166 ALA B C 1
ATOM 6523 O O . ALA B 1 166 ? 11.844 -27.719 11.148 1 97.81 166 ALA B O 1
ATOM 6524 N N . GLY B 1 167 ? 11.414 -28.016 8.969 1 95.75 167 GLY B N 1
ATOM 6525 C CA . GLY B 1 167 ? 12.688 -27.469 8.523 1 95.75 167 GLY B CA 1
ATOM 6526 C C . GLY B 1 167 ? 12.633 -25.969 8.289 1 95.75 167 GLY B C 1
ATOM 6527 O O . GLY B 1 167 ? 11.758 -25.281 8.812 1 95.75 167 GLY B O 1
ATOM 6528 N N . PHE B 1 168 ? 13.516 -25.469 7.469 1 93.94 168 PHE B N 1
ATOM 6529 C CA . PHE B 1 168 ? 13.648 -24.031 7.238 1 93.94 168 PHE B CA 1
ATOM 6530 C C . PHE B 1 168 ? 12.383 -23.469 6.586 1 93.94 168 PHE B C 1
ATOM 6532 O O . PHE B 1 168 ? 11.727 -22.594 7.145 1 93.94 168 PHE B O 1
ATOM 6539 N N . THR B 1 169 ? 11.969 -24.031 5.48 1 95.25 169 THR B N 1
ATOM 6540 C CA . THR B 1 169 ? 10.844 -23.531 4.711 1 95.25 169 THR B CA 1
ATOM 6541 C C . THR B 1 169 ? 9.547 -23.609 5.523 1 95.25 169 THR B C 1
ATOM 6543 O O . THR B 1 169 ? 8.766 -22.656 5.551 1 95.25 169 THR B O 1
ATOM 6546 N N . GLY B 1 170 ? 9.367 -24.719 6.191 1 97.56 170 GLY B N 1
ATOM 6547 C CA . GLY B 1 170 ? 8.156 -24.906 6.98 1 97.56 170 GLY B CA 1
ATOM 6548 C C . GLY B 1 170 ? 8.062 -23.938 8.148 1 97.56 170 GLY B C 1
ATOM 6549 O O . GLY B 1 170 ? 7.008 -23.344 8.383 1 97.56 170 GLY B O 1
ATOM 6550 N N . VAL B 1 171 ? 9.164 -23.781 8.867 1 97.94 171 VAL B N 1
ATOM 6551 C CA . VAL B 1 171 ? 9.203 -22.891 10.023 1 97.94 171 VAL B CA 1
ATOM 6552 C C . VAL B 1 171 ? 9.008 -21.438 9.562 1 97.94 171 VAL B C 1
ATOM 6554 O O . VAL B 1 171 ? 8.281 -20.672 10.203 1 97.94 171 VAL B O 1
ATOM 6557 N N . GLU B 1 172 ? 9.602 -21.078 8.469 1 97.88 172 GLU B N 1
ATOM 6558 C CA . GLU B 1 172 ? 9.43 -19.734 7.934 1 97.88 172 GLU B CA 1
ATOM 6559 C C . GLU B 1 172 ? 7.973 -19.484 7.539 1 97.88 172 GLU B C 1
ATOM 6561 O O . GLU B 1 172 ? 7.406 -18.438 7.871 1 97.88 172 GLU B O 1
ATOM 6566 N N . MET B 1 173 ? 7.355 -20.422 6.902 1 98.56 173 MET B N 1
ATOM 6567 C CA . MET B 1 173 ? 5.98 -20.281 6.43 1 98.56 173 MET B CA 1
ATOM 6568 C C . MET B 1 173 ? 5.008 -20.219 7.605 1 98.56 173 MET B C 1
ATOM 6570 O O . MET B 1 173 ? 4.137 -19.344 7.648 1 98.56 173 MET B O 1
ATOM 6574 N N . VAL B 1 174 ? 5.188 -21.141 8.555 1 98.75 174 VAL B N 1
ATOM 6575 C CA . VAL B 1 174 ? 4.242 -21.188 9.672 1 98.75 174 VAL B CA 1
ATOM 6576 C C . VAL B 1 174 ? 4.414 -19.938 10.539 1 98.75 174 VAL B C 1
ATOM 6578 O O . VAL B 1 174 ? 3.438 -19.422 11.078 1 98.75 174 VAL B O 1
ATOM 6581 N N . GLY B 1 175 ? 5.672 -19.531 10.695 1 98.62 175 GLY B N 1
ATOM 6582 C CA . GLY B 1 175 ? 5.906 -18.297 11.43 1 98.62 175 GLY B CA 1
ATOM 6583 C C . GLY B 1 175 ? 5.254 -17.094 10.781 1 98.62 175 GLY B C 1
ATOM 6584 O O . GLY B 1 175 ? 4.641 -16.281 11.469 1 98.62 175 GLY B O 1
ATOM 6585 N N . GLU B 1 176 ? 5.359 -16.969 9.469 1 98.38 176 GLU B N 1
ATOM 6586 C CA . GLU B 1 176 ? 4.742 -15.891 8.719 1 98.38 176 GLU B CA 1
ATOM 6587 C C . GLU B 1 176 ? 3.223 -15.922 8.844 1 98.38 176 GLU B C 1
ATOM 6589 O O . GLU B 1 176 ? 2.588 -14.883 9.016 1 98.38 176 GLU B O 1
ATOM 6594 N N . LEU B 1 177 ? 2.699 -17.078 8.758 1 98.75 177 LEU B N 1
ATOM 6595 C CA . LEU B 1 177 ? 1.254 -17.234 8.852 1 98.75 177 LEU B CA 1
ATOM 6596 C C . LEU B 1 177 ? 0.759 -16.891 10.25 1 98.75 177 LEU B C 1
ATOM 6598 O O . LEU B 1 177 ? -0.241 -16.188 10.398 1 98.75 177 LEU B O 1
ATOM 6602 N N . ALA B 1 178 ? 1.471 -17.359 11.25 1 98.75 178 ALA B N 1
ATOM 6603 C CA . ALA B 1 178 ? 1.099 -17.094 12.633 1 98.75 178 ALA B CA 1
ATOM 6604 C C . ALA B 1 178 ? 1.086 -15.594 12.914 1 98.75 178 ALA B C 1
ATOM 6606 O O . ALA B 1 178 ? 0.225 -15.102 13.648 1 98.75 178 ALA B O 1
ATOM 6607 N N . GLU B 1 179 ? 2.02 -14.914 12.352 1 98.12 179 GLU B N 1
ATOM 6608 C CA . GLU B 1 179 ? 2.094 -13.461 12.516 1 98.12 179 GLU B CA 1
ATOM 6609 C C . GLU B 1 179 ? 0.957 -12.766 11.766 1 98.12 179 GLU B C 1
ATOM 6611 O O . GLU B 1 179 ? 0.503 -11.695 12.18 1 98.12 179 GLU B O 1
ATOM 6616 N N . TYR B 1 180 ? 0.468 -13.336 10.766 1 98.5 180 TYR B N 1
ATOM 6617 C CA . TYR B 1 180 ? -0.523 -12.727 9.875 1 98.5 180 TYR B CA 1
ATOM 6618 C C . TYR B 1 180 ? -1.938 -13 10.375 1 98.5 180 TYR B C 1
ATOM 6620 O O . TYR B 1 180 ? -2.846 -12.195 10.156 1 98.5 180 TYR B O 1
ATOM 6628 N N . VAL B 1 181 ? -2.137 -14.047 11.086 1 98.62 181 VAL B N 1
ATOM 6629 C CA . VAL B 1 181 ? -3.451 -14.539 11.477 1 98.62 181 VAL B CA 1
ATOM 6630 C C . VAL B 1 181 ? -4.188 -13.477 12.281 1 98.62 181 VAL B C 1
ATOM 6632 O O . VAL B 1 181 ? -5.34 -13.148 11.992 1 98.62 181 VAL B O 1
ATOM 6635 N N . PRO B 1 182 ? -3.527 -12.867 13.289 1 98.06 182 PRO B N 1
ATOM 6636 C CA . PRO B 1 182 ? -4.258 -11.844 14.039 1 98.06 182 PRO B CA 1
ATOM 6637 C C . PRO B 1 182 ? -4.715 -10.68 13.164 1 98.06 182 PRO B C 1
ATOM 6639 O O . PRO B 1 182 ? -5.789 -10.117 13.391 1 98.06 182 PRO B O 1
ATOM 6642 N N . ILE B 1 183 ? -3.967 -10.305 12.188 1 97.56 183 ILE B N 1
ATOM 6643 C CA . ILE B 1 183 ? -4.305 -9.227 11.266 1 97.56 183 ILE B CA 1
ATOM 6644 C C . ILE B 1 183 ? -5.508 -9.633 10.414 1 97.56 183 ILE B C 1
ATOM 6646 O O . ILE B 1 183 ? -6.422 -8.836 10.211 1 97.56 183 ILE B O 1
ATOM 6650 N N . LEU B 1 184 ? -5.473 -10.875 9.977 1 98.31 184 LEU B N 1
ATOM 6651 C CA . LEU B 1 184 ? -6.586 -11.406 9.195 1 98.31 184 LEU B CA 1
ATOM 6652 C C . LEU B 1 184 ? -7.863 -11.438 10.031 1 98.31 184 LEU B C 1
ATOM 6654 O O . LEU B 1 184 ? -8.945 -11.117 9.531 1 98.31 184 LEU B O 1
ATOM 6658 N N . CYS B 1 185 ? -7.719 -11.859 11.273 1 98.25 185 CYS B N 1
ATOM 6659 C CA . CYS B 1 185 ? -8.875 -11.914 12.164 1 98.25 185 CYS B CA 1
ATOM 6660 C C . CYS B 1 185 ? -9.516 -10.539 12.312 1 98.25 185 CYS B C 1
ATOM 6662 O O . CYS B 1 185 ? -10.742 -10.422 12.281 1 98.25 185 CYS B O 1
ATOM 6664 N N . GLU B 1 186 ? -8.742 -9.523 12.43 1 94.81 186 GLU B N 1
ATOM 6665 C CA . GLU B 1 186 ? -9.266 -8.164 12.516 1 94.81 186 GLU B CA 1
ATOM 6666 C C . GLU B 1 186 ? -9.898 -7.738 11.195 1 94.81 186 GLU B C 1
ATOM 6668 O O . GLU B 1 186 ? -11.008 -7.203 11.18 1 94.81 186 GLU B O 1
ATOM 6673 N N . LYS B 1 187 ? -9.242 -8.008 10.125 1 94.69 187 LYS B N 1
ATOM 6674 C CA . LYS B 1 187 ? -9.68 -7.594 8.797 1 94.69 187 LYS B CA 1
ATOM 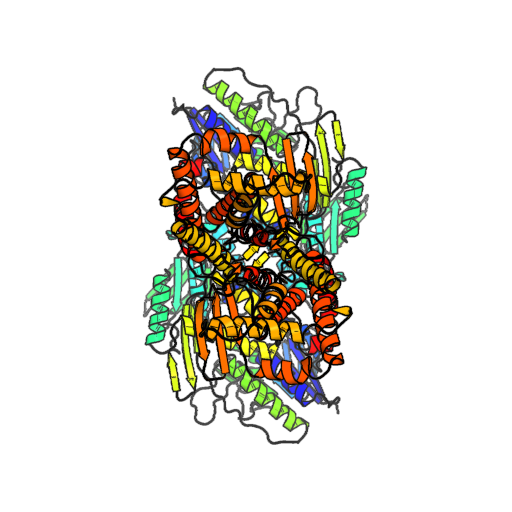6675 C C . LYS B 1 187 ? -11.039 -8.195 8.453 1 94.69 187 LYS B C 1
ATOM 6677 O O . LYS B 1 187 ? -11.898 -7.523 7.879 1 94.69 187 LYS B O 1
ATOM 6682 N N . TYR B 1 188 ? -11.227 -9.422 8.859 1 96.38 188 TYR B N 1
ATOM 6683 C CA . TYR B 1 188 ? -12.43 -10.141 8.453 1 96.38 188 TYR B CA 1
ATOM 6684 C C . TYR B 1 188 ? -13.406 -10.281 9.617 1 96.38 188 TYR B C 1
ATOM 6686 O O . TYR B 1 188 ? -14.406 -10.992 9.516 1 96.38 188 TYR B O 1
ATOM 6694 N N . GLU B 1 189 ? -13.055 -9.641 10.742 1 94.5 189 GLU B N 1
ATOM 6695 C CA . GLU B 1 189 ? -13.898 -9.633 11.938 1 94.5 189 GLU B CA 1
ATOM 6696 C C . GLU B 1 189 ? -14.203 -11.055 12.406 1 94.5 189 GLU B C 1
ATOM 6698 O O . GLU B 1 189 ? -15.367 -11.414 12.602 1 94.5 189 GLU B O 1
ATOM 6703 N N . ILE B 1 190 ? -13.133 -11.812 12.57 1 97.69 190 ILE B N 1
ATOM 6704 C CA . ILE B 1 190 ? -13.211 -13.188 13.039 1 97.69 190 ILE B CA 1
ATOM 6705 C C . ILE B 1 190 ? -12.484 -13.32 14.375 1 97.69 190 ILE B C 1
ATOM 6707 O O . ILE B 1 190 ? -11.375 -12.789 14.539 1 97.69 190 ILE B O 1
ATOM 6711 N N . ASP B 1 191 ? -13.117 -13.945 15.328 1 97.62 191 ASP B N 1
ATOM 6712 C CA . ASP B 1 191 ? -12.477 -14.195 16.609 1 97.62 191 ASP B CA 1
ATOM 6713 C C . ASP B 1 191 ? -11.258 -15.109 16.453 1 97.62 191 ASP B C 1
ATOM 6715 O O . ASP B 1 191 ? -11.344 -16.156 15.812 1 97.62 191 ASP B O 1
ATOM 6719 N N . ARG B 1 192 ? -10.188 -14.75 17.047 1 97.88 192 ARG B N 1
ATOM 6720 C CA . ARG B 1 192 ? -8.922 -15.477 16.922 1 97.88 192 ARG B CA 1
ATOM 6721 C C . ARG B 1 192 ? -9.062 -16.906 17.422 1 97.88 192 ARG B C 1
ATOM 6723 O O . ARG B 1 192 ? -8.367 -17.812 16.938 1 97.88 192 ARG B O 1
ATOM 6730 N N . LYS B 1 193 ? -10 -17.172 18.281 1 97.81 193 LYS B N 1
ATOM 6731 C CA . LYS B 1 193 ? -10.164 -18.484 18.906 1 97.81 193 LYS B CA 1
ATOM 6732 C C . LYS B 1 193 ? -10.602 -19.531 17.875 1 97.81 193 LYS B C 1
ATOM 6734 O O . LYS B 1 193 ? -10.484 -20.734 18.109 1 97.81 193 LYS B O 1
ATOM 6739 N N . TYR B 1 194 ? -11.109 -19.047 16.734 1 98.25 194 TYR B N 1
ATOM 6740 C CA . TYR B 1 194 ? -11.625 -19.969 15.727 1 98.25 194 TYR B CA 1
ATOM 6741 C C . TYR B 1 194 ? -10.508 -20.438 14.797 1 98.25 194 TYR B C 1
ATOM 6743 O O . TYR B 1 194 ? -10.703 -21.359 14 1 98.25 194 TYR B O 1
ATOM 6751 N N . VAL B 1 195 ? -9.312 -19.828 14.844 1 98.75 195 VAL B N 1
ATOM 6752 C CA . VAL B 1 195 ? -8.234 -20.141 13.914 1 98.75 195 VAL B CA 1
ATOM 6753 C C . VAL B 1 195 ? -7.219 -21.062 14.586 1 98.75 195 VAL B C 1
ATOM 6755 O O . VAL B 1 195 ? -6.766 -20.797 15.703 1 98.75 195 VAL B O 1
ATOM 6758 N N . SER B 1 196 ? -6.887 -22.125 13.961 1 98.75 196 SER B N 1
ATOM 6759 C CA . SER B 1 196 ? -5.871 -23.062 14.445 1 98.75 196 SER B CA 1
ATOM 6760 C C . SER B 1 196 ? -4.738 -23.219 13.438 1 98.75 196 SER B C 1
ATOM 6762 O O . SER B 1 196 ? -4.984 -23.375 12.242 1 98.75 196 SER B O 1
ATOM 6764 N N . VAL B 1 197 ? -3.521 -23.141 13.898 1 98.81 197 VAL B N 1
ATOM 6765 C CA . VAL B 1 197 ? -2.334 -23.312 13.062 1 98.81 197 VAL B CA 1
ATOM 6766 C C . VAL B 1 197 ? -1.442 -24.406 13.641 1 98.81 197 VAL B C 1
ATOM 6768 O O . VAL B 1 197 ? -1.083 -24.375 14.82 1 98.81 197 VAL B O 1
ATOM 6771 N N . TYR B 1 198 ? -1.044 -25.375 12.797 1 98.81 198 TYR B N 1
ATOM 6772 C CA . TYR B 1 198 ? -0.238 -26.516 13.203 1 98.81 198 TYR B CA 1
ATOM 6773 C C . TYR B 1 198 ? 1.039 -26.609 12.383 1 98.81 198 TYR B C 1
ATOM 6775 O O . TYR B 1 198 ? 1.039 -26.297 11.188 1 98.81 198 TYR B O 1
ATOM 6783 N N . ASN B 1 199 ? 2.111 -26.953 12.992 1 98.75 199 ASN B N 1
ATOM 6784 C CA . ASN B 1 199 ? 3.334 -27.375 12.32 1 98.75 199 ASN B CA 1
ATOM 6785 C C . ASN B 1 199 ? 3.602 -28.859 12.539 1 98.75 199 ASN B C 1
ATOM 6787 O O . ASN B 1 199 ? 3.838 -29.297 13.664 1 98.75 199 ASN B O 1
ATOM 6791 N N . VAL B 1 200 ? 3.578 -29.625 11.422 1 98.44 200 VAL B N 1
ATOM 6792 C CA . VAL B 1 200 ? 3.605 -31.078 11.508 1 98.44 200 VAL B CA 1
ATOM 6793 C C . VAL B 1 200 ? 4.895 -31.609 10.883 1 98.44 200 VAL B C 1
ATOM 6795 O O . VAL B 1 200 ? 5.27 -31.219 9.781 1 98.44 200 VAL B O 1
ATOM 6798 N N . ASP B 1 201 ? 5.535 -32.469 11.586 1 97.75 201 ASP B N 1
ATOM 6799 C CA . ASP B 1 201 ? 6.734 -33.094 11.031 1 97.75 201 ASP B CA 1
ATOM 6800 C C . ASP B 1 201 ? 7.086 -34.375 11.797 1 97.75 201 ASP B C 1
ATOM 6802 O O . ASP B 1 201 ? 6.699 -34.531 12.953 1 97.75 201 ASP B O 1
ATOM 6806 N N . VAL B 1 202 ? 7.797 -35.281 11.172 1 96.06 202 VAL B N 1
ATOM 6807 C CA . VAL B 1 202 ? 8.305 -36.5 11.812 1 96.06 202 VAL B CA 1
ATOM 6808 C C . VAL B 1 202 ? 9.516 -36.156 12.68 1 96.06 202 VAL B C 1
ATOM 6810 O O . VAL B 1 202 ? 9.875 -36.906 13.578 1 96.06 202 VAL B O 1
ATOM 6813 N N . LEU B 1 203 ? 10.109 -35 12.492 1 95.75 203 LEU B N 1
ATOM 6814 C CA . LEU B 1 203 ? 11.289 -34.562 13.227 1 95.75 203 LEU B CA 1
ATOM 6815 C C . LEU B 1 203 ? 10.992 -34.438 14.719 1 95.75 203 LEU B C 1
ATOM 6817 O O . LEU B 1 203 ? 9.859 -34.156 15.102 1 95.75 203 LEU B O 1
ATOM 6821 N N . THR B 1 204 ? 12.086 -34.562 15.539 1 95.94 204 THR B N 1
ATOM 6822 C CA . THR B 1 204 ? 11.93 -34.469 16.984 1 95.94 204 THR B CA 1
ATOM 6823 C C . THR B 1 204 ? 12.102 -33.031 17.453 1 95.94 204 THR B C 1
ATOM 6825 O O . THR B 1 204 ? 11.719 -32.688 18.578 1 95.94 204 THR B O 1
ATOM 6828 N N . ARG B 1 205 ? 12.75 -32.281 16.625 1 95.88 205 ARG B N 1
ATOM 6829 C CA . ARG B 1 205 ? 12.914 -30.859 16.922 1 95.88 205 ARG B CA 1
ATOM 6830 C C . ARG B 1 205 ? 12.875 -30.031 15.641 1 95.88 205 ARG B C 1
ATOM 6832 O O . ARG B 1 205 ? 13.055 -30.562 14.539 1 95.88 205 ARG B O 1
ATOM 6839 N N . THR B 1 206 ? 12.617 -28.781 15.828 1 96.5 206 THR B N 1
ATOM 6840 C CA . THR B 1 206 ? 12.523 -27.875 14.68 1 96.5 206 THR B CA 1
ATOM 6841 C C . THR B 1 206 ? 13.914 -27.562 14.133 1 96.5 206 THR B C 1
ATOM 6843 O O . THR B 1 206 ? 14.867 -27.391 14.898 1 96.5 206 THR B O 1
ATOM 6846 N N . VAL B 1 207 ? 14.047 -27.484 12.859 1 95.69 207 VAL B N 1
ATOM 6847 C CA . VAL B 1 207 ? 15.258 -27.109 12.133 1 95.69 207 VAL B CA 1
ATOM 6848 C C . VAL B 1 207 ? 16.469 -27.797 12.766 1 95.69 207 VAL B C 1
ATOM 6850 O O . VAL B 1 207 ? 17.375 -27.109 13.266 1 95.69 207 VAL B O 1
ATOM 6853 N N . PRO B 1 208 ? 16.547 -29 12.625 1 93.5 208 PRO B N 1
ATOM 6854 C CA . PRO B 1 208 ? 17.578 -29.766 13.312 1 93.5 208 PRO B CA 1
ATOM 6855 C C . PRO B 1 208 ? 18.984 -29.422 12.828 1 93.5 208 PRO B C 1
ATOM 6857 O O . PRO B 1 208 ? 19.969 -29.812 13.453 1 93.5 208 PRO B O 1
ATOM 6860 N N . ASN B 1 209 ? 19.141 -28.734 11.711 1 89 209 ASN B N 1
ATOM 6861 C CA . ASN B 1 209 ? 20.422 -28.266 11.219 1 89 209 ASN B CA 1
ATOM 6862 C C . ASN B 1 209 ? 21.047 -27.219 12.148 1 89 209 ASN B C 1
ATOM 6864 O O . ASN B 1 209 ? 22.234 -26.953 12.07 1 89 209 ASN B O 1
ATOM 6868 N N . LEU B 1 210 ? 20.266 -26.688 13.031 1 92.56 210 LEU B N 1
ATOM 6869 C CA . LEU B 1 210 ? 20.719 -25.703 14 1 92.56 210 LEU B CA 1
ATOM 6870 C C . LEU B 1 210 ? 21.031 -26.359 15.344 1 92.56 210 LEU B C 1
ATOM 6872 O O . LEU B 1 210 ? 20.531 -27.453 15.633 1 92.56 210 LEU B O 1
ATOM 6876 N N . PRO B 1 211 ? 21.875 -25.641 16.125 1 93.31 211 PRO B N 1
ATOM 6877 C CA . PRO B 1 211 ? 22.078 -26.141 17.484 1 93.31 211 PRO B CA 1
ATOM 6878 C C . PRO B 1 211 ? 20.781 -26.234 18.281 1 93.31 211 PRO B C 1
ATOM 6880 O O . PRO B 1 211 ? 19.844 -25.484 18.031 1 93.31 211 PRO B O 1
ATOM 6883 N N . GLU B 1 212 ? 20.844 -27.109 19.203 1 95.69 212 GLU B N 1
ATOM 6884 C CA . GLU B 1 212 ? 19.656 -27.406 20 1 95.69 212 GLU B CA 1
ATOM 6885 C C . GLU B 1 212 ? 19.094 -26.141 20.641 1 95.69 212 GLU B C 1
ATOM 6887 O O . GLU B 1 212 ? 17.875 -25.953 20.703 1 95.69 212 GLU B O 1
ATOM 6892 N N . LYS B 1 213 ? 19.953 -25.344 21.109 1 95.5 213 LYS B N 1
ATOM 6893 C CA . LYS B 1 213 ? 19.531 -24.109 21.766 1 95.5 213 LYS B CA 1
ATOM 6894 C C . LYS B 1 213 ? 18.719 -23.219 20.828 1 95.5 213 LYS B C 1
ATOM 6896 O O . LYS B 1 213 ? 17.703 -22.656 21.219 1 95.5 213 LYS B O 1
ATOM 6901 N N . LEU B 1 214 ? 19.172 -23.141 19.641 1 96.31 214 LEU B N 1
ATOM 6902 C CA . LEU B 1 214 ? 18.484 -22.297 18.656 1 96.31 214 LEU B CA 1
ATOM 6903 C C . LEU B 1 214 ? 17.188 -22.969 18.219 1 96.31 214 LEU B C 1
ATOM 6905 O O . LEU B 1 214 ? 16.172 -22.281 18.016 1 96.31 214 LEU B O 1
ATOM 6909 N N . SER B 1 215 ? 17.203 -24.25 18.031 1 96.62 215 SER B N 1
ATOM 6910 C CA . SER B 1 215 ? 15.984 -24.984 17.703 1 96.62 215 SER B CA 1
ATOM 6911 C C . SER B 1 215 ? 14.906 -24.766 18.766 1 96.62 215 SER B C 1
ATOM 6913 O O . SER B 1 215 ? 13.734 -24.562 18.422 1 96.62 215 SER B O 1
ATOM 6915 N N . ASN B 1 216 ? 15.336 -24.766 19.984 1 97.06 216 ASN B N 1
ATOM 6916 C CA . ASN B 1 216 ? 14.406 -24.547 21.094 1 97.06 216 ASN B CA 1
ATOM 6917 C C . ASN B 1 216 ? 13.82 -23.141 21.062 1 97.0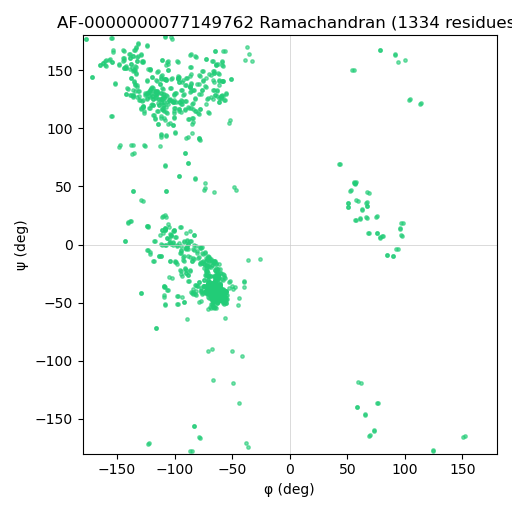6 216 ASN B C 1
ATOM 6919 O O . ASN B 1 216 ? 12.641 -22.953 21.359 1 97.06 216 ASN B O 1
ATOM 6923 N N . LYS B 1 217 ? 14.672 -22.219 20.734 1 96.94 217 LYS B N 1
ATOM 6924 C CA . LYS B 1 217 ? 14.195 -20.844 20.625 1 96.94 217 LYS B CA 1
ATOM 6925 C C . LYS B 1 217 ? 13.133 -20.719 19.531 1 96.94 217 LYS B C 1
ATOM 6927 O O . LYS B 1 217 ? 12.141 -20 19.719 1 96.94 217 LYS B O 1
ATOM 6932 N N . VAL B 1 218 ? 13.312 -21.375 18.469 1 97.69 218 VAL B N 1
ATOM 6933 C CA . VAL B 1 218 ? 12.359 -21.375 17.359 1 97.69 218 VAL B CA 1
ATOM 6934 C C . VAL B 1 218 ? 11.023 -21.953 17.828 1 97.69 218 VAL B C 1
ATOM 6936 O O . VAL B 1 218 ? 9.977 -21.328 17.641 1 97.69 218 VAL B O 1
ATOM 6939 N N . GLU B 1 219 ? 11.094 -23.078 18.453 1 97.88 219 GLU B N 1
ATOM 6940 C CA . GLU B 1 219 ? 9.891 -23.766 18.922 1 97.88 219 GLU B CA 1
ATOM 6941 C C . GLU B 1 219 ? 9.141 -22.906 19.938 1 97.88 219 GLU B C 1
ATOM 6943 O O . GLU B 1 219 ? 7.914 -22.766 19.859 1 97.88 219 GLU B O 1
ATOM 6948 N N . ASN B 1 220 ? 9.875 -22.359 20.875 1 98 220 ASN B N 1
ATOM 6949 C CA . ASN B 1 220 ? 9.266 -21.516 21.906 1 98 220 ASN B CA 1
ATOM 6950 C C . ASN B 1 220 ? 8.578 -20.297 21.297 1 98 220 ASN B C 1
ATOM 6952 O O . ASN B 1 220 ? 7.48 -19.922 21.719 1 98 220 ASN B O 1
ATOM 6956 N N . ARG B 1 221 ? 9.234 -19.672 20.344 1 98.06 221 ARG B N 1
ATOM 6957 C CA . ARG B 1 221 ? 8.656 -18.5 19.672 1 98.06 221 ARG B CA 1
ATOM 6958 C C . ARG B 1 221 ? 7.363 -18.875 18.953 1 98.06 221 ARG B C 1
ATOM 6960 O O . ARG B 1 221 ? 6.371 -18.156 19.031 1 98.06 221 ARG B O 1
ATOM 6967 N N . LEU B 1 222 ? 7.348 -19.969 18.234 1 98.56 222 LEU B N 1
ATOM 6968 C CA . LEU B 1 222 ? 6.168 -20.406 17.516 1 98.56 222 LEU B CA 1
ATOM 6969 C C . LEU B 1 222 ? 5.016 -20.703 18.469 1 98.56 222 LEU B C 1
ATOM 6971 O O . LEU B 1 222 ? 3.877 -20.312 18.219 1 98.56 222 LEU B O 1
ATOM 6975 N N . LYS B 1 223 ? 5.352 -21.375 19.609 1 98.56 223 LYS B N 1
ATOM 6976 C CA . LYS B 1 223 ? 4.332 -21.656 20.609 1 98.56 223 LYS B CA 1
ATOM 6977 C C . LYS B 1 223 ? 3.73 -20.375 21.156 1 98.56 223 LYS B C 1
ATOM 6979 O O . LYS B 1 223 ? 2.512 -20.266 21.312 1 98.56 223 LYS B O 1
ATOM 6984 N N . LYS B 1 224 ? 4.543 -19.422 21.375 1 98 224 LYS B N 1
ATOM 6985 C CA . LYS B 1 224 ? 4.09 -18.141 21.891 1 98 224 LYS B CA 1
ATOM 6986 C C . LYS B 1 224 ? 3.166 -17.438 20.891 1 98 224 LYS B C 1
ATOM 6988 O O . LYS B 1 224 ? 2.277 -16.688 21.281 1 98 224 LYS B O 1
ATOM 6993 N N . MET B 1 225 ? 3.342 -17.766 19.625 1 98.06 225 MET B N 1
ATOM 6994 C CA . MET B 1 225 ? 2.541 -17.156 18.578 1 98.06 225 MET B CA 1
ATOM 6995 C C . MET B 1 225 ? 1.259 -17.953 18.344 1 98.06 225 MET B C 1
ATOM 6997 O O . MET B 1 225 ? 0.479 -17.625 17.438 1 98.06 225 MET B O 1
ATOM 7001 N N . GLY B 1 226 ? 1.077 -19 19.078 1 98 226 GLY B N 1
ATOM 7002 C CA . GLY B 1 226 ? -0.167 -19.75 19.016 1 98 226 GLY B CA 1
ATOM 7003 C C . GLY B 1 226 ? -0.103 -20.938 18.078 1 98 226 GLY B C 1
ATOM 7004 O O . GLY B 1 226 ? -1.136 -21.5 17.703 1 98 226 GLY B O 1
ATOM 7005 N N . VAL B 1 227 ? 1.067 -21.359 17.656 1 98.81 227 VAL B N 1
ATOM 7006 C CA . VAL B 1 227 ? 1.222 -22.516 16.781 1 98.81 227 VAL B CA 1
ATOM 7007 C C . VAL B 1 227 ? 1.294 -23.797 17.609 1 98.81 227 VAL B C 1
ATOM 7009 O O . VAL B 1 227 ? 2.006 -23.844 18.609 1 98.81 227 VAL B O 1
ATOM 7012 N N . VAL B 1 228 ? 0.554 -24.75 17.25 1 98.69 228 VAL B N 1
ATOM 7013 C CA . VAL B 1 228 ? 0.637 -26.078 17.875 1 98.69 228 VAL B CA 1
ATOM 7014 C C . VAL B 1 228 ? 1.688 -26.922 17.156 1 98.69 228 VAL B C 1
ATOM 7016 O O . VAL B 1 228 ? 1.556 -27.203 15.969 1 98.69 228 VAL B O 1
ATOM 7019 N N . MET B 1 229 ? 2.691 -27.281 17.891 1 98.31 229 MET B N 1
ATOM 7020 C CA . MET B 1 229 ? 3.766 -28.094 17.328 1 98.31 229 MET B CA 1
ATOM 7021 C C . MET B 1 229 ? 3.41 -29.578 17.359 1 98.31 229 MET B C 1
ATOM 7023 O O . MET B 1 229 ? 3.168 -30.141 18.422 1 98.31 229 MET B O 1
ATOM 7027 N N . MET B 1 230 ? 3.305 -30.203 16.188 1 97.94 230 MET B N 1
ATOM 7028 C CA . MET B 1 230 ? 3.061 -31.641 16.062 1 97.94 230 MET B CA 1
ATOM 7029 C C . MET B 1 230 ? 4.309 -32.375 15.57 1 97.94 230 MET B C 1
ATOM 7031 O O . MET B 1 230 ? 4.305 -32.938 14.484 1 97.94 230 MET B O 1
ATOM 7035 N N . LEU B 1 231 ? 5.281 -32.406 16.391 1 97.44 231 LEU B N 1
ATOM 7036 C CA . LEU B 1 231 ? 6.535 -33.094 16.078 1 97.44 231 LEU B CA 1
ATOM 7037 C C . LEU B 1 231 ? 6.418 -34.594 16.344 1 97.44 231 LEU B C 1
ATOM 7039 O O . LEU B 1 231 ? 5.465 -35.031 16.984 1 97.44 231 LEU B O 1
ATOM 7043 N N . ASN B 1 232 ? 7.289 -35.375 15.805 1 97.12 232 ASN B N 1
ATOM 7044 C CA . ASN B 1 232 ? 7.242 -36.844 15.891 1 97.12 232 ASN B CA 1
ATOM 7045 C C . ASN B 1 232 ? 5.969 -37.406 15.258 1 97.12 232 ASN B C 1
ATOM 7047 O O . ASN B 1 232 ? 5.465 -38.438 15.688 1 97.12 232 ASN B O 1
ATOM 7051 N N . ASN B 1 233 ? 5.383 -36.656 14.398 1 97 233 ASN B N 1
ATOM 7052 C CA . ASN B 1 233 ? 4.207 -37.062 13.641 1 97 233 ASN B CA 1
ATOM 7053 C C . ASN B 1 233 ? 4.484 -37.094 12.141 1 97 233 ASN B C 1
ATOM 7055 O O . ASN B 1 233 ? 4.695 -36.062 11.523 1 97 233 ASN B O 1
ATOM 7059 N N . GLY B 1 234 ? 4.5 -38.281 11.586 1 96.94 234 GLY B N 1
ATOM 7060 C CA . GLY B 1 234 ? 4.633 -38.375 10.141 1 96.94 234 GLY B CA 1
ATOM 7061 C C . GLY B 1 234 ? 3.307 -38.281 9.414 1 96.94 234 GLY B C 1
ATOM 7062 O O . GLY B 1 234 ? 2.301 -38.844 9.875 1 96.94 234 GLY B O 1
ATOM 7063 N N . VAL B 1 235 ? 3.244 -37.531 8.328 1 98 235 VAL B N 1
ATOM 7064 C CA . VAL B 1 235 ? 2.02 -37.438 7.543 1 98 235 VAL B CA 1
ATOM 7065 C C . VAL B 1 235 ? 1.88 -38.688 6.664 1 98 235 VAL B C 1
ATOM 7067 O O . VAL B 1 235 ? 2.787 -39.031 5.898 1 98 235 VAL B O 1
ATOM 7070 N N . VAL B 1 236 ? 0.736 -39.312 6.707 1 98 236 VAL B N 1
ATOM 7071 C CA . VAL B 1 236 ? 0.588 -40.562 5.98 1 98 236 VAL B CA 1
ATOM 7072 C C . VAL B 1 236 ? -0.578 -40.469 5 1 98 236 VAL B C 1
ATOM 7074 O O . VAL B 1 236 ? -0.834 -41.406 4.23 1 98 236 VAL B O 1
ATOM 7077 N N . GLY B 1 237 ? -1.28 -39.344 5.047 1 98.25 237 GLY B N 1
ATOM 7078 C CA . GLY B 1 237 ? -2.369 -39.125 4.113 1 98.25 237 GLY B CA 1
ATOM 7079 C C . GLY B 1 237 ? -2.926 -37.719 4.191 1 98.25 237 GLY B C 1
ATOM 7080 O O . GLY B 1 237 ? -2.977 -37.125 5.273 1 98.25 237 GLY B O 1
ATOM 7081 N N . VAL B 1 238 ? -3.322 -37.188 3.047 1 98.44 238 VAL B N 1
ATOM 7082 C CA . VAL B 1 238 ? -3.967 -35.875 2.967 1 98.44 238 VAL B CA 1
ATOM 7083 C C . VAL B 1 238 ? -5.227 -35.969 2.109 1 98.44 238 VAL B C 1
ATOM 7085 O O . VAL B 1 238 ? -5.219 -36.594 1.053 1 98.44 238 VAL B O 1
ATOM 7088 N N . GLY B 1 239 ? -6.328 -35.438 2.576 1 97.88 239 GLY B N 1
ATOM 7089 C CA . GLY B 1 239 ? -7.566 -35.375 1.819 1 97.88 239 GLY B CA 1
ATOM 7090 C C . GLY B 1 239 ? -8.086 -33.938 1.655 1 97.88 239 GLY B C 1
ATOM 7091 O O . GLY B 1 239 ? -7.379 -32.969 1.94 1 97.88 239 GLY B O 1
ATOM 7092 N N . ALA B 1 240 ? -9.312 -33.875 1.13 1 96.69 240 ALA B N 1
ATOM 7093 C CA . ALA B 1 240 ? -9.922 -32.562 0.835 1 96.69 240 ALA B CA 1
ATOM 7094 C C . ALA B 1 240 ? -10.156 -31.781 2.115 1 96.69 240 ALA B C 1
ATOM 7096 O O . ALA B 1 240 ? -10.086 -30.547 2.111 1 96.69 240 ALA B O 1
ATOM 7097 N N . ASP B 1 241 ? -10.406 -32.531 3.191 1 97.44 241 ASP B N 1
ATOM 7098 C CA . ASP B 1 241 ? -10.773 -31.828 4.41 1 97.44 241 ASP B CA 1
ATOM 7099 C C . ASP B 1 241 ? -10.086 -32.438 5.633 1 97.44 241 ASP B C 1
ATOM 7101 O O . ASP B 1 241 ? -10.531 -32.25 6.766 1 97.44 241 ASP B O 1
ATOM 7105 N N . PHE B 1 242 ? -8.945 -33.219 5.355 1 97.81 242 PHE B N 1
ATOM 7106 C CA . PHE B 1 242 ? -8.305 -33.812 6.512 1 97.81 242 PHE B CA 1
ATOM 7107 C C . PHE B 1 242 ? -6.824 -34.062 6.25 1 97.81 242 PHE B C 1
ATOM 7109 O O . PHE B 1 242 ? -6.367 -33.969 5.109 1 97.81 242 PHE B O 1
ATOM 7116 N N . ILE B 1 243 ? -6.078 -34.344 7.246 1 98.56 243 ILE B N 1
ATOM 7117 C CA . ILE B 1 243 ? -4.688 -34.781 7.25 1 98.56 243 ILE B CA 1
ATOM 7118 C C . ILE B 1 243 ? -4.52 -35.938 8.242 1 98.56 243 ILE B C 1
ATOM 7120 O O . ILE B 1 243 ? -5.09 -35.906 9.336 1 98.56 243 ILE B O 1
ATOM 7124 N N . GLU B 1 244 ? -3.865 -36.938 7.797 1 98.56 244 GLU B N 1
ATOM 7125 C CA . GLU B 1 244 ? -3.602 -38.094 8.648 1 98.56 244 GLU B CA 1
ATOM 7126 C C . GLU B 1 244 ? -2.135 -38.156 9.07 1 98.56 244 GLU B C 1
ATOM 7128 O O . GLU B 1 244 ? -1.238 -38.062 8.227 1 98.56 244 GLU B O 1
ATOM 7133 N N . THR B 1 245 ? -1.945 -38.281 10.344 1 98.12 245 THR B N 1
ATOM 7134 C CA . THR B 1 245 ? -0.592 -38.344 10.883 1 98.12 245 THR B CA 1
ATOM 7135 C C . THR B 1 245 ? -0.375 -39.625 11.648 1 98.12 245 THR B C 1
ATOM 7137 O O . THR B 1 245 ? -1.331 -40.25 12.133 1 98.12 245 THR B O 1
ATOM 7140 N N . LYS B 1 246 ? 0.845 -40.031 11.617 1 97.5 246 LYS B N 1
ATOM 7141 C CA . LYS B 1 246 ? 1.246 -41.25 12.336 1 97.5 246 LYS B CA 1
ATOM 7142 C C . LYS B 1 246 ? 2.303 -40.938 13.391 1 97.5 246 LYS B C 1
ATOM 7144 O O . LYS B 1 246 ? 3.34 -40.344 13.086 1 97.5 246 LYS B O 1
ATOM 7149 N N . ASN B 1 247 ? 2.029 -41.219 14.586 1 95.94 247 ASN B N 1
ATOM 7150 C CA . ASN B 1 247 ? 2.949 -41.156 15.719 1 95.94 247 ASN B CA 1
ATOM 7151 C C . ASN B 1 247 ? 3.154 -42.531 16.328 1 95.94 247 ASN B C 1
ATOM 7153 O O . ASN B 1 247 ? 2.268 -43.062 17.016 1 95.94 247 ASN B O 1
ATOM 7157 N N . GLY B 1 248 ? 4.281 -43.156 16.188 1 92.62 248 GLY B N 1
ATOM 7158 C CA . GLY B 1 248 ? 4.438 -44.562 16.516 1 92.62 248 GLY B CA 1
ATOM 7159 C C . GLY B 1 248 ? 3.525 -45.469 15.719 1 92.62 248 GLY B C 1
ATOM 7160 O O . GLY B 1 248 ? 3.568 -45.469 14.484 1 92.62 248 GLY B O 1
ATOM 7161 N N . ASP B 1 249 ? 2.666 -46.156 16.422 1 91.81 249 ASP B N 1
ATOM 7162 C CA . ASP B 1 249 ? 1.762 -47.062 15.742 1 91.81 249 ASP B CA 1
ATOM 7163 C C . ASP B 1 249 ? 0.355 -46.469 15.641 1 91.81 249 ASP B C 1
ATOM 7165 O O . ASP B 1 249 ? -0.538 -47.094 15.047 1 91.81 249 ASP B O 1
ATOM 7169 N N . LYS B 1 250 ? 0.211 -45.281 15.984 1 95.62 250 LYS B N 1
ATOM 7170 C CA . LYS B 1 250 ? -1.115 -44.656 16.016 1 95.62 250 LYS B CA 1
ATOM 7171 C C . LYS B 1 250 ? -1.309 -43.688 14.852 1 95.62 250 LYS B C 1
ATOM 7173 O O . LYS B 1 250 ? -0.51 -42.781 14.656 1 95.62 250 LYS B O 1
ATOM 7178 N N . VAL B 1 251 ? -2.279 -43.938 14.07 1 97.25 251 VAL B N 1
ATOM 7179 C CA . VAL B 1 251 ? -2.668 -43.062 12.977 1 97.25 251 VAL B CA 1
ATOM 7180 C C . VAL B 1 251 ? -3.873 -42.219 13.391 1 97.25 251 VAL B C 1
ATOM 7182 O O . VAL B 1 251 ? -4.863 -42.75 13.898 1 97.25 251 VAL B O 1
ATOM 7185 N N . THR B 1 252 ? -3.83 -40.938 13.328 1 97.75 252 THR B N 1
ATOM 7186 C CA . THR B 1 252 ? -4.898 -40.031 13.703 1 97.75 252 THR B CA 1
ATOM 7187 C C . THR B 1 252 ? -5.301 -39.156 12.523 1 97.75 252 THR B C 1
ATOM 7189 O O . THR B 1 252 ? -4.441 -38.594 11.828 1 97.75 252 THR B O 1
ATOM 7192 N N . ARG B 1 253 ? -6.617 -39.094 12.281 1 97.5 253 ARG B N 1
ATOM 7193 C CA . ARG B 1 253 ? -7.152 -38.188 11.25 1 97.5 253 ARG B CA 1
ATOM 7194 C C . ARG B 1 253 ? -7.574 -36.844 11.852 1 97.5 253 ARG B C 1
ATOM 7196 O O . ARG B 1 253 ? -8.359 -36.812 12.805 1 97.5 253 ARG B O 1
ATOM 7203 N N . HIS B 1 254 ? -7.047 -35.75 11.438 1 97.94 254 HIS B N 1
ATOM 7204 C CA . HIS B 1 254 ? -7.363 -34.406 11.891 1 97.94 254 HIS B CA 1
ATOM 7205 C C . HIS B 1 254 ? -8.117 -33.625 10.812 1 97.94 254 HIS B C 1
ATOM 7207 O O . HIS B 1 254 ? -7.832 -33.781 9.625 1 97.94 254 HIS B O 1
ATOM 7213 N N . THR B 1 255 ? -9.07 -32.812 11.227 1 97.06 255 THR B N 1
ATOM 7214 C CA . THR B 1 255 ? -9.727 -31.906 10.312 1 97.06 255 THR B CA 1
ATOM 7215 C C . THR B 1 255 ? -8.75 -30.844 9.812 1 97.06 255 THR B C 1
ATOM 7217 O O . THR B 1 255 ? -7.965 -30.297 10.594 1 97.06 255 THR B O 1
ATOM 7220 N N . ALA B 1 256 ? -8.766 -30.641 8.492 1 97.19 256 ALA B N 1
ATOM 7221 C CA . ALA B 1 256 ? -7.859 -29.656 7.902 1 97.19 256 ALA B CA 1
ATOM 7222 C C . ALA B 1 256 ? -8.586 -28.797 6.875 1 97.19 256 ALA B C 1
ATOM 7224 O O . ALA B 1 256 ? -9.359 -29.297 6.059 1 97.19 256 ALA B O 1
ATOM 7225 N N . GLY B 1 257 ? -8.477 -27.484 7 1 97.75 257 GLY B N 1
ATOM 7226 C CA . GLY B 1 257 ? -8.938 -26.578 5.965 1 97.75 257 GLY B CA 1
ATOM 7227 C C . GLY B 1 257 ? -7.906 -26.344 4.879 1 97.75 257 GLY B C 1
ATOM 7228 O O . GLY B 1 257 ? -8.242 -26.297 3.693 1 97.75 257 GLY B O 1
ATOM 7229 N N . THR B 1 258 ? -6.68 -26.188 5.277 1 98.62 258 THR B N 1
ATOM 7230 C CA . THR B 1 258 ? -5.555 -25.953 4.379 1 98.62 258 THR B CA 1
ATOM 7231 C C . THR B 1 258 ? -4.336 -26.766 4.816 1 98.62 258 THR B C 1
ATOM 7233 O O . THR B 1 258 ? -3.982 -26.766 5.996 1 98.62 258 THR B O 1
ATOM 7236 N N . VAL B 1 259 ? -3.756 -27.5 3.914 1 98.81 259 VAL B N 1
ATOM 7237 C CA . VAL B 1 259 ? -2.484 -28.172 4.145 1 98.81 259 VAL B CA 1
ATOM 7238 C C . VAL B 1 259 ? -1.406 -27.562 3.246 1 98.81 259 VAL B C 1
ATOM 7240 O O . VAL B 1 259 ? -1.562 -27.516 2.023 1 98.81 259 VAL B O 1
ATOM 7243 N N . ILE B 1 260 ? -0.387 -27.031 3.838 1 98.75 260 ILE B N 1
ATOM 7244 C CA . ILE B 1 260 ? 0.754 -26.469 3.123 1 98.75 260 ILE B CA 1
ATOM 7245 C C . ILE B 1 260 ? 1.942 -27.422 3.217 1 98.75 260 ILE B C 1
ATOM 7247 O O . ILE B 1 260 ? 2.369 -27.781 4.316 1 98.75 260 ILE B O 1
ATOM 7251 N N . TRP B 1 261 ? 2.467 -27.812 2.088 1 98.38 261 TRP B N 1
ATOM 7252 C CA . TRP B 1 261 ? 3.506 -28.844 2.027 1 98.38 261 TRP B CA 1
ATOM 7253 C C . TRP B 1 261 ? 4.883 -28.203 1.861 1 98.38 261 TRP B C 1
ATOM 7255 O O . TRP B 1 261 ? 5.195 -27.656 0.805 1 98.38 261 TRP B O 1
ATOM 7265 N N . ALA B 1 262 ? 5.645 -28.266 2.881 1 96.38 262 ALA B N 1
ATOM 7266 C CA . ALA B 1 262 ? 7.016 -27.766 2.875 1 96.38 262 ALA B CA 1
ATOM 7267 C C . ALA B 1 262 ? 7.996 -28.828 3.365 1 96.38 262 ALA B C 1
ATOM 7269 O O . ALA B 1 262 ? 8.969 -28.516 4.055 1 96.38 262 ALA B O 1
ATOM 7270 N N . ALA B 1 263 ? 7.715 -30.109 2.986 1 91.88 263 ALA B N 1
ATOM 7271 C CA . ALA B 1 263 ? 8.523 -31.203 3.506 1 91.88 263 ALA B CA 1
ATOM 7272 C C . ALA B 1 263 ? 9.352 -31.844 2.4 1 91.88 263 ALA B C 1
ATOM 7274 O O . ALA B 1 263 ? 8.836 -32.656 1.614 1 91.88 263 ALA B O 1
ATOM 7275 N N . GLY B 1 264 ? 10.594 -31.453 2.139 1 89 264 GLY B N 1
ATOM 7276 C CA . GLY B 1 264 ? 11.531 -32.156 1.277 1 89 264 GLY B CA 1
ATOM 7277 C C . GLY B 1 264 ? 11.531 -31.641 -0.15 1 89 264 GLY B C 1
ATOM 7278 O O . GLY B 1 264 ? 10.531 -31.094 -0.622 1 89 264 GLY B O 1
ATOM 7279 N N . ILE B 1 265 ? 12.68 -31.891 -0.849 1 92.25 265 ILE B N 1
ATOM 7280 C CA . ILE B 1 265 ? 12.82 -31.469 -2.238 1 92.25 265 ILE B CA 1
ATOM 7281 C C . ILE B 1 265 ? 13.492 -32.594 -3.047 1 92.25 265 ILE B C 1
ATOM 7283 O O . ILE B 1 265 ? 14.086 -33.5 -2.479 1 92.25 265 ILE B O 1
ATOM 7287 N N . GLU B 1 266 ? 13.281 -32.625 -4.281 1 95.5 266 GLU B N 1
ATOM 7288 C CA . GLU B 1 266 ? 13.969 -33.469 -5.266 1 95.5 266 GLU B CA 1
ATOM 7289 C C . GLU B 1 266 ? 14.383 -32.656 -6.488 1 95.5 266 GLU B C 1
ATOM 7291 O O . GLU B 1 266 ? 14.031 -31.469 -6.602 1 95.5 266 GLU B O 1
ATOM 7296 N N . SER B 1 267 ? 15.18 -33.25 -7.32 1 96.56 267 SER B N 1
ATOM 7297 C CA . SER B 1 267 ? 15.648 -32.531 -8.5 1 96.56 267 SER B CA 1
ATOM 7298 C C . SER B 1 267 ? 14.492 -32.188 -9.422 1 96.56 267 SER B C 1
ATOM 7300 O O . SER B 1 267 ? 13.453 -32.844 -9.406 1 96.56 267 SER B O 1
ATOM 7302 N N . SER B 1 268 ? 14.633 -31.188 -10.188 1 96.62 268 SER B N 1
ATOM 7303 C CA . SER B 1 268 ? 13.633 -30.766 -11.156 1 96.62 268 SER B CA 1
ATOM 7304 C C . SER B 1 268 ? 13.305 -31.875 -12.141 1 96.62 268 SER B C 1
ATOM 7306 O O . SER B 1 268 ? 14.039 -32.875 -12.227 1 96.62 268 SER B O 1
ATOM 7308 N N . ASP B 1 269 ? 12.234 -31.734 -12.898 1 95.25 269 ASP B N 1
ATOM 7309 C CA . ASP B 1 269 ? 11.789 -32.75 -13.836 1 95.25 269 ASP B CA 1
ATOM 7310 C C . ASP B 1 269 ? 12.852 -33.031 -14.906 1 95.25 269 ASP B C 1
ATOM 7312 O O . ASP B 1 269 ? 13.148 -34.156 -15.227 1 95.25 269 ASP B O 1
ATOM 7316 N N . ILE B 1 270 ? 13.422 -31.969 -15.414 1 97.06 270 ILE B N 1
ATOM 7317 C CA . ILE B 1 270 ? 14.383 -32.125 -16.5 1 97.06 270 ILE B CA 1
ATOM 7318 C C . ILE B 1 270 ? 15.664 -32.75 -15.969 1 97.06 270 ILE B C 1
ATOM 7320 O O . ILE B 1 270 ? 16.297 -33.562 -16.672 1 97.06 270 ILE B O 1
ATOM 7324 N N . THR B 1 271 ? 16.047 -32.406 -14.758 1 97.31 271 THR B N 1
ATOM 7325 C CA . THR B 1 271 ? 17.234 -33.031 -14.164 1 97.31 271 THR B CA 1
ATOM 7326 C C . THR B 1 271 ? 16.969 -34.5 -13.859 1 97.31 271 THR B C 1
ATOM 7328 O O . THR B 1 271 ? 17.859 -35.344 -14.016 1 97.31 271 THR B O 1
ATOM 7331 N N . ASN B 1 272 ? 15.773 -34.781 -13.383 1 96.44 272 ASN B N 1
ATOM 7332 C CA . ASN B 1 272 ? 15.398 -36.188 -13.148 1 96.44 272 ASN B CA 1
ATOM 7333 C C . ASN B 1 272 ? 15.438 -37 -14.438 1 96.44 272 ASN B C 1
ATOM 7335 O O . ASN B 1 272 ? 15.852 -38.156 -14.43 1 96.44 272 ASN B O 1
ATOM 7339 N N . LYS B 1 273 ? 15.023 -36.406 -15.5 1 96.69 273 LYS B N 1
ATOM 7340 C CA . LYS B 1 273 ? 15.117 -37.062 -16.797 1 96.69 273 LYS B CA 1
ATOM 7341 C C . LYS B 1 273 ? 16.578 -37.281 -17.203 1 96.69 273 LYS B C 1
ATOM 7343 O O . LYS B 1 273 ? 16.938 -38.344 -17.719 1 96.69 273 LYS B O 1
ATOM 7348 N N . ALA B 1 274 ? 17.359 -36.281 -17 1 96.69 274 ALA B N 1
ATOM 7349 C CA . ALA B 1 274 ? 18.781 -36.406 -17.281 1 96.69 274 ALA B CA 1
ATOM 7350 C C . ALA B 1 274 ? 19.422 -37.5 -16.438 1 96.69 274 ALA B C 1
ATOM 7352 O O . ALA B 1 274 ? 20.359 -38.156 -16.891 1 96.69 274 ALA B O 1
ATOM 7353 N N . ALA B 1 275 ? 18.922 -37.656 -15.273 1 96 275 ALA B N 1
ATOM 7354 C CA . ALA B 1 275 ? 19.438 -38.625 -14.312 1 96 275 ALA B CA 1
ATOM 7355 C C . ALA B 1 275 ? 19.219 -40.062 -14.797 1 96 275 ALA B C 1
ATOM 7357 O O . ALA B 1 275 ? 19.844 -41 -14.297 1 96 275 ALA B O 1
ATOM 7358 N N . ASN B 1 276 ? 18.359 -40.25 -15.781 1 94.81 276 ASN B N 1
ATOM 7359 C CA . ASN B 1 276 ? 18.172 -41.562 -16.391 1 94.81 276 ASN B CA 1
ATOM 7360 C C . ASN B 1 276 ? 19.359 -41.938 -17.266 1 94.81 276 ASN B C 1
ATOM 7362 O O . ASN B 1 276 ? 19.562 -43.125 -17.531 1 94.81 276 ASN B O 1
ATOM 7366 N N . THR B 1 277 ? 20.078 -40.906 -17.703 1 95.81 277 THR B N 1
ATOM 7367 C CA . THR B 1 277 ? 21.219 -41.156 -18.594 1 95.81 277 THR B CA 1
ATOM 7368 C C . THR B 1 277 ? 22.531 -40.906 -17.875 1 95.81 277 THR B C 1
ATOM 7370 O O . THR B 1 277 ? 23.516 -41.625 -18.094 1 95.81 277 THR B O 1
ATOM 7373 N N . LEU B 1 278 ? 22.547 -39.969 -17.047 1 97.25 278 LEU B N 1
ATOM 7374 C CA . LEU B 1 278 ? 23.75 -39.625 -16.281 1 97.25 278 LEU B CA 1
ATOM 7375 C C . LEU B 1 278 ? 23.688 -40.281 -14.898 1 97.25 278 LEU B C 1
ATOM 7377 O O . LEU B 1 278 ? 22.641 -40.344 -14.273 1 97.25 278 LEU B O 1
ATOM 7381 N N . GLN B 1 279 ? 24.859 -40.688 -14.398 1 97.62 279 GLN B N 1
ATOM 7382 C CA . GLN B 1 279 ? 24.891 -41.25 -13.055 1 97.62 279 GLN B CA 1
ATOM 7383 C C . GLN B 1 279 ? 24.359 -40.25 -12.023 1 97.62 279 GLN B C 1
ATOM 7385 O O . GLN B 1 279 ? 24.75 -39.094 -12.016 1 97.62 279 GLN B O 1
ATOM 7390 N N . SER B 1 280 ? 23.406 -40.75 -11.234 1 97.12 280 SER B N 1
ATOM 7391 C CA . SER B 1 280 ? 22.703 -39.875 -10.297 1 97.12 280 SER B CA 1
ATOM 7392 C C . SER B 1 280 ? 22.359 -40.625 -9.008 1 97.12 280 SER B C 1
ATOM 7394 O O . SER B 1 280 ? 22.484 -41.875 -8.953 1 97.12 280 SER B O 1
ATOM 7396 N N . ALA B 1 281 ? 22.141 -39.969 -7.957 1 95.44 281 ALA B N 1
ATOM 7397 C CA . ALA B 1 281 ? 21.656 -40.469 -6.672 1 95.44 281 ALA B CA 1
ATOM 7398 C C . ALA B 1 281 ? 20.953 -39.375 -5.895 1 95.44 281 ALA B C 1
ATOM 7400 O O . ALA B 1 281 ? 20.766 -38.25 -6.406 1 95.44 281 ALA B O 1
ATOM 7401 N N . ALA B 1 282 ? 20.422 -39.719 -4.723 1 93.19 282 ALA B N 1
ATOM 7402 C CA . ALA B 1 282 ? 19.859 -38.75 -3.785 1 93.19 282 ALA B CA 1
ATOM 7403 C C . ALA B 1 282 ? 18.75 -37.938 -4.438 1 93.19 282 ALA B C 1
ATOM 7405 O O . ALA B 1 282 ? 18.797 -36.719 -4.445 1 93.19 282 ALA B O 1
ATOM 7406 N N . ARG B 1 283 ? 17.766 -38.656 -5 1 92.81 283 ARG B N 1
ATOM 7407 C CA . ARG B 1 283 ? 16.547 -38.062 -5.527 1 92.81 283 ARG B CA 1
ATOM 7408 C C . ARG B 1 283 ? 16.844 -37.188 -6.758 1 92.81 283 ARG B C 1
ATOM 7410 O O . ARG B 1 283 ? 16.453 -36.031 -6.82 1 92.81 283 ARG B O 1
ATOM 7417 N N . GLY B 1 284 ? 17.688 -37.719 -7.684 1 95.31 284 GLY B N 1
ATOM 7418 C CA . GLY B 1 284 ? 17.828 -37.156 -9.016 1 95.31 284 GLY B CA 1
ATOM 7419 C C . GLY B 1 284 ? 19.016 -36.219 -9.133 1 95.31 284 GLY B C 1
ATOM 7420 O O . GLY B 1 284 ? 19.203 -35.562 -10.172 1 95.31 284 GLY B O 1
ATOM 7421 N N . ARG B 1 285 ? 19.891 -36.125 -8.125 1 97.56 285 ARG B N 1
ATOM 7422 C CA . ARG B 1 285 ? 21.078 -35.312 -8.234 1 97.56 285 ARG B CA 1
ATOM 7423 C C . ARG B 1 285 ? 22.156 -36.031 -9.039 1 97.56 285 ARG B C 1
ATOM 7425 O O . ARG B 1 285 ? 22.328 -37.25 -8.938 1 97.56 285 ARG B O 1
ATOM 7432 N N . ILE B 1 286 ? 22.922 -35.25 -9.781 1 98.5 286 ILE B N 1
ATOM 7433 C CA . ILE B 1 286 ? 23.875 -35.812 -10.734 1 98.5 286 ILE B CA 1
ATOM 7434 C C . ILE B 1 286 ? 25.25 -35.938 -10.078 1 98.5 286 ILE B C 1
ATOM 7436 O O . ILE B 1 286 ? 25.719 -34.969 -9.445 1 98.5 286 ILE B O 1
ATOM 7440 N N . LYS B 1 287 ? 25.875 -37.094 -10.234 1 98.31 287 LYS B N 1
ATOM 7441 C CA . LYS B 1 287 ? 27.219 -37.281 -9.688 1 98.31 287 LYS B CA 1
ATOM 7442 C C . LYS B 1 287 ? 28.266 -36.531 -10.492 1 98.31 287 LYS B C 1
ATOM 7444 O O . LYS B 1 287 ? 28.281 -36.594 -11.727 1 98.31 287 LYS B O 1
ATOM 7449 N N . LEU B 1 288 ? 29.172 -35.875 -9.758 1 98.44 288 LEU B N 1
ATOM 7450 C CA . LEU B 1 288 ? 30.094 -34.969 -10.438 1 98.44 288 LEU B CA 1
ATOM 7451 C C . LEU B 1 288 ? 31.547 -35.312 -10.055 1 98.44 288 LEU B C 1
ATOM 7453 O O . LEU B 1 288 ? 31.797 -35.906 -9 1 98.44 288 LEU B O 1
ATOM 7457 N N . ASP B 1 289 ? 32.438 -34.875 -10.961 1 97.75 289 ASP B N 1
ATOM 7458 C CA . ASP B 1 289 ? 33.844 -34.875 -10.602 1 97.75 289 ASP B CA 1
ATOM 7459 C C . ASP B 1 289 ? 34.219 -33.562 -9.883 1 97.75 289 ASP B C 1
ATOM 7461 O O . ASP B 1 289 ? 33.375 -32.75 -9.594 1 97.75 289 ASP B O 1
ATOM 7465 N N . LYS B 1 290 ? 35.469 -33.375 -9.531 1 97.44 290 LYS B N 1
ATOM 7466 C CA . LYS B 1 290 ? 35.906 -32.281 -8.703 1 97.44 290 LYS B CA 1
ATOM 7467 C C . LYS B 1 290 ? 35.875 -30.953 -9.469 1 97.44 290 LYS B C 1
ATOM 7469 O O . LYS B 1 290 ? 36.031 -29.875 -8.883 1 97.44 290 LYS B O 1
ATOM 7474 N N . TYR B 1 291 ? 35.688 -31.031 -10.82 1 98.12 291 TYR B N 1
ATOM 7475 C CA . TYR B 1 291 ? 35.594 -29.828 -11.656 1 98.12 291 TYR B CA 1
ATOM 7476 C C . TYR B 1 291 ? 34.156 -29.484 -11.984 1 98.12 291 TYR B C 1
ATOM 7478 O O . TYR B 1 291 ? 33.906 -28.594 -12.797 1 98.12 291 TYR B O 1
ATOM 7486 N N . LEU B 1 292 ? 33.219 -30.203 -11.391 1 98.38 292 LEU B N 1
ATOM 7487 C CA . LEU B 1 292 ? 31.766 -30.016 -11.469 1 98.38 292 LEU B CA 1
ATOM 7488 C C . LEU B 1 292 ? 31.219 -30.5 -12.812 1 98.38 292 LEU B C 1
ATOM 7490 O O . LEU B 1 292 ? 30.188 -30.016 -13.281 1 98.38 292 LEU B O 1
ATOM 7494 N N . ARG B 1 293 ? 31.984 -31.469 -13.516 1 97.75 293 ARG B N 1
ATOM 7495 C CA . ARG B 1 293 ? 31.531 -32.156 -14.727 1 97.75 293 ARG B CA 1
ATOM 7496 C C . ARG B 1 293 ? 30.844 -33.469 -14.383 1 97.75 293 ARG B C 1
ATOM 7498 O O . ARG B 1 293 ? 31.25 -34.156 -13.43 1 97.75 293 ARG B O 1
ATOM 7505 N N . SER B 1 294 ? 29.781 -33.719 -15.156 1 98.25 294 SER B N 1
ATOM 7506 C CA . SER B 1 294 ? 29.234 -35.062 -15.016 1 98.25 294 SER B CA 1
ATOM 7507 C C . SER B 1 294 ? 30.328 -36.125 -15.172 1 98.25 294 SER B C 1
ATOM 7509 O O . SER B 1 294 ? 31.188 -36 -16.047 1 98.25 294 SER B O 1
ATOM 7511 N N . ILE B 1 295 ? 30.234 -37.188 -14.391 1 97.69 295 ILE B N 1
ATOM 7512 C CA . ILE B 1 295 ? 31.234 -38.219 -14.461 1 97.69 295 ILE B CA 1
ATOM 7513 C C . ILE B 1 295 ? 31.109 -38.969 -15.781 1 97.69 295 ILE B C 1
ATOM 7515 O O . ILE B 1 295 ? 32.031 -39.688 -16.203 1 97.69 295 ILE B O 1
ATOM 7519 N N . ASP B 1 296 ? 29.984 -38.75 -16.453 1 97.38 296 ASP B N 1
ATOM 7520 C CA . ASP B 1 296 ? 29.703 -39.5 -17.672 1 97.38 296 ASP B CA 1
ATOM 7521 C C . ASP B 1 296 ? 29.922 -38.656 -18.922 1 97.38 296 ASP B C 1
ATOM 7523 O O . ASP B 1 296 ? 29.984 -39.156 -20.031 1 97.38 296 ASP B O 1
ATOM 7527 N N . ASN B 1 297 ? 30.031 -37.375 -18.75 1 97.38 297 ASN B N 1
ATOM 7528 C CA . ASN B 1 297 ? 30.141 -36.438 -19.891 1 97.38 297 ASN B CA 1
ATOM 7529 C C . ASN B 1 297 ? 30.859 -35.156 -19.516 1 97.38 297 ASN B C 1
ATOM 7531 O O . ASN B 1 297 ? 30.281 -34.281 -18.859 1 97.38 297 ASN B O 1
ATOM 7535 N N . ASP B 1 298 ? 32.031 -34.938 -20 1 96.19 298 ASP B N 1
ATOM 7536 C CA . ASP B 1 298 ? 32.906 -33.844 -19.562 1 96.19 298 ASP B CA 1
ATOM 7537 C C . ASP B 1 298 ? 32.438 -32.531 -20.188 1 96.19 298 ASP B C 1
ATOM 7539 O O . ASP B 1 298 ? 32.969 -31.453 -19.859 1 96.19 298 ASP B O 1
ATOM 7543 N N . HIS B 1 299 ? 31.406 -32.562 -21.031 1 97.25 299 HIS B N 1
ATOM 7544 C CA . HIS B 1 299 ? 30.844 -31.344 -21.609 1 97.25 299 HIS B CA 1
ATOM 7545 C C . HIS B 1 299 ? 29.609 -30.875 -20.859 1 97.25 299 HIS B C 1
ATOM 7547 O O . HIS B 1 299 ? 29.031 -29.844 -21.172 1 97.25 299 HIS B O 1
ATOM 7553 N N . VAL B 1 300 ? 29.266 -31.672 -19.859 1 98.5 300 VAL B N 1
ATOM 7554 C CA . VAL B 1 300 ? 28.078 -31.344 -19.062 1 98.5 300 VAL B CA 1
ATOM 7555 C C . VAL B 1 300 ? 28.484 -30.938 -17.656 1 98.5 300 VAL B C 1
ATOM 7557 O O . VAL B 1 300 ? 29 -31.75 -16.891 1 98.5 300 VAL B O 1
ATOM 7560 N N . TYR B 1 301 ? 28.312 -29.672 -17.375 1 98.75 301 TYR B N 1
ATOM 7561 C CA . TYR B 1 301 ? 28.516 -29.141 -16.047 1 98.75 301 TYR B CA 1
ATOM 7562 C C . TYR B 1 301 ? 27.203 -29.031 -15.281 1 98.75 301 TYR B C 1
ATOM 7564 O O . TYR B 1 301 ? 26.156 -28.797 -15.891 1 98.75 301 TYR B O 1
ATOM 7572 N N . VAL B 1 302 ? 27.219 -29.297 -13.945 1 98.69 302 VAL B N 1
ATOM 7573 C CA . VAL B 1 302 ? 26.031 -29.219 -13.094 1 98.69 302 VAL B CA 1
ATOM 7574 C C . VAL B 1 302 ? 26.328 -28.297 -11.906 1 98.69 302 VAL B C 1
ATOM 7576 O O . VAL B 1 302 ? 27.359 -28.422 -11.258 1 98.69 302 VAL B O 1
ATOM 7579 N N . VAL B 1 303 ? 25.422 -27.328 -11.648 1 98.5 303 VAL B N 1
ATOM 7580 C CA . VAL B 1 303 ? 25.625 -26.375 -10.578 1 98.5 303 VAL B CA 1
ATOM 7581 C C . VAL B 1 303 ? 24.359 -26.25 -9.734 1 98.5 303 VAL B C 1
ATOM 7583 O O . VAL B 1 303 ? 23.266 -26.609 -10.195 1 98.5 303 VAL B O 1
ATOM 7586 N N . GLY B 1 304 ? 24.5 -25.797 -8.5 1 97.31 304 GLY B N 1
ATOM 7587 C CA . GLY B 1 304 ? 23.375 -25.531 -7.613 1 97.31 304 GLY B CA 1
ATOM 7588 C C . GLY B 1 304 ? 22.781 -26.797 -7.02 1 97.31 304 GLY B C 1
ATOM 7589 O O . GLY B 1 304 ? 23.516 -27.688 -6.586 1 97.31 304 GLY B O 1
ATOM 7590 N N . ASP B 1 305 ? 21.469 -26.859 -7.008 1 96 305 ASP B N 1
ATOM 7591 C CA . ASP B 1 305 ? 20.734 -27.906 -6.289 1 96 305 ASP B CA 1
ATOM 7592 C C . ASP B 1 305 ? 20.859 -29.25 -7 1 96 305 ASP B C 1
ATOM 7594 O O . ASP B 1 305 ? 20.578 -30.297 -6.414 1 96 305 ASP B O 1
ATOM 7598 N N . ASN B 1 306 ? 21.312 -29.266 -8.211 1 96.94 306 ASN B N 1
ATOM 7599 C CA . ASN B 1 306 ? 21.312 -30.484 -9.008 1 96.94 306 ASN B CA 1
ATOM 7600 C C . ASN B 1 306 ? 22.609 -31.281 -8.812 1 96.94 306 ASN B C 1
ATOM 7602 O O . ASN B 1 306 ? 22.75 -32.375 -9.344 1 96.94 306 ASN B O 1
ATOM 7606 N N . MET B 1 307 ? 23.438 -30.844 -7.98 1 97.06 307 MET B N 1
ATOM 7607 C CA . MET B 1 307 ? 24.781 -31.406 -7.836 1 97.06 307 MET B CA 1
ATOM 7608 C C . MET B 1 307 ? 24.797 -32.5 -6.77 1 97.06 307 MET B C 1
ATOM 7610 O O . MET B 1 307 ? 24.266 -32.312 -5.676 1 97.06 307 MET B O 1
ATOM 7614 N N . LEU B 1 308 ? 25.312 -33.594 -7.082 1 97.88 308 LEU B N 1
ATOM 7615 C CA . LEU B 1 308 ? 25.766 -34.562 -6.078 1 97.88 308 LEU B CA 1
ATOM 7616 C C . LEU B 1 308 ? 27.297 -34.594 -6.035 1 97.88 308 LEU B C 1
ATOM 7618 O O . LEU B 1 308 ? 27.922 -35.312 -6.828 1 97.88 308 LEU B O 1
ATOM 7622 N N . TYR B 1 309 ? 27.875 -33.812 -5.148 1 97.88 309 TYR B N 1
ATOM 7623 C CA . TYR B 1 309 ? 29.328 -33.688 -5.023 1 97.88 309 TYR B CA 1
ATOM 7624 C C . TYR B 1 309 ? 29.75 -33.719 -3.562 1 97.88 309 TYR B C 1
ATOM 7626 O O . TYR B 1 309 ? 29.203 -32.969 -2.736 1 97.88 309 TYR B O 1
ATOM 7634 N N . ILE B 1 310 ? 30.656 -34.531 -3.244 1 96.38 310 ILE B N 1
ATOM 7635 C CA . ILE B 1 310 ? 31.234 -34.625 -1.909 1 96.38 310 ILE B CA 1
ATOM 7636 C C . ILE B 1 310 ? 32.656 -34.062 -1.937 1 96.38 310 ILE B C 1
ATOM 7638 O O . ILE B 1 310 ? 33.562 -34.719 -2.496 1 96.38 310 ILE B O 1
ATOM 7642 N N . PRO B 1 311 ? 32.875 -32.938 -1.392 1 94.88 311 PRO B N 1
ATOM 7643 C CA . PRO B 1 311 ? 34.219 -32.375 -1.384 1 94.88 311 PRO B CA 1
ATOM 7644 C C . PRO B 1 311 ? 35.219 -33.281 -0.696 1 94.88 311 PRO B C 1
ATOM 7646 O O . PRO B 1 311 ? 34.875 -34.062 0.187 1 94.88 311 PRO B O 1
ATOM 7649 N N . GLU B 1 312 ? 36.438 -33.062 -1.066 1 91.44 312 GLU B N 1
ATOM 7650 C CA . GLU B 1 312 ? 37.531 -33.844 -0.45 1 91.44 312 GLU B CA 1
ATOM 7651 C C . GLU B 1 312 ? 37.562 -33.625 1.059 1 91.44 312 GLU B C 1
ATOM 7653 O O . GLU B 1 312 ? 37.531 -32.469 1.521 1 91.44 312 GLU B O 1
ATOM 7658 N N . GLY B 1 313 ? 37.531 -34.625 1.734 1 89.81 313 GLY B N 1
ATOM 7659 C CA . GLY B 1 313 ? 37.625 -34.562 3.184 1 89.81 313 GLY B CA 1
ATOM 7660 C C . GLY B 1 313 ? 36.281 -34.5 3.861 1 89.81 313 GLY B C 1
ATOM 7661 O O . GLY B 1 313 ? 36.188 -34.531 5.09 1 89.81 313 GLY B O 1
ATOM 7662 N N . GLU B 1 314 ? 35.281 -34.438 3.043 1 91.25 314 GLU B N 1
ATOM 7663 C CA . GLU B 1 314 ? 33.906 -34.406 3.592 1 91.25 314 GLU B CA 1
ATOM 7664 C C . GLU B 1 314 ? 33.219 -35.75 3.387 1 91.25 314 GLU B C 1
ATOM 7666 O O . GLU B 1 314 ? 33.625 -36.531 2.553 1 91.25 314 GLU B O 1
ATOM 7671 N N . GLU B 1 315 ? 32.219 -35.906 4.254 1 91.31 315 GLU B N 1
ATOM 7672 C CA . GLU B 1 315 ? 31.453 -37.156 4.145 1 91.31 315 GLU B CA 1
ATOM 7673 C C . GLU B 1 315 ? 30.094 -36.906 3.486 1 91.31 315 GLU B C 1
ATOM 7675 O O . GLU B 1 315 ? 29.469 -37.844 2.965 1 91.31 315 GLU B O 1
ATOM 7680 N N . ARG B 1 316 ? 29.609 -35.781 3.629 1 88.88 316 ARG B N 1
ATOM 7681 C CA . ARG B 1 316 ? 28.281 -35.469 3.109 1 88.88 316 ARG B CA 1
ATOM 7682 C C . ARG B 1 316 ? 28.375 -34.594 1.856 1 88.88 316 ARG B C 1
ATOM 7684 O O . ARG B 1 316 ? 29.297 -33.812 1.705 1 88.88 316 ARG B O 1
ATOM 7691 N N . PRO B 1 317 ? 27.375 -34.781 1.007 1 94.62 317 PRO B N 1
ATOM 7692 C CA . PRO B 1 317 ? 27.344 -33.906 -0.179 1 94.62 317 PRO B CA 1
ATOM 7693 C C . PRO B 1 317 ? 27.078 -32.438 0.163 1 94.62 317 PRO B C 1
ATOM 7695 O O . PRO B 1 317 ? 26.547 -32.125 1.234 1 94.62 317 PRO B O 1
ATOM 7698 N N . VAL B 1 318 ? 27.469 -31.609 -0.735 1 94.31 318 VAL B N 1
ATOM 7699 C CA . VAL B 1 318 ? 27.234 -30.188 -0.552 1 94.31 318 VAL B CA 1
ATOM 7700 C C . VAL B 1 318 ? 25.734 -29.922 -0.39 1 94.31 318 VAL B C 1
ATOM 7702 O O . VAL B 1 318 ? 24.906 -30.578 -1.033 1 94.31 318 VAL B O 1
ATOM 7705 N N . PRO B 1 319 ? 25.422 -29.016 0.498 1 90.56 319 PRO B N 1
ATOM 7706 C CA . PRO B 1 319 ? 24 -28.734 0.732 1 90.56 319 PRO B CA 1
ATOM 7707 C C . PRO B 1 319 ? 23.359 -27.969 -0.419 1 90.56 319 PRO B C 1
ATOM 7709 O O . PRO B 1 319 ? 24.062 -27.375 -1.242 1 90.56 319 PRO B O 1
ATOM 7712 N N . GLN B 1 320 ? 22.078 -28.016 -0.507 1 91.75 320 GLN B N 1
ATOM 7713 C CA . GLN B 1 320 ? 21.281 -27.297 -1.509 1 91.75 320 GLN B CA 1
ATOM 7714 C C . GLN B 1 320 ? 20.859 -25.938 -0.994 1 91.75 320 GLN B C 1
ATOM 7716 O O . GLN B 1 320 ? 19.719 -25.766 -0.552 1 91.75 320 GLN B O 1
ATOM 7721 N N . MET B 1 321 ? 21.75 -24.969 -1.018 1 90.69 321 MET B N 1
ATOM 7722 C CA . MET B 1 321 ? 21.531 -23.609 -0.526 1 90.69 321 MET B CA 1
ATOM 7723 C C . MET B 1 321 ? 22.078 -22.578 -1.516 1 90.69 321 MET B C 1
ATOM 7725 O O . MET B 1 321 ? 22.859 -22.922 -2.408 1 90.69 321 MET B O 1
ATOM 7729 N N . VAL B 1 322 ? 21.734 -21.375 -1.327 1 91.56 322 VAL B N 1
ATOM 7730 C CA . VAL B 1 322 ? 22.062 -20.297 -2.25 1 91.56 322 VAL B CA 1
ATOM 7731 C C . VAL B 1 322 ? 23.578 -20.109 -2.309 1 91.56 322 VAL B C 1
ATOM 7733 O O . VAL B 1 322 ? 24.141 -19.875 -3.379 1 91.56 322 VAL B O 1
ATOM 7736 N N . GLU B 1 323 ? 24.219 -20.25 -1.194 1 91.56 323 GLU B N 1
ATOM 7737 C CA . GLU B 1 323 ? 25.672 -20.094 -1.164 1 91.56 323 GLU B CA 1
ATOM 7738 C C . GLU B 1 323 ? 26.359 -21.109 -2.068 1 91.56 323 GLU B C 1
ATOM 7740 O O . GLU B 1 323 ? 27.375 -20.797 -2.701 1 91.56 323 GLU B O 1
ATOM 7745 N N . ASN B 1 324 ? 25.875 -22.297 -2.072 1 95.31 324 ASN B N 1
ATOM 7746 C CA . ASN B 1 324 ? 26.391 -23.297 -2.98 1 95.31 324 ASN B CA 1
ATOM 7747 C C . ASN B 1 324 ? 26.172 -22.906 -4.441 1 95.31 324 ASN B C 1
ATOM 7749 O O . ASN B 1 324 ? 27.016 -23.188 -5.297 1 95.31 324 ASN B O 1
ATOM 7753 N N . CYS B 1 325 ? 25.031 -22.312 -4.73 1 96 325 CYS B N 1
ATOM 7754 C CA . CYS B 1 325 ? 24.766 -21.844 -6.082 1 96 325 CYS B CA 1
ATOM 7755 C C . CYS B 1 325 ? 25.828 -20.844 -6.539 1 96 325 CYS B C 1
ATOM 7757 O O . CYS B 1 325 ? 26.359 -20.969 -7.641 1 96 325 CYS B O 1
ATOM 7759 N N . GLU B 1 326 ? 26.156 -19.953 -5.656 1 95.5 326 GLU B N 1
ATOM 7760 C CA . GLU B 1 326 ? 27.109 -18.891 -5.977 1 95.5 326 GLU B CA 1
ATOM 7761 C C . GLU B 1 326 ? 28.5 -19.484 -6.223 1 95.5 326 GLU B C 1
ATOM 7763 O O . GLU B 1 326 ? 29.141 -19.156 -7.227 1 95.5 326 GLU B O 1
ATOM 7768 N N . GLN B 1 327 ? 28.938 -20.312 -5.352 1 96.44 327 GLN B N 1
ATOM 7769 C CA . GLN B 1 327 ? 30.297 -20.844 -5.406 1 96.44 327 GLN B CA 1
ATOM 7770 C C . GLN B 1 327 ? 30.453 -21.828 -6.566 1 96.44 327 GLN B C 1
ATOM 7772 O O . GLN B 1 327 ? 31.469 -21.797 -7.27 1 96.44 327 GLN B O 1
ATOM 7777 N N . SER B 1 328 ? 29.484 -22.641 -6.75 1 98.38 328 SER B N 1
ATOM 7778 C CA . SER B 1 328 ? 29.562 -23.594 -7.852 1 98.38 328 SER B CA 1
ATOM 7779 C C . SER B 1 328 ? 29.516 -22.891 -9.203 1 98.38 328 SER B C 1
ATOM 7781 O O . SER B 1 328 ? 30.203 -23.297 -10.141 1 98.38 328 SER B O 1
ATOM 7783 N N . ALA B 1 329 ? 28.703 -21.844 -9.297 1 98.44 329 ALA B N 1
ATOM 7784 C CA . ALA B 1 329 ? 28.609 -21.078 -10.531 1 98.44 329 ALA B CA 1
ATOM 7785 C C . ALA B 1 329 ? 29.969 -20.516 -10.922 1 98.44 329 ALA B C 1
ATOM 7787 O O . ALA B 1 329 ? 30.359 -20.562 -12.094 1 98.44 329 ALA B O 1
ATOM 7788 N N . ALA B 1 330 ? 30.688 -19.984 -9.969 1 97.88 330 ALA B N 1
ATOM 7789 C CA . ALA B 1 330 ? 32 -19.375 -10.219 1 97.88 330 ALA B CA 1
ATOM 7790 C C . ALA B 1 330 ? 33 -20.422 -10.742 1 97.88 330 ALA B C 1
ATOM 7792 O O . ALA B 1 330 ? 33.719 -20.172 -11.695 1 97.88 330 ALA B O 1
ATOM 7793 N N . VAL B 1 331 ? 32.969 -21.562 -10.156 1 98.31 331 VAL B N 1
ATOM 7794 C CA . VAL B 1 331 ? 33.906 -22.625 -10.523 1 98.31 331 VAL B CA 1
ATOM 7795 C C . VAL B 1 331 ? 33.562 -23.172 -11.906 1 98.31 331 VAL B C 1
ATOM 7797 O O . VAL B 1 331 ? 34.438 -23.375 -12.75 1 98.31 331 VAL B O 1
ATOM 7800 N N . ALA B 1 332 ? 32.281 -23.422 -12.133 1 98.62 332 ALA B N 1
ATOM 7801 C CA . ALA B 1 332 ? 31.844 -23.922 -13.438 1 98.62 332 ALA B CA 1
ATOM 7802 C C . ALA B 1 332 ? 32.219 -22.953 -14.555 1 98.62 332 ALA B C 1
ATOM 7804 O O . ALA B 1 332 ? 32.719 -23.375 -15.602 1 98.62 332 ALA B O 1
ATOM 7805 N N . ALA B 1 333 ? 31.969 -21.688 -14.344 1 98.5 333 ALA B N 1
ATOM 7806 C CA . ALA B 1 333 ? 32.281 -20.672 -15.352 1 98.5 333 ALA B CA 1
ATOM 7807 C C . ALA B 1 333 ? 33.781 -20.656 -15.656 1 98.5 333 ALA B C 1
ATOM 7809 O O . ALA B 1 333 ? 34.188 -20.594 -16.812 1 98.5 333 ALA B O 1
ATOM 7810 N N . LYS B 1 334 ? 34.562 -20.703 -14.648 1 98.12 334 LYS B N 1
ATOM 7811 C CA . LYS B 1 334 ? 36.031 -20.703 -14.812 1 98.12 334 LYS B CA 1
ATOM 7812 C C . LYS B 1 334 ? 36.5 -21.938 -15.586 1 98.12 334 LYS B C 1
ATOM 7814 O O . LYS B 1 334 ? 37.312 -21.828 -16.5 1 98.12 334 LYS B O 1
ATOM 7819 N N . ASN B 1 335 ? 35.969 -23.047 -15.258 1 98.56 335 ASN B N 1
ATOM 7820 C CA . ASN B 1 335 ? 36.406 -24.297 -15.867 1 98.56 335 ASN B CA 1
ATOM 7821 C C . ASN B 1 335 ? 35.938 -24.406 -17.312 1 98.56 335 ASN B C 1
ATOM 7823 O O . ASN B 1 335 ? 36.688 -24.922 -18.172 1 98.56 335 ASN B O 1
ATOM 7827 N N . ILE B 1 336 ? 34.75 -23.938 -17.641 1 98.19 336 ILE B N 1
ATOM 7828 C CA . ILE B 1 336 ? 34.25 -23.922 -19.016 1 98.19 336 ILE B CA 1
ATOM 7829 C C . ILE B 1 336 ? 35.156 -23 -19.844 1 98.19 336 ILE B C 1
ATOM 7831 O O . ILE B 1 336 ? 35.5 -23.328 -20.984 1 98.19 336 ILE B O 1
ATOM 7835 N N . CYS B 1 337 ? 35.469 -21.859 -19.266 1 97 337 CYS B N 1
ATOM 7836 C CA . CYS B 1 337 ? 36.344 -20.922 -19.953 1 97 337 CYS B CA 1
ATOM 7837 C C . CYS B 1 337 ? 37.688 -21.562 -20.266 1 97 337 CYS B C 1
ATOM 7839 O O . CYS B 1 337 ? 38.188 -21.438 -21.375 1 97 337 CYS B O 1
ATOM 7841 N N . SER B 1 338 ? 38.219 -22.234 -19.297 1 96.94 338 SER B N 1
ATOM 7842 C CA . SER B 1 338 ? 39.5 -22.922 -19.484 1 96.94 338 SER B CA 1
ATOM 7843 C C . SER B 1 338 ? 39.375 -24 -20.547 1 96.94 338 SER B C 1
ATOM 7845 O O . SER B 1 338 ? 40.312 -24.172 -21.359 1 96.94 338 SER B O 1
ATOM 7847 N N . ALA B 1 339 ? 38.312 -24.703 -20.594 1 96.62 339 ALA B N 1
ATOM 7848 C CA . ALA B 1 339 ? 38.125 -25.781 -21.562 1 96.62 339 ALA B CA 1
ATOM 7849 C C . ALA B 1 339 ? 38.031 -25.234 -22.984 1 96.62 339 ALA B C 1
ATOM 7851 O O . ALA B 1 339 ? 38.562 -25.828 -23.922 1 96.62 339 ALA B O 1
ATOM 7852 N N . ILE B 1 340 ? 37.375 -24.156 -23.125 1 95.69 340 ILE B N 1
ATOM 7853 C CA . ILE B 1 340 ? 37.094 -23.594 -24.453 1 95.69 340 ILE B CA 1
ATOM 7854 C C . ILE B 1 340 ? 38.375 -22.906 -24.969 1 95.69 340 ILE B C 1
ATOM 7856 O O . ILE B 1 340 ? 38.719 -23.047 -26.141 1 95.69 340 ILE B O 1
ATOM 7860 N N . THR B 1 341 ? 39.094 -22.203 -24.109 1 94.31 341 THR B N 1
ATOM 7861 C CA . THR B 1 341 ? 40.219 -21.391 -24.547 1 94.31 341 THR B CA 1
ATOM 7862 C C . THR B 1 341 ? 41.5 -22.188 -24.531 1 94.31 341 THR B C 1
ATOM 7864 O O . THR B 1 341 ? 42.5 -21.812 -25.188 1 94.31 341 THR B O 1
ATOM 7867 N N . GLY B 1 342 ? 41.5 -23.172 -23.734 1 93.25 342 GLY B N 1
ATOM 7868 C CA . GLY B 1 342 ? 42.719 -23.922 -23.531 1 93.25 342 GLY B CA 1
ATOM 7869 C C . GLY B 1 342 ? 43.719 -23.188 -22.656 1 93.25 342 GLY B C 1
ATOM 7870 O O . GLY B 1 342 ? 44.875 -23.594 -22.562 1 93.25 342 GLY B O 1
ATOM 7871 N N . LYS B 1 343 ? 43.25 -22.172 -22.109 1 92.75 343 LYS B N 1
ATOM 7872 C CA . LYS B 1 343 ? 44.125 -21.359 -21.266 1 92.75 343 LYS B CA 1
ATOM 7873 C C . LYS B 1 343 ? 43.719 -21.484 -19.797 1 92.75 343 LYS B C 1
ATOM 7875 O O . LYS B 1 343 ? 42.531 -21.516 -19.469 1 92.75 343 LYS B O 1
ATOM 7880 N N . GLY B 1 344 ? 44.656 -21.672 -18.969 1 89.25 344 GLY B N 1
ATOM 7881 C CA . GLY B 1 344 ? 44.438 -21.734 -17.547 1 89.25 344 GLY B CA 1
ATOM 7882 C C . GLY B 1 344 ? 44.188 -23.141 -17.031 1 89.25 344 GLY B C 1
ATOM 7883 O O . GLY B 1 344 ? 43.969 -24.062 -17.828 1 89.25 344 GLY B O 1
ATOM 7884 N N . GLU B 1 345 ? 44.312 -23.344 -15.727 1 94.06 345 GLU B N 1
ATOM 7885 C CA . GLU B 1 345 ? 44.062 -24.625 -15.086 1 94.06 345 GLU B CA 1
ATOM 7886 C C . GLU B 1 345 ? 42.625 -24.688 -14.516 1 94.06 345 GLU B C 1
ATOM 7888 O O . GLU B 1 345 ? 42.094 -23.672 -14.062 1 94.06 345 GLU B O 1
ATOM 7893 N N . MET B 1 346 ? 42.094 -25.844 -14.711 1 96.19 346 MET B N 1
ATOM 7894 C CA . MET B 1 346 ? 40.781 -26.062 -14.102 1 96.19 346 MET B CA 1
ATOM 7895 C C . MET B 1 346 ? 40.875 -25.953 -12.586 1 96.19 346 MET B C 1
ATOM 7897 O O . MET B 1 346 ? 41.875 -26.312 -11.984 1 96.19 346 MET B O 1
ATOM 7901 N N . THR B 1 347 ? 39.844 -25.5 -12.023 1 96.88 347 THR B N 1
ATOM 7902 C CA . THR B 1 347 ? 39.75 -25.281 -10.586 1 96.88 347 THR B CA 1
ATOM 7903 C C . THR B 1 347 ? 38.938 -26.375 -9.914 1 96.88 347 THR B C 1
ATOM 7905 O O . THR B 1 347 ? 37.844 -26.719 -10.398 1 96.88 347 THR B O 1
ATOM 7908 N N . VAL B 1 348 ? 39.438 -26.875 -8.797 1 97.5 348 VAL B N 1
ATOM 7909 C CA . VAL B 1 348 ? 38.719 -27.844 -7.984 1 97.5 348 VAL B CA 1
ATOM 7910 C C . VAL B 1 348 ? 37.688 -27.109 -7.113 1 97.5 348 VAL B C 1
ATOM 7912 O O . VAL B 1 348 ? 37.969 -26.047 -6.555 1 97.5 348 VAL B O 1
ATOM 7915 N N . TYR B 1 349 ? 36.5 -27.688 -7.012 1 97.75 349 TYR B N 1
ATOM 7916 C CA . TYR B 1 349 ? 35.469 -27.062 -6.195 1 97.75 349 TYR B CA 1
ATOM 7917 C C . TYR B 1 349 ? 35.688 -27.359 -4.715 1 97.75 349 TYR B C 1
ATOM 7919 O O . TYR B 1 349 ? 35.562 -28.516 -4.281 1 97.75 349 TYR B O 1
ATOM 7927 N N . LYS B 1 350 ? 36 -26.375 -3.906 1 95.56 350 LYS B N 1
ATOM 7928 C CA . LYS B 1 350 ? 36.219 -26.422 -2.461 1 95.56 350 LYS B CA 1
ATOM 7929 C C . LYS B 1 350 ? 35.312 -25.391 -1.759 1 95.56 350 LYS B C 1
ATOM 7931 O O . LYS B 1 350 ? 35.812 -24.312 -1.38 1 95.56 350 LYS B O 1
ATOM 7936 N N . PRO B 1 351 ? 34.125 -25.828 -1.521 1 93.06 351 PRO B N 1
ATOM 7937 C CA . PRO B 1 351 ? 33.188 -24.859 -0.979 1 93.06 351 PRO B CA 1
ATOM 7938 C C . PRO B 1 351 ? 33.406 -24.562 0.5 1 93.06 351 PRO B C 1
ATOM 7940 O O . PRO B 1 351 ? 33.969 -25.391 1.217 1 93.06 351 PRO B O 1
ATOM 7943 N N . SER B 1 352 ? 33.094 -23.344 0.946 1 90.62 352 SER B N 1
ATOM 7944 C CA . SER B 1 352 ? 33.031 -22.906 2.338 1 90.62 352 SER B CA 1
ATOM 7945 C C . SER B 1 352 ? 31.688 -22.25 2.65 1 90.62 352 SER B C 1
ATOM 7947 O O . SER B 1 352 ? 31.281 -21.312 1.974 1 90.62 352 SER B O 1
ATOM 7949 N N . PHE B 1 353 ? 31.047 -22.797 3.65 1 89.25 353 PHE B N 1
ATOM 7950 C CA . PHE B 1 353 ? 29.719 -22.281 3.986 1 89.25 353 PHE B CA 1
ATOM 7951 C C . PHE B 1 353 ? 29.766 -21.484 5.281 1 89.25 353 PHE B C 1
ATOM 7953 O O . PHE B 1 353 ? 30.469 -21.844 6.223 1 89.25 353 PHE B O 1
ATOM 7960 N N . HIS B 1 354 ? 29.031 -20.344 5.434 1 88.56 354 HIS B N 1
ATOM 7961 C CA . HIS B 1 354 ? 29.203 -19.344 6.469 1 88.56 354 HIS B CA 1
ATOM 7962 C C . HIS B 1 354 ? 28.031 -19.344 7.445 1 88.56 354 HIS B C 1
ATOM 7964 O O . HIS B 1 354 ? 27.859 -18.406 8.219 1 88.56 354 HIS B O 1
ATOM 7970 N N . GLY B 1 355 ? 27.219 -20.328 7.387 1 87.88 355 GLY B N 1
ATOM 7971 C CA . GLY B 1 355 ? 26.203 -20.438 8.422 1 87.88 355 GLY B CA 1
ATOM 7972 C C . GLY B 1 355 ? 24.781 -20.516 7.871 1 87.88 355 GLY B C 1
ATOM 7973 O O . GLY B 1 355 ? 24.594 -20.688 6.664 1 87.88 355 GLY B O 1
ATOM 7974 N N . MET B 1 356 ? 23.797 -20.562 8.852 1 89.69 356 MET B N 1
ATOM 7975 C CA . MET B 1 356 ? 22.375 -20.688 8.539 1 89.69 356 MET B CA 1
ATOM 7976 C C . MET B 1 356 ? 21.531 -19.766 9.398 1 89.69 356 MET B C 1
ATOM 7978 O O . MET B 1 356 ? 21.938 -19.375 10.492 1 89.69 356 MET B O 1
ATOM 7982 N N . MET B 1 357 ? 20.469 -19.422 8.812 1 92.25 357 MET B N 1
ATOM 7983 C CA . MET B 1 357 ? 19.547 -18.547 9.531 1 92.25 357 MET B CA 1
ATOM 7984 C C . MET B 1 357 ? 18.094 -18.906 9.195 1 92.25 357 MET B C 1
ATOM 7986 O O . MET B 1 357 ? 17.812 -19.453 8.133 1 92.25 357 MET B O 1
ATOM 7990 N N . VAL B 1 358 ? 17.188 -18.641 10.156 1 94.75 358 VAL B N 1
ATOM 7991 C CA . VAL B 1 358 ? 15.758 -18.875 9.93 1 94.75 358 VAL B CA 1
ATOM 7992 C C . VAL B 1 358 ? 14.938 -17.766 10.602 1 94.75 358 VAL B C 1
ATOM 7994 O O . VAL B 1 358 ? 15.227 -17.375 11.734 1 94.75 358 VAL B O 1
ATOM 7997 N N . CYS B 1 359 ? 14.086 -17.25 9.828 1 96.5 359 CYS B N 1
ATOM 7998 C CA . CYS B 1 359 ? 13.211 -16.219 10.383 1 96.5 359 CYS B CA 1
ATOM 7999 C C . CYS B 1 359 ? 11.867 -16.812 10.797 1 96.5 359 CYS B C 1
ATOM 8001 O O . CYS B 1 359 ? 11.375 -17.734 10.172 1 96.5 359 CYS B O 1
ATOM 8003 N N . ILE B 1 360 ? 11.305 -16.344 11.875 1 97.75 360 ILE B N 1
ATOM 8004 C CA . ILE B 1 360 ? 9.945 -16.641 12.328 1 97.75 360 ILE B CA 1
ATOM 8005 C C . ILE B 1 360 ? 9.086 -15.375 12.211 1 97.75 360 ILE B C 1
ATOM 8007 O O . ILE B 1 360 ? 9.047 -14.555 13.133 1 97.75 360 ILE B O 1
ATOM 8011 N N . GLY B 1 361 ? 8.398 -15.312 11.078 1 96.62 361 GLY B N 1
ATOM 8012 C CA . GLY B 1 361 ? 7.754 -14.047 10.773 1 96.62 361 GLY B CA 1
ATOM 8013 C C . GLY B 1 361 ? 8.734 -12.938 10.453 1 96.62 361 GLY B C 1
ATOM 8014 O O . GLY B 1 361 ? 9.883 -13.203 10.086 1 96.62 361 GLY B O 1
ATOM 8015 N N . GLY B 1 362 ? 8.281 -11.758 10.477 1 96.44 362 GLY B N 1
ATOM 8016 C CA . GLY B 1 362 ? 9.102 -10.617 10.109 1 96.44 362 GLY B CA 1
ATOM 8017 C C . GLY B 1 362 ? 9.844 -10.008 11.281 1 96.44 362 GLY B C 1
ATOM 8018 O O . GLY B 1 362 ? 10.758 -9.203 11.094 1 96.44 362 GLY B O 1
ATOM 8019 N N . ARG B 1 363 ? 9.68 -10.445 12.516 1 95.94 363 ARG B N 1
ATOM 8020 C CA . ARG B 1 363 ? 10.148 -9.695 13.672 1 95.94 363 ARG B CA 1
ATOM 8021 C C . ARG B 1 363 ? 11.195 -10.484 14.453 1 95.94 363 ARG B C 1
ATOM 8023 O O . ARG B 1 363 ? 11.891 -9.93 15.305 1 95.94 363 ARG B O 1
ATOM 8030 N N . TYR B 1 364 ? 11.289 -11.781 14.164 1 97.06 364 TYR B N 1
ATOM 8031 C CA . TYR B 1 364 ? 12.141 -12.648 14.977 1 97.06 364 TYR B CA 1
ATOM 8032 C C . TYR B 1 364 ? 12.93 -13.617 14.102 1 97.06 364 TYR B C 1
ATOM 8034 O O . TYR B 1 364 ? 12.453 -14.023 13.039 1 97.06 364 TYR B O 1
ATOM 8042 N N . GLY B 1 365 ? 14.125 -13.906 14.445 1 96.75 365 GLY B N 1
ATOM 8043 C CA . GLY B 1 365 ? 14.945 -14.883 13.75 1 96.75 365 GLY B CA 1
ATOM 8044 C C . GLY B 1 365 ? 16.094 -15.398 14.586 1 96.75 365 GLY B C 1
ATOM 8045 O O . GLY B 1 365 ? 16.406 -14.844 15.641 1 96.75 365 GLY B O 1
ATOM 8046 N N . VAL B 1 366 ? 16.594 -16.516 14.234 1 96.81 366 VAL B N 1
ATOM 8047 C CA . VAL B 1 366 ? 17.797 -17.078 14.844 1 96.81 366 VAL B CA 1
ATOM 8048 C C . VAL B 1 366 ? 18.844 -17.344 13.766 1 96.81 366 VAL B C 1
ATOM 8050 O O . VAL B 1 366 ? 18.5 -17.531 12.594 1 96.81 366 VAL B O 1
ATOM 8053 N N . ALA B 1 367 ? 20.078 -17.266 14.18 1 95.38 367 ALA B N 1
ATOM 8054 C CA . ALA B 1 367 ? 21.141 -17.469 13.211 1 95.38 367 ALA B CA 1
ATOM 8055 C C . ALA B 1 367 ? 22.391 -18.031 13.875 1 95.38 367 ALA B C 1
ATOM 8057 O O . ALA B 1 367 ? 22.688 -17.703 15.023 1 95.38 367 ALA B O 1
ATOM 8058 N N . ARG B 1 368 ? 23 -18.922 13.242 1 94.12 368 ARG B N 1
ATOM 8059 C CA . ARG B 1 368 ? 24.359 -19.406 13.508 1 94.12 368 ARG B CA 1
ATOM 8060 C C . ARG B 1 368 ? 25.297 -19.062 12.352 1 94.12 368 ARG B C 1
ATOM 8062 O O . ARG B 1 368 ? 25.188 -19.672 11.273 1 94.12 368 ARG B O 1
ATOM 8069 N N . VAL B 1 369 ? 26.109 -18.047 12.594 1 92.25 369 VAL B N 1
ATOM 8070 C CA . VAL B 1 369 ? 26.906 -17.531 11.492 1 92.25 369 VAL B CA 1
ATOM 8071 C C . VAL B 1 369 ? 28.375 -17.469 11.914 1 92.25 369 VAL B C 1
ATOM 8073 O O . VAL B 1 369 ? 28.688 -17.469 13.102 1 92.25 369 VAL B O 1
ATOM 8076 N N . GLY B 1 370 ? 29.312 -17.453 10.961 1 87.88 370 GLY B N 1
ATOM 8077 C CA . GLY B 1 370 ? 30.75 -17.328 11.211 1 87.88 370 GLY B CA 1
ATOM 8078 C C . GLY B 1 370 ? 31.594 -18.016 10.156 1 87.88 370 GLY B C 1
ATOM 8079 O O . GLY B 1 370 ? 31.125 -18.266 9.039 1 87.88 370 GLY B O 1
ATOM 8080 N N . LEU B 1 371 ? 32.844 -18.172 10.523 1 82.75 371 LEU B N 1
ATOM 8081 C CA . LEU B 1 371 ? 33.75 -18.938 9.703 1 82.75 371 LEU B CA 1
ATOM 8082 C C . LEU B 1 371 ? 33.656 -20.422 10.031 1 82.75 371 LEU B C 1
ATOM 8084 O O . LEU B 1 371 ? 33.281 -20.797 11.148 1 82.75 371 LEU B O 1
ATOM 8088 N N . PRO B 1 372 ? 33.844 -21.297 9.039 1 74.94 372 PRO B N 1
ATOM 8089 C CA . PRO B 1 372 ? 33.688 -22.75 9.227 1 74.94 372 PRO B CA 1
ATOM 8090 C C . PRO B 1 372 ? 34.25 -23.234 10.555 1 74.94 372 PRO B C 1
ATOM 8092 O O . PRO B 1 372 ? 33.688 -24.141 11.18 1 74.94 372 PRO B O 1
ATOM 8095 N N . LYS B 1 373 ? 35.312 -22.672 11.156 1 80.56 373 LYS B N 1
ATOM 8096 C CA . LYS B 1 373 ? 35.906 -23.156 12.406 1 80.56 373 LYS B CA 1
ATOM 8097 C C . LYS B 1 373 ? 35.5 -22.281 13.586 1 80.56 373 LYS B C 1
ATOM 8099 O O . LYS B 1 373 ? 35.781 -22.594 14.734 1 80.56 373 LYS B O 1
ATOM 8104 N N . PHE B 1 374 ? 34.719 -21.328 13.242 1 87 374 PHE B N 1
ATOM 8105 C CA . PHE B 1 374 ? 34.344 -20.406 14.305 1 87 374 PHE B CA 1
ATOM 8106 C C . PHE B 1 374 ? 32.938 -19.859 14.086 1 87 374 PHE B C 1
ATOM 8108 O O . PHE B 1 374 ? 32.75 -18.766 13.547 1 87 374 PHE B O 1
ATOM 8115 N N . MET B 1 375 ? 31.969 -20.641 14.523 1 88.62 375 MET B N 1
ATOM 8116 C CA . MET B 1 375 ? 30.562 -20.219 14.359 1 88.62 375 MET B CA 1
ATOM 8117 C C . MET B 1 375 ? 30 -19.688 15.672 1 88.62 375 MET B C 1
ATOM 8119 O O . MET B 1 375 ? 30.375 -20.156 16.75 1 88.62 375 MET B O 1
ATOM 8123 N N . PHE B 1 376 ? 29.141 -18.641 15.609 1 91.31 376 PHE B N 1
ATOM 8124 C CA . PHE B 1 376 ? 28.5 -18.125 16.812 1 91.31 376 PHE B CA 1
ATOM 8125 C C . PHE B 1 376 ? 27.016 -17.891 16.562 1 91.31 376 PHE B C 1
ATOM 8127 O O . PHE B 1 376 ? 26.578 -17.766 15.422 1 91.31 376 PHE B O 1
ATOM 8134 N N . ASN B 1 377 ? 26.312 -17.969 17.672 1 93.25 377 ASN B N 1
ATOM 8135 C CA . ASN B 1 377 ? 24.875 -17.719 17.656 1 93.25 377 ASN B CA 1
ATOM 8136 C C . ASN B 1 377 ? 24.547 -16.234 17.797 1 93.25 377 ASN B C 1
ATOM 8138 O O . ASN B 1 377 ? 25.203 -15.531 18.562 1 93.25 377 ASN B O 1
ATOM 8142 N N . LEU B 1 378 ? 23.609 -15.781 17.031 1 92.88 378 LEU B N 1
ATOM 8143 C CA . LEU B 1 378 ? 23.219 -14.383 17.094 1 92.88 378 LEU B CA 1
ATOM 8144 C C . LEU B 1 378 ? 21.859 -14.234 17.766 1 92.88 378 LEU B C 1
ATOM 8146 O O . LEU B 1 378 ? 20.969 -15.078 17.578 1 92.88 378 LEU B O 1
ATOM 8150 N N . PRO B 1 379 ? 21.781 -13.141 18.547 1 90.69 379 PRO B N 1
ATOM 8151 C CA . PRO B 1 379 ? 20.438 -12.828 19.031 1 90.69 379 PRO B CA 1
ATOM 8152 C C . PRO B 1 379 ? 19.484 -12.453 17.891 1 90.69 379 PRO B C 1
ATOM 8154 O O . PRO B 1 379 ? 19.922 -12.195 16.781 1 90.69 379 PRO B O 1
ATOM 8157 N N . SER B 1 380 ? 18.234 -12.438 18.234 1 94.5 380 SER B N 1
ATOM 8158 C CA . SER B 1 380 ? 17.188 -12.328 17.219 1 94.5 380 SER B CA 1
ATOM 8159 C C . SER B 1 380 ? 17.359 -11.07 16.375 1 94.5 380 SER B C 1
ATOM 8161 O O . SER B 1 380 ? 17.328 -11.133 15.141 1 94.5 380 SER B O 1
ATOM 8163 N N . PHE B 1 381 ? 17.547 -9.922 16.984 1 94.75 381 PHE B N 1
ATOM 8164 C CA . PHE B 1 381 ? 17.656 -8.672 16.25 1 94.75 381 PHE B CA 1
ATOM 8165 C C . PHE B 1 381 ? 18.828 -8.711 15.273 1 94.75 381 PHE B C 1
ATOM 8167 O O . PHE B 1 381 ? 18.672 -8.359 14.102 1 94.75 381 PHE B O 1
ATOM 8174 N N . LEU B 1 382 ? 19.953 -9.148 15.711 1 95.5 382 LEU B N 1
ATOM 8175 C CA . LEU B 1 382 ? 21.141 -9.227 14.875 1 95.5 382 LEU B CA 1
ATOM 8176 C C . LEU B 1 382 ? 21 -10.328 13.828 1 95.5 382 LEU B C 1
ATOM 8178 O O . LEU B 1 382 ? 21.531 -10.211 12.727 1 95.5 382 LEU B O 1
ATOM 8182 N N . ALA B 1 383 ? 20.281 -11.391 14.211 1 96.31 383 ALA B N 1
ATOM 8183 C CA . ALA B 1 383 ? 20.016 -12.461 13.25 1 96.31 383 ALA B CA 1
ATOM 8184 C C . ALA B 1 383 ? 19.219 -11.938 12.062 1 96.31 383 ALA B C 1
ATOM 8186 O O . ALA B 1 383 ? 19.547 -12.242 10.906 1 96.31 383 ALA B O 1
ATOM 8187 N N . MET B 1 384 ? 18.266 -11.125 12.383 1 96.44 384 MET B N 1
ATOM 8188 C CA . MET B 1 384 ? 17.438 -10.555 11.32 1 96.44 384 MET B CA 1
ATOM 8189 C C . MET B 1 384 ? 18.25 -9.586 10.469 1 96.44 384 MET B C 1
ATOM 8191 O O . MET B 1 384 ? 18.125 -9.562 9.242 1 96.44 384 MET B O 1
ATOM 8195 N N . PHE B 1 385 ? 19.047 -8.797 11.125 1 95.31 385 PHE B N 1
ATOM 8196 C CA . PHE B 1 385 ? 19.938 -7.898 10.398 1 95.31 385 PHE B CA 1
ATOM 8197 C C . PHE B 1 385 ? 20.844 -8.68 9.461 1 95.31 385 PHE B C 1
ATOM 8199 O O . PHE B 1 385 ? 21.031 -8.305 8.297 1 95.31 385 PHE B O 1
ATOM 8206 N N . ALA B 1 386 ? 21.406 -9.758 9.961 1 93.81 386 ALA B N 1
ATOM 8207 C CA . ALA B 1 386 ? 22.297 -10.602 9.164 1 93.81 386 ALA B CA 1
ATOM 8208 C C . ALA B 1 386 ? 21.562 -11.188 7.961 1 93.81 386 ALA B C 1
ATOM 8210 O O . ALA B 1 386 ? 22.109 -11.25 6.859 1 93.81 386 ALA B O 1
ATOM 8211 N N . LYS B 1 387 ? 20.406 -11.602 8.188 1 93.81 387 LYS B N 1
ATOM 8212 C CA . LYS B 1 387 ? 19.609 -12.156 7.094 1 93.81 387 LYS B CA 1
ATOM 8213 C C . LYS B 1 387 ? 19.453 -11.148 5.957 1 93.81 387 LYS B C 1
ATOM 8215 O O . LYS B 1 387 ? 19.703 -11.477 4.797 1 93.81 387 LYS B O 1
ATOM 8220 N N . HIS B 1 388 ? 19.031 -9.969 6.305 1 95.56 388 HIS B N 1
ATOM 8221 C CA . HIS B 1 388 ? 18.844 -8.938 5.289 1 95.56 388 HIS B CA 1
ATOM 8222 C C . HIS B 1 388 ? 20.156 -8.555 4.633 1 95.56 388 HIS B C 1
ATOM 8224 O O . HIS B 1 388 ? 20.203 -8.297 3.43 1 95.56 388 HIS B O 1
ATOM 8230 N N . PHE B 1 389 ? 21.203 -8.484 5.387 1 94.19 389 PHE B N 1
ATOM 8231 C CA . PHE B 1 389 ? 22.516 -8.148 4.855 1 94.19 389 PHE B CA 1
ATOM 8232 C C . PHE B 1 389 ? 22.969 -9.188 3.834 1 94.19 389 PHE B C 1
ATOM 8234 O O . PHE B 1 389 ? 23.469 -8.836 2.758 1 94.19 389 PHE B O 1
ATOM 8241 N N . ILE B 1 390 ? 22.812 -10.43 4.16 1 92.19 390 ILE B N 1
ATOM 8242 C CA . ILE B 1 390 ? 23.219 -11.516 3.273 1 92.19 390 ILE B CA 1
ATOM 8243 C C . ILE B 1 390 ? 22.391 -11.477 1.993 1 92.19 390 ILE B C 1
ATOM 8245 O O . ILE B 1 390 ? 22.922 -11.672 0.897 1 92.19 390 ILE B O 1
ATOM 8249 N N . ASN B 1 391 ? 21.094 -11.25 2.135 1 93.5 391 ASN B N 1
ATOM 8250 C CA . ASN B 1 391 ? 20.25 -11.102 0.955 1 93.5 391 ASN B CA 1
ATOM 8251 C C . ASN B 1 391 ? 20.75 -9.984 0.046 1 93.5 391 ASN B C 1
ATOM 8253 O O . ASN B 1 391 ? 20.781 -10.141 -1.176 1 93.5 391 ASN B O 1
ATOM 8257 N N . ILE B 1 392 ? 21.109 -8.906 0.631 1 94.81 392 ILE B N 1
ATOM 8258 C CA . ILE B 1 392 ? 21.594 -7.766 -0.133 1 94.81 392 ILE B CA 1
ATOM 8259 C C . ILE B 1 392 ? 22.859 -8.164 -0.902 1 94.81 392 ILE B C 1
ATOM 8261 O O . ILE B 1 392 ? 23.016 -7.801 -2.07 1 94.81 392 ILE B O 1
ATOM 8265 N N . ILE B 1 393 ? 23.703 -8.938 -0.317 1 92 393 ILE B N 1
ATOM 8266 C CA . ILE B 1 393 ? 24.938 -9.398 -0.96 1 92 393 ILE B CA 1
ATOM 8267 C C . ILE B 1 393 ? 24.594 -10.273 -2.166 1 92 393 ILE B C 1
ATOM 8269 O O . ILE B 1 393 ? 25.188 -10.133 -3.234 1 92 393 ILE B O 1
ATOM 8273 N N . TYR B 1 394 ? 23.625 -11.141 -2.006 1 91.62 394 TYR B N 1
ATOM 8274 C CA . TYR B 1 394 ? 23.203 -12.008 -3.105 1 91.62 394 TYR B CA 1
ATOM 8275 C C . TYR B 1 394 ? 22.609 -11.188 -4.242 1 91.62 394 TYR B C 1
ATOM 8277 O O . TYR B 1 394 ? 22.922 -11.406 -5.41 1 91.62 394 TYR B O 1
ATOM 8285 N N . PHE B 1 395 ? 21.812 -10.18 -3.912 1 94.06 395 PHE B N 1
ATOM 8286 C CA . PHE B 1 395 ? 21.078 -9.414 -4.91 1 94.06 395 PHE B CA 1
ATOM 8287 C C . PHE B 1 395 ? 22 -8.484 -5.672 1 94.06 395 PHE B C 1
ATOM 8289 O O . PHE B 1 395 ? 21.781 -8.211 -6.859 1 94.06 395 PHE B O 1
ATOM 8296 N N . ILE B 1 396 ? 23.062 -8.039 -4.961 1 94.38 396 ILE B N 1
ATOM 8297 C CA . ILE B 1 396 ? 24.031 -7.195 -5.637 1 94.38 396 ILE B CA 1
ATOM 8298 C C . ILE B 1 396 ? 24.672 -7.965 -6.797 1 94.38 396 ILE B C 1
ATOM 8300 O O . ILE B 1 396 ? 24.953 -7.391 -7.848 1 94.38 396 ILE B O 1
ATOM 8304 N N . GLN B 1 397 ? 24.844 -9.25 -6.609 1 94.75 397 GLN B N 1
ATOM 8305 C CA . GLN B 1 397 ? 25.484 -10.086 -7.621 1 94.75 397 GLN B CA 1
ATOM 8306 C C . GLN B 1 397 ? 24.562 -10.32 -8.812 1 94.75 397 GLN B C 1
ATOM 8308 O O . GLN B 1 397 ? 25.016 -10.5 -9.938 1 94.75 397 GLN B O 1
ATOM 8313 N N . VAL B 1 398 ? 23.281 -10.258 -8.555 1 95.75 398 VAL B N 1
ATOM 8314 C CA . VAL B 1 398 ? 22.328 -10.625 -9.594 1 95.75 398 VAL B CA 1
ATOM 8315 C C . VAL B 1 398 ? 21.922 -9.383 -10.383 1 95.75 398 VAL B C 1
ATOM 8317 O O . VAL B 1 398 ? 22 -9.375 -11.617 1 95.75 398 VAL B O 1
ATOM 8320 N N . LEU B 1 399 ? 21.547 -8.328 -9.648 1 95.31 399 LEU B N 1
ATOM 8321 C CA . LEU B 1 399 ? 21 -7.168 -10.344 1 95.31 399 LEU B CA 1
ATOM 8322 C C . LEU B 1 399 ? 21.5 -5.875 -9.719 1 95.31 399 LEU B C 1
ATOM 8324 O O . LEU B 1 399 ? 20.828 -4.848 -9.773 1 95.31 399 LEU B O 1
ATOM 8328 N N . GLY B 1 400 ? 22.5 -5.887 -9.016 1 94.94 400 GLY B N 1
ATOM 8329 C CA . GLY B 1 400 ? 23.188 -4.707 -8.523 1 94.94 400 GLY B CA 1
ATOM 8330 C C . GLY B 1 400 ? 22.297 -3.797 -7.695 1 94.94 400 GLY B C 1
ATOM 8331 O O . GLY B 1 400 ? 21.5 -4.273 -6.891 1 94.94 400 GLY B O 1
ATOM 8332 N N . TRP B 1 401 ? 22.5 -2.535 -7.934 1 94.06 401 TRP B N 1
ATOM 8333 C CA . TRP B 1 401 ? 21.828 -1.489 -7.16 1 94.06 401 TRP B CA 1
ATOM 8334 C C . TRP B 1 401 ? 20.328 -1.535 -7.363 1 94.06 401 TRP B C 1
ATOM 8336 O O . TRP B 1 401 ? 19.562 -1.257 -6.438 1 94.06 401 TRP B O 1
ATOM 8346 N N . ASN B 1 402 ? 19.906 -1.881 -8.492 1 95.25 402 ASN B N 1
ATOM 8347 C CA . ASN B 1 402 ? 18.469 -1.907 -8.781 1 95.25 402 ASN B CA 1
ATOM 8348 C C . ASN B 1 402 ? 17.719 -2.844 -7.836 1 95.25 402 ASN B C 1
ATOM 8350 O O . ASN B 1 402 ? 16.719 -2.459 -7.25 1 95.25 402 ASN B O 1
ATOM 8354 N N . LYS B 1 403 ? 18.203 -3.988 -7.594 1 94.94 403 LYS B N 1
ATOM 8355 C CA . LYS B 1 403 ? 17.484 -4.934 -6.738 1 94.94 403 LYS B CA 1
ATOM 8356 C C . LYS B 1 403 ? 17.672 -4.59 -5.262 1 94.94 403 LYS B C 1
ATOM 8358 O O . LYS B 1 403 ? 16.781 -4.812 -4.449 1 94.94 403 LYS B O 1
ATOM 8363 N N . ILE B 1 404 ? 18.844 -4.035 -4.93 1 95.31 404 ILE B N 1
ATOM 8364 C CA . ILE B 1 404 ? 19.062 -3.611 -3.551 1 95.31 404 ILE B CA 1
ATOM 8365 C C . ILE B 1 404 ? 17.984 -2.602 -3.146 1 95.31 404 ILE B C 1
ATOM 8367 O O . ILE B 1 404 ? 17.344 -2.748 -2.1 1 95.31 404 ILE B O 1
ATOM 8371 N N . PHE B 1 405 ? 17.797 -1.661 -3.971 1 94.62 405 PHE B N 1
ATOM 8372 C CA . PHE B 1 405 ? 16.797 -0.63 -3.668 1 94.62 405 PHE B CA 1
ATOM 8373 C C . PHE B 1 405 ? 15.406 -1.229 -3.58 1 94.62 405 PHE B C 1
ATOM 8375 O O . PHE B 1 405 ? 14.648 -0.925 -2.652 1 94.62 405 PHE B O 1
ATOM 8382 N N . SER B 1 406 ? 15.125 -2.037 -4.57 1 95.25 406 SER B N 1
ATOM 8383 C CA . SER B 1 406 ? 13.812 -2.676 -4.574 1 95.25 406 SER B CA 1
ATOM 8384 C C . SER B 1 406 ? 13.594 -3.504 -3.312 1 95.25 406 SER B C 1
ATOM 8386 O O . SER B 1 406 ? 12.523 -3.463 -2.713 1 95.25 406 SER B O 1
ATOM 8388 N N . TYR B 1 407 ? 14.625 -4.207 -2.9 1 96.38 407 TYR B N 1
ATOM 8389 C CA . TYR B 1 407 ? 14.555 -5.055 -1.714 1 96.38 407 TYR B CA 1
ATOM 8390 C C . TYR B 1 407 ? 14.352 -4.215 -0.458 1 96.38 407 TYR B C 1
ATOM 8392 O O . TYR B 1 407 ? 13.461 -4.5 0.349 1 96.38 407 TYR B O 1
ATOM 8400 N N . ILE B 1 408 ? 15.078 -3.209 -0.265 1 96.12 408 ILE B N 1
ATOM 8401 C CA . ILE B 1 408 ? 14.992 -2.338 0.902 1 96.12 408 ILE B CA 1
ATOM 8402 C C . ILE B 1 408 ? 13.625 -1.655 0.94 1 96.12 408 ILE B C 1
ATOM 8404 O O . ILE B 1 408 ? 13.016 -1.531 2.006 1 96.12 408 ILE B O 1
ATOM 8408 N N . LYS B 1 409 ? 13.203 -1.233 -0.183 1 95.5 409 LYS B N 1
ATOM 8409 C CA . LYS B 1 409 ? 11.891 -0.607 -0.271 1 95.5 409 LYS B CA 1
ATOM 8410 C C . LYS B 1 409 ? 10.797 -1.557 0.211 1 95.5 409 LYS B C 1
ATOM 8412 O O . LYS B 1 409 ? 9.977 -1.19 1.059 1 95.5 409 LYS B O 1
ATOM 8417 N N . HIS B 1 410 ? 10.789 -2.801 -0.218 1 96 410 HIS B N 1
ATOM 8418 C CA . HIS B 1 410 ? 9.734 -3.762 0.088 1 96 410 HIS B CA 1
ATOM 8419 C C . HIS B 1 410 ? 9.836 -4.254 1.528 1 96 410 HIS B C 1
ATOM 8421 O O . HIS B 1 410 ? 8.82 -4.441 2.197 1 96 410 HIS B O 1
ATOM 8427 N N . GLU B 1 411 ? 11.078 -4.383 1.99 1 96.5 411 GLU B N 1
ATOM 8428 C CA . GLU B 1 411 ? 11.281 -5.016 3.289 1 96.5 411 GLU B CA 1
ATOM 8429 C C . GLU B 1 411 ? 11.172 -3.998 4.422 1 96.5 411 GLU B C 1
ATOM 8431 O O . GLU B 1 411 ? 10.898 -4.363 5.566 1 96.5 411 GLU B O 1
ATOM 8436 N N . PHE B 1 412 ? 11.398 -2.709 4.07 1 95.94 412 PHE B N 1
ATOM 8437 C CA . PHE B 1 412 ? 11.469 -1.763 5.176 1 95.94 412 PHE B CA 1
ATOM 8438 C C . PHE B 1 412 ? 10.555 -0.572 4.934 1 95.94 412 PHE B C 1
ATOM 8440 O O . PHE B 1 412 ? 9.82 -0.156 5.832 1 95.94 412 PHE B O 1
ATOM 8447 N N . PHE B 1 413 ? 10.516 -0.077 3.764 1 94.69 413 PHE B N 1
ATOM 8448 C CA . PHE B 1 413 ? 9.844 1.198 3.537 1 94.69 413 PHE B CA 1
ATOM 8449 C C . PHE B 1 413 ? 8.359 0.986 3.264 1 94.69 413 PHE B C 1
ATOM 8451 O O . PHE B 1 413 ? 7.543 1.859 3.555 1 94.69 413 PHE B O 1
ATOM 8458 N N . THR B 1 414 ? 8.008 -0.123 2.662 1 94.5 414 THR B N 1
ATOM 8459 C CA . THR B 1 414 ? 6.613 -0.333 2.299 1 94.5 414 THR B CA 1
ATOM 8460 C C . THR B 1 414 ? 6.082 -1.63 2.904 1 94.5 414 THR B C 1
ATOM 8462 O O . THR B 1 414 ? 5.07 -2.166 2.449 1 94.5 414 THR B O 1
ATOM 8465 N N . ILE B 1 415 ? 6.781 -2.164 3.877 1 96.5 415 ILE B N 1
ATOM 8466 C CA . ILE B 1 415 ? 6.375 -3.412 4.512 1 96.5 415 ILE B CA 1
ATOM 8467 C C . ILE B 1 415 ? 4.977 -3.26 5.102 1 96.5 415 ILE B C 1
ATOM 8469 O O . ILE B 1 415 ? 4.637 -2.205 5.645 1 96.5 415 ILE B O 1
ATOM 8473 N N . ARG B 1 416 ? 4.156 -4.262 5 1 96.5 416 ARG B N 1
ATOM 8474 C CA . ARG B 1 416 ? 2.77 -4.191 5.449 1 96.5 416 ARG B CA 1
ATOM 8475 C C . ARG B 1 416 ? 2.654 -4.547 6.926 1 96.5 416 ARG B C 1
ATOM 8477 O O . ARG B 1 416 ? 3.334 -5.453 7.41 1 96.5 416 ARG B O 1
ATOM 8484 N N . ASN B 1 417 ? 1.883 -3.773 7.695 1 96.25 417 ASN B N 1
ATOM 8485 C CA . ASN B 1 417 ? 1.484 -4.051 9.07 1 96.25 417 ASN B CA 1
ATOM 8486 C C . ASN B 1 417 ? 2.68 -4.016 10.023 1 96.25 417 ASN B C 1
ATOM 8488 O O . ASN B 1 417 ? 2.727 -4.77 10.992 1 96.25 417 ASN B O 1
ATOM 8492 N N . CYS B 1 418 ? 3.695 -3.338 9.641 1 95.69 418 CYS B N 1
ATOM 8493 C CA . CYS B 1 418 ? 4.859 -3.107 10.484 1 95.69 418 CYS B CA 1
ATOM 8494 C C . CYS B 1 418 ? 5.559 -4.422 10.82 1 95.69 418 CYS B C 1
ATOM 8496 O O . CYS B 1 418 ? 6.086 -4.582 11.922 1 95.69 418 CYS B O 1
ATOM 8498 N N . ARG B 1 419 ? 5.5 -5.438 9.914 1 96.75 419 ARG B N 1
ATOM 8499 C CA . ARG B 1 419 ? 6.074 -6.754 10.18 1 96.75 419 ARG B CA 1
ATOM 8500 C C . ARG B 1 419 ? 7.535 -6.809 9.75 1 96.75 419 ARG B C 1
ATOM 8502 O O . ARG B 1 419 ? 7.875 -7.496 8.781 1 96.75 419 ARG B O 1
ATOM 8509 N N . SER B 1 420 ? 8.336 -6.121 10.469 1 96.81 420 SER B N 1
ATOM 8510 C CA . SER B 1 420 ? 9.781 -6.066 10.328 1 96.81 420 SER B CA 1
ATOM 8511 C C . SER B 1 420 ? 10.477 -6.078 11.688 1 96.81 420 SER B C 1
ATOM 8513 O O . SER B 1 420 ? 9.852 -5.789 12.711 1 96.81 420 SER B O 1
ATOM 8515 N N . PHE B 1 421 ? 11.719 -6.418 11.695 1 96.12 421 PHE B N 1
ATOM 8516 C CA . PHE B 1 421 ? 12.438 -6.477 12.961 1 96.12 421 PHE B CA 1
ATOM 8517 C C . PHE B 1 421 ? 12.68 -5.074 13.516 1 96.12 421 PHE B C 1
ATOM 8519 O O . PHE B 1 421 ? 13 -4.91 14.688 1 96.12 421 PHE B O 1
ATOM 8526 N N . VAL B 1 422 ? 12.398 -4.023 12.672 1 95.88 422 VAL B N 1
ATOM 8527 C CA . VAL B 1 422 ? 12.516 -2.646 13.141 1 95.88 422 VAL B CA 1
ATOM 8528 C C . VAL B 1 422 ? 11.117 -2.037 13.297 1 95.88 422 VAL B C 1
ATOM 8530 O O . VAL B 1 422 ? 10.984 -0.819 13.438 1 95.88 422 VAL B O 1
ATOM 8533 N N . GLY B 1 423 ? 10.18 -2.881 13.25 1 95.12 423 GLY B N 1
ATOM 8534 C CA . GLY B 1 423 ? 8.812 -2.41 13.398 1 95.12 423 GLY B CA 1
ATOM 8535 C C . GLY B 1 423 ? 8.367 -1.515 12.258 1 95.12 423 GLY B C 1
ATOM 8536 O O . GLY B 1 423 ? 8.703 -1.761 11.094 1 95.12 423 GLY B O 1
ATOM 8537 N N . GLY B 1 424 ? 7.555 -0.569 12.562 1 95.25 424 GLY B N 1
ATOM 8538 C CA . GLY B 1 424 ? 7.035 0.352 11.562 1 95.25 424 GLY B CA 1
ATOM 8539 C C . GLY B 1 424 ? 7.824 1.644 11.477 1 95.25 424 GLY B C 1
ATOM 8540 O O . GLY B 1 424 ? 7.395 2.596 10.82 1 95.25 424 GLY B O 1
ATOM 8541 N N . HIS B 1 425 ? 8.977 1.733 12.008 1 95.69 425 HIS B N 1
ATOM 8542 C CA . HIS B 1 425 ? 9.711 2.988 12.141 1 95.69 425 HIS B CA 1
ATOM 8543 C C . HIS B 1 425 ? 10.227 3.471 10.789 1 95.69 425 HIS B C 1
ATOM 8545 O O . HIS B 1 425 ? 10.43 4.672 10.586 1 95.69 425 HIS B O 1
ATOM 8551 N N . PHE B 1 426 ? 10.359 2.541 9.852 1 95.44 426 PHE B N 1
ATOM 8552 C CA . PHE B 1 426 ? 10.828 2.965 8.539 1 95.44 426 PHE B CA 1
ATOM 8553 C C . PHE B 1 426 ? 9.727 2.834 7.496 1 95.44 426 PHE B C 1
ATOM 8555 O O . PHE B 1 426 ? 9.883 3.291 6.359 1 95.44 426 PHE B O 1
ATOM 8562 N N . SER B 1 427 ? 8.617 2.188 7.879 1 95.62 427 SER B N 1
ATOM 8563 C CA . SER B 1 427 ? 7.539 1.995 6.918 1 95.62 427 SER B CA 1
ATOM 8564 C C . SER B 1 427 ? 6.43 3.02 7.121 1 95.62 427 SER B C 1
ATOM 8566 O O . SER B 1 427 ? 5.566 3.188 6.254 1 95.62 427 SER B O 1
ATOM 8568 N N . ASN B 1 428 ? 6.473 3.691 8.297 1 94.94 428 ASN B N 1
ATOM 8569 C CA . ASN B 1 428 ? 5.5 4.762 8.5 1 94.94 428 ASN B CA 1
ATOM 8570 C C . ASN B 1 428 ? 5.734 5.918 7.531 1 94.94 428 ASN B C 1
ATOM 8572 O O . ASN B 1 428 ? 6.879 6.281 7.258 1 94.94 428 ASN B O 1
ATOM 8576 N N . ARG B 1 429 ? 4.668 6.492 7.012 1 92.94 429 ARG B N 1
ATOM 8577 C CA . ARG B 1 429 ? 4.77 7.547 6.008 1 92.94 429 ARG B CA 1
ATOM 8578 C C . ARG B 1 429 ? 3.832 8.711 6.336 1 92.94 429 ARG B C 1
ATOM 8580 O O . ARG B 1 429 ? 2.766 8.508 6.918 1 92.94 429 ARG B O 1
ATOM 8587 N N . THR B 1 430 ? 4.219 9.844 5.949 1 93.94 430 THR B N 1
ATOM 8588 C CA . THR B 1 430 ? 3.465 11.078 6.105 1 93.94 430 THR B CA 1
ATOM 8589 C C . THR B 1 430 ? 3.016 11.617 4.746 1 93.94 430 THR B C 1
ATOM 8591 O O . THR B 1 430 ? 3.756 11.531 3.764 1 93.94 430 THR B O 1
ATOM 8594 N N . PRO B 1 431 ? 1.742 12.102 4.656 1 94.25 431 PRO B N 1
ATOM 8595 C CA . PRO B 1 431 ? 1.326 12.703 3.385 1 94.25 431 PRO B CA 1
ATOM 8596 C C . PRO B 1 431 ? 2.25 13.828 2.936 1 94.25 431 PRO B C 1
ATOM 8598 O O . PRO B 1 431 ? 2.506 14.766 3.701 1 94.25 431 PRO B O 1
ATOM 8601 N N . SER B 1 432 ? 2.678 13.797 1.738 1 96.12 432 SER B N 1
ATOM 8602 C CA . SER B 1 432 ? 3.666 14.742 1.236 1 96.12 432 SER B CA 1
ATOM 8603 C C . SER B 1 432 ? 3.082 16.141 1.129 1 96.12 432 SER B C 1
ATOM 8605 O O . SER B 1 432 ? 3.818 17.141 1.134 1 96.12 432 SER B O 1
ATOM 8607 N N . PHE B 1 433 ? 1.764 16.234 0.939 1 96.25 433 PHE B N 1
ATOM 8608 C CA . PHE B 1 433 ? 1.18 17.562 0.757 1 96.25 433 PHE B CA 1
ATOM 8609 C C . PHE B 1 433 ? 1.361 18.406 2.01 1 96.25 433 PHE B C 1
ATOM 8611 O O . PHE B 1 433 ? 1.322 19.641 1.943 1 96.25 433 PHE B O 1
ATOM 8618 N N . LEU B 1 434 ? 1.596 17.812 3.166 1 97.06 434 LEU B N 1
ATOM 8619 C CA . LEU B 1 434 ? 1.844 18.547 4.402 1 97.06 434 LEU B CA 1
ATOM 8620 C C . LEU B 1 434 ? 3.211 19.219 4.371 1 97.06 434 LEU B C 1
ATOM 8622 O O . LEU B 1 434 ? 3.482 20.109 5.168 1 97.06 434 LEU B O 1
ATOM 8626 N N . LEU B 1 435 ? 4.094 18.766 3.467 1 97.88 435 LEU B N 1
ATOM 8627 C CA . LEU B 1 435 ? 5.461 19.281 3.408 1 97.88 435 LEU B CA 1
ATOM 8628 C C . LEU B 1 435 ? 5.574 20.406 2.398 1 97.88 435 LEU B C 1
ATOM 8630 O O . LEU B 1 435 ? 6.617 21.062 2.311 1 97.88 435 LEU B O 1
ATOM 8634 N N . VAL B 1 436 ? 4.504 20.703 1.649 1 98.12 436 VAL B N 1
ATOM 8635 C CA . VAL B 1 436 ? 4.566 21.656 0.544 1 98.12 436 VAL B CA 1
ATOM 8636 C C . VAL B 1 436 ? 4.926 23.031 1.075 1 98.12 436 VAL B C 1
ATOM 8638 O O . VAL B 1 436 ? 5.832 23.688 0.557 1 98.12 436 VAL B O 1
ATOM 8641 N N . ALA B 1 437 ? 4.242 23.422 2.131 1 98.19 437 ALA B N 1
ATOM 8642 C CA . ALA B 1 437 ? 4.492 24.766 2.674 1 98.19 437 ALA B CA 1
ATOM 8643 C C . ALA B 1 437 ? 5.914 24.875 3.211 1 98.19 437 ALA B C 1
ATOM 8645 O O . ALA B 1 437 ? 6.566 25.906 3.049 1 98.19 437 ALA B O 1
ATOM 8646 N N . LEU B 1 438 ? 6.363 23.844 3.85 1 98.44 438 LEU B N 1
ATOM 8647 C CA . LEU B 1 438 ? 7.723 23.828 4.375 1 98.44 438 LEU B CA 1
ATOM 8648 C C . LEU B 1 438 ? 8.742 23.891 3.244 1 98.44 438 LEU B C 1
ATOM 8650 O O . LEU B 1 438 ? 9.727 24.625 3.334 1 98.44 438 LEU B O 1
ATOM 8654 N N . ARG B 1 439 ? 8.539 23.078 2.209 1 98.5 439 ARG B N 1
ATOM 8655 C CA . ARG B 1 439 ? 9.438 23.078 1.053 1 98.5 439 ARG B CA 1
ATOM 8656 C C . ARG B 1 439 ? 9.508 24.469 0.414 1 98.5 439 ARG B C 1
ATOM 8658 O O . ARG B 1 439 ? 10.594 24.969 0.145 1 98.5 439 ARG B O 1
ATOM 8665 N N . VAL B 1 440 ? 8.367 25.094 0.217 1 98.62 440 VAL B N 1
ATOM 8666 C CA . VAL B 1 440 ? 8.289 26.406 -0.426 1 98.62 440 VAL B CA 1
ATOM 8667 C C . VAL B 1 440 ? 8.969 27.453 0.452 1 98.62 440 VAL B C 1
ATOM 8669 O O . VAL B 1 440 ? 9.711 28.297 -0.046 1 98.62 440 VAL B O 1
ATOM 8672 N N . TRP B 1 441 ? 8.734 27.344 1.734 1 98.31 441 TRP B N 1
ATOM 8673 C CA . TRP B 1 441 ? 9.328 28.297 2.65 1 98.31 441 TRP B CA 1
ATOM 8674 C C . TRP B 1 441 ? 10.852 28.156 2.682 1 98.31 441 TRP B C 1
ATOM 8676 O O . TRP B 1 441 ? 11.578 29.156 2.627 1 98.31 441 TRP B O 1
ATOM 8686 N N . LEU B 1 442 ? 11.328 26.922 2.805 1 98.38 442 LEU B N 1
ATOM 8687 C CA . LEU B 1 442 ? 12.766 26.688 2.752 1 98.38 442 LEU B CA 1
ATOM 8688 C C . LEU B 1 442 ? 13.367 27.281 1.48 1 98.38 442 LEU B C 1
ATOM 8690 O O . LEU B 1 442 ? 14.422 27.922 1.526 1 98.38 442 LEU B O 1
ATOM 8694 N N . GLY B 1 443 ? 12.664 27.062 0.377 1 98.56 443 GLY B N 1
ATOM 8695 C CA . GLY B 1 443 ? 13.109 27.641 -0.88 1 98.56 443 GLY B CA 1
ATOM 8696 C C . GLY B 1 443 ? 13.102 29.156 -0.878 1 98.56 443 GLY B C 1
ATOM 8697 O O . GLY B 1 443 ? 14.047 29.797 -1.364 1 98.56 443 GLY B O 1
ATOM 8698 N N . ALA B 1 444 ? 12.094 29.75 -0.329 1 98.19 444 ALA B N 1
ATOM 8699 C CA . ALA B 1 444 ? 11.977 31.203 -0.272 1 98.19 444 ALA B CA 1
ATOM 8700 C C . ALA B 1 444 ? 13.109 31.812 0.538 1 98.19 444 ALA B C 1
ATOM 8702 O O . ALA B 1 444 ? 13.641 32.875 0.179 1 98.19 444 ALA B O 1
ATOM 8703 N N . VAL B 1 445 ? 13.445 31.156 1.59 1 97.38 445 VAL B N 1
ATOM 8704 C CA . VAL B 1 445 ? 14.516 31.672 2.439 1 97.38 445 VAL B CA 1
ATOM 8705 C C . VAL B 1 445 ? 15.844 31.609 1.689 1 97.38 445 VAL B C 1
ATOM 8707 O O . VAL B 1 445 ? 16.625 32.562 1.72 1 97.38 445 VAL B O 1
ATOM 8710 N N . TRP B 1 446 ? 16.094 30.469 1.019 1 97.69 446 TRP B N 1
ATOM 8711 C CA . TRP B 1 446 ? 17.297 30.375 0.214 1 97.69 446 TRP B CA 1
ATOM 8712 C C . TRP B 1 446 ? 17.344 31.453 -0.858 1 97.69 446 TRP B C 1
ATOM 8714 O O . TRP B 1 446 ? 18.375 32.094 -1.077 1 97.69 446 TRP B O 1
ATOM 8724 N N . LEU B 1 447 ? 16.234 31.641 -1.546 1 97.56 447 LEU B N 1
ATOM 8725 C CA . LEU B 1 447 ? 16.156 32.656 -2.594 1 97.56 447 LEU B CA 1
ATOM 8726 C C . LEU B 1 447 ? 16.406 34.031 -2.029 1 97.56 447 LEU B C 1
ATOM 8728 O O . LEU B 1 447 ? 17.156 34.844 -2.617 1 97.56 447 LEU B O 1
ATOM 8732 N N . PHE B 1 448 ? 15.805 34.344 -0.916 1 96 448 PHE B N 1
ATOM 8733 C CA . PHE B 1 448 ? 15.977 35.625 -0.253 1 96 448 PHE B CA 1
ATOM 8734 C C . PHE B 1 448 ? 17.438 35.875 0.099 1 96 448 PHE B C 1
ATOM 8736 O O . PHE B 1 448 ? 17.984 36.969 -0.165 1 96 448 PHE B O 1
ATOM 8743 N N . GLU B 1 449 ? 18.062 34.875 0.708 1 93.69 449 GLU B N 1
ATOM 8744 C CA . GLU B 1 449 ? 19.469 35 1.089 1 93.69 449 GLU B CA 1
ATOM 8745 C C . GLU B 1 449 ? 20.359 35.281 -0.13 1 93.69 449 GLU B C 1
ATOM 8747 O O . GLU B 1 449 ? 21.266 36.094 -0.077 1 93.69 449 GLU B O 1
ATOM 8752 N N . GLY B 1 450 ? 20.094 34.562 -1.193 1 94.75 450 GLY B N 1
ATOM 8753 C CA . GLY B 1 450 ? 20.844 34.781 -2.416 1 94.75 450 GLY B CA 1
ATOM 8754 C C . GLY B 1 450 ? 20.688 36.188 -2.965 1 94.75 450 GLY B C 1
ATOM 8755 O O . GLY B 1 450 ? 21.672 36.844 -3.303 1 94.75 450 GLY B O 1
ATOM 8756 N N . ILE B 1 451 ? 19.484 36.656 -3.016 1 95.06 451 ILE B N 1
ATOM 8757 C CA . ILE B 1 451 ? 19.188 37.969 -3.559 1 95.06 451 ILE B CA 1
ATOM 8758 C C . ILE B 1 451 ? 19.828 39.031 -2.68 1 95.06 451 ILE B C 1
ATOM 8760 O O . ILE B 1 451 ? 20.422 40 -3.189 1 95.06 451 ILE B O 1
ATOM 8764 N N . MET B 1 452 ? 19.734 38.938 -1.368 1 92.06 452 MET B N 1
ATOM 8765 C CA . MET B 1 452 ? 20.281 39.938 -0.454 1 92.06 452 MET B CA 1
ATOM 8766 C C . MET B 1 452 ? 21.812 40 -0.548 1 92.06 452 MET B C 1
ATOM 8768 O O . MET B 1 452 ? 22.406 41.062 -0.397 1 92.06 452 MET B O 1
ATOM 8772 N N . LYS B 1 453 ? 22.438 38.875 -0.817 1 92.12 453 LYS B N 1
ATOM 8773 C CA . LYS B 1 453 ? 23.875 38.875 -1.013 1 92.12 453 LYS B CA 1
ATOM 8774 C C . LYS B 1 453 ? 24.266 39.594 -2.299 1 92.12 453 LYS B C 1
ATOM 8776 O O . LYS B 1 453 ? 25.297 40.25 -2.363 1 92.12 453 LYS B O 1
ATOM 8781 N N . ILE B 1 454 ? 23.391 39.469 -3.293 1 93.31 454 ILE B N 1
ATOM 8782 C CA . ILE B 1 454 ? 23.625 40.219 -4.516 1 93.31 454 ILE B CA 1
ATOM 8783 C C . ILE B 1 454 ? 23.547 41.719 -4.215 1 93.31 454 ILE B C 1
ATOM 8785 O O . ILE B 1 454 ? 24.406 42.5 -4.633 1 93.31 454 ILE B O 1
ATOM 8789 N N . VAL B 1 455 ? 22.562 42.094 -3.447 1 91 455 VAL B N 1
ATOM 8790 C CA . VAL B 1 455 ? 22.375 43.5 -3.072 1 91 455 VAL B CA 1
ATOM 8791 C C . VAL B 1 455 ? 23.547 43.969 -2.217 1 91 455 VAL B C 1
ATOM 8793 O O . VAL B 1 455 ? 23.953 45.125 -2.303 1 91 455 VAL B O 1
ATOM 8796 N N . GLY B 1 456 ? 24.078 43.031 -1.438 1 88 456 GLY B N 1
ATOM 8797 C CA . GLY B 1 456 ? 25.203 43.344 -0.57 1 88 456 GLY B CA 1
ATOM 8798 C C . GLY B 1 456 ? 26.531 43.438 -1.313 1 88 456 GLY B C 1
ATOM 8799 O O . GLY B 1 456 ? 27.578 43.688 -0.708 1 88 456 GLY B O 1
ATOM 8800 N N . GLY B 1 457 ? 26.609 43.188 -2.635 1 90.44 457 GLY B N 1
ATOM 8801 C CA . GLY B 1 457 ? 27.797 43.438 -3.447 1 90.44 457 GLY B CA 1
ATOM 8802 C C . GLY B 1 457 ? 28.656 42.188 -3.633 1 90.44 457 GLY B C 1
ATOM 8803 O O . GLY B 1 457 ? 29.828 42.312 -3.986 1 90.44 457 GLY B O 1
ATOM 8804 N N . TRP B 1 458 ? 28.141 41 -3.41 1 92.12 458 TRP B N 1
ATOM 8805 C CA . TRP B 1 458 ? 28.922 39.75 -3.496 1 92.12 458 TRP B CA 1
ATOM 8806 C C . TRP B 1 458 ? 29.312 39.469 -4.938 1 92.12 458 TRP B C 1
ATOM 8808 O O . TRP B 1 458 ? 30.203 38.656 -5.188 1 92.12 458 TRP B O 1
ATOM 8818 N N . PHE B 1 459 ? 28.719 40.156 -5.914 1 93.44 459 PHE B N 1
ATOM 8819 C CA . PHE B 1 459 ? 29.094 39.969 -7.309 1 93.44 459 PHE B CA 1
ATOM 8820 C C . PHE B 1 459 ? 30.141 41 -7.73 1 93.44 459 PHE B C 1
ATOM 8822 O O . PHE B 1 459 ? 30.734 40.875 -8.805 1 93.44 459 PHE B O 1
ATOM 8829 N N . ASN B 1 460 ? 30.453 42 -6.84 1 92.62 460 ASN B N 1
ATOM 8830 C CA . ASN B 1 460 ? 31.25 43.156 -7.27 1 92.62 460 ASN B CA 1
ATOM 8831 C C . ASN B 1 460 ? 32.656 43.125 -6.664 1 92.62 460 ASN B C 1
ATOM 8833 O O . ASN B 1 460 ? 33.625 43.438 -7.336 1 92.62 460 ASN B O 1
ATOM 8837 N N . LYS B 1 461 ? 32.75 42.812 -5.395 1 91.12 461 LYS B N 1
ATOM 8838 C CA . LYS B 1 461 ? 34.062 42.812 -4.703 1 91.12 461 LYS B CA 1
ATOM 8839 C C . LYS B 1 461 ? 34.219 41.594 -3.812 1 91.12 461 LYS B C 1
ATOM 8841 O O . LYS B 1 461 ? 33.219 41.031 -3.35 1 91.12 461 LYS B O 1
ATOM 8846 N N . PRO B 1 462 ? 35.438 41.156 -3.662 1 90.38 462 PRO B N 1
ATOM 8847 C CA . PRO B 1 462 ? 35.688 40.031 -2.748 1 90.38 462 PRO B CA 1
ATOM 8848 C C . PRO B 1 462 ? 35.25 40.344 -1.314 1 90.38 462 PRO B C 1
ATOM 8850 O O . PRO B 1 462 ? 35.656 41.375 -0.76 1 90.38 462 PRO B O 1
ATOM 8853 N N . GLN B 1 463 ? 34.438 39.531 -0.723 1 87.12 463 GLN B N 1
ATOM 8854 C CA . GLN B 1 463 ? 33.875 39.781 0.601 1 87.12 463 GLN B CA 1
ATOM 8855 C C . GLN B 1 463 ? 34.25 38.656 1.57 1 87.12 463 GLN B C 1
ATOM 8857 O O . GLN B 1 463 ? 34.062 38.781 2.783 1 87.12 463 GLN B O 1
ATOM 8862 N N . LEU B 1 464 ? 34.844 37.562 1.116 1 89.19 464 LEU B N 1
ATOM 8863 C CA . LEU B 1 464 ? 35 36.344 1.924 1 89.19 464 LEU B CA 1
ATOM 8864 C C . LEU B 1 464 ? 36.031 36.531 3.012 1 89.19 464 LEU B C 1
ATOM 8866 O O . LEU B 1 464 ? 35.938 35.969 4.098 1 89.19 464 LEU B O 1
ATOM 8870 N N . LYS B 1 465 ? 37.062 37.281 2.682 1 85.69 465 LYS B N 1
ATOM 8871 C CA . LYS B 1 465 ? 38.062 37.531 3.693 1 85.69 465 LYS B CA 1
ATOM 8872 C C . LYS B 1 465 ? 37.469 38.219 4.918 1 85.69 465 LYS B C 1
ATOM 8874 O O . LYS B 1 465 ? 37.75 37.812 6.055 1 85.69 465 LYS B O 1
ATOM 8879 N N . GLY B 1 466 ? 36.719 39.188 4.656 1 80.31 466 GLY B N 1
ATOM 8880 C CA . GLY B 1 466 ? 36.031 39.875 5.742 1 80.31 466 GLY B CA 1
ATOM 8881 C C . GLY B 1 466 ? 34.969 39 6.414 1 80.31 466 GLY B C 1
ATOM 8882 O O . GLY B 1 466 ? 34.812 39.062 7.637 1 80.31 466 GLY B O 1
ATOM 8883 N N . PHE B 1 467 ? 34.406 38.281 5.59 1 84.5 467 PHE B N 1
ATOM 8884 C CA . PHE B 1 467 ? 33.344 37.438 6.066 1 84.5 467 PHE B CA 1
ATOM 8885 C C . PHE B 1 467 ? 33.875 36.344 7.008 1 84.5 467 PHE B C 1
ATOM 8887 O O . PHE B 1 467 ? 33.375 36.188 8.125 1 84.5 467 PHE B O 1
ATOM 8894 N N . PHE B 1 468 ? 34.812 35.656 6.652 1 86.62 468 PHE B N 1
ATOM 8895 C CA . PHE B 1 468 ? 35.406 34.594 7.477 1 86.62 468 PHE B CA 1
ATOM 8896 C C . PHE B 1 468 ? 36.188 35.188 8.641 1 86.62 468 PHE B C 1
ATOM 8898 O O . PHE B 1 468 ? 36.125 34.688 9.758 1 86.62 468 PHE B O 1
ATOM 8905 N N . GLY B 1 469 ? 36.906 36.219 8.383 1 80.19 469 GLY B N 1
ATOM 8906 C CA . GLY B 1 469 ? 37.656 36.906 9.43 1 80.19 469 GLY B CA 1
ATOM 8907 C C . GLY B 1 469 ? 36.781 37.469 10.531 1 80.19 469 GLY B C 1
ATOM 8908 O O . GLY B 1 469 ? 37.125 37.375 11.711 1 80.19 469 GLY B O 1
ATOM 8909 N N . GLY B 1 470 ? 35.719 38 10.086 1 78.5 470 GLY B N 1
ATOM 8910 C CA . GLY B 1 470 ? 34.781 38.531 11.062 1 78.5 470 GLY B CA 1
ATOM 8911 C C . GLY B 1 470 ? 34.188 37.438 11.953 1 78.5 470 GLY B C 1
ATOM 8912 O O . GLY B 1 470 ? 34.062 37.625 13.164 1 78.5 470 GLY B O 1
ATOM 8913 N N . ALA B 1 471 ? 33.812 36.375 11.344 1 84.94 471 ALA B N 1
ATOM 8914 C CA . ALA B 1 471 ? 33.281 35.25 12.109 1 84.94 471 ALA B CA 1
ATOM 8915 C C . ALA B 1 471 ? 34.312 34.688 13.094 1 84.94 471 ALA B C 1
ATOM 8917 O O . ALA B 1 471 ? 34 34.5 14.266 1 84.94 471 ALA B O 1
ATOM 8918 N N . ASN B 1 472 ? 35.469 34.531 12.609 1 84.06 472 ASN B N 1
ATOM 8919 C CA . ASN B 1 472 ? 36.531 34.031 13.477 1 84.06 472 ASN B CA 1
ATOM 8920 C C . ASN B 1 472 ? 36.812 34.969 14.625 1 84.06 472 ASN B C 1
ATOM 8922 O O . ASN B 1 472 ? 37.031 34.562 15.766 1 84.06 472 ASN B O 1
ATOM 8926 N N . GLY B 1 473 ? 36.844 36.25 14.281 1 81.38 473 GLY B N 1
ATOM 8927 C CA . GLY B 1 473 ? 37.062 37.25 15.312 1 81.38 473 GLY B CA 1
ATOM 8928 C C . GLY B 1 473 ? 36 37.219 16.391 1 81.38 473 GLY B C 1
ATOM 8929 O O . GLY B 1 473 ? 36.312 37.375 17.578 1 81.38 473 GLY B O 1
ATOM 8930 N N . TRP B 1 474 ? 34.812 37 15.984 1 83 474 TRP B N 1
ATOM 8931 C CA . TRP B 1 474 ? 33.688 36.969 16.922 1 83 474 TRP B CA 1
ATOM 8932 C C . TRP B 1 474 ? 33.812 35.75 17.859 1 83 474 TRP B C 1
ATOM 8934 O O . TRP B 1 474 ? 33.688 35.906 19.078 1 83 474 TRP B O 1
ATOM 8944 N N . TYR B 1 475 ? 34.062 34.594 17.344 1 87.19 475 TYR B N 1
ATOM 8945 C CA . TYR B 1 475 ? 34.219 33.406 18.156 1 87.19 475 TYR B CA 1
ATOM 8946 C C . TYR B 1 475 ? 35.406 33.562 19.125 1 87.19 475 TYR B C 1
ATOM 8948 O O . TYR B 1 475 ? 35.312 33.188 20.297 1 87.19 475 TYR B O 1
ATOM 8956 N N . ASP B 1 476 ? 36.5 34.156 18.625 1 84.75 476 ASP B N 1
ATOM 8957 C CA . ASP B 1 476 ? 37.688 34.344 19.453 1 84.75 476 ASP B CA 1
ATOM 8958 C C . ASP B 1 476 ? 37.406 35.281 20.609 1 84.75 476 ASP B C 1
ATOM 8960 O O . ASP B 1 476 ? 37.938 35.094 21.719 1 84.75 476 ASP B O 1
ATOM 8964 N N . SER B 1 477 ? 36.656 36.281 20.297 1 83.31 477 SER B N 1
ATOM 8965 C CA . SER B 1 477 ? 36.312 37.25 21.344 1 83.31 477 SER B CA 1
ATOM 8966 C C . SER B 1 477 ? 35.562 36.594 22.484 1 83.31 477 SER B C 1
ATOM 8968 O O . SER B 1 477 ? 35.688 37 23.641 1 83.31 477 SER B O 1
ATOM 8970 N N . ILE B 1 478 ? 34.719 35.594 22.219 1 86.69 478 ILE B N 1
ATOM 8971 C CA . ILE B 1 478 ? 33.906 34.906 23.234 1 86.69 478 ILE B CA 1
ATOM 8972 C C . ILE B 1 478 ? 34.75 33.812 23.906 1 86.69 478 ILE B C 1
ATOM 8974 O O . ILE B 1 478 ? 34.688 33.656 25.125 1 86.69 478 ILE B O 1
ATOM 8978 N N . LEU B 1 479 ? 35.531 33.156 23.203 1 87.5 479 LEU B N 1
ATOM 8979 C CA . LEU B 1 479 ? 36.312 32.062 23.734 1 87.5 479 LEU B CA 1
ATOM 8980 C C . LEU B 1 479 ? 37.469 32.562 24.594 1 87.5 479 LEU B C 1
ATOM 8982 O O . LEU B 1 479 ? 37.844 31.906 25.562 1 87.5 479 LEU B O 1
ATOM 8986 N N . LYS B 1 480 ? 38.219 33.719 24.375 1 80.06 480 LYS B N 1
ATOM 8987 C CA . LYS B 1 480 ? 39.375 34.219 25.125 1 80.06 480 LYS B CA 1
ATOM 8988 C C . LYS B 1 480 ? 38.906 35.125 26.25 1 80.06 480 LYS B C 1
ATOM 8990 O O . LYS B 1 480 ? 39.656 35.344 27.219 1 80.06 480 LYS B O 1
ATOM 8995 N N . GLY B 1 481 ? 37.656 35.344 26.703 1 61.94 481 GLY B N 1
ATOM 8996 C CA . GLY B 1 481 ? 37.188 36.219 27.75 1 61.94 481 GLY B CA 1
ATOM 8997 C C . GLY B 1 481 ? 37.594 37.656 27.562 1 61.94 481 GLY B C 1
ATOM 8998 O O . GLY B 1 481 ? 38.438 37.969 26.719 1 61.94 481 GLY B O 1
ATOM 8999 N N . ALA B 1 482 ? 36.719 38.75 28.094 1 44.97 482 ALA B N 1
ATOM 9000 C CA . ALA B 1 482 ? 37.125 40.156 28.141 1 44.97 482 ALA B CA 1
ATOM 9001 C C . ALA B 1 482 ? 38.5 40.312 28.75 1 44.97 482 ALA B C 1
ATOM 9003 O O . ALA B 1 482 ? 38.656 40.188 29.969 1 44.97 482 ALA B O 1
ATOM 9004 N N . THR B 1 483 ? 39.469 39.688 28.438 1 37.81 483 THR B N 1
ATOM 9005 C CA . THR B 1 483 ? 40.688 40.188 29.078 1 37.81 483 THR B CA 1
ATOM 9006 C C . THR B 1 483 ? 40.656 41.688 29.219 1 37.81 483 THR B C 1
ATOM 9008 O O . THR B 1 483 ? 39.938 42.375 28.453 1 37.81 483 THR B O 1
ATOM 9011 N N . ASP B 1 484 ? 41.688 42.344 30.219 1 33.12 484 ASP B N 1
ATOM 9012 C CA . ASP B 1 484 ? 41.906 43.719 30.688 1 33.12 484 ASP B CA 1
ATOM 9013 C C . ASP B 1 484 ? 41.656 44.719 29.578 1 33.12 484 ASP B C 1
ATOM 9015 O O . ASP B 1 484 ? 41.625 44.375 28.391 1 33.12 484 ASP B O 1
ATOM 9019 N N . GLY B 1 485 ? 41.969 46.156 29.875 1 31.83 485 GLY B N 1
ATOM 9020 C CA . GLY B 1 485 ? 41.938 47.562 29.531 1 31.83 485 GLY B CA 1
ATOM 9021 C C . GLY B 1 485 ? 42.312 47.844 28.078 1 31.83 485 GLY B C 1
ATOM 9022 O O . GLY B 1 485 ? 42.375 49 27.656 1 31.83 485 GLY B O 1
ATOM 9023 N N . THR B 1 486 ? 43.375 47.25 27.531 1 29.61 486 THR B N 1
ATOM 9024 C CA . THR B 1 486 ? 44 48.094 26.5 1 29.61 486 THR B CA 1
ATOM 9025 C C . THR B 1 486 ? 43.031 48.25 25.312 1 29.61 486 THR B C 1
ATOM 9027 O O . THR B 1 486 ? 42.781 49.375 24.859 1 29.61 486 THR B O 1
ATOM 9030 N N . SER B 1 487 ? 43.406 47.75 24.094 1 29.5 487 SER B N 1
ATOM 9031 C CA . SER B 1 487 ? 43.281 48.344 22.766 1 29.5 487 SER B CA 1
ATOM 9032 C C . SER B 1 487 ? 41.844 48.344 22.266 1 29.5 487 SER B C 1
ATOM 9034 O O . SER B 1 487 ? 41.062 47.5 22.656 1 29.5 487 SER B O 1
ATOM 9036 N N . SER B 1 488 ? 41.344 49.5 21.469 1 32.78 488 SER B N 1
ATOM 9037 C CA . SER B 1 488 ? 40.406 50.25 20.641 1 32.78 488 SER B CA 1
ATOM 9038 C C . SER B 1 488 ? 39.719 49.375 19.609 1 32.78 488 SER B C 1
ATOM 9040 O O . SER B 1 488 ? 38.812 49.812 18.906 1 32.78 488 SER B O 1
ATOM 9042 N N . ALA B 1 489 ? 40.406 48.406 19.031 1 31.22 489 ALA B N 1
ATOM 9043 C CA . ALA B 1 489 ? 40 47.906 17.703 1 31.22 489 ALA B CA 1
ATOM 9044 C C . ALA B 1 489 ? 38.781 47.031 17.781 1 31.22 489 ALA B C 1
ATOM 9046 O O . ALA B 1 489 ? 38.344 46.469 16.781 1 31.22 489 ALA B O 1
ATOM 9047 N N . PRO B 1 490 ? 38.375 46.719 18.875 1 33.88 490 PRO B N 1
ATOM 9048 C CA . PRO B 1 490 ? 37.406 45.625 18.828 1 33.88 490 PRO B CA 1
ATOM 9049 C C . PRO B 1 490 ? 36.062 46.031 18.25 1 33.88 490 PRO B C 1
ATOM 9051 O O . PRO B 1 490 ? 35.156 45.188 18.062 1 33.88 490 PRO B O 1
ATOM 9054 N N . ALA B 1 491 ? 35.688 47.312 18.312 1 34.31 491 ALA B N 1
ATOM 9055 C CA . ALA B 1 491 ? 34.312 47.688 18.016 1 34.31 491 ALA B CA 1
ATOM 9056 C C . ALA B 1 491 ? 33.969 47.406 16.562 1 34.31 491 ALA B C 1
ATOM 9058 O O . ALA B 1 491 ? 32.812 47.156 16.219 1 34.31 491 ALA B O 1
ATOM 9059 N N . LYS B 1 492 ? 34.844 47.625 15.641 1 36 492 LYS B N 1
ATOM 9060 C CA . LYS B 1 492 ? 34.594 47.469 14.211 1 36 492 LYS B CA 1
ATOM 9061 C C . LYS B 1 492 ? 34.406 46 13.836 1 36 492 LYS B C 1
ATOM 9063 O O . LYS B 1 492 ? 33.75 45.688 12.859 1 36 492 LYS B O 1
ATOM 9068 N N . ALA B 1 493 ? 35.125 45.156 14.469 1 33.72 493 ALA B N 1
ATOM 9069 C CA . ALA B 1 493 ? 35.094 43.75 14.109 1 33.72 493 ALA B CA 1
ATOM 9070 C C . ALA B 1 493 ? 33.75 43.094 14.523 1 33.72 493 ALA B C 1
ATOM 9072 O O . ALA B 1 493 ? 33.281 42.156 13.867 1 33.72 493 ALA B O 1
ATOM 9073 N N . GLY B 1 494 ? 33.156 43.5 15.594 1 34.97 494 GLY B N 1
ATOM 9074 C CA . GLY B 1 494 ? 31.891 42.938 16.062 1 34.97 494 GLY B CA 1
ATOM 9075 C C . GLY B 1 494 ? 30.75 43.156 15.086 1 34.97 494 GLY B C 1
ATOM 9076 O O . GLY B 1 494 ? 29.859 42.312 14.984 1 34.97 494 GLY B O 1
ATOM 9077 N N . ALA B 1 495 ? 30.719 44.406 14.531 1 36.44 495 ALA B N 1
ATOM 9078 C CA . ALA B 1 495 ? 29.688 44.719 13.547 1 36.44 495 ALA B CA 1
ATOM 9079 C C . ALA B 1 495 ? 29.797 43.812 12.328 1 36.44 495 ALA B C 1
ATOM 9081 O O . ALA B 1 495 ? 28.781 43.375 11.773 1 36.44 495 ALA B O 1
ATOM 9082 N N . ALA B 1 496 ? 30.953 43.656 11.883 1 38.34 496 ALA B N 1
ATOM 9083 C CA . ALA B 1 496 ? 31.219 42.812 10.734 1 38.34 496 ALA B CA 1
ATOM 9084 C C . ALA B 1 496 ? 30.891 41.344 11.055 1 38.34 496 ALA B C 1
ATOM 9086 O O . ALA B 1 496 ? 30.547 40.562 10.164 1 38.34 496 ALA B O 1
ATOM 9087 N N . VAL B 1 497 ? 31.078 40.875 12.227 1 39.75 497 VAL B N 1
ATOM 9088 C CA . VAL B 1 497 ? 30.969 39.5 12.734 1 39.75 497 VAL B CA 1
ATOM 9089 C C . VAL B 1 497 ? 29.5 39.094 12.781 1 39.75 497 VAL B C 1
ATOM 9091 O O . VAL B 1 497 ? 29.141 37.969 12.375 1 39.75 497 VAL B O 1
ATOM 9094 N N . ALA B 1 498 ? 28.719 39.969 13.531 1 40.09 498 ALA B N 1
ATOM 9095 C CA . ALA B 1 498 ? 27.281 39.719 13.602 1 40.09 498 ALA B CA 1
ATOM 9096 C C . ALA B 1 498 ? 26.688 39.562 12.203 1 40.09 498 ALA B C 1
ATOM 9098 O O . ALA B 1 498 ? 25.797 38.719 11.992 1 40.09 498 ALA B O 1
ATOM 9099 N N . GLU B 1 499 ? 27.297 40.25 11.359 1 40.66 499 GLU B N 1
ATOM 9100 C CA . GLU B 1 499 ? 26.906 40.156 9.953 1 40.66 499 GLU B CA 1
ATOM 9101 C C . GLU B 1 499 ? 27.328 38.844 9.336 1 40.66 499 GLU B C 1
ATOM 9103 O O . GLU B 1 499 ? 26.609 38.25 8.523 1 40.66 499 GLU B O 1
ATOM 9108 N N . ALA B 1 500 ? 28.531 38.5 9.695 1 39.44 500 ALA B N 1
ATOM 9109 C CA . ALA B 1 500 ? 29.109 37.281 9.094 1 39.44 500 ALA B CA 1
ATOM 9110 C C . ALA B 1 500 ? 28.406 36.031 9.562 1 39.44 500 ALA B C 1
ATOM 9112 O O . ALA B 1 500 ? 28.125 35.125 8.758 1 39.44 500 ALA B O 1
ATOM 9113 N N . VAL B 1 501 ? 28.281 35.906 10.891 1 39.81 501 VAL B N 1
ATOM 9114 C CA . VAL B 1 501 ? 27.578 34.75 11.406 1 39.81 501 VAL B CA 1
ATOM 9115 C C . VAL B 1 501 ? 26.109 34.781 11.008 1 39.81 501 VAL B C 1
ATOM 9117 O O . VAL B 1 501 ? 25.5 33.781 10.703 1 39.81 501 VAL B O 1
ATOM 9120 N N . SER B 1 502 ? 25.641 36.188 11.133 1 38.31 502 SER B N 1
ATOM 9121 C CA . SER B 1 502 ? 24.25 36.375 10.703 1 38.31 502 SER B CA 1
ATOM 9122 C C . SER B 1 502 ? 24.094 36.094 9.211 1 38.31 502 SER B C 1
ATOM 9124 O O . SER B 1 502 ? 23.031 35.688 8.758 1 38.31 502 SER B O 1
ATOM 9126 N N . SER B 1 503 ? 25.188 36.688 8.508 1 38.94 503 SER B N 1
ATOM 9127 C CA . SER B 1 503 ? 25.062 36.594 7.055 1 38.94 503 SER B CA 1
ATOM 9128 C C . SER B 1 503 ? 25.062 35.156 6.582 1 38.94 503 SER B C 1
ATOM 9130 O O . SER B 1 503 ? 25.016 34.875 5.379 1 38.94 503 SER B O 1
ATOM 9132 N N . ALA B 1 504 ? 25.734 34.312 7.266 1 38.75 504 ALA B N 1
ATOM 9133 C CA . ALA B 1 504 ? 25.531 33.031 6.637 1 38.75 504 ALA B CA 1
ATOM 9134 C C . ALA B 1 504 ? 24.047 32.812 6.297 1 38.75 504 ALA B C 1
ATOM 9136 O O . ALA B 1 504 ? 23.719 32.125 5.324 1 38.75 504 ALA B O 1
ATOM 9137 N N . THR B 1 505 ? 22.984 32.938 7.16 1 36.25 505 THR B N 1
ATOM 9138 C CA . THR B 1 505 ? 21.656 33.344 6.738 1 36.25 505 THR B CA 1
ATOM 9139 C C . THR B 1 505 ? 21.547 34.875 6.809 1 36.25 505 THR B C 1
ATOM 9141 O O . THR B 1 505 ? 20.859 35.5 5.984 1 36.25 505 THR B O 1
ATOM 9144 N N . THR B 1 506 ? 21.641 35.719 8.047 1 33.12 506 THR B N 1
ATOM 9145 C CA . THR B 1 506 ? 21.281 37.125 8.234 1 33.12 506 THR B CA 1
ATOM 9146 C C . THR B 1 506 ? 22.422 38.031 7.816 1 33.12 506 THR B C 1
ATOM 9148 O O . THR B 1 506 ? 23.516 37.969 8.383 1 33.12 506 THR B O 1
ATOM 9151 N N . ALA B 1 507 ? 22.641 38.656 6.672 1 31.86 507 ALA B N 1
ATOM 9152 C CA . ALA B 1 507 ? 23.625 39.625 6.211 1 31.86 507 ALA B CA 1
ATOM 9153 C C . ALA B 1 507 ? 23.688 40.812 7.148 1 31.86 507 ALA B C 1
ATOM 9155 O O . ALA B 1 507 ? 24.578 41.656 7.027 1 31.86 507 ALA B O 1
ATOM 9156 N N . GLY B 1 508 ? 22.531 41.312 7.742 1 30.17 508 GLY B N 1
ATOM 9157 C CA . GLY B 1 508 ? 22.469 42.75 8.039 1 30.17 508 GLY B CA 1
ATOM 9158 C C . GLY B 1 508 ? 23.359 43.125 9.211 1 30.17 508 GLY B C 1
ATOM 9159 O O . GLY B 1 508 ? 23.266 44.281 9.695 1 30.17 508 GLY B O 1
ATOM 9160 N N . GLY B 1 509 ? 23.812 42.312 10.117 1 29.64 509 GLY B N 1
ATOM 9161 C CA . GLY B 1 509 ? 24.109 42.938 11.406 1 29.64 509 GLY B CA 1
ATOM 9162 C C . GLY B 1 509 ? 25.375 43.781 11.391 1 29.64 509 GLY B C 1
ATOM 9163 O O . GLY B 1 509 ? 26.469 43.281 11.641 1 29.64 509 GLY B O 1
ATOM 9164 N N . GLY B 1 510 ? 25.547 44.75 10.453 1 28.45 510 GLY B N 1
ATOM 9165 C CA . GLY B 1 510 ? 26.797 45.469 10.508 1 28.45 510 GLY B CA 1
ATOM 9166 C C . GLY B 1 510 ? 27.125 46 11.898 1 28.45 510 GLY B C 1
ATOM 9167 O O . GLY B 1 510 ? 28.109 45.562 12.508 1 28.45 510 GLY B O 1
ATOM 9168 N N . GLU B 1 511 ? 26.672 47.344 12.227 1 28.98 511 GLU B N 1
ATOM 9169 C CA . GLU B 1 511 ? 27.344 48.406 12.992 1 28.98 511 GLU B CA 1
ATOM 9170 C C . GLU B 1 511 ? 27.219 48.156 14.492 1 28.98 511 GLU B C 1
ATOM 9172 O O . GLU B 1 511 ? 27.625 49 15.305 1 28.98 511 GLU B O 1
ATOM 9177 N N . ALA B 1 512 ? 26.406 47.25 14.984 1 30.55 512 ALA B N 1
ATOM 9178 C CA . ALA B 1 512 ? 26.172 47.375 16.422 1 30.55 512 ALA B CA 1
ATOM 9179 C C . ALA B 1 512 ? 27.469 47.188 17.203 1 30.55 512 ALA B C 1
ATOM 9181 O O . ALA B 1 512 ? 27.469 47.281 18.438 1 30.55 512 ALA B O 1
ATOM 9182 N N . VAL B 1 513 ? 28.469 46.562 16.641 1 31.94 513 VAL B N 1
ATOM 9183 C CA . VAL B 1 513 ? 29.328 46.062 17.703 1 31.94 513 VAL B CA 1
ATOM 9184 C C . VAL B 1 513 ? 30.156 47.219 18.281 1 31.94 513 VAL B C 1
ATOM 9186 O O . VAL B 1 513 ? 31.078 46.969 19.062 1 31.94 513 VAL B O 1
ATOM 9189 N N . ALA B 1 514 ? 30.172 48.375 17.797 1 29.47 514 ALA B N 1
ATOM 9190 C CA . ALA B 1 514 ? 31.344 49.062 18.312 1 29.47 514 ALA B CA 1
ATOM 9191 C C . ALA B 1 514 ? 31.219 49.281 19.828 1 29.47 514 ALA B C 1
ATOM 9193 O O . ALA B 1 514 ? 32.219 49.219 20.547 1 29.47 514 ALA B O 1
ATOM 9194 N N . GLU B 1 515 ? 30.094 49.938 20.312 1 30.36 515 GLU B N 1
ATOM 9195 C CA . GLU B 1 515 ? 30.297 50.438 21.656 1 30.36 515 GLU B CA 1
ATOM 9196 C C . GLU B 1 515 ? 30.422 49.312 22.672 1 30.36 515 GLU B C 1
ATOM 9198 O O . GLU B 1 515 ? 31.344 49.312 23.484 1 30.36 515 GLU B O 1
ATOM 9203 N N . GLY B 1 516 ? 29.188 48.812 23.328 1 30.5 516 GLY B N 1
ATOM 9204 C CA . GLY B 1 516 ? 29.234 48.094 24.594 1 30.5 516 GLY B CA 1
ATOM 9205 C C . GLY B 1 516 ? 29.766 46.688 24.438 1 30.5 516 GLY B C 1
ATOM 9206 O O . GLY B 1 516 ? 29.016 45.75 24.172 1 30.5 516 GLY B O 1
ATOM 9207 N N . ILE B 1 517 ? 30.812 46.375 23.812 1 36.16 517 ILE B N 1
ATOM 9208 C CA . ILE B 1 517 ? 31.641 45.188 23.844 1 36.16 517 ILE B CA 1
ATOM 9209 C C . ILE B 1 517 ? 31.703 44.656 25.266 1 36.16 517 ILE B C 1
ATOM 9211 O O . ILE B 1 517 ? 32.438 43.688 25.547 1 36.16 517 ILE B O 1
ATOM 9215 N N . ASN B 1 518 ? 31.281 45.406 26.266 1 36.66 518 ASN B N 1
ATOM 9216 C CA . ASN B 1 518 ? 31.531 44.781 27.547 1 36.66 518 ASN B CA 1
ATOM 9217 C C . ASN B 1 518 ? 30.781 43.469 27.703 1 36.66 518 ASN B C 1
ATOM 9219 O O . ASN B 1 518 ? 30.844 42.812 28.75 1 36.66 518 ASN B O 1
ATOM 9223 N N . GLN B 1 519 ? 29.531 43.312 27.172 1 47.38 519 GLN B N 1
ATOM 9224 C CA . GLN B 1 519 ? 28.859 42.125 27.656 1 47.38 519 GLN B CA 1
ATOM 9225 C C . GLN B 1 519 ? 29.359 40.875 26.938 1 47.38 519 GLN B C 1
ATOM 9227 O O . GLN B 1 519 ? 29.203 40.75 25.719 1 47.38 519 GLN B O 1
ATOM 9232 N N . ILE B 1 520 ? 30.422 40.125 27.406 1 59.56 520 ILE B N 1
ATOM 9233 C CA . ILE B 1 520 ? 31.188 38.938 27.062 1 59.56 520 ILE B CA 1
ATOM 9234 C C . ILE B 1 520 ? 30.25 37.75 26.812 1 59.56 520 ILE B C 1
ATOM 9236 O O . ILE B 1 520 ? 29.422 37.438 27.656 1 59.56 520 ILE B O 1
ATOM 9240 N N . GLY B 1 521 ? 30 37.25 25.562 1 77.12 521 GLY B N 1
ATOM 9241 C CA . GLY B 1 521 ? 29.375 36 25.219 1 77.12 521 GLY B CA 1
ATOM 9242 C C . GLY B 1 521 ? 29.781 34.844 26.141 1 77.12 521 GLY B C 1
ATOM 9243 O O . GLY B 1 521 ? 30.562 35.062 27.078 1 77.12 521 GLY B O 1
ATOM 9244 N N . THR B 1 522 ? 29.016 33.844 26.203 1 88 522 THR B N 1
ATOM 9245 C CA . THR B 1 522 ? 29.25 32.688 27.062 1 88 522 THR B CA 1
ATOM 9246 C C . THR B 1 522 ? 29.609 31.469 26.219 1 88 522 THR B C 1
ATOM 9248 O O . THR B 1 522 ? 28.953 31.156 25.219 1 88 522 THR B O 1
ATOM 9251 N N . THR B 1 523 ? 30.734 30.781 26.578 1 90.88 523 THR B N 1
ATOM 9252 C CA . THR B 1 523 ? 31.109 29.531 25.938 1 90.88 523 THR B CA 1
ATOM 9253 C C . THR B 1 523 ? 30.391 28.344 26.578 1 90.88 523 THR B C 1
ATOM 9255 O O . THR B 1 523 ? 30.516 28.125 27.781 1 90.88 523 THR B O 1
ATOM 9258 N N . ILE B 1 524 ? 29.656 27.578 25.875 1 92 524 ILE B N 1
ATOM 9259 C CA . ILE B 1 524 ? 28.906 26.438 26.391 1 92 524 ILE B CA 1
ATOM 9260 C C . ILE B 1 524 ? 29.688 25.156 26.141 1 92 524 ILE B C 1
ATOM 9262 O O . ILE B 1 524 ? 29.844 24.328 27.047 1 92 524 ILE B O 1
ATOM 9266 N N . ILE B 1 525 ? 30.109 24.969 24.938 1 92.25 525 ILE B N 1
ATOM 9267 C CA . ILE B 1 525 ? 30.922 23.812 24.594 1 92.25 525 ILE B CA 1
ATOM 9268 C C . ILE B 1 525 ? 32.125 24.266 23.781 1 92.25 525 ILE B C 1
ATOM 9270 O O . ILE B 1 525 ? 32.031 25.094 22.891 1 92.25 525 ILE B O 1
ATOM 9274 N N . ASN B 1 526 ? 33.281 23.938 24.125 1 92.5 526 ASN B N 1
ATOM 9275 C CA . ASN B 1 526 ? 34.531 24.047 23.406 1 92.5 526 ASN B CA 1
ATOM 9276 C C . ASN B 1 526 ? 35.375 22.781 23.547 1 92.5 526 ASN B C 1
ATOM 9278 O O . ASN B 1 526 ? 36.219 22.703 24.438 1 92.5 526 ASN B O 1
ATOM 9282 N N . PHE B 1 527 ? 35.094 21.891 22.703 1 93.31 527 PHE B N 1
ATOM 9283 C CA . PHE B 1 527 ? 35.656 20.562 22.875 1 93.31 527 PHE B CA 1
ATOM 9284 C C . PHE B 1 527 ? 36.469 20.172 21.641 1 93.31 527 PHE B C 1
ATOM 9286 O O . PHE B 1 527 ? 36 20.281 20.516 1 93.31 527 PHE B O 1
ATOM 9293 N N . ASP B 1 528 ? 37.688 19.766 21.828 1 90.88 528 ASP B N 1
ATOM 9294 C CA . ASP B 1 528 ? 38.562 19.312 20.766 1 90.88 528 ASP B CA 1
ATOM 9295 C C . ASP B 1 528 ? 38.531 17.797 20.641 1 90.88 528 ASP B C 1
ATOM 9297 O O . ASP B 1 528 ? 38.906 17.094 21.594 1 90.88 528 ASP B O 1
ATOM 9301 N N . PHE B 1 529 ? 38.062 17.281 19.594 1 92.38 529 PHE B N 1
ATOM 9302 C CA . PHE B 1 529 ? 38.031 15.836 19.359 1 92.38 529 PHE B CA 1
ATOM 9303 C C . PHE B 1 529 ? 39.312 15.352 18.688 1 92.38 529 PHE B C 1
ATOM 9305 O O . PHE B 1 529 ? 39.344 15.219 17.469 1 92.38 529 PHE B O 1
ATOM 9312 N N . LEU B 1 530 ? 40.344 14.906 19.344 1 89.69 530 LEU B N 1
ATOM 9313 C CA . LEU B 1 530 ? 41.594 14.289 18.953 1 89.69 530 LEU B CA 1
ATOM 9314 C C . LEU B 1 530 ? 42.281 15.117 17.875 1 89.69 530 LEU B C 1
ATOM 9316 O O . LEU B 1 530 ? 42.812 14.562 16.906 1 89.69 530 LEU B O 1
ATOM 9320 N N . ASN B 1 531 ? 42.125 16.438 17.875 1 83.19 531 ASN B N 1
ATOM 9321 C CA . ASN B 1 531 ? 42.781 17.359 16.953 1 83.19 531 ASN B CA 1
ATOM 9322 C C . ASN B 1 531 ? 42.25 17.172 15.531 1 83.19 531 ASN B C 1
ATOM 9324 O O . ASN B 1 531 ? 42.875 17.594 14.562 1 83.19 531 ASN B O 1
ATOM 9328 N N . LEU B 1 532 ? 41.156 16.359 15.477 1 89.5 532 LEU B N 1
ATOM 9329 C CA . LEU B 1 532 ? 40.531 16.188 14.172 1 89.5 532 LEU B CA 1
ATOM 9330 C C . LEU B 1 532 ? 39.562 17.328 13.883 1 89.5 532 LEU B C 1
ATOM 9332 O O . LEU B 1 532 ? 39.469 17.828 12.758 1 89.5 532 LEU B O 1
ATOM 9336 N N . PHE B 1 533 ? 38.844 17.672 14.836 1 90.94 533 PHE B N 1
ATOM 9337 C CA . PHE B 1 533 ? 37.938 18.812 14.734 1 90.94 533 PHE B CA 1
ATOM 9338 C C . PHE B 1 533 ? 37.562 19.328 16.125 1 90.94 533 PHE B C 1
ATOM 9340 O O . PHE B 1 533 ? 37.719 18.609 17.109 1 90.94 533 PHE B O 1
ATOM 9347 N N . ARG B 1 534 ? 37.219 20.594 16.266 1 93.12 534 ARG B N 1
ATOM 9348 C CA . ARG B 1 534 ? 36.781 21.234 17.484 1 93.12 534 ARG B CA 1
ATOM 9349 C C . ARG B 1 534 ? 35.281 21.578 17.422 1 93.12 534 ARG B C 1
ATOM 9351 O O . ARG B 1 534 ? 34.812 22.125 16.406 1 93.12 534 ARG B O 1
ATOM 9358 N N . VAL B 1 535 ? 34.5 21.141 18.406 1 94.94 535 VAL B N 1
ATOM 9359 C CA . VAL B 1 535 ? 33.094 21.484 18.531 1 94.94 535 VAL B CA 1
ATOM 9360 C C . VAL B 1 535 ? 32.938 22.734 19.391 1 94.94 535 VAL B C 1
ATOM 9362 O O . VAL B 1 535 ? 33.344 22.719 20.562 1 94.94 535 VAL B O 1
ATOM 9365 N N . ILE B 1 536 ? 32.438 23.828 18.828 1 94.06 536 ILE B N 1
ATOM 9366 C CA . ILE B 1 536 ? 32.281 25.109 19.531 1 94.06 536 ILE B CA 1
ATOM 9367 C C . ILE B 1 536 ? 30.812 25.5 19.578 1 94.06 536 ILE B C 1
ATOM 9369 O O . ILE B 1 536 ? 30.141 25.562 18.547 1 94.06 536 ILE B O 1
ATOM 9373 N N . PHE B 1 537 ? 30.266 25.656 20.688 1 94.12 537 PHE B N 1
ATOM 9374 C CA . PHE B 1 537 ? 28.906 26.125 20.953 1 94.12 537 PHE B CA 1
ATOM 9375 C C . PHE B 1 537 ? 28.922 27.297 21.922 1 94.12 537 PHE B C 1
ATOM 9377 O O . PHE B 1 537 ? 29.375 27.172 23.062 1 94.12 537 PHE B O 1
ATOM 9384 N N . VAL B 1 538 ? 28.516 28.531 21.438 1 92.06 538 VAL B N 1
ATOM 9385 C CA . VAL B 1 538 ? 28.625 29.75 22.25 1 92.06 538 VAL B CA 1
ATOM 9386 C C . VAL B 1 538 ? 27.312 30.531 22.203 1 92.06 538 VAL B C 1
ATOM 9388 O O . VAL B 1 538 ? 26.469 30.266 21.359 1 92.06 538 VAL B O 1
ATOM 9391 N N . SER B 1 539 ? 27.172 31.391 23.141 1 90.69 539 SER B N 1
ATOM 9392 C CA . SER B 1 539 ? 26.109 32.406 23.125 1 90.69 539 SER B CA 1
ATOM 9393 C C . SER B 1 539 ? 26.688 33.812 23.062 1 90.69 539 SER B C 1
ATOM 9395 O O . SER B 1 539 ? 27.641 34.125 23.781 1 90.69 539 SER B O 1
ATOM 9397 N N . GLY B 1 540 ? 26.188 34.625 22.172 1 83.69 540 GLY B N 1
ATOM 9398 C CA . GLY B 1 540 ? 26.656 36 22.047 1 83.69 540 GLY B CA 1
ATOM 9399 C C . GLY B 1 540 ? 26.266 36.844 23.234 1 83.69 540 GLY B C 1
ATOM 9400 O O . GLY B 1 540 ? 26.781 37.969 23.391 1 83.69 540 GLY B O 1
ATOM 9401 N N . LYS B 1 541 ? 25.375 36.281 24.031 1 83.12 541 LYS B N 1
ATOM 9402 C CA . LYS B 1 541 ? 24.922 36.938 25.25 1 83.12 541 LYS B CA 1
ATOM 9403 C C . LYS B 1 541 ? 24.969 35.969 26.438 1 83.12 541 LYS B C 1
ATOM 9405 O O . LYS B 1 541 ? 25.359 34.812 26.297 1 83.12 541 LYS B O 1
ATOM 9410 N N . GLN B 1 542 ? 24.688 36.625 27.625 1 85.44 542 GLN B N 1
ATOM 9411 C CA . GLN B 1 542 ? 24.5 35.719 28.781 1 85.44 542 GLN B CA 1
ATOM 9412 C C . GLN B 1 542 ? 23.328 34.781 28.562 1 85.44 542 GLN B C 1
ATOM 9414 O O . GLN B 1 542 ? 22.297 35.188 27.984 1 85.44 542 GLN B O 1
ATOM 9419 N N . ILE B 1 543 ? 23.484 33.625 28.969 1 83.94 543 ILE B N 1
ATOM 9420 C CA . ILE B 1 543 ? 22.547 32.562 28.672 1 83.94 543 ILE B CA 1
ATOM 9421 C C . ILE B 1 543 ? 21.141 32.969 29.109 1 83.94 543 ILE B C 1
ATOM 9423 O O . ILE B 1 543 ? 20.172 32.719 28.375 1 83.94 543 ILE B O 1
ATOM 9427 N N . ALA B 1 544 ? 21 33.594 30.234 1 81.5 544 ALA B N 1
ATOM 9428 C CA . ALA B 1 544 ? 19.703 33.969 30.797 1 81.5 544 ALA B CA 1
ATOM 9429 C C . ALA B 1 544 ? 18.984 34.969 29.922 1 81.5 544 ALA B C 1
ATOM 9431 O O . ALA B 1 544 ? 17.766 35.094 29.969 1 81.5 544 ALA B O 1
ATOM 9432 N N . GLU B 1 545 ? 19.766 35.719 29.109 1 80.94 545 GLU B N 1
ATOM 9433 C CA . GLU B 1 545 ? 19.188 36.75 28.281 1 80.94 545 GLU B CA 1
ATOM 9434 C C . GLU B 1 545 ? 19.234 36.375 26.797 1 80.94 545 GLU B C 1
ATOM 9436 O O . GLU B 1 545 ? 18.828 37.188 25.938 1 80.94 545 GLU B O 1
ATOM 9441 N N . SER B 1 546 ? 19.578 35.188 26.578 1 82.31 546 SER B N 1
ATOM 9442 C CA . SER B 1 546 ? 19.828 34.781 25.188 1 82.31 546 SER B CA 1
ATOM 9443 C C . SER B 1 546 ? 18.578 34.25 24.531 1 82.31 546 SER B C 1
ATOM 9445 O O . SER B 1 546 ? 17.75 33.594 25.188 1 82.31 546 SER B O 1
ATOM 9447 N N . THR B 1 547 ? 18.422 34.562 23.234 1 82.88 547 THR B N 1
ATOM 9448 C CA . THR B 1 547 ? 17.438 33.906 22.359 1 82.88 547 THR B CA 1
ATOM 9449 C C . THR B 1 547 ? 18.109 32.906 21.453 1 82.88 547 THR B C 1
ATOM 9451 O O . THR B 1 547 ? 19.344 32.719 21.5 1 82.88 547 THR B O 1
ATOM 9454 N N . LEU B 1 548 ? 17.344 32.25 20.672 1 84.56 548 LEU B N 1
ATOM 9455 C CA . LEU B 1 548 ? 17.875 31.219 19.797 1 84.56 548 LEU B CA 1
ATOM 9456 C C . LEU B 1 548 ? 18.875 31.797 18.812 1 84.56 548 LEU B C 1
ATOM 9458 O O . LEU B 1 548 ? 19.812 31.125 18.391 1 84.56 548 LEU B O 1
ATOM 9462 N N . SER B 1 549 ? 18.688 33.031 18.484 1 81.31 549 SER B N 1
ATOM 9463 C CA . SER B 1 549 ? 19.531 33.688 17.469 1 81.31 549 SER B CA 1
ATOM 9464 C C . SER B 1 549 ? 20.859 34.156 18.078 1 81.31 549 SER B C 1
ATOM 9466 O O . SER B 1 549 ? 21.719 34.656 17.359 1 81.31 549 SER B O 1
ATOM 9468 N N . ASP B 1 550 ? 21.047 33.938 19.375 1 84.62 550 ASP B N 1
ATOM 9469 C CA . ASP B 1 550 ? 22.281 34.344 20.047 1 84.62 550 ASP B CA 1
ATOM 9470 C C . ASP B 1 550 ? 23.234 33.156 20.188 1 84.62 550 ASP B C 1
ATOM 9472 O O . ASP B 1 550 ? 24.422 33.312 20.469 1 84.62 550 ASP B O 1
ATOM 9476 N N . PHE B 1 551 ? 22.625 32.031 19.984 1 89.69 551 PHE B N 1
ATOM 9477 C CA . PHE B 1 551 ? 23.438 30.812 20.078 1 89.69 551 PHE B CA 1
ATOM 9478 C C . PHE B 1 551 ? 24.016 30.438 18.719 1 89.69 551 PHE B C 1
ATOM 9480 O O . PHE B 1 551 ? 23.328 30.531 17.703 1 89.69 551 PHE B O 1
ATOM 9487 N N . ALA B 1 552 ? 25.234 30.062 18.734 1 92.31 552 ALA B N 1
ATOM 9488 C CA . ALA B 1 552 ? 25.906 29.688 17.5 1 92.31 552 ALA B CA 1
ATOM 9489 C C . ALA B 1 552 ? 26.719 28.406 17.672 1 92.31 552 ALA B C 1
ATOM 9491 O O . ALA B 1 552 ? 27.297 28.172 18.734 1 92.31 552 ALA B O 1
ATOM 9492 N N . PHE B 1 553 ? 26.656 27.625 16.703 1 94.31 553 PHE B N 1
ATOM 9493 C CA . PHE B 1 553 ? 27.359 26.344 16.672 1 94.31 553 PHE B CA 1
ATOM 9494 C C . PHE B 1 553 ? 28.328 26.281 15.516 1 94.31 553 PHE B C 1
ATOM 9496 O O . PHE B 1 553 ? 28 26.688 14.398 1 94.31 553 PHE B O 1
ATOM 9503 N N . ARG B 1 554 ? 29.609 25.797 15.789 1 94.5 554 ARG B N 1
ATOM 9504 C CA . ARG B 1 554 ? 30.641 25.719 14.758 1 94.5 554 ARG B CA 1
ATOM 9505 C C . ARG B 1 554 ? 31.469 24.438 14.922 1 94.5 554 ARG B C 1
ATOM 9507 O O . ARG B 1 554 ? 31.781 24.047 16.047 1 94.5 554 ARG B O 1
ATOM 9514 N N . LEU B 1 555 ? 31.688 23.781 13.828 1 94.5 555 LEU B N 1
ATOM 9515 C CA . LEU B 1 555 ? 32.656 22.688 13.742 1 94.5 555 LEU B CA 1
ATOM 9516 C C . LEU B 1 555 ? 33.938 23.156 13.086 1 94.5 555 LEU B C 1
ATOM 9518 O O . LEU B 1 555 ? 34 23.297 11.867 1 94.5 555 LEU B O 1
ATOM 9522 N N . ASP B 1 556 ? 34.875 23.359 13.914 1 92.44 556 ASP B N 1
ATOM 9523 C CA . ASP B 1 556 ? 36.188 23.844 13.422 1 92.44 556 ASP B CA 1
ATOM 9524 C C . ASP B 1 556 ? 37.062 22.688 12.961 1 92.44 556 ASP B C 1
ATOM 9526 O O . ASP B 1 556 ? 37.625 21.953 13.781 1 92.44 556 ASP B O 1
ATOM 9530 N N . ILE B 1 557 ? 37.156 22.531 11.695 1 93.19 557 ILE B N 1
ATOM 9531 C CA . ILE B 1 557 ? 37.938 21.453 11.086 1 93.19 557 ILE B CA 1
ATOM 9532 C C . ILE B 1 557 ? 39.219 22.016 10.445 1 93.19 557 ILE B C 1
ATOM 9534 O O . ILE B 1 557 ? 39.125 22.766 9.477 1 93.19 557 ILE B O 1
ATOM 9538 N N . PRO B 1 558 ? 40.312 21.641 10.859 1 90.69 558 PRO B N 1
ATOM 9539 C CA . PRO B 1 558 ? 41.562 22.188 10.375 1 90.69 558 PRO B CA 1
ATOM 9540 C C . PRO B 1 558 ? 41.719 22.047 8.859 1 90.69 558 PRO B C 1
ATOM 9542 O O . PRO B 1 558 ? 42.188 22.969 8.188 1 90.69 558 PRO B O 1
ATOM 9545 N N . LEU B 1 559 ? 41.375 20.859 8.336 1 88.88 559 LEU B N 1
ATOM 9546 C CA . LEU B 1 559 ? 41.5 20.641 6.898 1 88.88 559 LEU B CA 1
ATOM 9547 C C . LEU B 1 559 ? 40.656 21.672 6.129 1 88.88 559 LEU B C 1
ATOM 9549 O O . LEU B 1 559 ? 41.094 22.156 5.078 1 88.88 559 LEU B O 1
ATOM 9553 N N . MET B 1 560 ? 39.562 21.969 6.617 1 90.12 560 MET B N 1
ATOM 9554 C CA . MET B 1 560 ? 38.688 22.938 5.969 1 90.12 560 MET B CA 1
ATOM 9555 C C . MET B 1 560 ? 39.281 24.344 6.078 1 90.12 560 MET B C 1
ATOM 9557 O O . MET B 1 560 ? 39.188 25.141 5.145 1 90.12 560 MET B O 1
ATOM 9561 N N . ASN B 1 561 ? 39.875 24.688 7.168 1 89.06 561 ASN B N 1
ATOM 9562 C CA . ASN B 1 561 ? 40.5 25.984 7.371 1 89.06 561 ASN B CA 1
ATOM 9563 C C . ASN B 1 561 ? 41.656 26.188 6.422 1 89.06 561 ASN B C 1
ATOM 9565 O O . ASN B 1 561 ? 41.844 27.297 5.887 1 89.06 561 ASN B O 1
ATOM 9569 N N . THR B 1 562 ? 42.344 25.125 6.266 1 89.88 562 THR B N 1
ATOM 9570 C CA . THR B 1 562 ? 43.469 25.203 5.344 1 89.88 562 THR B CA 1
ATOM 9571 C C . THR B 1 562 ? 42.969 25.422 3.914 1 89.88 562 THR B C 1
ATOM 9573 O O . THR B 1 562 ? 43.562 26.219 3.172 1 89.88 562 THR B O 1
ATOM 9576 N N . PHE B 1 563 ? 42.062 24.719 3.535 1 90.12 563 PHE B N 1
ATOM 9577 C CA . PHE B 1 563 ? 41.5 24.875 2.205 1 90.12 563 PHE B CA 1
ATOM 9578 C C . PHE B 1 563 ? 41 26.297 1.989 1 90.12 563 PHE B C 1
ATOM 9580 O O . PHE B 1 563 ? 41.25 26.906 0.941 1 90.12 563 PHE B O 1
ATOM 9587 N N . VAL B 1 564 ? 40.25 26.891 2.986 1 89.81 564 VAL B N 1
ATOM 9588 C CA . VAL B 1 564 ? 39.719 28.234 2.891 1 89.81 564 VAL B CA 1
ATOM 9589 C C . VAL B 1 564 ? 40.844 29.25 2.801 1 89.81 564 VAL B C 1
ATOM 9591 O O . VAL B 1 564 ? 40.812 30.141 1.941 1 89.81 564 VAL B O 1
ATOM 9594 N N . ASN B 1 565 ? 41.875 29.125 3.568 1 89.88 565 ASN B N 1
ATOM 9595 C CA . ASN B 1 565 ? 42.969 30.109 3.654 1 89.88 565 ASN B CA 1
ATOM 9596 C C . ASN B 1 565 ? 43.906 30 2.467 1 89.88 565 ASN B C 1
ATOM 9598 O O . ASN B 1 565 ? 44.312 31.016 1.906 1 89.88 565 ASN B O 1
ATOM 9602 N N . LYS B 1 566 ? 44.125 28.734 2.1 1 91.25 566 LYS B N 1
ATOM 9603 C CA . LYS B 1 566 ? 45.188 28.531 1.108 1 91.25 566 LYS B CA 1
ATOM 9604 C C . LYS B 1 566 ? 44.594 28.5 -0.304 1 91.25 566 LYS B C 1
ATOM 9606 O O . LYS B 1 566 ? 45.312 28.781 -1.275 1 91.25 566 LYS B O 1
ATOM 9611 N N . VAL B 1 567 ? 43.406 28.125 -0.352 1 89.94 567 VAL B N 1
ATOM 9612 C CA . VAL B 1 567 ? 42.875 27.953 -1.692 1 89.94 567 VAL B CA 1
ATOM 9613 C C . VAL B 1 567 ? 41.875 29.078 -1.987 1 89.94 567 VAL B C 1
ATOM 9615 O O . VAL B 1 567 ? 42.062 29.828 -2.949 1 89.94 567 VAL B O 1
ATOM 9618 N N . ILE B 1 568 ? 40.969 29.312 -1.181 1 89.5 568 ILE B N 1
ATOM 9619 C CA . ILE B 1 568 ? 39.875 30.234 -1.471 1 89.5 568 ILE B CA 1
ATOM 9620 C C . ILE B 1 568 ? 40.375 31.672 -1.29 1 89.5 568 ILE B C 1
ATOM 9622 O O . ILE B 1 568 ? 40.156 32.531 -2.17 1 89.5 568 ILE B O 1
ATOM 9626 N N . LEU B 1 569 ? 41.062 32.031 -0.139 1 89.69 569 LEU B N 1
ATOM 9627 C CA . LEU B 1 569 ? 41.438 33.406 0.205 1 89.69 569 LEU B CA 1
ATOM 9628 C C . LEU B 1 569 ? 42.781 33.781 -0.382 1 89.69 569 LEU B C 1
ATOM 9630 O O . LEU B 1 569 ? 43.219 34.938 -0.261 1 89.69 569 LEU B O 1
ATOM 9634 N N . ALA B 1 570 ? 43.438 32.844 -1.014 1 85.69 570 ALA B N 1
ATOM 9635 C CA . ALA B 1 570 ? 44.781 33.062 -1.521 1 85.69 570 ALA B CA 1
ATOM 9636 C C . ALA B 1 570 ? 44.781 34.031 -2.713 1 85.69 570 ALA B C 1
ATOM 9638 O O . ALA B 1 570 ? 45.75 34.75 -2.969 1 85.69 570 ALA B O 1
ATOM 9639 N N . ASN B 1 571 ? 43.625 33.938 -3.508 1 89.19 571 ASN B N 1
ATOM 9640 C CA . ASN B 1 571 ? 43.5 34.719 -4.719 1 89.19 571 ASN B CA 1
ATOM 9641 C C . ASN B 1 571 ? 42.125 35.375 -4.828 1 89.19 571 ASN B C 1
ATOM 9643 O O . ASN B 1 571 ? 41.125 34.719 -4.602 1 89.19 571 ASN B O 1
ATOM 9647 N N . ASP B 1 572 ? 42.125 36.594 -5.234 1 90 572 ASP B N 1
ATOM 9648 C CA . ASP B 1 572 ? 40.875 37.344 -5.352 1 90 572 ASP B CA 1
ATOM 9649 C C . ASP B 1 572 ? 39.969 36.75 -6.422 1 90 572 ASP B C 1
ATOM 9651 O O . ASP B 1 572 ? 38.75 36.781 -6.289 1 90 572 ASP B O 1
ATOM 9655 N N . SER B 1 573 ? 40.562 36.219 -7.367 1 92.12 573 SER B N 1
ATOM 9656 C CA . SER B 1 573 ? 39.781 35.625 -8.438 1 92.12 573 SER B CA 1
ATOM 9657 C C . SER B 1 573 ? 39.062 34.375 -7.961 1 92.12 573 SER B C 1
ATOM 9659 O O . SER B 1 573 ? 37.906 34.156 -8.312 1 92.12 573 SER B O 1
ATOM 9661 N N . ILE B 1 574 ? 39.75 33.656 -7.207 1 93.19 574 ILE B N 1
ATOM 9662 C CA . ILE B 1 574 ? 39.156 32.438 -6.676 1 93.19 574 ILE B CA 1
ATOM 9663 C C . ILE B 1 574 ? 38.094 32.812 -5.641 1 93.19 574 ILE B C 1
ATOM 9665 O O . ILE B 1 574 ? 37.031 32.188 -5.57 1 93.19 574 ILE B O 1
ATOM 9669 N N . GLN B 1 575 ? 38.344 33.812 -4.879 1 93 575 GLN B N 1
ATOM 9670 C CA . GLN B 1 575 ? 37.375 34.281 -3.902 1 93 575 GLN B CA 1
ATOM 9671 C C . GLN B 1 575 ? 36.094 34.719 -4.582 1 93 575 GLN B C 1
ATOM 9673 O O . GLN B 1 575 ? 35 34.375 -4.141 1 93 575 GLN B O 1
ATOM 9678 N N . MET B 1 576 ? 36.25 35.438 -5.648 1 94.06 576 MET B N 1
ATOM 9679 C CA . MET B 1 576 ? 35.094 35.906 -6.379 1 94.06 576 MET B CA 1
ATOM 9680 C C . MET B 1 576 ? 34.312 34.75 -6.996 1 94.06 576 MET B C 1
ATOM 9682 O O . MET B 1 576 ? 33.094 34.75 -6.969 1 94.06 576 MET B O 1
ATOM 9686 N N . PHE B 1 577 ? 35.031 33.844 -7.551 1 93.19 577 PHE B N 1
ATOM 9687 C CA . PHE B 1 577 ? 34.375 32.688 -8.172 1 93.19 577 PHE B CA 1
ATOM 9688 C C . PHE B 1 577 ? 33.562 31.922 -7.148 1 93.19 577 PHE B C 1
ATOM 9690 O O . PHE B 1 577 ? 32.406 31.562 -7.406 1 93.19 577 PHE B O 1
ATOM 9697 N N . MET B 1 578 ? 34.188 31.688 -6.051 1 92.44 578 MET B N 1
ATOM 9698 C CA . MET B 1 578 ? 33.531 30.891 -5.023 1 92.44 578 MET B CA 1
ATOM 9699 C C . MET B 1 578 ? 32.312 31.609 -4.469 1 92.44 578 MET B C 1
ATOM 9701 O O . MET B 1 578 ? 31.234 31.016 -4.305 1 92.44 578 MET B O 1
ATOM 9705 N N . GLN B 1 579 ? 32.5 32.875 -4.129 1 93.44 579 GLN B N 1
ATOM 9706 C CA . GLN B 1 579 ? 31.359 33.625 -3.549 1 93.44 579 GLN B CA 1
ATOM 9707 C C . GLN B 1 579 ? 30.219 33.75 -4.555 1 93.44 579 GLN B C 1
ATOM 9709 O O . GLN B 1 579 ? 29.047 33.656 -4.188 1 93.44 579 GLN B O 1
ATOM 9714 N N . ILE B 1 580 ? 30.453 33.969 -5.812 1 95.81 580 ILE B N 1
ATOM 9715 C CA . ILE B 1 580 ? 29.422 34.062 -6.836 1 95.81 580 ILE B CA 1
ATOM 9716 C C . ILE B 1 580 ? 28.734 32.688 -7 1 95.81 580 ILE B C 1
ATOM 9718 O O . ILE B 1 580 ? 27.516 32.625 -7.141 1 95.81 580 ILE B O 1
ATOM 9722 N N . SER B 1 581 ? 29.531 31.641 -6.965 1 95.56 581 SER B N 1
ATOM 9723 C CA . SER B 1 581 ? 28.984 30.297 -7.086 1 95.56 581 SER B CA 1
ATOM 9724 C C . SER B 1 581 ? 28.031 29.984 -5.938 1 95.56 581 SER B C 1
ATOM 9726 O O . SER B 1 581 ? 27 29.344 -6.141 1 95.56 581 SER B O 1
ATOM 9728 N N . ILE B 1 582 ? 28.406 30.328 -4.816 1 94.5 582 ILE B N 1
ATOM 9729 C CA . ILE B 1 582 ? 27.562 30.094 -3.65 1 94.5 582 ILE B CA 1
ATOM 9730 C C . ILE B 1 582 ? 26.234 30.828 -3.816 1 94.5 582 ILE B C 1
ATOM 9732 O O . ILE B 1 582 ? 25.172 30.266 -3.562 1 94.5 582 ILE B O 1
ATOM 9736 N N . VAL B 1 583 ? 26.312 32.094 -4.23 1 96.06 583 VAL B N 1
ATOM 9737 C CA . VAL B 1 583 ? 25.109 32.906 -4.402 1 96.06 583 VAL B CA 1
ATOM 9738 C C . VAL B 1 583 ? 24.219 32.312 -5.473 1 96.06 583 VAL B C 1
ATOM 9740 O O . VAL B 1 583 ? 23 32.188 -5.285 1 96.06 583 VAL B O 1
ATOM 9743 N N . ILE B 1 584 ? 24.781 31.875 -6.543 1 97.62 584 ILE B N 1
ATOM 9744 C CA . ILE B 1 584 ? 24.016 31.25 -7.613 1 97.62 584 ILE B CA 1
ATOM 9745 C C . ILE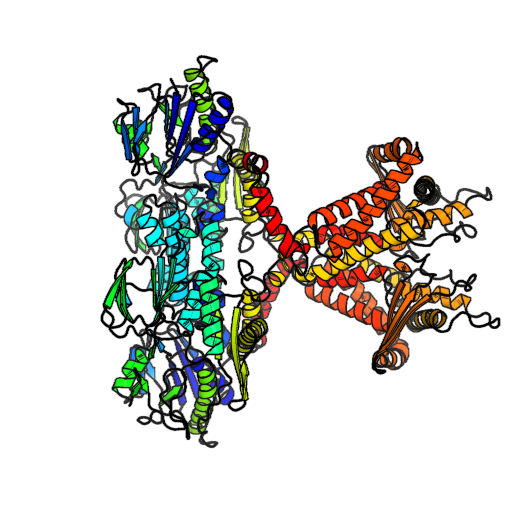 B 1 584 ? 23.359 29.969 -7.105 1 97.62 584 ILE B C 1
ATOM 9747 O O . ILE B 1 584 ? 22.203 29.688 -7.402 1 97.62 584 ILE B O 1
ATOM 9751 N N . ALA B 1 585 ? 24.141 29.234 -6.387 1 97.62 585 ALA B N 1
ATOM 9752 C CA . ALA B 1 585 ? 23.609 28 -5.816 1 97.62 585 ALA B CA 1
ATOM 9753 C C . ALA B 1 585 ? 22.422 28.281 -4.914 1 97.62 585 ALA B C 1
ATOM 9755 O O . ALA B 1 585 ? 21.406 27.562 -4.957 1 97.62 585 ALA B O 1
ATOM 9756 N N . GLU B 1 586 ? 22.531 29.25 -4.125 1 97.81 586 GLU B N 1
ATOM 9757 C CA . GLU B 1 586 ? 21.438 29.609 -3.219 1 97.81 586 GLU B CA 1
ATOM 9758 C C . GLU B 1 586 ? 20.172 29.984 -3.992 1 97.81 586 GLU B C 1
ATOM 9760 O O . GLU B 1 586 ? 19.078 29.531 -3.643 1 97.81 586 GLU B O 1
ATOM 9765 N N . ILE B 1 587 ? 20.344 30.672 -5.023 1 98.25 587 ILE B N 1
ATOM 9766 C CA . ILE B 1 587 ? 19.219 31.109 -5.84 1 98.25 587 ILE B CA 1
ATOM 9767 C C . ILE B 1 587 ? 18.594 29.906 -6.543 1 98.25 587 ILE B C 1
ATOM 9769 O O . ILE B 1 587 ? 17.359 29.75 -6.539 1 98.25 587 ILE B O 1
ATOM 9773 N N . LEU B 1 588 ? 19.422 29.062 -7.062 1 98.44 588 LEU B N 1
ATOM 9774 C CA . LEU B 1 588 ? 18.922 27.906 -7.789 1 98.44 588 LEU B CA 1
ATOM 9775 C C . LEU B 1 588 ? 18.219 26.938 -6.844 1 98.44 588 LEU B C 1
ATOM 9777 O O . LEU B 1 588 ? 17.172 26.375 -7.18 1 98.44 588 LEU B O 1
ATOM 9781 N N . ILE B 1 589 ? 18.812 26.703 -5.695 1 98.44 589 ILE B N 1
ATOM 9782 C CA . ILE B 1 589 ? 18.188 25.859 -4.684 1 98.44 589 ILE B CA 1
ATOM 9783 C C . ILE B 1 589 ? 16.812 26.422 -4.324 1 98.44 589 ILE B C 1
ATOM 9785 O O . ILE B 1 589 ? 15.82 25.688 -4.258 1 98.44 589 ILE B O 1
ATOM 9789 N N . GLY B 1 590 ? 16.797 27.734 -4.078 1 98.62 590 GLY B N 1
ATOM 9790 C CA . GLY B 1 590 ? 15.555 28.391 -3.717 1 98.62 590 GLY B CA 1
ATOM 9791 C C . GLY B 1 590 ? 14.461 28.219 -4.758 1 98.62 590 GLY B C 1
ATOM 9792 O O . GLY B 1 590 ? 13.359 27.766 -4.441 1 98.62 590 GLY B O 1
ATOM 9793 N N . LEU B 1 591 ? 14.797 28.484 -5.984 1 98.62 591 LEU B N 1
ATOM 9794 C CA . LEU B 1 591 ? 13.828 28.375 -7.066 1 98.62 591 LEU B CA 1
ATOM 9795 C C . LEU B 1 591 ? 13.367 26.922 -7.246 1 98.62 591 LEU B C 1
ATOM 9797 O O . LEU B 1 591 ? 12.188 26.672 -7.473 1 98.62 591 LEU B O 1
ATOM 9801 N N . ALA B 1 592 ? 14.273 26.016 -7.18 1 98.62 592 ALA B N 1
ATOM 9802 C CA . ALA B 1 592 ? 13.953 24.594 -7.324 1 98.62 592 ALA B CA 1
ATOM 9803 C C . ALA B 1 592 ? 12.992 24.141 -6.23 1 98.62 592 ALA B C 1
ATOM 9805 O O . ALA B 1 592 ? 12 23.469 -6.516 1 98.62 592 ALA B O 1
ATOM 9806 N N . LEU B 1 593 ? 13.25 24.484 -5.055 1 98.69 593 LEU B N 1
ATOM 9807 C CA . LEU B 1 593 ? 12.422 24.062 -3.934 1 98.69 593 LEU B CA 1
ATOM 9808 C C . LEU B 1 593 ? 11.055 24.734 -3.973 1 98.69 593 LEU B C 1
ATOM 9810 O O . LEU B 1 593 ? 10.031 24.109 -3.678 1 98.69 593 LEU B O 1
ATOM 9814 N N . ILE B 1 594 ? 10.992 26.031 -4.348 1 98.69 594 ILE B N 1
ATOM 9815 C CA . ILE B 1 594 ? 9.727 26.75 -4.477 1 98.69 594 ILE B CA 1
ATOM 9816 C C . ILE B 1 594 ? 8.875 26.078 -5.555 1 98.69 594 ILE B C 1
ATOM 9818 O O . ILE B 1 594 ? 7.691 25.797 -5.332 1 98.69 594 ILE B O 1
ATOM 9822 N N . GLY B 1 595 ? 9.5 25.75 -6.664 1 98.38 595 GLY B N 1
ATOM 9823 C CA . GLY B 1 595 ? 8.781 25.156 -7.781 1 98.38 595 GLY B CA 1
ATOM 9824 C C . GLY B 1 595 ? 8.602 23.656 -7.645 1 98.38 595 GLY B C 1
ATOM 9825 O O . GLY B 1 595 ? 7.812 23.062 -8.375 1 98.38 595 GLY B O 1
ATOM 9826 N N . GLY B 1 596 ? 9.273 23.062 -6.734 1 98.19 596 GLY B N 1
ATOM 9827 C CA . GLY B 1 596 ? 9.258 21.625 -6.613 1 98.19 596 GLY B CA 1
ATOM 9828 C C . GLY B 1 596 ? 9.898 20.906 -7.789 1 98.19 596 GLY B C 1
ATOM 9829 O O . GLY B 1 596 ? 9.359 19.938 -8.312 1 98.19 596 GLY B O 1
ATOM 9830 N N . LEU B 1 597 ? 10.898 21.453 -8.328 1 97.88 597 LEU B N 1
ATOM 9831 C CA . LEU B 1 597 ? 11.664 20.891 -9.43 1 97.88 597 LEU B CA 1
ATOM 9832 C C . LEU B 1 597 ? 13.047 20.438 -8.953 1 97.88 597 LEU B C 1
ATOM 9834 O O . LEU B 1 597 ? 13.789 21.234 -8.367 1 97.88 597 LEU B O 1
ATOM 9838 N N . PHE B 1 598 ? 13.438 19.172 -9.188 1 97.5 598 PHE B N 1
ATOM 9839 C CA . PHE B 1 598 ? 14.703 18.609 -8.719 1 97.5 598 PHE B CA 1
ATOM 9840 C C . PHE B 1 598 ? 14.852 18.812 -7.215 1 97.5 598 PHE B C 1
ATOM 9842 O O . PHE B 1 598 ? 15.891 19.297 -6.746 1 97.5 598 PHE B O 1
ATOM 9849 N N . THR B 1 599 ? 13.805 18.5 -6.531 1 97.94 599 THR B N 1
ATOM 9850 C CA . THR B 1 599 ? 13.734 18.766 -5.098 1 97.94 599 THR B CA 1
ATOM 9851 C C . THR B 1 599 ? 14.789 17.969 -4.344 1 97.94 599 THR B C 1
ATOM 9853 O O . THR B 1 599 ? 15.445 18.484 -3.443 1 97.94 599 THR B O 1
ATOM 9856 N N . THR B 1 600 ? 15.047 16.719 -4.711 1 96.62 600 THR B N 1
ATOM 9857 C CA . THR B 1 600 ? 16 15.867 -4.012 1 96.62 600 THR B CA 1
ATOM 9858 C C . THR B 1 600 ? 17.422 16.406 -4.156 1 96.62 600 THR B C 1
ATOM 9860 O O . THR B 1 600 ? 18.094 16.672 -3.158 1 96.62 600 THR B O 1
ATOM 9863 N N . PRO B 1 601 ? 17.875 16.641 -5.375 1 96.94 601 PRO B N 1
ATOM 9864 C CA . PRO B 1 601 ? 19.219 17.203 -5.477 1 96.94 601 PRO B CA 1
ATOM 9865 C C . PRO B 1 601 ? 19.328 18.609 -4.855 1 96.94 601 PRO B C 1
ATOM 9867 O O . PRO B 1 601 ? 20.344 18.938 -4.258 1 96.94 601 PRO B O 1
ATOM 9870 N N . ALA B 1 602 ? 18.297 19.406 -5.016 1 98.19 602 ALA B N 1
ATOM 9871 C CA . ALA B 1 602 ? 18.312 20.734 -4.414 1 98.19 602 ALA B CA 1
ATOM 9872 C C . ALA B 1 602 ? 18.438 20.656 -2.895 1 98.19 602 ALA B C 1
ATOM 9874 O O . ALA B 1 602 ? 19.203 21.391 -2.283 1 98.19 602 ALA B O 1
ATOM 9875 N N . SER B 1 603 ? 17.656 19.797 -2.32 1 98.19 603 SER B N 1
ATOM 9876 C CA . SER B 1 603 ? 17.719 19.609 -0.875 1 98.19 603 SER B CA 1
ATOM 9877 C C . SER B 1 603 ? 19.078 19.078 -0.446 1 98.19 603 SER B C 1
ATOM 9879 O O . SER B 1 603 ? 19.609 19.469 0.594 1 98.19 603 SER B O 1
ATOM 9881 N N . ALA B 1 604 ? 19.656 18.203 -1.211 1 97.81 604 ALA B N 1
ATOM 9882 C CA . ALA B 1 604 ? 20.969 17.656 -0.906 1 97.81 604 ALA B CA 1
ATOM 9883 C C . ALA B 1 604 ? 22.031 18.766 -0.93 1 97.81 604 ALA B C 1
ATOM 9885 O O . ALA B 1 604 ? 22.875 18.828 -0.039 1 97.81 604 ALA B O 1
ATOM 9886 N N . VAL B 1 605 ? 21.984 19.594 -1.934 1 97.62 605 VAL B N 1
ATOM 9887 C CA . VAL B 1 605 ? 22.953 20.703 -2.029 1 97.62 605 VAL B CA 1
ATOM 9888 C C . VAL B 1 605 ? 22.719 21.672 -0.882 1 97.62 605 VAL B C 1
ATOM 9890 O O . VAL B 1 605 ? 23.688 22.234 -0.344 1 97.62 605 VAL B O 1
ATOM 9893 N N . SER B 1 606 ? 21.438 21.859 -0.591 1 97.88 606 SER B N 1
ATOM 9894 C CA . SER B 1 606 ? 21.141 22.688 0.577 1 97.88 606 SER B CA 1
ATOM 9895 C C . SER B 1 606 ? 21.828 22.141 1.82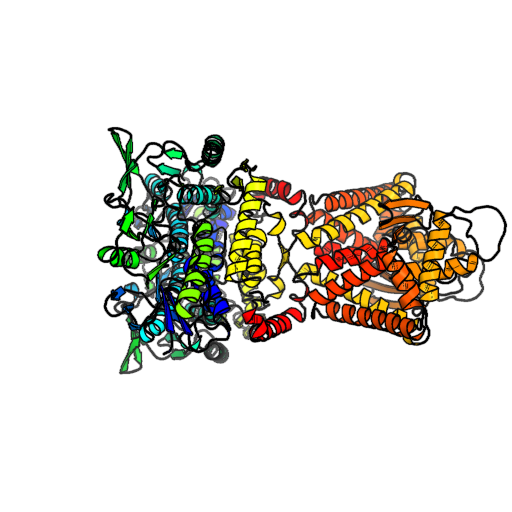5 1 97.88 606 SER B C 1
ATOM 9897 O O . SER B 1 606 ? 22.438 22.906 2.584 1 97.88 606 SER B O 1
ATOM 9899 N N . LEU B 1 607 ? 21.766 20.891 2.047 1 97.81 607 LEU B N 1
ATOM 9900 C CA . LEU B 1 607 ? 22.375 20.25 3.213 1 97.81 607 LEU B CA 1
ATOM 9901 C C . LEU B 1 607 ? 23.891 20.359 3.16 1 97.81 607 LEU B C 1
ATOM 9903 O O . LEU B 1 607 ? 24.547 20.594 4.184 1 97.81 607 LEU B O 1
ATOM 9907 N N . ILE B 1 608 ? 24.422 20.234 1.994 1 96.75 608 ILE B N 1
ATOM 9908 C CA . ILE B 1 608 ? 25.875 20.359 1.822 1 96.75 608 ILE B CA 1
ATOM 9909 C C . ILE B 1 608 ? 26.312 21.781 2.156 1 96.75 608 ILE B C 1
ATOM 9911 O O . ILE B 1 608 ? 27.312 21.984 2.859 1 96.75 608 ILE B O 1
ATOM 9915 N N . LEU B 1 609 ? 25.594 22.75 1.647 1 95.19 609 LEU B N 1
ATOM 9916 C CA . LEU B 1 609 ? 25.922 24.141 1.931 1 95.19 609 LEU B CA 1
ATOM 9917 C C . LEU B 1 609 ? 25.828 24.422 3.426 1 95.19 609 LEU B C 1
ATOM 9919 O O . LEU B 1 609 ? 26.703 25.109 3.98 1 95.19 609 LEU B O 1
ATOM 9923 N N . GLN B 1 610 ? 24.797 23.953 4.043 1 95.69 610 GLN B N 1
ATOM 9924 C CA . GLN B 1 610 ? 24.656 24.156 5.48 1 95.69 610 GLN B CA 1
ATOM 9925 C C . GLN B 1 610 ? 25.812 23.516 6.246 1 95.69 610 GLN B C 1
ATOM 9927 O O . GLN B 1 610 ? 26.297 24.094 7.227 1 95.69 610 GLN B O 1
ATOM 9932 N N . PHE B 1 611 ? 26.141 22.344 5.812 1 94.56 611 PHE B N 1
ATOM 9933 C CA . PHE B 1 611 ? 27.281 21.703 6.441 1 94.56 611 PHE B CA 1
ATOM 9934 C C . PHE B 1 611 ? 28.547 22.531 6.27 1 94.56 611 PHE B C 1
ATOM 9936 O O . PHE B 1 611 ? 29.328 22.688 7.211 1 94.56 611 PHE B O 1
ATOM 9943 N N . MET B 1 612 ? 28.734 23.062 5.129 1 91.56 612 MET B N 1
ATOM 9944 C CA . MET B 1 612 ? 29.891 23.922 4.867 1 91.56 612 MET B CA 1
ATOM 9945 C C . MET B 1 612 ? 29.875 25.156 5.758 1 91.56 612 MET B C 1
ATOM 9947 O O . MET B 1 612 ? 30.906 25.562 6.277 1 91.56 612 MET B O 1
ATOM 9951 N N . PHE B 1 613 ? 28.719 25.688 5.965 1 91.62 613 PHE B N 1
ATOM 9952 C CA . PHE B 1 613 ? 28.578 26.859 6.82 1 91.62 613 PHE B CA 1
ATOM 9953 C C . PHE B 1 613 ? 28.938 26.531 8.266 1 91.62 613 PHE B C 1
ATOM 9955 O O . PHE B 1 613 ? 29.625 27.297 8.938 1 91.62 613 PHE B O 1
ATOM 9962 N N . VAL B 1 614 ? 28.531 25.422 8.703 1 93.44 614 VAL B N 1
ATOM 9963 C CA . VAL B 1 614 ? 28.828 24.984 10.062 1 93.44 614 VAL B CA 1
ATOM 9964 C C . VAL B 1 614 ? 30.328 24.828 10.25 1 93.44 614 VAL B C 1
ATOM 9966 O O . VAL B 1 614 ? 30.859 25.109 11.328 1 93.44 614 VAL B O 1
ATOM 9969 N N . CYS B 1 615 ? 31.016 24.5 9.211 1 92.25 615 CYS B N 1
ATOM 9970 C CA . CYS B 1 615 ? 32.438 24.203 9.312 1 92.25 615 CYS B CA 1
ATOM 9971 C C . CYS B 1 615 ? 33.281 25.453 9.07 1 92.25 615 CYS B C 1
ATOM 9973 O O . CYS B 1 615 ? 34.469 25.453 9.344 1 92.25 615 CYS B O 1
ATOM 9975 N N . THR B 1 616 ? 32.719 26.547 8.625 1 90.06 616 THR B N 1
ATOM 9976 C CA . THR B 1 616 ? 33.5 27.75 8.32 1 90.06 616 THR B CA 1
ATOM 9977 C C . THR B 1 616 ? 33.094 28.891 9.234 1 90.06 616 THR B C 1
ATOM 9979 O O . THR B 1 616 ? 33.75 29.141 10.258 1 90.06 616 THR B O 1
ATOM 9982 N N . THR B 1 617 ? 31.922 29.438 9.031 1 88.81 617 THR B N 1
ATOM 9983 C CA . THR B 1 617 ? 31.484 30.609 9.797 1 88.81 617 THR B CA 1
ATOM 9984 C C . THR B 1 617 ? 30.688 30.172 11.023 1 88.81 617 THR B C 1
ATOM 9986 O O . THR B 1 617 ? 30.5 30.969 11.961 1 88.81 617 THR B O 1
ATOM 9989 N N . GLY B 1 618 ? 30.312 28.906 11.016 1 91.31 618 GLY B N 1
ATOM 9990 C CA . GLY B 1 618 ? 29.344 28.516 12.023 1 91.31 618 GLY B CA 1
ATOM 9991 C C . GLY B 1 618 ? 27.922 28.922 11.672 1 91.31 618 GLY B C 1
ATOM 9992 O O . GLY B 1 618 ? 27.703 29.688 10.719 1 91.31 618 GLY B O 1
ATOM 9993 N N . LEU B 1 619 ? 26.953 28.359 12.43 1 91.5 619 LEU B N 1
ATOM 9994 C CA . LEU B 1 619 ? 25.547 28.656 12.211 1 91.5 619 LEU B CA 1
ATOM 9995 C C . LEU B 1 619 ? 24.844 28.969 13.531 1 91.5 619 LEU B C 1
ATOM 9997 O O . LEU B 1 619 ? 25.094 28.328 14.547 1 91.5 619 LEU B O 1
ATOM 10001 N N . TYR B 1 620 ? 24.016 30.016 13.43 1 88.94 620 TYR B N 1
ATOM 10002 C CA . TYR B 1 620 ? 23.156 30.312 14.57 1 88.94 620 TYR B CA 1
ATOM 10003 C C . TYR B 1 620 ? 22.078 29.25 14.734 1 88.94 620 TYR B C 1
ATOM 10005 O O . TYR B 1 620 ? 21.562 28.734 13.742 1 88.94 620 TYR B O 1
ATOM 10013 N N . LEU B 1 621 ? 21.672 28.938 15.898 1 90.75 621 LEU B N 1
ATOM 10014 C CA . LEU B 1 621 ? 20.656 27.922 16.172 1 90.75 621 LEU B CA 1
ATOM 10015 C C . LEU B 1 621 ? 19.328 28.312 15.547 1 90.75 621 LEU B C 1
ATOM 10017 O O . LEU B 1 621 ? 18.531 27.438 15.195 1 90.75 621 LEU B O 1
ATOM 10021 N N . GLY B 1 622 ? 19.156 29.594 15.422 1 89.12 622 GLY B N 1
ATOM 10022 C CA . GLY B 1 622 ? 17.922 30.062 14.82 1 89.12 622 GLY B CA 1
ATOM 10023 C C . GLY B 1 622 ? 17.75 29.641 13.375 1 89.12 622 GLY B C 1
ATOM 10024 O O . GLY B 1 622 ? 16.641 29.656 12.844 1 89.12 622 GLY B O 1
ATOM 10025 N N . THR B 1 623 ? 18.812 29.203 12.75 1 92.31 623 THR B N 1
ATOM 10026 C CA . THR B 1 623 ? 18.734 28.828 11.344 1 92.31 623 THR B CA 1
ATOM 10027 C C . THR B 1 623 ? 18.828 27.312 11.18 1 92.31 623 THR B C 1
ATOM 10029 O O . THR B 1 623 ? 18.781 26.812 10.062 1 92.31 623 THR B O 1
ATOM 10032 N N . PHE B 1 624 ? 18.969 26.578 12.258 1 95.31 624 PHE B N 1
ATOM 10033 C CA . PHE B 1 624 ? 19.141 25.125 12.211 1 95.31 624 PHE B CA 1
ATOM 10034 C C . PHE B 1 624 ? 17.922 24.453 11.586 1 95.31 624 PHE B C 1
ATOM 10036 O O . PHE B 1 624 ? 18.031 23.344 11.055 1 95.31 624 PHE B O 1
ATOM 10043 N N . TRP B 1 625 ? 16.828 25.141 11.695 1 96.31 625 TRP B N 1
ATOM 10044 C CA . TRP B 1 625 ? 15.633 24.547 11.117 1 96.31 625 TRP B CA 1
ATOM 10045 C C . TRP B 1 625 ? 15.828 24.25 9.633 1 96.31 625 TRP B C 1
ATOM 10047 O O . TRP B 1 625 ? 15.227 23.312 9.094 1 96.31 625 TRP B O 1
ATOM 10057 N N . MET B 1 626 ? 16.641 24.953 8.945 1 97.5 626 MET B N 1
ATOM 10058 C CA . MET B 1 626 ? 16.859 24.766 7.512 1 97.5 626 MET B CA 1
ATOM 10059 C C . MET B 1 626 ? 17.5 23.406 7.238 1 97.5 626 MET B C 1
ATOM 10061 O O . MET B 1 626 ? 17.219 22.781 6.219 1 97.5 626 MET B O 1
ATOM 10065 N N . ILE B 1 627 ? 18.391 22.984 8.148 1 98 627 ILE B N 1
ATOM 10066 C CA . ILE B 1 627 ? 19 21.672 8.016 1 98 627 ILE B CA 1
ATOM 10067 C C . ILE B 1 627 ? 17.938 20.594 8.117 1 98 627 ILE B C 1
ATOM 10069 O O . ILE B 1 627 ? 17.844 19.719 7.254 1 98 627 ILE B O 1
ATOM 10073 N N . PHE B 1 628 ? 17.141 20.688 9.125 1 98.44 628 PHE B N 1
ATOM 10074 C CA . PHE B 1 628 ? 16.141 19.656 9.391 1 98.44 628 PHE B CA 1
ATOM 10075 C C . PHE B 1 628 ? 15.023 19.688 8.352 1 98.44 628 PHE B C 1
ATOM 10077 O O . PHE B 1 628 ? 14.477 18.656 7.988 1 98.44 628 PHE B O 1
ATOM 10084 N N . ALA B 1 629 ? 14.688 20.906 7.898 1 98.38 629 ALA B N 1
ATOM 10085 C CA . ALA B 1 629 ? 13.742 21.016 6.785 1 98.38 629 ALA B CA 1
ATOM 10086 C C . ALA B 1 629 ? 14.305 20.391 5.52 1 98.38 629 ALA B C 1
ATOM 10088 O O . ALA B 1 629 ? 13.586 19.719 4.773 1 98.38 629 ALA B O 1
ATOM 10089 N N . GLY B 1 630 ? 15.602 20.656 5.293 1 98.44 630 GLY B N 1
ATOM 10090 C CA . GLY B 1 630 ? 16.25 20.031 4.156 1 98.44 630 GLY B CA 1
ATOM 10091 C C . GLY B 1 630 ? 16.172 18.516 4.188 1 98.44 630 GLY B C 1
ATOM 10092 O O . GLY B 1 630 ? 15.969 17.875 3.154 1 98.44 630 GLY B O 1
ATOM 10093 N N . ILE B 1 631 ? 16.344 17.922 5.32 1 98.38 631 ILE B N 1
ATOM 10094 C CA . ILE B 1 631 ? 16.234 16.469 5.484 1 98.38 631 ILE B CA 1
ATOM 10095 C C . ILE B 1 631 ? 14.797 16.031 5.238 1 98.38 631 ILE B C 1
ATOM 10097 O O . ILE B 1 631 ? 14.555 15.039 4.543 1 98.38 631 ILE B O 1
ATOM 10101 N N . ALA B 1 632 ? 13.859 16.75 5.742 1 98.06 632 ALA B N 1
ATOM 10102 C CA . ALA B 1 632 ? 12.438 16.406 5.668 1 98.06 632 ALA B CA 1
ATOM 10103 C C . ALA B 1 632 ? 11.961 16.359 4.223 1 98.06 632 ALA B C 1
ATOM 10105 O O . ALA B 1 632 ? 11.133 15.516 3.863 1 98.06 632 ALA B O 1
ATOM 10106 N N . VAL B 1 633 ? 12.5 17.266 3.371 1 97.81 633 VAL B N 1
ATOM 10107 C CA . VAL B 1 633 ? 11.945 17.375 2.021 1 97.81 633 VAL B CA 1
ATOM 10108 C C . VAL B 1 633 ? 12.852 16.641 1.038 1 97.81 633 VAL B C 1
ATOM 10110 O O . VAL B 1 633 ? 12.703 16.781 -0.178 1 97.81 633 VAL B O 1
ATOM 10113 N N . LEU B 1 634 ? 13.758 15.891 1.545 1 96.62 634 LEU B N 1
ATOM 10114 C CA . LEU B 1 634 ? 14.789 15.234 0.749 1 96.62 634 LEU B CA 1
ATOM 10115 C C . LEU B 1 634 ? 14.172 14.234 -0.222 1 96.62 634 LEU B C 1
ATOM 10117 O O . LEU B 1 634 ? 14.633 14.102 -1.357 1 96.62 634 LEU B O 1
ATOM 10121 N N . ILE B 1 635 ? 13.055 13.555 0.249 1 92.81 635 ILE B N 1
ATOM 10122 C CA . ILE B 1 635 ? 12.484 12.5 -0.583 1 92.81 635 ILE B CA 1
ATOM 10123 C C . ILE B 1 635 ? 10.992 12.742 -0.775 1 92.81 635 ILE B C 1
ATOM 10125 O O . ILE B 1 635 ? 10.234 12.82 0.197 1 92.81 635 ILE B O 1
ATOM 10129 N N . GLY B 1 636 ? 10.594 12.93 -1.996 1 87.81 636 GLY B N 1
ATOM 10130 C CA . GLY B 1 636 ? 9.18 12.867 -2.334 1 87.81 636 GLY B CA 1
ATOM 10131 C C . GLY B 1 636 ? 8.477 14.211 -2.225 1 87.81 636 GLY B C 1
ATOM 10132 O O . GLY B 1 636 ? 7.355 14.367 -2.713 1 87.81 636 GLY B O 1
ATOM 10133 N N . ALA B 1 637 ? 9.086 15.203 -1.688 1 92.38 637 ALA B N 1
ATOM 10134 C CA . ALA B 1 637 ? 8.398 16.453 -1.387 1 92.38 637 ALA B CA 1
ATOM 10135 C C . ALA B 1 637 ? 8.086 17.234 -2.662 1 92.38 637 ALA B C 1
ATOM 10137 O O . ALA B 1 637 ? 7.152 18.031 -2.697 1 92.38 637 ALA B O 1
ATOM 10138 N N . GLY B 1 638 ? 8.828 17.016 -3.65 1 95.38 638 GLY B N 1
ATOM 10139 C CA . GLY B 1 638 ? 8.602 17.75 -4.887 1 95.38 638 GLY B CA 1
ATOM 10140 C C . GLY B 1 638 ? 7.523 17.125 -5.758 1 95.38 638 GLY B C 1
ATOM 10141 O O . GLY B 1 638 ? 7.102 17.734 -6.75 1 95.38 638 GLY B O 1
ATOM 10142 N N . ARG B 1 639 ? 6.973 15.977 -5.359 1 95.12 639 ARG B N 1
ATOM 10143 C CA . ARG B 1 639 ? 6.012 15.25 -6.188 1 95.12 639 ARG B CA 1
ATOM 10144 C C . ARG B 1 639 ? 4.582 15.664 -5.855 1 95.12 639 ARG B C 1
ATOM 10146 O O . ARG B 1 639 ? 3.629 15.125 -6.418 1 95.12 639 ARG B O 1
ATOM 10153 N N . THR B 1 640 ? 4.457 16.594 -4.969 1 96.44 640 THR B N 1
ATOM 10154 C CA . THR B 1 640 ? 3.152 17.125 -4.594 1 96.44 640 THR B CA 1
ATOM 10155 C C . THR B 1 640 ? 3.102 18.641 -4.828 1 96.44 640 THR B C 1
ATOM 10157 O O . THR B 1 640 ? 3.859 19.391 -4.215 1 96.44 640 THR B O 1
ATOM 10160 N N . PHE B 1 641 ? 2.23 18.969 -5.684 1 97.06 641 PHE B N 1
ATOM 10161 C CA . PHE B 1 641 ? 2.115 20.375 -6.074 1 97.06 641 PHE B CA 1
ATOM 10162 C C . PHE B 1 641 ? 3.477 20.938 -6.461 1 97.06 641 PHE B C 1
ATOM 10164 O O . PHE B 1 641 ? 3.828 22.047 -6.059 1 97.06 641 PHE B O 1
ATOM 10171 N N . GLY B 1 642 ? 4.281 20.188 -7.055 1 97.44 642 GLY B N 1
ATOM 10172 C CA . GLY B 1 642 ? 5.605 20.5 -7.566 1 97.44 642 GLY B CA 1
ATOM 10173 C C . GLY B 1 642 ? 5.859 19.938 -8.953 1 97.44 642 GLY B C 1
ATOM 10174 O O . GLY B 1 642 ? 5.188 19 -9.383 1 97.44 642 GLY B O 1
ATOM 10175 N N . LEU B 1 643 ? 6.824 20.438 -9.617 1 97.94 643 LEU B N 1
ATOM 10176 C CA . LEU B 1 643 ? 7.109 20.078 -11 1 97.94 643 LEU B CA 1
ATOM 10177 C C . LEU B 1 643 ? 7.742 18.703 -11.086 1 97.94 643 LEU B C 1
ATOM 10179 O O . LEU B 1 643 ? 7.762 18.078 -12.156 1 97.94 643 LEU B O 1
ATOM 10183 N N . ASP B 1 644 ? 8.234 18.219 -9.969 1 97.62 644 ASP B N 1
ATOM 10184 C CA . ASP B 1 644 ? 8.805 16.875 -9.945 1 97.62 644 ASP B CA 1
ATOM 10185 C C . ASP B 1 644 ? 7.746 15.836 -10.297 1 97.62 644 ASP B C 1
ATOM 10187 O O . ASP B 1 644 ? 8.07 14.766 -10.812 1 97.62 644 ASP B O 1
ATOM 10191 N N . TYR B 1 645 ? 6.492 16.125 -10.031 1 96.5 645 TYR B N 1
ATOM 10192 C CA . TYR B 1 645 ? 5.379 15.227 -10.328 1 96.5 645 TYR B CA 1
ATOM 10193 C C . TYR B 1 645 ? 5.328 14.891 -11.812 1 96.5 645 TYR B C 1
ATOM 10195 O O . TYR B 1 645 ? 4.98 13.773 -12.195 1 96.5 645 TYR B O 1
ATOM 10203 N N . TYR B 1 646 ? 5.781 15.82 -12.656 1 95.75 646 TYR B N 1
ATOM 10204 C CA . TYR B 1 646 ? 5.691 15.656 -14.102 1 95.75 646 TYR B CA 1
ATOM 10205 C C . TYR B 1 646 ? 7.055 15.336 -14.703 1 95.75 646 TYR B C 1
ATOM 10207 O O . TYR B 1 646 ? 7.176 14.453 -15.555 1 95.75 646 TYR B O 1
ATOM 10215 N N . VAL B 1 647 ? 8.039 15.969 -14.195 1 96.5 647 VAL B N 1
ATOM 10216 C CA . VAL B 1 647 ? 9.359 15.953 -14.828 1 96.5 647 VAL B CA 1
ATOM 10217 C C . VAL B 1 647 ? 10.102 14.68 -14.445 1 96.5 647 VAL B C 1
ATOM 10219 O O . VAL B 1 647 ? 10.703 14.023 -15.297 1 96.5 647 VAL B O 1
ATOM 10222 N N . MET B 1 648 ? 10.039 14.312 -13.227 1 94.38 648 MET B N 1
ATOM 10223 C CA . MET B 1 648 ? 10.891 13.234 -12.727 1 94.38 648 MET B CA 1
ATOM 10224 C C . MET B 1 648 ? 10.523 11.906 -13.375 1 94.38 648 MET B C 1
ATOM 10226 O O . MET B 1 648 ? 11.406 11.148 -13.789 1 94.38 648 MET B O 1
ATOM 10230 N N . PRO B 1 649 ? 9.219 11.555 -13.5 1 92.94 649 PRO B N 1
ATOM 10231 C CA . PRO B 1 649 ? 8.906 10.305 -14.195 1 92.94 649 PRO B CA 1
ATOM 10232 C C . PRO B 1 649 ? 9.43 10.281 -15.633 1 92.94 649 PRO B C 1
ATOM 10234 O O . PRO B 1 649 ? 9.906 9.242 -16.094 1 92.94 649 PRO B O 1
ATOM 10237 N N . PHE B 1 650 ? 9.367 11.383 -16.312 1 94.62 650 PHE B N 1
ATOM 10238 C CA . PHE B 1 650 ? 9.875 11.484 -17.672 1 94.62 650 PHE B CA 1
ATOM 10239 C C . PHE B 1 650 ? 11.383 11.266 -17.703 1 94.62 650 PHE B C 1
ATOM 10241 O O . PHE B 1 650 ? 11.891 10.484 -18.516 1 94.62 650 PHE B O 1
ATOM 10248 N N . LEU B 1 651 ? 12.039 11.938 -16.797 1 94.75 651 LEU B N 1
ATOM 10249 C CA . LEU B 1 651 ? 13.492 11.828 -16.75 1 94.75 651 LEU B CA 1
ATOM 10250 C C . LEU B 1 651 ? 13.922 10.414 -16.375 1 94.75 651 LEU B C 1
ATOM 10252 O O . LEU B 1 651 ? 14.914 9.906 -16.891 1 94.75 651 LEU B O 1
ATOM 10256 N N . LYS B 1 652 ? 13.258 9.844 -15.484 1 93.5 652 LYS B N 1
ATOM 10257 C CA . LYS B 1 652 ? 13.586 8.477 -15.086 1 93.5 652 LYS B CA 1
ATOM 10258 C C . LYS B 1 652 ? 13.438 7.516 -16.266 1 93.5 652 LYS B C 1
ATOM 10260 O O . LYS B 1 652 ? 14.266 6.617 -16.438 1 93.5 652 LYS B O 1
ATOM 10265 N N . ARG B 1 653 ? 12.477 7.633 -17.156 1 92.25 653 ARG B N 1
ATOM 10266 C CA . ARG B 1 653 ? 12.266 6.797 -18.344 1 92.25 653 ARG B CA 1
ATOM 10267 C C . ARG B 1 653 ? 13.414 6.953 -19.328 1 92.25 653 ARG B C 1
ATOM 10269 O O . ARG B 1 653 ? 13.867 5.965 -19.922 1 92.25 653 ARG B O 1
ATOM 10276 N N . GLN B 1 654 ? 13.805 8.203 -19.406 1 95 654 GLN B N 1
ATOM 10277 C CA . GLN B 1 654 ? 14.922 8.461 -20.297 1 95 654 GLN B CA 1
ATOM 10278 C C . GLN B 1 654 ? 16.219 7.887 -19.734 1 95 654 GLN B C 1
ATOM 10280 O O . GLN B 1 654 ? 17.031 7.332 -20.484 1 95 654 GLN B O 1
ATOM 10285 N N . TRP B 1 655 ? 16.312 8.016 -18.438 1 94.5 655 TRP B N 1
ATOM 10286 C CA . TRP B 1 655 ? 17.5 7.52 -17.766 1 94.5 655 TRP B CA 1
ATOM 10287 C C . TRP B 1 655 ? 17.641 6.008 -17.922 1 94.5 655 TRP B C 1
ATOM 10289 O O . TRP B 1 655 ? 18.719 5.496 -18.188 1 94.5 655 TRP B O 1
ATOM 10299 N N . LYS B 1 656 ? 16.594 5.316 -17.875 1 92.25 656 LYS B N 1
ATOM 10300 C CA . LYS B 1 656 ? 16.562 3.859 -17.969 1 92.25 656 LYS B CA 1
ATOM 10301 C C . LYS B 1 656 ? 16.906 3.385 -19.375 1 92.25 656 LYS B C 1
ATOM 10303 O O . LYS B 1 656 ? 17.281 2.229 -19.578 1 92.25 656 LYS B O 1
ATOM 10308 N N . LYS B 1 657 ? 16.797 4.258 -20.359 1 92.56 657 LYS B N 1
ATOM 10309 C CA . LYS B 1 657 ? 17.047 3.889 -21.75 1 92.56 657 LYS B CA 1
ATOM 10310 C C . LYS B 1 657 ? 18.531 3.979 -22.094 1 92.56 657 LYS B C 1
ATOM 10312 O O . LYS B 1 657 ? 18.969 3.453 -23.125 1 92.56 657 LYS B O 1
ATOM 10317 N N . ILE B 1 658 ? 19.25 4.625 -21.219 1 95.12 658 ILE B N 1
ATOM 10318 C CA . ILE B 1 658 ? 20.688 4.773 -21.469 1 95.12 658 ILE B CA 1
ATOM 10319 C C . ILE B 1 658 ? 21.375 3.426 -21.297 1 95.12 658 ILE B C 1
ATOM 10321 O O . ILE B 1 658 ? 21.266 2.801 -20.234 1 95.12 658 ILE B O 1
ATOM 10325 N N . PRO B 1 659 ? 22.094 2.977 -22.25 1 93.69 659 PRO B N 1
ATOM 10326 C CA . PRO B 1 659 ? 22.688 1.632 -22.234 1 93.69 659 PRO B CA 1
ATOM 10327 C C . PRO B 1 659 ? 23.625 1.4 -21.062 1 93.69 659 PRO B C 1
ATOM 10329 O O . PRO B 1 659 ? 23.547 0.36 -20.391 1 93.69 659 PRO B O 1
ATOM 10332 N N . ILE B 1 660 ? 24.453 2.371 -20.719 1 94 660 ILE B N 1
ATOM 10333 C CA . ILE B 1 660 ? 25.406 2.205 -19.641 1 94 660 ILE B CA 1
ATOM 10334 C C . ILE B 1 660 ? 24.672 2.1 -18.297 1 94 660 ILE B C 1
ATOM 10336 O O . ILE B 1 660 ? 25.109 1.368 -17.406 1 94 660 ILE B O 1
ATOM 10340 N N . VAL B 1 661 ? 23.562 2.812 -18.203 1 94.94 661 VAL B N 1
ATOM 10341 C CA . VAL B 1 661 ? 22.766 2.803 -16.984 1 94.94 661 VAL B CA 1
ATOM 10342 C C . VAL B 1 661 ? 22.125 1.433 -16.797 1 94.94 661 VAL B C 1
ATOM 10344 O O . VAL B 1 661 ? 22.109 0.888 -15.695 1 94.94 661 VAL B O 1
ATOM 10347 N N . ARG B 1 662 ? 21.688 0.822 -17.844 1 92.75 662 ARG B N 1
ATOM 10348 C CA . ARG B 1 662 ? 21.062 -0.496 -17.797 1 92.75 662 ARG B CA 1
ATOM 10349 C C . ARG B 1 662 ? 22.094 -1.581 -17.484 1 92.75 662 ARG B C 1
ATOM 10351 O O . ARG B 1 662 ? 21.828 -2.471 -16.672 1 92.75 662 ARG B O 1
ATOM 10358 N N . LYS B 1 663 ? 23.203 -1.405 -18.109 1 92.12 663 LYS B N 1
ATOM 10359 C CA . LYS B 1 663 ? 24.25 -2.422 -17.969 1 92.12 663 LYS B CA 1
ATOM 10360 C C . LYS B 1 663 ? 24.75 -2.48 -16.516 1 92.12 663 LYS B C 1
ATOM 10362 O O . LYS B 1 663 ? 24.953 -3.566 -15.977 1 92.12 663 LYS B O 1
ATOM 10367 N N . TRP B 1 664 ? 24.781 -1.278 -15.906 1 93.69 664 TRP B N 1
ATOM 10368 C CA . TRP B 1 664 ? 25.344 -1.227 -14.562 1 93.69 664 TRP B CA 1
ATOM 10369 C C . TRP B 1 664 ? 24.234 -1.119 -13.508 1 93.69 664 TRP B C 1
ATOM 10371 O O . TRP B 1 664 ? 24.531 -0.947 -12.32 1 93.69 664 TRP B O 1
ATOM 10381 N N . TYR B 1 665 ? 23.078 -1.258 -13.922 1 95.06 665 TYR B N 1
ATOM 10382 C CA . TYR B 1 665 ? 21.906 -1.319 -13.055 1 95.06 665 TYR B CA 1
ATOM 10383 C C . TYR B 1 665 ? 21.797 -0.065 -12.203 1 95.06 665 TYR B C 1
ATOM 10385 O O . TYR B 1 665 ? 21.469 -0.144 -11.016 1 95.06 665 TYR B O 1
ATOM 10393 N N . ILE B 1 666 ? 22.109 1.108 -12.734 1 93.31 666 ILE B N 1
ATOM 10394 C CA . ILE B 1 666 ? 22.125 2.355 -11.977 1 93.31 666 ILE B CA 1
ATOM 10395 C C . ILE B 1 666 ? 20.797 3.094 -12.164 1 93.31 666 ILE B C 1
ATOM 10397 O O . ILE B 1 666 ? 20.781 4.219 -12.672 1 93.31 666 ILE B O 1
ATOM 10401 N N . TYR B 1 667 ? 19.734 2.465 -11.805 1 91.56 667 TYR B N 1
ATOM 10402 C CA . TYR B 1 667 ? 18.375 3.016 -11.852 1 91.56 667 TYR B CA 1
ATOM 10403 C C . TYR B 1 667 ? 17.484 2.338 -10.828 1 91.56 667 TYR B C 1
ATOM 10405 O O . TYR B 1 667 ? 17.844 1.312 -10.25 1 91.56 667 TYR B O 1
ATOM 10413 N N . ASN B 1 668 ? 16.469 2.986 -10.453 1 86.69 668 ASN B N 1
ATOM 10414 C CA . ASN B 1 668 ? 15.477 2.404 -9.555 1 86.69 668 ASN B CA 1
ATOM 10415 C C . ASN B 1 668 ? 14.094 2.357 -10.203 1 86.69 668 ASN B C 1
ATOM 10417 O O . ASN B 1 668 ? 13.742 3.236 -10.992 1 86.69 668 ASN B O 1
ATOM 10421 N N . ASP B 1 669 ? 13.438 1.258 -9.828 1 80.44 669 ASP B N 1
ATOM 10422 C CA . ASP B 1 669 ? 12.078 1.125 -10.336 1 80.44 669 ASP B CA 1
ATOM 10423 C C . ASP B 1 669 ? 11.094 1.909 -9.477 1 80.44 669 ASP B C 1
ATOM 10425 O O . ASP B 1 669 ? 11.281 2.027 -8.258 1 80.44 669 ASP B O 1
#

Foldseek 3Di:
DQAEEEEEADELLRLLLQVLLQVLCVPPPSYAAEYEDQDQWYFQLLCLLCLLLPQFPLCLGTGGPCLLQFPTRYHYHNWAWDAADPPQQWTDTPVDIDHHQFYEYDHFWFDDPVPQACPVPAAQERGDSVSSNVSNVLLLVLLQVLLPDPDLVSSLLSQEEEEEALAQVSLQNLLANLVSLVVSCVVSVHDSVSHAAEYAYLAPFGHVVDDPVQRVVSVVVSVVSRYHYHYNWDWRHDDNFWTWTDRPHDIDIGGHSHYYYDHDIAHDPHLQNVCVVFPDDDRRAAEADQLQAGPVGNSYHYFAPNHQDADPPGDHGDDRDSQRSNQSSNLNSVQVSCVVVVDDDRDGRDDWDFWDKHARWAAFIWIWGGGPVDTDIDHTLVRNVVVLVVVLVSVCSRQNPASNVSNCCRSQQCGPPQGHNVGNPRNDDDPLQVLLVLLLVLLVLLQVLLVVVVVVQLLPFQCVVLLLVLLVLLLCQQVVDPPDDDDDDFQQSPQSNQQNQCSVVGDGSHGPRGDCSPFRKHWDAWAQDVVQWTWTWIFCGDPVPGDQQRIWIAIAGVVLVCCCVPPQVVDRVSSSVVSNVSSVLSNVLSVCSSQLHPLQVSLVVQLVVQVSSRHGSTHGSVCCVSNVSSVVCNPDNSCPNHPCVPVVVVVLVVQCPDSVCSVNSVHYD/DQAEEEEEADELLRLLLQVLLQVLCVVPPSYAAEYEDQDQWYFQLLCLLCLLLPQFPLCLGTGGPCLLQFPTRYHYHNWAWDAADPPQQWTDTPVDIDHHQFYEYDHFWFDDPVPFACPVPAAQERGDSVSSNVSNVLLLVLLQVLLPDPDLVSSLLSQEEEEEALAQVSLQNLLANLVSLVVSCVVSVHDSVSHAAEYAYLAPFGHVVDDPVQRVVSVVVSVVSRYHYHYNWDWRHDDNFWTWTDRPHDIDIGGHSHYYYDHGIAHDPHLQNVCVVFPDDDRRAAEADQLQAGPVGNSYHYFAPRHQDADPPGDHGDDRDSQRSNQSSNLNSVQVSCVVVVDDDRDGRDDWDFWDKHARWAAFIKIWGGGPVDTDIDHTLVRNVVVLVVVLVSVCSRQNPASNVSNCCRSQQCGPPQGHNVGNPRNDDDPLQVLLVLLLVLLVLLQVLLVVVVVVQLLPFQCVVLLLQLLVLLLCQQVVDPPDDDDQPPQQSPQSNLCNQCSVRHNHSHHPRRDCSVFRKHWDAWAQDVVQWTWTWIFCHDPVPGDQQRIWIAIAGVVLVCCCVPPQVVDRVSSSVVSNVSSVLSNVLSVCSSQLHPLQVSLVVQLVSQVSCRHGSTHGSVCCVSNVSSVVCNPDNSCPNHPCVPVVVVVLVVQCPDSVCSNSSVHYD

Sequence (1338 aa):
MKSKILIIGAGYAGILTAKKLAKKFKKNYDVNITIIDKNPFHTMLTELHEVAANRVDEDSIKISLSKVFAGRKVNVVLDTVESIDFENNTVAGNSGTYDYEYLVLAAGSKPTYFGVPGAEEFSHKLWSFEDAVNLREHIHNCFRKAATETNLEEKKRLLTFHVVGAGFTGVEMVGELAEYVPILCEKYEIDRKYVSVYNVDVLTRTVPNLPEKLSNKVENRLKKMGVVMMLNNGVVGVGADFIETKNGDKVTRHTAGTVIWAAGIESSDITNKAANTLQSAARGRIKLDKYLRSIDNDHVYVVGDNMLYIPEGEERPVPQMVENCEQSAAVAAKNICSAITGKGEMTVYKPSFHGMMVCIGGRYGVARVGLPKFMFNLPSFLAMFAKHFINIIYFIQVLGWNKIFSYIKHEFFTIRNCRSFVGGHFSNRTPSFLLVALRVWLGAVWLFEGIMKIVGGWFNKPQLKGFFGGANGWYDSILKGATDGTSSAPAKAGAAVAEAVSSATTAGGGEAVAEGINQIGTTIINFDFLNLFRVIFVSGKQIAESTLSDFAFRLDIPLMNTFVNKVILANDSIQMFMQISIVIAEILIGLALIGGLFTTPASAVSLILQFMFVCTTGLYLGTFWMIFAGIAVLIGAGRTFGLDYYVMPFLKRQWKKIPIVRKWYIYNDMKSKILIIGAGYAGILTAKKLAKKFKKNYDVNITIIDKNPFHTMLTELHEVAANRVDEDSIKISLSKVFAGRKVNVVLDTVESIDFENNTVAGNSGTYDYEYLVLAAGSKPTYFGVPGAEEFSHKLWSFEDAVNLREHIHNCFRKAATETNLEEKKRLLTFHVVGAGFTGVEMVGELAEYVPILCEKYEIDRKYVSVYNVDVLTRTVPNLPEKLSNKVENRLKKMGVVMMLNNGVVGVGADFIETKNGDKVTRHTAGTVIWAAGIESSDITNKAANTLQSAARGRIKLDKYLRSIDNDHVYVVGDNMLYIPEGEERPVPQMVENCEQSAAVAAKNICSAITGKGEMTVYKPSFHGMMVCIGGRYGVARVGLPKFMFNLPSFLAMFAKHFINIIYFIQVLGWNKIFSYIKHEFFTIRNCRSFVGGHFSNRTPSFLLVALRVWLGAVWLFEGIMKIVGGWFNKPQLKGFFGGANGWYDSILKGATDGTSSAPAKAGAAVAEAVSSATTAGGGEAVAEGINQIGTTIINFDFLNLFRVIFVSGKQIAESTLSDFAFRLDIPLMNTFVNKVILANDSIQMFMQISIVIAEILIGLALIGGLFTTPASAVSLILQFMFVCTTGLYLGTFWMIFAGIAVLIGAGRTFGLDYYVMPFLKRQWKKIPIVRKWYIYND

Solvent-accessible surface area (backbone atoms only — not comparable to full-atom values): 66126 Å² total; per-residue (Å²): 132,69,46,29,38,34,31,38,22,51,42,71,20,24,45,50,22,51,52,50,36,31,62,73,40,65,87,41,87,48,54,45,39,35,39,32,19,56,48,64,44,28,65,44,72,93,49,35,44,42,30,27,44,59,38,35,61,72,67,68,40,52,41,52,46,68,58,51,40,32,88,45,73,53,46,78,40,76,34,47,69,69,47,75,38,81,88,76,33,34,37,35,35,77,82,49,75,43,72,39,66,33,39,37,46,18,63,35,61,38,79,41,61,88,79,32,49,42,37,77,79,46,34,43,58,73,85,44,67,65,32,14,53,50,46,25,51,48,53,52,48,31,48,56,52,33,53,51,44,79,52,64,70,61,26,32,32,44,34,19,37,37,29,31,16,40,38,63,65,15,41,28,36,48,26,23,41,46,64,34,44,64,57,49,21,61,75,51,71,42,68,67,87,51,52,46,42,34,40,32,19,56,46,88,55,43,34,70,92,43,57,67,70,55,20,48,52,51,51,52,51,40,44,74,55,61,37,46,79,38,56,46,22,34,73,62,32,31,41,86,54,29,39,27,32,31,44,91,92,46,74,47,81,40,80,25,41,40,39,35,47,41,50,61,69,27,32,17,72,57,45,37,56,47,30,76,77,36,62,49,47,89,58,30,11,33,37,40,45,62,58,34,21,31,76,79,37,85,45,33,33,45,25,32,53,28,39,38,41,58,43,90,93,50,90,56,57,64,66,79,47,69,68,42,7,56,56,37,13,53,42,42,29,52,30,51,50,18,66,73,68,69,48,76,77,72,51,72,63,74,88,82,66,53,64,54,71,46,43,46,30,48,57,37,22,40,25,39,39,42,49,84,91,48,69,45,78,40,57,36,70,58,20,44,50,49,51,54,52,52,50,43,57,55,31,41,74,59,39,26,57,27,42,39,51,52,47,48,39,38,61,40,40,61,28,42,90,37,56,23,71,70,40,34,34,55,31,38,56,18,59,18,53,39,37,35,60,35,37,30,48,56,8,48,51,32,29,49,50,22,53,48,39,52,72,69,37,46,80,75,47,76,53,60,65,57,32,47,49,14,18,50,51,47,53,47,52,32,69,68,49,79,63,84,80,84,84,77,73,60,19,66,46,40,9,45,11,39,27,26,32,17,50,76,74,34,33,60,43,36,76,72,24,43,75,77,66,71,71,54,27,38,71,76,41,79,44,70,54,88,85,58,34,30,44,36,32,35,24,63,32,51,72,88,53,44,31,52,72,32,26,34,39,30,40,48,31,60,70,56,51,47,47,43,55,63,53,37,65,63,35,68,67,47,32,36,51,50,52,39,49,50,36,51,47,29,34,52,33,7,52,22,30,49,48,7,36,59,21,41,65,32,23,49,50,50,42,50,51,51,51,50,34,25,42,68,46,18,36,31,53,56,56,48,58,56,52,27,48,27,49,40,35,33,51,56,30,15,41,20,92,20,45,26,55,61,49,45,62,53,50,50,56,56,49,61,64,37,62,68,33,36,52,60,26,69,54,76,133,129,69,45,29,38,33,30,39,22,51,43,70,20,25,44,50,22,51,51,49,38,32,63,74,40,65,89,41,87,49,54,46,38,35,39,34,18,55,48,63,44,27,65,43,72,92,49,35,42,41,30,27,45,59,38,36,61,72,67,68,40,52,41,53,45,68,59,52,41,30,89,45,71,51,47,78,41,76,34,46,71,70,48,76,39,82,88,78,33,34,37,34,35,79,81,49,76,45,72,40,65,32,39,36,45,18,62,35,62,36,78,40,62,88,79,31,50,42,37,77,78,46,33,44,56,72,84,44,71,65,34,14,54,51,47,24,54,47,54,53,47,31,50,57,52,32,54,51,44,78,52,64,69,60,25,32,33,45,34,19,38,37,29,31,16,40,39,63,64,16,41,29,35,48,28,22,40,46,64,34,44,64,58,50,21,61,75,50,72,42,67,67,87,50,52,45,43,36,40,32,18,55,47,88,56,42,34,69,90,44,57,67,70,56,20,49,51,52,51,53,54,40,45,74,55,60,37,43,78,36,56,46,23,33,72,62,31,32,42,87,53,29,40,26,33,31,43,89,90,46,71,47,80,41,80,25,42,38,38,35,48,40,47,63,69,27,30,17,73,57,45,37,56,46,30,76,77,37,62,48,48,88,59,31,11,33,36,42,45,61,57,35,22,32,75,80,39,84,46,31,33,44,25,33,53,28,40,36,41,59,44,91,94,50,89,56,58,63,67,77,47,71,67,44,8,56,56,38,13,55,38,42,28,52,29,52,50,20,68,75,69,68,50,75,77,71,51,71,63,76,87,83,68,53,64,53,71,46,43,45,29,47,57,38,22,41,26,38,40,41,50,86,91,49,69,44,76,40,56,35,69,58,19,45,50,49,50,54,52,52,50,42,57,55,32,40,73,59,38,26,56,26,41,39,51,52,46,48,39,38,60,39,42,59,29,41,90,38,55,24,72,69,41,35,35,54,29,39,57,20,58,18,55,39,37,36,60,35,37,30,47,56,8,47,51,32,30,50,44,22,52,49,40,51,74,71,37,44,81,75,47,76,53,61,65,58,33,48,48,14,19,52,50,45,53,47,52,32,69,69,50,81,63,87,86,74,87,83,68,61,19,66,44,38,5,44,9,46,10,24,32,28,32,70,72,28,59,41,42,38,77,75,26,38,75,81,65,73,70,54,27,37,71,77,41,80,45,72,53,87,86,58,34,30,46,37,30,36,24,61,31,50,73,87,54,43,27,50,72,33,27,34,38,30,38,48,32,60,71,57,51,47,46,45,53,63,52,36,63,64,36,66,65,46,33,36,51,50,52,39,48,51,35,50,47,28,33,50,34,6,53,22,29,49,46,8,36,59,21,40,64,32,22,50,50,48,42,50,50,52,51,51,34,25,41,70,49,17,37,34,55,56,55,48,57,56,53,28,48,27,49,42,34,35,51,57,29,16,42,20,91,20,46,26,53,64,48,47,62,53,50,52,58,55,49,60,66,37,62,71,34,37,51,61,25,70,53,77,134

Nearest PDB structures (foldseek):
  5kmq-assembly1_B  TM=9.694E-01  e=4.226E-38  Caldalkalibacillus thermarum TA2.A1
  5kmp-assembly1_A  TM=9.576E-01  e=4.226E-38  Caldalkalibacillus thermarum TA2.A1
  5kmq-assembly2_C  TM=9.556E-01  e=7.048E-37  Caldalkalibacillus thermarum TA2.A1
  5kmr-assembly2_C  TM=9.589E-01  e=9.145E-37  Caldalkalibacillus thermarum TA2.A1
  4nwz-assembly4_D-3  TM=9.662E-01  e=1.511E-34  Caldalkalibacillus thermarum TA2.A1

Secondary structure (DSSP, 8-state):
--EEEEEE--SHHHHHHHHHHHHHTTT-TTEEEEEEESSSEEE-GGGHHHHHTTSS-GGGGEEEHHHHTTTSS-EEEE--EEEEETTTTEEEESS-EEE-SEEEE---EEE--TT-TTHHHHSEE-SSHHHHHHHHHHHHHHHHHHHH---HHHHHHHTEEEEE--SHHHHHHHHHHHHHHHHHHHHTT--GGG-EEEEE-S-SSS-TTS-HHHHHHHHHHHHHTTEEEETT-EEEEE-SSEEEEEETTEEEEEE-SEEEE-S-EEE-HHHHHHTTTS-EETTTEEEB-TTSEETTEEEEEE-GGGEE---TT-SSPPP-SHHHHHHHHHHHHHHHHHHHH--S----------EEEEEETTTEEEEEEEETTEEEEE-HHHHHHHHHHHHHHHHHHHHHHHHHHHHHIIIIIS-GGG-STTTTTTT-EEEGGGGHHHHHHHHHHHHHHHHHHHHTTTTTS--HHHHHHHHHHHHHHHHS---S---STHHHHHHHHHHHHHTTT-----GGGSS-TTS--EEEEEEEETTTEEEEEEESS-GGG--GGGEEEEEE-HHHHHIIIIIITT-HHHHHHHHHHHHHHHHHHHHHHHHTSSHHHHHHHHHHHHHHHHHTT-EEGGGTHHHHHHHHTSSSGGGSSSTHHHHHHHHHHHHHH-HHHHHTT----/--EEEEEE--SHHHHHHHHHHHHHTTT-TTEEEEEEESSSEEE-GGGHHHHHTTSS-GGGGEEEHHHHTTTSS-EEEE--EEEEETTTTEEEESS-EEE-SEEEE---EEE--TT-TTHHHHSEE-SSHHHHHHHHHHHHHHHHHHHH---HHHHHHHTEEEEE--SHHHHHHHHHHHHHHHHHHHHTT--GGG-EEEEE-S-SSS-TTS-HHHHHHHHHHHHHTTEEEETT-EEEEE-SSEEEEEETTEEEEEE-SEEEE-S-EEE-HHHHHHTTTS-EETTTEEEB-TTSEETTEEEEEE-GGGEE---TT-SSPPP-SHHHHHHHHHHHHHHHHHHHH--SPPPP------EEEEEETTTEEEEEEEETTEEEEE-HHHHHHHHHHHHHHHHHHHHHHHHHHHHHIIIIIS-GGG-STTTTTTT-EEEGGGGHHHHHHHHHHHHHHHHHHHHTTTTTS--HHHHHHHHHHHHHHHHS----S--STHHHHHHHHHHHHHTTT-----GGGSS-TTS--EEEEEEEETTTEEEEEEESS-GGG--GGGEEEEEE-HHHHHHIIIIITT-HHHHHHHHHHHHHHHHHHHHHHHHTSSHHHHHHHHHHHHHHHHHTT-EEGGGTHHHHHHHHTSSSGGGSSSTHHHHHHHHHHHHHH-HHHHHTT----

pLDDT: mean 91.33, std 14.74, range [28.41, 98.88]